Protein AF-0000000084581154 (afdb_homodimer)

Sequence (1264 aa):
MIHLTASAGLPFSWIENPVWLSFCDEFLPSAKVPSRTTLSRRLLRDEVKLFRAQAITRTAGANATLQADGWTGINNHHLVAFMLTGKREVHAVCVVDTSHERKTADNFVKHVEEVLQETGEKWKVKVIAFTSDASGESRAARIKLLFKYPYLIILDCYAHQTRWTSHYLAFKRLLKLQPAIAAILAEDELRGESTFMAGLTKADAKAKARQMIGLMKDGTFWHSLTRIKQHLEPLAIAANVAQTAHCRLDQVLLTFGFLYHRFSNLPPDVADAEVSSAVCNSIEERWSKADQAVFVAAAILNPVYMLKPFADLPELTVIKIDTLLSHLWTRFFSSPAPLELREDVKDYIHKTGRFEQLPRYVEAELQLPQSQCRSVDPLGLWEDTRVADRPLRPLATLACHLLSVCANSASCERLFSVFGQLLTKLRNRLGTDTLTGLTELKMHLRDEYARAQGMKERLKRHCGRPAEDNCPIPPPAEPAPTQSAAPPRGPESAPFGNNDLEWDALDRSTDRPARGELRAIHEALSGASDRDTDYLDTRPSVQYRQANGQSKPFVRKISELSDFSSPDWVRRVEGFASLGIDEELELYELLDFDAPGEETQTDGSEVLNMDADSGLALDVDLDDVAADIINLMIHLTASAGLPFSWIENPVWLSFCDEFLPSAKVPSRTTLSRRLLRDEVKLFRAQAITRTAGANATLQADGWTGINNHHLVAFMLTGKREVHAVCVVDTSHERKTADNFVKHVEEVLQETGEKWKVKVIAFTSDASGESRAARIKLLFKYPYLIILDCYAHQTRWTSHYLAFKRLLKLQPAIAAILAEDELRGESTFMAGLTKADAKAKARQMIGLMKDGTFWHSLTRIKQHLEPLAIAANVAQTAHCRLDQVLLTFGFLYHRFSNLPPDVADAEVSSAVCNSIEERWSKADQAVFVAAAILNPVYMLKPFADLPELTVIKIDTLLSHLWTRFFSSPAPLELREDVKDYIHKTGRFEQLPRYVEAELQLPQSQCRSVDPLGLWEDTRVADRPLRPLATLACHLLSVCANSASCERLFSVFGQLLTKLRNRLGTDTLTGLTELKMHLRDEYARAQGMKERLKRHCGRPAEDNCPIPPPAEPAPTQSAAPPRGPESAPFGNNDLEWDALDRSTDRPARGELRAIHEALSGASDRDTDYLDTRPSVQYRQANGQSKPFVRKISELSDFSSPDWVRRVEGFASLGIDEELELYELLDFDAPGEETQTDGSEVLNMDADSGLALDVDLDDVAADIINL

InterPro domains:
  IPR008906 HAT, C-terminal dimerisation domain [PF05699] (360-436)
  IPR012337 Ribonuclease H-like superfamily [SSF53098] (62-446)
  IPR052035 Zinc finger BED domain-containing [PTHR46481] (159-445)

pLDDT: mean 73.09, std 26.69, range [16.47, 97.56]

Solvent-accessible surface area (backbone atoms only — not comparable to full-atom values): 71601 Å² total; per-residue (Å²): 107,63,63,43,33,30,62,62,62,49,66,62,64,48,64,71,30,68,61,46,48,53,48,36,55,72,73,36,65,87,59,80,80,64,49,56,62,49,40,60,66,44,52,41,49,53,52,37,52,52,51,49,52,50,51,31,65,71,35,43,72,25,60,21,17,38,22,36,43,76,48,70,48,89,64,66,44,33,34,36,37,34,33,38,37,28,88,93,38,77,44,78,74,50,69,44,77,44,60,88,47,75,91,40,27,64,55,48,42,52,52,49,51,52,48,54,49,44,37,43,71,72,32,40,31,45,70,44,27,40,16,26,52,65,46,56,42,48,46,53,22,46,53,52,44,39,71,78,37,65,47,42,45,72,42,59,32,66,31,82,60,62,65,47,43,54,51,33,51,52,48,53,48,51,60,68,40,44,64,61,50,53,50,53,51,53,53,45,62,68,70,34,72,64,62,73,44,58,79,45,80,49,66,69,55,42,53,50,49,53,50,50,52,50,51,73,68,33,64,66,53,56,50,51,49,52,51,49,38,61,65,28,46,62,53,28,32,48,39,44,46,30,44,37,92,73,17,29,40,31,56,52,52,50,44,52,46,41,51,42,52,56,39,70,64,46,63,85,46,68,69,42,43,53,52,23,51,52,52,46,50,50,51,43,54,56,53,67,72,45,68,43,54,60,31,51,50,29,31,42,60,26,79,88,52,32,65,66,53,40,37,98,46,83,70,68,36,73,68,43,43,44,50,51,53,36,50,51,39,27,48,59,64,74,39,78,58,55,72,62,32,54,54,42,47,52,22,52,78,67,40,29,79,91,32,46,59,46,63,59,52,51,53,54,51,60,65,34,71,68,32,73,80,33,82,80,56,52,59,61,57,48,57,64,69,40,54,89,98,47,78,64,51,59,50,47,45,52,38,47,58,45,58,49,35,41,43,29,37,45,65,45,54,54,52,49,50,49,48,55,69,60,44,36,90,90,40,48,70,64,48,68,67,54,51,49,41,39,47,51,45,20,53,49,49,51,51,51,47,48,65,63,63,60,48,67,71,68,81,69,70,77,62,76,61,72,71,68,77,69,64,71,64,71,71,70,77,75,71,74,80,74,76,81,82,80,80,84,81,78,87,80,85,89,84,82,86,78,89,72,84,83,73,80,79,72,84,64,90,69,74,76,66,82,63,52,53,64,43,44,51,43,46,58,51,34,58,69,47,48,63,50,59,71,82,61,74,65,49,54,70,53,43,54,40,59,68,70,69,56,75,84,71,64,77,72,51,60,82,66,41,40,31,76,85,60,57,62,60,47,51,52,54,52,56,61,26,59,70,44,47,71,52,45,40,51,65,71,53,52,62,68,64,67,57,75,57,81,75,77,79,77,81,80,86,76,74,79,76,67,76,79,71,78,75,58,75,59,78,50,66,35,60,65,47,37,48,53,48,64,77,87,108,61,64,43,32,30,61,61,64,51,67,64,64,48,64,71,30,66,60,47,49,52,47,36,55,72,74,36,64,86,59,80,79,66,49,56,63,50,41,61,65,44,53,41,50,53,51,37,53,52,51,50,53,50,50,30,63,72,36,44,73,26,58,21,17,39,23,38,43,77,48,68,48,90,65,67,46,32,33,36,37,32,32,38,36,28,87,92,38,78,44,78,74,50,71,45,78,46,62,88,49,75,91,41,27,65,57,49,42,50,52,51,51,52,48,54,49,44,38,42,69,72,34,40,30,46,70,45,27,41,17,27,52,64,46,56,42,48,46,54,22,46,54,52,44,38,72,76,36,67,46,41,47,73,43,58,34,65,30,81,59,63,65,47,42,54,49,30,50,52,49,51,48,51,59,68,41,42,64,60,51,54,50,53,50,51,52,44,61,70,70,34,72,64,62,73,45,58,80,44,79,49,66,69,54,42,52,51,49,54,51,50,51,51,53,73,68,34,64,66,53,55,52,49,49,52,50,50,38,62,64,28,46,62,53,28,33,47,40,44,44,30,44,37,90,73,18,29,40,30,56,52,53,50,43,53,46,40,52,43,51,58,38,71,64,47,64,83,45,69,76,42,43,53,52,22,51,52,50,45,50,50,52,43,53,57,52,67,71,46,70,42,53,61,32,52,50,28,30,41,58,25,80,89,51,33,65,66,52,40,36,99,47,82,69,68,35,72,68,43,42,44,50,51,52,34,51,49,38,28,49,59,65,74,39,78,57,55,71,64,33,55,55,42,47,51,22,53,78,68,40,30,79,93,32,48,58,45,64,60,51,50,52,55,51,59,67,34,71,69,32,72,80,33,82,80,56,54,59,59,57,47,58,65,69,40,53,89,98,47,77,63,52,60,50,45,46,52,37,46,60,46,59,51,33,42,42,28,37,46,65,46,53,54,51,48,52,48,46,56,68,61,44,37,89,90,39,48,70,63,48,69,67,54,51,49,43,39,48,52,45,20,54,49,50,52,51,50,47,48,64,64,64,59,46,66,73,66,82,70,71,79,63,75,63,74,72,68,78,70,67,71,64,73,71,69,78,74,73,75,81,75,77,81,82,80,82,87,83,83,89,80,84,88,87,84,89,78,91,72,84,84,77,82,80,76,83,64,93,70,76,77,65,84,67,51,52,63,45,48,52,44,46,55,51,37,54,67,46,45,60,50,56,69,80,61,73,64,47,51,70,53,41,54,40,58,68,71,67,55,73,85,70,63,77,72,52,59,84,66,42,39,31,77,85,60,57,61,60,46,50,53,55,50,58,60,24,60,69,45,48,70,53,46,40,47,65,72,56,55,59,68,71,71,58,75,56,83,74,76,79,77,82,79,86,77,72,79,78,70,74,83,71,79,73,64,75,61,77,51,66,33,59,69,44,36,51,51,45,66,74,86

Secondary structure (DSSP, 8-state):
-HHHHHHTT--GGGGG-HHHHHHHHHH-TTPPPPPHHIIIIIIHHHHHHHHHHHHHHHHTT-EEEEEEEEEE-TT--EEEEEEEEETTEEEEEEEEE-TTS---HHHHHHHHHHHHHHIIIII--EEEEEEE---HHHHHHHHHHHHH-TTSEEEE-S---THHHHHHHHHHHHHHTHHHHHHHHHHHHHH-HHHHHHT--SHHHHHHHHHHHHHHH-HHHHHHHHHHHHHHHHHHHHHHHHTSTT--HHHHHHHHHHHHHHHHTS---HHHHHHHHHHHHHHHHHHHTS-HHHHHHHHHT-TTTTTTTB---GGGSHHHHHHHHHHHHHHHHSSPPPHHHHHHHHHHHHT-GGGTTHHHHHHHHHHSHHHHHS---HHHHHHTTSPTTSPPPHHHHHHHHHHT-----HHHHHHHHHHHHHS-STTTT--HHHHHHHHHHHHHHHHHHHHHTT-----------------------------------------------------------THHHHHHHHHHHHHHHTTSSS----HHHHHHHHHTT--------HHHHB--SSTHHHHHHHHHHHHSHHHHHHHTT---TTS--------S---------------S-HHHHHHHHHT-/-HHHHHHTT--GGGGG-HHHHHHHHHH-TTPPPPPHHHIIIIIHHHHHHHHHHHHHHHHTT-EEEEEEEEEE-TT--EEEEEEEEETTEEEEEEEEE-TTS---HHHHHHHHHHHHHHIIIII--EEEEEEE---HHHHHHHHHHHHH-TTSEEEE-S---THHHHHHHHHHHHHHTHHHHHHHHHHHHHH-HHHHHHT--SHHHHHHHHHHHHHHH-HHHHHHHHHHHHHHHHHHHHHHHHTSTT--HHHHHHHHHHHHHHHHTS---HHHHHHHHHHHHHHHHHHHHS-HHHHHHHHHT-TTTTTTTB---GGGSHHHHHHHHHHHHHHHHSSPPPHHHHHHHHHHHHT-GGGTTHHHHHHHHHHSHHHHHS---HHHHHHTTSPTTSPPPHHHHHHHHHHT-----HHHHHHHHHHHHH--STTTT--HHHHHHHHHHHHHHHHHHHHHTT-----------------------------------------------------------THHHHHHHHHHHHHHHTTTTS----HHHHHHHHHTT--------HHHHB--SSTHHHHHHHHHHHTTHHHHHHHTT---TTS--------S---------------S-HHHHHHHHHT-

Foldseek 3Di:
DLLVCLQVLNDLCVLVDPVNVVVCCVPPVPDDRDHSCCSLPPVLVVVLVVVVVVVLVVQAAWAKEWEWEWDAAPLRWIKIWIWIATPNDIATQDIDTCSPPDLALVVVLVVVVVSCVCCCPPSNYHYQEYEYALFPRPVVNLLVCCVVQVSYFYFHAPQVPVVLLVLLVVLVQVLVCLVVVVVVLVVVVVVPPCVVCVVVPDPVVSVVVVLVSVLSVDPVNSVVSVVVSVLSVLVLLLSLQSLDSFRALQLNLLSLLLNLLVLVPDPPDVLSVLSSVVSQVVSQVNCQLHLVLLSLLLNLLQLLPNQPFWDDDPCPDLVNNLVSLQVSCCRNVVDGDDPQSSVVSVCSNVCHDLRVCLNVVSVVQCPDPVCLQPPDQSLVSLVVSDDPPDDRTPSSVSNNNRRSYGNHNSVVVLLVLQLRVSCDPVNVPDDPVSSNSSSSSNVSVVVVVVVVVCPPPPPPPPPDPPPPCPPPPPPPDPPDPPPDDDDDDDDDDDDPDDPDPCPPDPPCPDPPDPNCPVVVVCCVVVVVVVSSPDPPPVCPVVVVCVVVVPPDRPRDGSVNTTDPPDCPSSVVSSSNSVSCSVVVCVSVVVPQLPPPDPPPPPDDDPDDPPPPRSPSPPVPVCVVVVVVVSVD/DLLVCLQVLNDLCVLVDPVNVVVCCVPPVPDDRDHSCCSLPPVLVVVLVVVVVVVLVVQAAWAKEWEWEWDAAPLRWIKIWIWIFTPNDIATQDIDTCSPPDLALVVVLVVVVVSCVCCCPPSNYHYQEYEYALFPRPVVNLLVCCVVAVSYFYFHAPQVPVVLLVLLVVLVQVLVCLVVVVVVLVVVVVVPPCVVCVVVPDPVVSVVVVLVSVLSVDPVNSVVSVVVSVLSVLVLLLSLQSLDSFRALQLNLLSLLLNLLVLVPDPPDVLSVLSSVVSQVVSQVNCQLHLVLLSLLLNLLQLLPNQPFWDDDPCPDLVNNLVSLQVSCCRNVVDGDDPQSSVVSVCSNVCHDLRVCVNVVSVVVCPDPVCLQPPDQSLVSLVVSDDPPDDRTPSSVSNNNRRSYGRHNSVVVLLVLQLRVSCDPVNVPDDPVSSNSSSSSNVSVVVVVVVVVCPPPPDPPPPDPPPPCPPPPPPPDPPDPPPDDDDDDDDDDDDPDDDDPCPDDPDCPDDDDPNVPVVVVCVVVVVVVVSSPDPPPVCPVVVVCVVVVHPDRPRDGSVNTTDPPDCPSSVVSSSNSVSCSVVVCVSVVVPQPPPPDPPPPDDDDPPDPPDPSSPPPPVPCCCVVVVVVSVD

Radius of gyration: 37.89 Å; Cα contacts (8 Å, |Δi|>4): 1365; chains: 2; bounding box: 123×115×85 Å

Nearest PDB structures (foldseek):
  2nrx-assembly2_B  TM=4.736E-01  e=1.103E-01  Thermotoga maritima
  2nrx-assembly1_A  TM=4.657E-01  e=1.627E-01  Thermotoga maritima
  3k9j-assembly3_B  TM=3.978E-01  e=5.456E-01  Homo sapiens
  6ey7-assembly4_D  TM=4.819E-01  e=9.567E-01  Human herpesvirus 5 strain AD169
  4bum-assembly1_X-2  TM=4.652E-01  e=8.664E+00  Danio rerio

Organism: Pycnoporus cinnabarinus (NCBI:txid5643)

Structure (mmCIF, N/CA/C/O backbone):
data_AF-0000000084581154-model_v1
#
loop_
_entity.id
_entity.type
_entity.pdbx_description
1 polymer 'HAT C-terminal dimerisation domain-containing protein'
#
loop_
_atom_site.group_PDB
_atom_site.id
_atom_site.type_symbol
_atom_site.label_atom_id
_atom_site.label_alt_id
_atom_site.label_comp_id
_atom_site.label_asym_id
_atom_site.label_entity_id
_atom_site.label_seq_id
_atom_site.pdbx_PDB_ins_code
_atom_site.Cartn_x
_atom_site.Cartn_y
_atom_site.Cartn_z
_atom_site.occupancy
_atom_site.B_iso_or_equiv
_atom_site.auth_seq_id
_atom_site.auth_comp_id
_atom_site.auth_asym_id
_atom_site.auth_atom_id
_atom_site.pdbx_PDB_model_num
ATOM 1 N N . MET A 1 1 ? 5.695 -15.703 20.109 1 92.12 1 MET A N 1
ATOM 2 C CA . MET A 1 1 ? 5.695 -14.336 19.594 1 92.12 1 MET A CA 1
ATOM 3 C C . MET A 1 1 ? 6.074 -14.312 18.125 1 92.12 1 MET A C 1
ATOM 5 O O . MET A 1 1 ? 5.461 -13.594 17.328 1 92.12 1 MET A O 1
ATOM 9 N N . ILE A 1 2 ? 7.062 -15.039 17.703 1 94.81 2 ILE A N 1
ATOM 10 C CA . ILE A 1 2 ? 7.445 -15.055 16.297 1 94.81 2 ILE A CA 1
ATOM 11 C C . ILE A 1 2 ? 6.352 -15.719 15.477 1 94.81 2 ILE A C 1
ATOM 13 O O . ILE A 1 2 ? 6.074 -15.305 14.344 1 94.81 2 ILE A O 1
ATOM 17 N N . HIS A 1 3 ? 5.711 -16.781 16 1 95 3 HIS A N 1
ATOM 18 C CA . HIS A 1 3 ? 4.598 -17.422 15.32 1 95 3 HIS A CA 1
ATOM 19 C C . HIS A 1 3 ? 3.449 -16.438 15.086 1 95 3 HIS A C 1
ATOM 21 O O . HIS A 1 3 ? 2.861 -16.406 14.008 1 95 3 HIS A O 1
ATOM 27 N N . LEU A 1 4 ? 3.182 -15.703 16.109 1 94.19 4 LEU A N 1
ATOM 28 C CA . LEU A 1 4 ? 2.104 -14.727 15.984 1 94.19 4 LEU A CA 1
ATOM 29 C C . LEU A 1 4 ? 2.461 -13.648 14.977 1 94.19 4 LEU A C 1
ATOM 31 O O . LEU A 1 4 ? 1.616 -13.234 14.172 1 94.19 4 LEU A O 1
ATOM 35 N N . THR A 1 5 ? 3.707 -13.102 15.023 1 95.06 5 THR A N 1
ATOM 36 C CA . THR A 1 5 ? 4.176 -12.086 14.094 1 95.06 5 THR A CA 1
ATOM 37 C C . THR A 1 5 ? 4.031 -12.555 12.648 1 95.06 5 THR A C 1
ATOM 39 O O . THR A 1 5 ? 3.547 -11.812 11.789 1 95.06 5 THR A O 1
ATOM 42 N N . ALA A 1 6 ? 4.383 -13.789 12.375 1 95.12 6 ALA A N 1
ATOM 43 C CA . ALA A 1 6 ? 4.336 -14.344 11.023 1 95.12 6 ALA A CA 1
ATOM 44 C C . ALA A 1 6 ? 2.904 -14.656 10.609 1 95.12 6 ALA A C 1
ATOM 46 O O . ALA A 1 6 ? 2.463 -14.25 9.531 1 95.12 6 ALA A O 1
ATOM 47 N N . SER A 1 7 ? 2.178 -15.367 11.414 1 94.12 7 SER A N 1
ATOM 48 C CA . SER A 1 7 ? 0.835 -15.828 11.086 1 94.12 7 SER A CA 1
ATOM 49 C C . SER A 1 7 ? -0.106 -14.664 10.812 1 94.12 7 SER A C 1
ATOM 51 O O . SER A 1 7 ? -0.911 -14.711 9.883 1 94.12 7 SER A O 1
ATOM 53 N N . ALA A 1 8 ? -0.018 -13.609 11.609 1 92.5 8 ALA A N 1
ATOM 54 C CA . ALA A 1 8 ? -0.913 -12.461 11.469 1 92.5 8 ALA A CA 1
ATOM 55 C C . ALA A 1 8 ? -0.289 -11.391 10.578 1 92.5 8 ALA A C 1
ATOM 57 O O . ALA A 1 8 ? -0.93 -10.383 10.266 1 92.5 8 ALA A O 1
ATOM 58 N N . GLY A 1 9 ? 0.898 -11.578 10.172 1 90.69 9 GLY A N 1
ATOM 59 C CA . GLY A 1 9 ? 1.567 -10.617 9.312 1 90.69 9 GLY A CA 1
ATOM 60 C C . GLY A 1 9 ? 1.86 -9.305 10.008 1 90.69 9 GLY A C 1
ATOM 61 O O . GLY A 1 9 ? 1.703 -8.227 9.422 1 90.69 9 GLY A O 1
ATOM 62 N N . LEU A 1 10 ? 2.262 -9.305 11.266 1 93.25 10 LEU A N 1
ATOM 63 C CA . LEU A 1 10 ? 2.488 -8.102 12.062 1 93.25 10 LEU A CA 1
ATOM 64 C C . LEU A 1 10 ? 3.898 -7.562 11.844 1 93.25 10 LEU A C 1
ATOM 66 O O . LEU A 1 10 ? 4.828 -8.328 11.578 1 93.25 10 LEU A O 1
ATOM 70 N N . PRO A 1 11 ? 4.043 -6.203 11.953 1 91 11 PRO A N 1
ATOM 71 C CA . PRO A 1 11 ? 5.402 -5.66 11.93 1 91 11 PRO A CA 1
ATOM 72 C C . PRO A 1 11 ? 6.227 -6.078 13.148 1 91 11 PRO A C 1
ATOM 74 O O . PRO A 1 11 ? 5.668 -6.309 14.227 1 91 11 PRO A O 1
ATOM 77 N N . PHE A 1 12 ? 7.543 -6.168 13.047 1 92.06 12 PHE A N 1
ATOM 78 C CA . PHE A 1 12 ? 8.406 -6.594 14.141 1 92.06 12 PHE A CA 1
ATOM 79 C C . PHE A 1 12 ? 8.383 -5.574 15.273 1 92.06 12 PHE A C 1
ATOM 81 O O . PHE A 1 12 ? 8.656 -5.914 16.438 1 92.06 12 PHE A O 1
ATOM 88 N N . SER A 1 13 ? 8.008 -4.359 14.984 1 89.56 13 SER A N 1
ATOM 89 C CA . SER A 1 13 ? 8.055 -3.283 15.969 1 89.56 13 SER A CA 1
ATOM 90 C C . SER A 1 13 ? 6.965 -3.449 17.031 1 89.56 13 SER A C 1
ATOM 92 O O . SER A 1 13 ? 7.027 -2.834 18.094 1 89.56 13 SER A O 1
ATOM 94 N N . TRP A 1 14 ? 5.945 -4.312 16.766 1 91.5 14 TRP A N 1
ATOM 95 C CA . TRP A 1 14 ? 4.84 -4.438 17.703 1 91.5 14 TRP A CA 1
ATOM 96 C C . TRP A 1 14 ? 5.32 -5.027 19.031 1 91.5 14 TRP A C 1
ATOM 98 O O . TRP A 1 14 ? 4.73 -4.777 20.078 1 91.5 14 TRP A O 1
ATOM 108 N N . ILE A 1 15 ? 6.426 -5.773 19.016 1 92.75 15 ILE A N 1
ATOM 109 C CA . ILE A 1 15 ? 6.926 -6.457 20.203 1 92.75 15 ILE A CA 1
ATOM 110 C C . ILE A 1 15 ? 7.5 -5.438 21.188 1 92.75 15 ILE A C 1
ATOM 112 O O . ILE A 1 15 ? 7.57 -5.695 22.391 1 92.75 15 ILE A O 1
ATOM 116 N N . GLU A 1 16 ? 7.945 -4.312 20.625 1 91.69 16 GLU A N 1
ATOM 117 C CA . GLU A 1 16 ? 8.508 -3.266 21.469 1 91.69 16 GLU A CA 1
ATOM 118 C C . GLU A 1 16 ? 7.492 -2.158 21.734 1 91.69 16 GLU A C 1
ATOM 120 O O . GLU A 1 16 ? 7.836 -1.113 22.297 1 91.69 16 GLU A O 1
ATOM 125 N N . ASN A 1 17 ? 6.297 -2.338 21.266 1 92.5 17 ASN A N 1
ATOM 126 C CA . ASN A 1 17 ? 5.23 -1.377 21.547 1 92.5 17 ASN A CA 1
ATOM 127 C C . ASN A 1 17 ? 4.973 -1.231 23.031 1 92.5 17 ASN A C 1
ATOM 129 O O . ASN A 1 17 ? 4.867 -2.229 23.75 1 92.5 17 ASN A O 1
ATOM 133 N N . PRO A 1 18 ? 4.91 -0.024 23.547 1 91.62 18 PRO A N 1
ATOM 134 C CA . PRO A 1 18 ? 4.742 0.195 24.984 1 91.62 18 PRO A CA 1
ATOM 135 C C . PRO A 1 18 ? 3.49 -0.477 25.547 1 91.62 18 PRO A C 1
ATOM 137 O O . PRO A 1 18 ? 3.492 -0.946 26.688 1 91.62 18 PRO A O 1
ATOM 140 N N . VAL A 1 19 ? 2.395 -0.532 24.844 1 93.56 19 VAL A N 1
ATOM 141 C CA . VAL A 1 19 ? 1.159 -1.155 25.297 1 93.56 19 VAL A CA 1
ATOM 142 C C . VAL A 1 19 ? 1.373 -2.656 25.484 1 93.56 19 VAL A C 1
ATOM 144 O O . VAL A 1 19 ? 0.899 -3.242 26.469 1 93.56 19 VAL A O 1
ATOM 147 N N . TRP A 1 20 ? 2.104 -3.275 24.516 1 93 20 TRP A N 1
ATOM 148 C CA . TRP A 1 20 ? 2.4 -4.699 24.625 1 93 20 TRP A CA 1
ATOM 149 C C . TRP A 1 20 ? 3.291 -4.977 25.844 1 93 20 TRP A C 1
ATOM 151 O O . TRP A 1 20 ? 3.061 -5.934 26.578 1 93 20 TRP A O 1
ATOM 161 N N . LEU A 1 21 ? 4.301 -4.152 26.016 1 92.06 21 LEU A N 1
ATOM 162 C CA . LEU A 1 21 ? 5.199 -4.32 27.156 1 92.06 21 LEU A CA 1
ATOM 163 C C . LEU A 1 21 ? 4.438 -4.199 28.469 1 92.06 21 LEU A C 1
ATOM 165 O O . LEU A 1 21 ? 4.676 -4.969 29.406 1 92.06 21 LEU A O 1
ATOM 169 N N . SER A 1 22 ? 3.512 -3.199 28.516 1 91.12 22 SER A N 1
ATOM 170 C CA . SER A 1 22 ? 2.676 -3.047 29.703 1 91.12 22 SER A CA 1
ATOM 171 C C . SER A 1 22 ? 1.786 -4.27 29.922 1 91.12 22 SER A C 1
ATOM 173 O O . SER A 1 22 ? 1.55 -4.684 31.062 1 91.12 22 SER A O 1
ATOM 175 N N . PHE A 1 23 ? 1.278 -4.84 28.859 1 91.56 23 PHE A N 1
ATOM 176 C CA . PHE A 1 23 ? 0.469 -6.051 28.906 1 91.56 23 PHE A CA 1
ATOM 177 C C . PHE A 1 23 ? 1.265 -7.211 29.5 1 91.56 23 PHE A C 1
ATOM 179 O O . PHE A 1 23 ? 0.769 -7.934 30.359 1 91.56 23 PHE A O 1
ATOM 186 N N . CYS A 1 24 ? 2.496 -7.418 29.016 1 91.88 24 CYS A N 1
ATOM 187 C CA . CYS A 1 24 ? 3.344 -8.508 29.5 1 91.88 24 CYS A CA 1
ATOM 188 C C . CYS A 1 24 ? 3.703 -8.312 30.969 1 91.88 24 CYS A C 1
ATOM 190 O O . CYS A 1 24 ? 3.742 -9.273 31.734 1 91.88 24 CYS A O 1
ATOM 192 N N . ASP A 1 25 ? 3.932 -7.066 31.344 1 90.75 25 ASP A N 1
ATOM 193 C CA . ASP A 1 25 ? 4.258 -6.777 32.75 1 90.75 25 ASP A CA 1
ATOM 194 C C . ASP A 1 25 ? 3.092 -7.121 33.656 1 90.75 25 ASP A C 1
ATOM 196 O O . ASP A 1 25 ? 3.297 -7.586 34.781 1 90.75 25 ASP A O 1
ATOM 200 N N . GLU A 1 26 ? 1.936 -6.93 33.188 1 89.94 26 GLU A N 1
ATOM 201 C CA . GLU A 1 26 ? 0.743 -7.129 34 1 89.94 26 GLU A CA 1
ATOM 202 C C . GLU A 1 26 ? 0.343 -8.602 34.031 1 89.94 26 GLU A C 1
ATOM 204 O O . GLU A 1 26 ? 0.025 -9.133 35.125 1 89.94 26 GLU A O 1
ATOM 209 N N . PHE A 1 27 ? 0.371 -9.305 32.938 1 89.06 27 PHE A N 1
ATOM 210 C CA . PHE A 1 27 ? -0.231 -10.625 32.844 1 89.06 27 PHE A CA 1
ATOM 211 C C . PHE A 1 27 ? 0.843 -11.711 32.812 1 89.06 27 PHE A C 1
ATOM 213 O O . PHE A 1 27 ? 0.581 -12.867 33.125 1 89.06 27 PHE A O 1
ATOM 220 N N . LEU A 1 28 ? 2.084 -11.289 32.281 1 89.75 28 LEU A N 1
ATOM 221 C CA . LEU A 1 28 ? 3.186 -12.242 32.188 1 89.75 28 LEU A CA 1
ATOM 222 C C . LEU A 1 28 ? 4.457 -11.664 32.781 1 89.75 28 LEU A C 1
ATOM 224 O O . LEU A 1 28 ? 5.488 -11.562 32.125 1 89.75 28 LEU A O 1
ATOM 228 N N . PRO A 1 29 ? 4.461 -11.414 34.031 1 86.75 29 PRO A N 1
ATOM 229 C CA . PRO A 1 29 ? 5.586 -10.711 34.656 1 86.75 29 PRO A CA 1
ATOM 230 C C . PRO A 1 29 ? 6.887 -11.508 34.562 1 86.75 29 PRO A C 1
ATOM 232 O O . PRO A 1 29 ? 7.973 -10.922 34.562 1 86.75 29 PRO A O 1
ATOM 235 N N . SER A 1 30 ? 6.809 -12.773 34.469 1 86.81 30 SER A N 1
ATOM 236 C CA . SER A 1 30 ? 8.008 -13.609 34.469 1 86.81 30 SER A CA 1
ATOM 237 C C . SER A 1 30 ? 8.562 -13.773 33.031 1 86.81 30 SER A C 1
ATOM 239 O O . SER A 1 30 ? 9.656 -14.312 32.875 1 86.81 30 SER A O 1
ATOM 241 N N . ALA A 1 31 ? 7.832 -13.312 32.156 1 85.56 31 ALA A N 1
ATOM 242 C CA . ALA A 1 31 ? 8.242 -13.523 30.766 1 85.56 31 ALA A CA 1
ATOM 243 C C . ALA A 1 31 ? 9.203 -12.438 30.297 1 85.56 31 ALA A C 1
ATOM 245 O O . ALA A 1 31 ? 9.031 -11.266 30.625 1 85.56 31 ALA A O 1
ATOM 246 N N . LYS A 1 32 ? 10.297 -12.859 29.781 1 87.25 32 LYS A N 1
ATOM 247 C CA . LYS A 1 32 ? 11.195 -11.914 29.141 1 87.25 32 LYS A CA 1
ATOM 248 C C . LYS A 1 32 ? 10.812 -11.688 27.672 1 87.25 32 LYS A C 1
ATOM 250 O O . LYS A 1 32 ? 10.781 -12.633 26.875 1 87.25 32 LYS A O 1
ATOM 255 N N . VAL A 1 33 ? 10.484 -10.477 27.391 1 90.19 33 VAL A N 1
ATOM 256 C CA . VAL A 1 33 ? 10.07 -10.148 26.031 1 90.19 33 VAL A CA 1
ATOM 257 C C . VAL A 1 33 ? 11.305 -9.969 25.156 1 90.19 33 VAL A C 1
ATOM 259 O O . VAL A 1 33 ? 12.227 -9.227 25.5 1 90.19 33 VAL A O 1
ATOM 262 N N . PRO A 1 34 ? 11.359 -10.695 24.062 1 91.62 34 PRO A N 1
ATOM 263 C CA . PRO A 1 34 ? 12.508 -10.547 23.156 1 91.62 34 PRO A CA 1
ATOM 264 C C . PRO A 1 34 ? 12.539 -9.188 22.453 1 91.62 34 PRO A C 1
ATOM 266 O O . PRO A 1 34 ? 11.516 -8.516 22.359 1 91.62 34 PRO A O 1
ATOM 269 N N . SER A 1 35 ? 13.695 -8.789 22.047 1 91.56 35 SER A N 1
ATOM 270 C CA . SER A 1 35 ? 13.836 -7.578 21.25 1 91.56 35 SER A CA 1
ATOM 271 C C . SER A 1 35 ? 13.469 -7.832 19.797 1 91.56 35 SER A C 1
ATOM 273 O O . SER A 1 35 ? 13.359 -8.984 19.375 1 91.56 35 SER A O 1
ATOM 275 N N . ARG A 1 36 ? 13.258 -6.77 19.156 1 89.88 36 ARG A N 1
ATOM 276 C CA . ARG A 1 36 ? 12.953 -6.855 17.719 1 89.88 36 ARG A CA 1
ATOM 277 C C . ARG A 1 36 ? 14.062 -7.578 16.969 1 89.88 36 ARG A C 1
ATOM 279 O O . ARG A 1 36 ? 13.789 -8.391 16.078 1 89.88 36 ARG A O 1
ATOM 286 N N . THR A 1 37 ? 15.25 -7.355 17.312 1 89.75 37 THR A N 1
ATOM 287 C CA . THR A 1 37 ? 16.406 -7.953 16.656 1 89.75 37 THR A CA 1
ATOM 288 C C . THR A 1 37 ? 16.484 -9.445 16.953 1 89.75 37 THR A C 1
ATOM 290 O O . THR A 1 37 ? 16.766 -10.25 16.062 1 89.75 37 THR A O 1
ATOM 293 N N . THR A 1 38 ? 16.266 -9.766 18.203 1 92.88 38 THR A N 1
ATOM 294 C CA . THR A 1 38 ? 16.281 -11.18 18.594 1 92.88 38 THR A CA 1
ATOM 295 C C . THR A 1 38 ? 15.172 -11.938 17.875 1 92.88 38 THR A C 1
ATOM 297 O O . THR A 1 38 ? 15.375 -13.078 17.438 1 92.88 38 THR A O 1
ATOM 300 N N . LEU A 1 39 ? 14.062 -11.32 17.797 1 93.5 39 LEU A N 1
ATOM 301 C CA . LEU A 1 39 ? 12.922 -11.953 17.156 1 93.5 39 LEU A CA 1
ATOM 302 C C . LEU A 1 39 ? 13.203 -12.211 15.68 1 93.5 39 LEU A C 1
ATOM 304 O O . LEU A 1 39 ? 12.938 -13.305 15.18 1 93.5 39 LEU A O 1
ATOM 308 N N . SER A 1 40 ? 13.711 -11.25 14.914 1 90.81 40 SER A N 1
ATOM 309 C CA . SER A 1 40 ? 13.898 -11.328 13.469 1 90.81 40 SER A CA 1
ATOM 310 C C . SER A 1 40 ? 15.156 -12.125 13.117 1 90.81 40 SER A C 1
ATOM 312 O O . SER A 1 40 ? 15.156 -12.891 12.156 1 90.81 40 SER A O 1
ATOM 314 N N . ARG A 1 41 ? 16.203 -12.039 13.891 1 89.31 41 ARG A N 1
ATOM 315 C CA . ARG A 1 41 ? 17.484 -12.594 13.484 1 89.31 41 ARG A CA 1
ATOM 316 C C . ARG A 1 41 ? 17.688 -13.984 14.062 1 89.31 41 ARG A C 1
ATOM 318 O O . ARG A 1 41 ? 18.359 -14.828 13.453 1 89.31 41 ARG A O 1
ATOM 325 N N . ARG A 1 42 ? 17.172 -14.227 15.148 1 93 42 ARG A N 1
ATOM 326 C CA . ARG A 1 42 ? 17.453 -15.516 15.781 1 93 42 ARG A CA 1
ATOM 327 C C . ARG A 1 42 ? 16.219 -16.406 15.797 1 93 42 ARG A C 1
ATOM 329 O O . ARG A 1 42 ? 16.203 -17.469 15.18 1 93 42 ARG A O 1
ATOM 336 N N . LEU A 1 43 ? 15.156 -15.961 16.422 1 95.38 43 LEU A N 1
ATOM 337 C CA . LEU A 1 43 ? 13.984 -16.812 16.625 1 95.38 43 LEU A CA 1
ATOM 338 C C . LEU A 1 43 ? 13.344 -17.172 15.297 1 95.38 43 LEU A C 1
ATOM 340 O O . LEU A 1 43 ? 12.906 -18.312 15.109 1 95.38 43 LEU A O 1
ATOM 344 N N . LEU A 1 44 ? 13.234 -16.203 14.383 1 95.56 44 LEU A N 1
ATOM 345 C CA . LEU A 1 44 ? 12.672 -16.5 13.07 1 95.56 44 LEU A CA 1
ATOM 346 C C . LEU A 1 44 ? 13.508 -17.547 12.336 1 95.56 44 LEU A C 1
ATOM 348 O O . LEU A 1 44 ? 12.961 -18.5 11.797 1 95.56 44 LEU A O 1
ATOM 352 N N . ARG A 1 45 ? 14.805 -17.391 12.352 1 93.56 45 ARG A N 1
ATOM 353 C CA . ARG A 1 45 ? 15.703 -18.312 11.656 1 93.56 45 ARG A CA 1
ATOM 354 C C . ARG A 1 45 ? 15.609 -19.703 12.25 1 93.56 45 ARG A C 1
ATOM 356 O O . ARG A 1 45 ? 15.617 -20.703 11.516 1 93.56 45 ARG A O 1
ATOM 363 N N . ASP A 1 46 ? 15.523 -19.734 13.539 1 95.44 46 ASP A N 1
ATOM 364 C CA . ASP A 1 46 ? 15.438 -21.031 14.211 1 95.44 46 ASP A CA 1
ATOM 365 C C . ASP A 1 46 ? 14.141 -21.75 13.844 1 95.44 46 ASP A C 1
ATOM 367 O O . ASP A 1 46 ? 14.148 -22.953 13.578 1 95.44 46 ASP A O 1
ATOM 371 N N . GLU A 1 47 ? 13.055 -21.047 13.844 1 95.44 47 GLU A N 1
ATOM 372 C CA . GLU A 1 47 ? 11.766 -21.641 13.523 1 95.44 47 GLU A CA 1
ATOM 373 C C . GLU A 1 47 ? 11.711 -22.078 12.062 1 95.44 47 GLU A C 1
ATOM 375 O O . GLU A 1 47 ? 11.141 -23.125 11.742 1 95.44 47 GLU A O 1
ATOM 380 N N . VAL A 1 48 ? 12.258 -21.281 11.18 1 94.38 48 VAL A N 1
ATOM 381 C CA . VAL A 1 48 ? 12.258 -21.609 9.758 1 94.38 48 VAL A CA 1
ATOM 382 C C . VAL A 1 48 ? 13.086 -22.875 9.516 1 94.38 48 VAL A C 1
ATOM 384 O O . VAL A 1 48 ? 12.695 -23.734 8.719 1 94.38 48 VAL A O 1
ATOM 387 N N . LYS A 1 49 ? 14.25 -22.969 10.211 1 93.94 49 LYS A N 1
ATOM 388 C CA . LYS A 1 49 ? 15.086 -24.156 10.094 1 93.94 49 LYS A CA 1
ATOM 389 C C . LYS A 1 49 ? 14.32 -25.406 10.523 1 93.94 49 LYS A C 1
ATOM 391 O O . LYS A 1 49 ? 14.414 -26.453 9.875 1 93.94 49 LYS A O 1
ATOM 396 N N . LEU A 1 50 ? 13.602 -25.266 11.57 1 93.88 50 LEU A N 1
ATOM 397 C CA . LEU A 1 50 ? 12.812 -26.375 12.078 1 93.88 50 LEU A CA 1
ATOM 398 C C . LEU A 1 50 ? 11.734 -26.781 11.078 1 93.88 50 LEU A C 1
ATOM 400 O O . LEU A 1 50 ? 11.547 -27.969 10.789 1 93.88 50 LEU A O 1
ATOM 404 N N . PHE A 1 51 ? 11.047 -25.859 10.586 1 90.56 51 PHE A N 1
ATOM 405 C CA . PHE A 1 51 ? 9.953 -26.125 9.664 1 90.56 51 PHE A CA 1
ATOM 406 C C . PHE A 1 51 ? 10.477 -26.672 8.336 1 90.56 51 PHE A C 1
ATOM 408 O O . PHE A 1 51 ? 9.844 -27.516 7.715 1 90.56 51 PHE A O 1
ATOM 415 N N . ARG A 1 52 ? 11.586 -26.156 7.867 1 91.31 52 ARG A N 1
ATOM 416 C CA . ARG A 1 52 ? 12.195 -26.656 6.637 1 91.31 52 ARG A CA 1
ATOM 417 C C . ARG A 1 52 ? 12.617 -28.109 6.797 1 91.31 52 ARG A C 1
ATOM 419 O O . ARG A 1 52 ? 12.453 -28.922 5.875 1 91.31 52 ARG A O 1
ATOM 426 N N . ALA A 1 53 ? 13.133 -28.438 7.969 1 93.25 53 ALA A N 1
ATOM 427 C CA . ALA A 1 53 ? 13.523 -29.812 8.242 1 93.25 53 ALA A CA 1
ATOM 428 C C . ALA A 1 53 ? 12.312 -30.75 8.195 1 93.25 53 ALA A C 1
ATOM 430 O O . ALA A 1 53 ? 12.398 -31.859 7.676 1 93.25 53 ALA A O 1
ATOM 431 N N . GLN A 1 54 ? 11.227 -30.25 8.703 1 91.06 54 GLN A N 1
ATOM 432 C CA . GLN A 1 54 ? 9.992 -31.031 8.664 1 91.06 54 GLN A CA 1
ATOM 433 C C . GLN A 1 54 ? 9.484 -31.188 7.23 1 91.06 54 GLN A C 1
ATOM 435 O O . GLN A 1 54 ? 9.016 -32.25 6.844 1 91.06 54 GLN A O 1
ATOM 440 N N . ALA A 1 55 ? 9.539 -30.141 6.496 1 89.38 55 ALA A N 1
ATOM 441 C CA . ALA A 1 55 ? 9.102 -30.188 5.105 1 89.38 55 ALA A CA 1
ATOM 442 C C . ALA A 1 55 ? 9.945 -31.156 4.289 1 89.38 55 ALA A C 1
ATOM 444 O O . ALA A 1 55 ? 9.414 -31.906 3.469 1 89.38 55 ALA A O 1
ATOM 445 N N . ILE A 1 56 ? 11.266 -31.172 4.566 1 92.5 56 ILE A N 1
ATOM 446 C CA . ILE A 1 56 ? 12.188 -32.062 3.865 1 92.5 56 ILE A CA 1
ATOM 447 C C . ILE A 1 56 ? 11.852 -33.5 4.188 1 92.5 56 ILE A C 1
ATOM 449 O O . ILE A 1 56 ? 11.805 -34.344 3.289 1 92.5 56 ILE A O 1
ATOM 453 N N . THR A 1 57 ? 11.539 -33.75 5.398 1 91.88 57 THR A N 1
ATOM 454 C CA . THR A 1 57 ? 11.211 -35.125 5.816 1 91.88 57 THR A CA 1
ATOM 455 C C . THR A 1 57 ? 9.898 -35.562 5.191 1 91.88 57 THR A C 1
ATOM 457 O O . THR A 1 57 ? 9.773 -36.719 4.77 1 91.88 57 THR A O 1
ATOM 460 N N . ARG A 1 58 ? 8.992 -34.719 5.078 1 87.94 58 ARG A N 1
ATOM 461 C CA . ARG A 1 58 ? 7.676 -35.062 4.555 1 87.94 58 ARG A CA 1
ATOM 462 C C . ARG A 1 58 ? 7.723 -35.25 3.041 1 87.94 58 ARG A C 1
ATOM 464 O O . ARG A 1 58 ? 6.941 -36.031 2.486 1 87.94 58 ARG A O 1
ATOM 471 N N . THR A 1 59 ? 8.578 -34.594 2.391 1 91.06 59 THR A N 1
ATOM 472 C CA . THR A 1 59 ? 8.594 -34.625 0.933 1 91.06 59 THR A CA 1
ATOM 473 C C . THR A 1 59 ? 9.648 -35.594 0.414 1 91.06 59 THR A C 1
ATOM 475 O O . THR A 1 59 ? 9.672 -35.906 -0.776 1 91.06 59 THR A O 1
ATOM 478 N N . ALA A 1 60 ? 10.391 -36.156 1.29 1 92.69 60 ALA A N 1
ATOM 479 C CA . ALA A 1 60 ? 11.492 -37.031 0.882 1 92.69 60 ALA A CA 1
ATOM 480 C C . ALA A 1 60 ? 10.969 -38.25 0.095 1 92.69 60 ALA A C 1
ATOM 482 O O . ALA A 1 60 ? 9.945 -38.844 0.454 1 92.69 60 ALA A O 1
ATOM 483 N N . GLY A 1 61 ? 11.57 -38.562 -1.061 1 90.12 61 GLY A N 1
ATOM 484 C CA . GLY A 1 61 ? 11.242 -39.719 -1.881 1 90.12 61 GLY A CA 1
ATOM 485 C C . GLY A 1 61 ? 10.133 -39.438 -2.885 1 90.12 61 GLY A C 1
ATOM 486 O O . GLY A 1 61 ? 9.797 -40.281 -3.691 1 90.12 61 GLY A O 1
ATOM 487 N N . ALA A 1 62 ? 9.578 -38.312 -2.879 1 90.81 62 ALA A N 1
ATOM 488 C CA . ALA A 1 62 ? 8.453 -38 -3.75 1 90.81 62 ALA A CA 1
ATOM 489 C C . ALA A 1 62 ? 8.938 -37.531 -5.125 1 90.81 62 ALA A C 1
ATOM 491 O O . ALA A 1 62 ? 10.062 -37.062 -5.273 1 90.81 62 ALA A O 1
ATOM 492 N N . ASN A 1 63 ? 8.094 -37.875 -6.168 1 93.56 63 ASN A N 1
ATOM 493 C CA . ASN A 1 63 ? 8.227 -37.188 -7.441 1 93.56 63 ASN A CA 1
ATOM 494 C C . ASN A 1 63 ? 7.785 -35.719 -7.328 1 93.56 63 ASN A C 1
ATOM 496 O O . ASN A 1 63 ? 6.676 -35.438 -6.875 1 93.56 63 ASN A O 1
ATOM 500 N N . ALA A 1 64 ? 8.711 -34.844 -7.645 1 94.75 64 ALA A N 1
ATOM 501 C CA . ALA A 1 64 ? 8.406 -33.438 -7.387 1 94.75 64 ALA A CA 1
ATOM 502 C C . ALA A 1 64 ? 8.531 -32.625 -8.664 1 94.75 64 ALA A C 1
ATOM 504 O O . ALA A 1 64 ? 9.227 -33 -9.602 1 94.75 64 ALA A O 1
ATOM 505 N N . THR A 1 65 ? 7.773 -31.594 -8.727 1 96.12 65 THR A N 1
ATOM 506 C CA . THR A 1 65 ? 7.875 -30.578 -9.773 1 96.12 65 THR A CA 1
ATOM 507 C C . THR A 1 65 ? 8.5 -29.297 -9.234 1 96.12 65 THR A C 1
ATOM 509 O O . THR A 1 65 ? 8.07 -28.781 -8.195 1 96.12 65 THR A O 1
ATOM 512 N N . LEU A 1 66 ? 9.539 -28.875 -9.875 1 96.38 66 LEU A N 1
ATOM 513 C CA . LEU A 1 66 ? 10.172 -27.594 -9.531 1 96.38 66 LEU A CA 1
ATOM 514 C C . LEU A 1 66 ? 9.555 -26.453 -10.312 1 96.38 66 LEU A C 1
ATOM 516 O O . LEU A 1 66 ? 9.328 -26.562 -11.523 1 96.38 66 LEU A O 1
ATOM 520 N N . GLN A 1 67 ? 9.219 -25.453 -9.625 1 94.88 67 GLN A N 1
ATOM 521 C CA . GLN A 1 67 ? 8.602 -24.281 -10.242 1 94.88 67 GLN A CA 1
ATOM 522 C C . GLN A 1 67 ? 9.445 -23.031 -9.992 1 94.88 67 GLN A C 1
ATOM 524 O O . GLN A 1 67 ? 10.062 -22.891 -8.938 1 94.88 67 GLN A O 1
ATOM 529 N N . ALA A 1 68 ? 9.453 -22.141 -10.922 1 94.88 68 ALA A N 1
ATOM 530 C CA . ALA A 1 68 ? 10.188 -20.891 -10.766 1 94.88 68 ALA A CA 1
ATOM 531 C C . ALA A 1 68 ? 9.422 -19.719 -11.375 1 94.88 68 ALA A C 1
ATOM 533 O O . ALA A 1 68 ? 8.742 -19.875 -12.391 1 94.88 68 ALA A O 1
ATOM 534 N N . ASP A 1 69 ? 9.406 -18.641 -10.75 1 91.69 69 ASP A N 1
ATOM 535 C CA . ASP A 1 69 ? 8.82 -17.391 -11.234 1 91.69 69 ASP A CA 1
ATOM 536 C C . ASP A 1 69 ? 9.516 -16.188 -10.625 1 91.69 69 ASP A C 1
ATOM 538 O O . ASP A 1 69 ? 10.195 -16.297 -9.602 1 91.69 69 ASP A O 1
ATOM 542 N N . GLY A 1 70 ? 9.398 -15.055 -11.344 1 91.06 70 GLY A N 1
ATOM 543 C CA . GLY A 1 70 ? 10.031 -13.828 -10.875 1 91.06 70 GLY A CA 1
ATOM 544 C C . GLY A 1 70 ? 9.039 -12.82 -10.328 1 91.06 70 GLY A C 1
ATOM 545 O O . GLY A 1 70 ? 7.871 -12.805 -10.734 1 91.06 70 GLY A O 1
ATOM 546 N N . TRP A 1 71 ? 9.523 -11.992 -9.398 1 91.38 71 TRP A N 1
ATOM 547 C CA . TRP A 1 71 ? 8.703 -10.961 -8.766 1 91.38 71 TRP A CA 1
ATOM 548 C C . TRP A 1 71 ? 9.547 -9.742 -8.414 1 91.38 71 TRP A C 1
ATOM 550 O O . TRP A 1 71 ? 10.68 -9.875 -7.945 1 91.38 71 TRP A O 1
ATOM 560 N N . THR A 1 72 ? 9.031 -8.586 -8.664 1 90.56 72 THR A N 1
ATOM 561 C CA . THR A 1 72 ? 9.68 -7.344 -8.258 1 90.56 72 THR A CA 1
ATOM 562 C C . THR A 1 72 ? 8.875 -6.645 -7.168 1 90.56 72 THR A C 1
ATOM 564 O O . THR A 1 72 ? 7.699 -6.324 -7.367 1 90.56 72 THR A O 1
ATOM 567 N N . GLY A 1 73 ? 9.492 -6.434 -6.082 1 88 73 GLY A N 1
ATOM 568 C CA . GLY A 1 73 ? 8.836 -5.801 -4.953 1 88 73 GLY A CA 1
ATOM 569 C C . GLY A 1 73 ? 8.82 -4.285 -5.035 1 88 73 GLY A C 1
ATOM 570 O O . GLY A 1 73 ? 9.453 -3.703 -5.922 1 88 73 GLY A O 1
ATOM 571 N N . ILE A 1 74 ? 8.031 -3.67 -4.078 1 86.5 74 ILE A N 1
ATOM 572 C CA . ILE A 1 74 ? 7.922 -2.217 -4.004 1 86.5 74 ILE A CA 1
ATOM 573 C C . ILE A 1 74 ? 9.297 -1.604 -3.74 1 86.5 74 ILE A C 1
ATOM 575 O O . ILE A 1 74 ? 9.523 -0.428 -4.031 1 86.5 74 ILE A O 1
ATOM 579 N N . ASN A 1 75 ? 10.172 -2.365 -3.184 1 82.5 75 ASN A N 1
ATOM 580 C CA . ASN A 1 75 ? 11.531 -1.913 -2.922 1 82.5 75 ASN A CA 1
ATOM 581 C C . ASN A 1 75 ? 12.422 -2.078 -4.148 1 82.5 75 ASN A C 1
ATOM 583 O O . ASN A 1 75 ? 13.641 -1.916 -4.062 1 82.5 75 ASN A O 1
ATOM 587 N N . ASN A 1 76 ? 11.914 -2.604 -5.277 1 83.5 76 ASN A N 1
ATOM 588 C CA . ASN A 1 76 ? 12.57 -2.719 -6.574 1 83.5 76 ASN A CA 1
ATOM 589 C C . ASN A 1 76 ? 13.562 -3.875 -6.598 1 83.5 76 ASN A C 1
ATOM 591 O O . ASN A 1 76 ? 14.445 -3.922 -7.457 1 83.5 76 ASN A O 1
ATOM 595 N N . HIS A 1 77 ? 13.492 -4.703 -5.621 1 89.25 77 HIS A N 1
ATOM 596 C CA . HIS A 1 77 ? 14.266 -5.941 -5.688 1 89.25 77 HIS A CA 1
ATOM 597 C C . HIS A 1 77 ? 13.57 -6.973 -6.578 1 89.25 77 HIS A C 1
ATOM 599 O O . HIS A 1 77 ? 12.352 -7.133 -6.52 1 89.25 77 HIS A O 1
ATOM 605 N N . HIS A 1 78 ? 14.398 -7.496 -7.441 1 91.5 78 HIS A N 1
ATOM 606 C CA . HIS A 1 78 ? 13.891 -8.57 -8.289 1 91.5 78 HIS A CA 1
ATOM 607 C C . HIS A 1 78 ? 14.227 -9.938 -7.715 1 91.5 78 HIS A C 1
ATOM 609 O O . HIS A 1 78 ? 15.398 -10.328 -7.672 1 91.5 78 HIS A O 1
ATOM 615 N N . LEU A 1 79 ? 13.211 -10.609 -7.375 1 94.19 79 LEU A N 1
ATOM 616 C CA . LEU A 1 79 ? 13.391 -11.898 -6.715 1 94.19 79 LEU A CA 1
ATOM 617 C C . LEU A 1 79 ? 12.867 -13.039 -7.586 1 94.19 79 LEU A C 1
ATOM 619 O O . LEU A 1 79 ? 11.844 -12.891 -8.258 1 94.19 79 LEU A O 1
ATOM 623 N N . VAL A 1 80 ? 13.586 -14.109 -7.645 1 94.75 80 VAL A N 1
ATOM 624 C CA . VAL A 1 80 ? 13.148 -15.336 -8.297 1 94.75 80 VAL A CA 1
ATOM 625 C C . VAL A 1 80 ? 12.898 -16.422 -7.254 1 94.75 80 VAL A C 1
ATOM 627 O O . VAL A 1 80 ? 13.805 -16.781 -6.5 1 94.75 80 VAL A O 1
ATOM 630 N N . ALA A 1 81 ? 11.68 -16.891 -7.234 1 95.62 81 ALA A N 1
ATOM 631 C CA . ALA A 1 81 ? 11.32 -17.922 -6.266 1 95.62 81 ALA A CA 1
ATOM 632 C C . ALA A 1 81 ? 11.336 -19.312 -6.898 1 95.62 81 ALA A C 1
ATOM 634 O O . ALA A 1 81 ? 10.922 -19.484 -8.047 1 95.62 81 ALA A O 1
ATOM 635 N N . PHE A 1 82 ? 11.914 -20.219 -6.242 1 96.25 82 PHE A N 1
ATOM 636 C CA . PHE A 1 82 ? 11.883 -21.625 -6.605 1 96.25 82 PHE A CA 1
ATOM 637 C C . PHE A 1 82 ? 11.023 -22.422 -5.625 1 96.25 82 PHE A C 1
ATOM 639 O O . PHE A 1 82 ? 11.336 -22.484 -4.434 1 96.25 82 PHE A O 1
ATOM 646 N N . MET A 1 83 ? 9.977 -22.938 -6.156 1 95.06 83 MET A N 1
ATOM 647 C CA . MET A 1 83 ? 9.039 -23.719 -5.344 1 95.06 83 MET A CA 1
ATOM 648 C C . MET A 1 83 ? 9.047 -25.188 -5.742 1 95.06 83 MET A C 1
ATOM 650 O O . MET A 1 83 ? 9.344 -25.516 -6.895 1 95.06 83 MET A O 1
ATOM 654 N N . LEU A 1 84 ? 8.75 -25.984 -4.789 1 93.88 84 LEU A N 1
ATOM 655 C CA . LEU A 1 84 ? 8.711 -27.422 -5.008 1 93.88 84 LEU A CA 1
ATOM 656 C C . LEU A 1 84 ? 7.336 -28 -4.648 1 93.88 84 LEU A C 1
ATOM 658 O O . LEU A 1 84 ? 6.797 -27.703 -3.58 1 93.88 84 LEU A O 1
ATOM 662 N N . THR A 1 85 ? 6.734 -28.672 -5.574 1 92.12 85 THR A N 1
ATOM 663 C CA . THR A 1 85 ? 5.48 -29.359 -5.324 1 92.12 85 THR A CA 1
ATOM 664 C C . THR A 1 85 ? 5.688 -30.875 -5.316 1 92.12 85 THR A C 1
ATOM 666 O O . THR A 1 85 ? 6.184 -31.438 -6.293 1 92.12 85 THR A O 1
ATOM 669 N N . GLY A 1 86 ? 5.422 -31.531 -4.223 1 89.19 86 GLY A N 1
ATOM 670 C CA . GLY A 1 86 ? 5.531 -32.969 -4.051 1 89.19 86 GLY A CA 1
ATOM 671 C C . GLY A 1 86 ? 4.539 -33.531 -3.051 1 89.19 86 GLY A C 1
ATOM 672 O O . GLY A 1 86 ? 4.246 -32.906 -2.037 1 89.19 86 GLY A O 1
ATOM 673 N N . LYS A 1 87 ? 4.016 -34.75 -3.307 1 85.62 87 LYS A N 1
ATOM 674 C CA . LYS A 1 87 ? 3.057 -35.406 -2.43 1 85.62 87 LYS A CA 1
ATOM 675 C C . LYS A 1 87 ? 1.916 -34.469 -2.051 1 85.62 87 LYS A C 1
ATOM 677 O O . LYS A 1 87 ? 1.55 -34.375 -0.878 1 85.62 87 LYS A O 1
ATOM 682 N N . ARG A 1 88 ? 1.508 -33.594 -2.963 1 78.5 88 ARG A N 1
ATOM 683 C CA . ARG A 1 88 ? 0.384 -32.656 -2.812 1 78.5 88 ARG A CA 1
ATOM 684 C C . ARG A 1 88 ? 0.726 -31.531 -1.849 1 78.5 88 ARG A C 1
ATOM 686 O O . ARG A 1 88 ? -0.169 -30.891 -1.291 1 78.5 88 ARG A O 1
ATOM 693 N N . GLU A 1 89 ? 1.938 -31.375 -1.548 1 85.94 89 GLU A N 1
ATOM 694 C CA . GLU A 1 89 ? 2.379 -30.25 -0.715 1 85.94 89 GLU A CA 1
ATOM 695 C C . GLU A 1 89 ? 3.285 -29.312 -1.496 1 85.94 89 GLU A C 1
ATOM 697 O O . GLU A 1 89 ? 3.998 -29.734 -2.408 1 85.94 89 GLU A O 1
ATOM 702 N N . VAL A 1 90 ? 3.137 -28.094 -1.104 1 89.31 90 VAL A N 1
ATOM 703 C CA . VAL A 1 90 ? 3.934 -27.062 -1.763 1 89.31 90 VAL A CA 1
ATOM 704 C C . VAL A 1 90 ? 4.902 -26.438 -0.759 1 89.31 90 VAL A C 1
ATOM 706 O O . VAL A 1 90 ? 4.512 -26.109 0.362 1 89.31 90 VAL A O 1
ATOM 709 N N . HIS A 1 91 ? 6.141 -26.328 -1.15 1 90.44 91 HIS A N 1
ATOM 710 C CA . HIS A 1 91 ? 7.148 -25.734 -0.272 1 90.44 91 HIS A CA 1
ATOM 711 C C . HIS A 1 91 ? 8.07 -24.797 -1.042 1 90.44 91 HIS A C 1
ATOM 713 O O . HIS A 1 91 ? 8.32 -25 -2.232 1 90.44 91 HIS A O 1
ATOM 719 N N . ALA A 1 92 ? 8.539 -23.859 -0.352 1 91.25 92 ALA A N 1
ATOM 720 C CA . ALA A 1 92 ? 9.555 -22.984 -0.932 1 91.25 92 ALA A CA 1
ATOM 721 C C . ALA A 1 92 ? 10.953 -23.578 -0.749 1 91.25 92 ALA A C 1
ATOM 723 O O . ALA A 1 92 ? 11.328 -23.969 0.36 1 91.25 92 ALA A O 1
ATOM 724 N N . VAL A 1 93 ? 11.672 -23.719 -1.809 1 92.25 93 VAL A N 1
ATOM 725 C CA . VAL A 1 93 ? 13.047 -24.219 -1.734 1 92.25 93 VAL A CA 1
ATOM 726 C C . VAL A 1 93 ? 14 -23.062 -1.463 1 92.25 93 VAL A C 1
ATOM 728 O O . VAL A 1 93 ? 14.781 -23.094 -0.509 1 92.25 93 VAL A O 1
ATOM 731 N N . CYS A 1 94 ? 13.922 -22.062 -2.311 1 91.94 94 CYS A N 1
ATOM 732 C CA . CYS A 1 94 ? 14.758 -20.891 -2.098 1 91.94 94 CYS A CA 1
ATOM 733 C C . CYS A 1 94 ? 14.242 -19.703 -2.908 1 91.94 94 CYS A C 1
ATOM 735 O O . CYS A 1 94 ? 13.469 -19.875 -3.852 1 91.94 94 CYS A O 1
ATOM 737 N N . VAL A 1 95 ? 14.57 -18.594 -2.494 1 94.5 95 VAL A N 1
ATOM 738 C CA . VAL A 1 95 ? 14.328 -17.344 -3.195 1 94.5 95 VAL A CA 1
ATOM 739 C C . VAL A 1 95 ? 15.656 -16.641 -3.475 1 94.5 95 VAL A C 1
ATOM 741 O O . VAL A 1 95 ? 16.422 -16.359 -2.553 1 94.5 95 VAL A O 1
ATOM 744 N N . VAL A 1 96 ? 15.914 -16.359 -4.715 1 94.12 96 VAL A N 1
ATOM 745 C CA . VAL A 1 96 ? 17.188 -15.781 -5.113 1 94.12 96 VAL A CA 1
ATOM 746 C C . VAL A 1 96 ? 16.984 -14.32 -5.508 1 94.12 96 VAL A C 1
ATOM 748 O O . VAL A 1 96 ? 16.062 -14 -6.262 1 94.12 96 VAL A O 1
ATOM 751 N N . ASP A 1 97 ? 17.797 -13.508 -4.949 1 92.19 97 ASP A N 1
ATOM 752 C CA . ASP A 1 97 ? 17.797 -12.102 -5.328 1 92.19 97 ASP A CA 1
ATOM 753 C C . ASP A 1 97 ? 18.625 -11.875 -6.594 1 92.19 97 ASP A C 1
ATOM 755 O O . ASP A 1 97 ? 19.859 -11.953 -6.559 1 92.19 97 ASP A O 1
ATOM 759 N N . THR A 1 98 ? 17.953 -11.641 -7.629 1 91 98 THR A N 1
ATOM 760 C CA . THR A 1 98 ? 18.625 -11.453 -8.914 1 91 98 THR A CA 1
ATOM 761 C C . THR A 1 98 ? 18.656 -9.977 -9.297 1 91 98 THR A C 1
ATOM 763 O O . THR A 1 98 ? 18.703 -9.641 -10.484 1 91 98 THR A O 1
ATOM 766 N N . SER A 1 99 ? 18.547 -9.117 -8.344 1 85 99 SER A N 1
ATOM 767 C CA . SER A 1 99 ? 18.484 -7.684 -8.602 1 85 99 SER A CA 1
ATOM 768 C C . SER A 1 99 ? 19.734 -7.203 -9.336 1 85 99 SER A C 1
ATOM 770 O O . SER A 1 99 ? 19.672 -6.293 -10.164 1 85 99 SER A O 1
ATOM 772 N N . HIS A 1 100 ? 20.859 -7.875 -9.078 1 79.62 100 HIS A N 1
ATOM 773 C CA . HIS A 1 100 ? 22.125 -7.398 -9.617 1 79.62 100 HIS A CA 1
ATOM 774 C C . HIS A 1 100 ? 22.594 -8.258 -10.789 1 79.62 100 HIS A C 1
ATOM 776 O O . HIS A 1 100 ? 23.719 -8.102 -11.281 1 79.62 100 HIS A O 1
ATOM 782 N N . GLU A 1 101 ? 21.734 -9.133 -11.188 1 82.06 101 GLU A N 1
ATOM 783 C CA . GLU A 1 101 ? 22.094 -10.023 -12.289 1 82.06 101 GLU A CA 1
ATOM 784 C C . GLU A 1 101 ? 21.281 -9.703 -13.547 1 82.06 101 GLU A C 1
ATOM 786 O O . GLU A 1 101 ? 20.141 -9.266 -13.461 1 82.06 101 GLU A O 1
ATOM 791 N N . ARG A 1 102 ? 21.969 -9.836 -14.664 1 77.12 102 ARG A N 1
ATOM 792 C CA . ARG A 1 102 ? 21.25 -9.688 -15.914 1 77.12 102 ARG A CA 1
ATOM 793 C C . ARG A 1 102 ? 20.25 -10.828 -16.109 1 77.12 102 ARG A C 1
ATOM 795 O O . ARG A 1 102 ? 20.547 -11.984 -15.789 1 77.12 102 ARG A O 1
ATOM 802 N N . LYS A 1 103 ? 19.156 -10.453 -16.641 1 80.69 103 LYS A N 1
ATOM 803 C CA . LYS A 1 103 ? 18.109 -11.445 -16.859 1 80.69 103 LYS A CA 1
ATOM 804 C C . LYS A 1 103 ? 18.359 -12.219 -18.156 1 80.69 103 LYS A C 1
ATOM 806 O O . LYS A 1 103 ? 17.719 -11.945 -19.188 1 80.69 103 LYS A O 1
ATOM 811 N N . THR A 1 104 ? 19.234 -13.195 -18.094 1 83.44 104 THR A N 1
ATOM 812 C CA . THR A 1 104 ? 19.547 -14.023 -19.25 1 83.44 104 THR A CA 1
ATOM 813 C C . THR A 1 104 ? 19.141 -15.477 -19 1 83.44 104 THR A C 1
ATOM 815 O O . THR A 1 104 ? 18.984 -15.898 -17.859 1 83.44 104 THR A O 1
ATOM 818 N N . ALA A 1 105 ? 18.984 -16.156 -20.109 1 90.19 105 ALA A N 1
ATOM 819 C CA . ALA A 1 105 ? 18.625 -17.562 -20.031 1 90.19 105 ALA A CA 1
ATOM 820 C C . ALA A 1 105 ? 19.719 -18.375 -19.344 1 90.19 105 ALA A C 1
ATOM 822 O O . ALA A 1 105 ? 19.438 -19.281 -18.562 1 90.19 105 ALA A O 1
ATOM 823 N N . ASP A 1 106 ? 20.938 -18 -19.562 1 90.94 106 ASP A N 1
ATOM 824 C CA . ASP A 1 106 ? 22.062 -18.734 -18.984 1 90.94 106 ASP A CA 1
ATOM 825 C C . ASP A 1 106 ? 22.109 -18.594 -17.469 1 90.94 106 ASP A C 1
ATOM 827 O O . ASP A 1 106 ? 22.344 -19.578 -16.766 1 90.94 106 ASP A O 1
ATOM 831 N N . ASN A 1 107 ? 21.922 -17.359 -17.078 1 92 107 ASN A N 1
ATOM 832 C CA . ASN A 1 107 ? 21.906 -17.156 -15.625 1 92 107 ASN A CA 1
ATOM 833 C C . ASN A 1 107 ? 20.75 -17.906 -14.969 1 92 107 ASN A C 1
ATOM 835 O O . ASN A 1 107 ? 20.906 -18.453 -13.875 1 92 107 ASN A O 1
ATOM 839 N N . PHE A 1 108 ? 19.688 -17.906 -15.648 1 93.81 108 PHE A N 1
ATOM 840 C CA . PHE A 1 108 ? 18.531 -18.594 -15.125 1 93.81 108 PHE A CA 1
ATOM 841 C C . PHE A 1 108 ? 18.781 -20.094 -15.047 1 93.81 108 PHE A C 1
ATOM 843 O O . PHE A 1 108 ? 18.438 -20.734 -14.047 1 93.81 108 PHE A O 1
ATOM 850 N N . VAL A 1 109 ? 19.375 -20.688 -16.094 1 95.75 109 VAL A N 1
ATOM 851 C CA . VAL A 1 109 ? 19.688 -22.109 -16.125 1 95.75 109 VAL A CA 1
ATOM 852 C C . VAL A 1 109 ? 20.641 -22.453 -14.984 1 95.75 109 VAL A C 1
ATOM 854 O O . VAL A 1 109 ? 20.516 -23.5 -14.344 1 95.75 109 VAL A O 1
ATOM 857 N N . LYS A 1 110 ? 21.547 -21.531 -14.742 1 95.19 110 LYS A N 1
ATOM 858 C CA . LYS A 1 110 ? 22.484 -21.75 -13.648 1 95.19 110 LYS A CA 1
ATOM 859 C C . LYS A 1 110 ? 21.766 -21.859 -12.305 1 95.19 110 LYS A C 1
ATOM 861 O O . LYS A 1 110 ? 22.062 -22.734 -11.5 1 95.19 110 LYS A O 1
ATOM 866 N N . HIS A 1 111 ? 20.844 -20.953 -12.125 1 95.25 111 HIS A N 1
ATOM 867 C CA . HIS A 1 111 ? 20.094 -20.984 -10.883 1 95.25 111 HIS A CA 1
ATOM 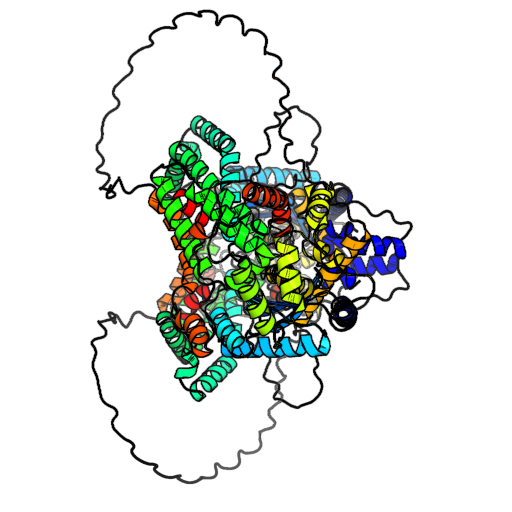868 C C . HIS A 1 111 ? 19.266 -22.266 -10.773 1 95.25 111 HIS A C 1
ATOM 870 O O . HIS A 1 111 ? 19.188 -22.859 -9.703 1 95.25 111 HIS A O 1
ATOM 876 N N . VAL A 1 112 ? 18.656 -22.703 -11.867 1 96.19 112 VAL A N 1
ATOM 877 C CA . VAL A 1 112 ? 17.828 -23.906 -11.867 1 96.19 112 VAL A CA 1
ATOM 878 C C . VAL A 1 112 ? 18.703 -25.125 -11.539 1 96.19 112 VAL A C 1
ATOM 880 O O . VAL A 1 112 ? 18.297 -25.984 -10.758 1 96.19 112 VAL A O 1
ATOM 883 N N . GLU A 1 113 ? 19.859 -25.156 -12.094 1 96.5 113 GLU A N 1
ATOM 884 C CA . GLU A 1 113 ? 20.75 -26.281 -11.859 1 96.5 113 GLU A CA 1
ATOM 885 C C . GLU A 1 113 ? 21.203 -26.344 -10.406 1 96.5 113 GLU A C 1
ATOM 887 O O . GLU A 1 113 ? 21.297 -27.438 -9.82 1 96.5 113 GLU A O 1
ATOM 892 N N . GLU A 1 114 ? 21.469 -25.188 -9.891 1 95.88 114 GLU A N 1
ATOM 893 C CA . GLU A 1 114 ? 21.828 -25.125 -8.477 1 95.88 114 GLU A CA 1
ATOM 894 C C . GLU A 1 114 ? 20.703 -25.656 -7.594 1 95.88 114 GLU A C 1
ATOM 896 O O . GLU A 1 114 ? 20.938 -26.375 -6.629 1 95.88 114 GLU A O 1
ATOM 901 N N . VAL A 1 115 ? 19.516 -25.297 -7.969 1 96.25 115 VAL A N 1
ATOM 902 C CA . VAL A 1 115 ? 18.359 -25.703 -7.168 1 96.25 115 VAL A CA 1
ATOM 903 C C . VAL A 1 115 ? 18.094 -27.188 -7.375 1 96.25 115 VAL A C 1
ATOM 905 O O . VAL A 1 115 ? 17.703 -27.891 -6.438 1 96.25 115 VAL A O 1
ATOM 908 N N . LEU A 1 116 ? 18.281 -27.703 -8.617 1 96.12 116 LEU A N 1
ATOM 909 C CA . LEU A 1 116 ? 18.141 -29.141 -8.891 1 96.12 116 LEU A CA 1
ATOM 910 C C . LEU A 1 116 ? 19.109 -29.953 -8.031 1 96.12 116 LEU A C 1
ATOM 912 O O . LEU A 1 116 ? 18.734 -30.984 -7.477 1 96.12 116 LEU A O 1
ATOM 916 N N . GLN A 1 117 ? 20.281 -29.406 -7.895 1 95.06 117 GLN A N 1
ATOM 917 C CA . GLN A 1 117 ? 21.266 -30.062 -7.062 1 95.06 117 GLN A CA 1
ATOM 918 C C . GLN A 1 117 ? 20.875 -30.031 -5.59 1 95.06 117 GLN A C 1
ATOM 920 O O . GLN A 1 117 ? 20.969 -31.047 -4.891 1 95.06 117 GLN A O 1
ATOM 925 N N . GLU A 1 118 ? 20.438 -28.906 -5.184 1 94.38 118 GLU A N 1
ATOM 926 C CA . GLU A 1 118 ? 20.031 -28.75 -3.793 1 94.38 118 GLU A CA 1
ATOM 927 C C . GLU A 1 118 ? 18.844 -29.641 -3.449 1 94.38 118 GLU A C 1
ATOM 929 O O . GLU A 1 118 ? 18.797 -30.234 -2.371 1 94.38 118 GLU A O 1
ATOM 934 N N . THR A 1 119 ? 17.859 -29.703 -4.27 1 95.06 119 THR A N 1
ATOM 935 C CA . THR A 1 119 ? 16.672 -30.516 -4.016 1 95.06 119 THR A CA 1
ATOM 936 C C . THR A 1 119 ? 17.031 -32 -4.008 1 95.06 119 THR A C 1
ATOM 938 O O . THR A 1 119 ? 16.469 -32.781 -3.232 1 95.06 119 THR A O 1
ATOM 941 N N . GLY A 1 120 ? 17.953 -32.438 -4.855 1 93.12 120 GLY A N 1
ATOM 942 C CA . GLY A 1 120 ? 18.391 -33.844 -4.875 1 93.12 120 GLY A CA 1
ATOM 943 C C . GLY A 1 120 ? 19.188 -34.219 -3.643 1 93.12 120 GLY A C 1
ATOM 944 O O . GLY A 1 120 ? 18.953 -35.281 -3.059 1 93.12 120 GLY A O 1
ATOM 945 N N . GLU A 1 121 ? 20.016 -33.344 -3.172 1 93.06 121 GLU A N 1
ATOM 946 C CA . GLU A 1 121 ? 20.938 -33.656 -2.078 1 93.06 121 GLU A CA 1
ATOM 947 C C . GLU A 1 121 ? 20.281 -33.406 -0.723 1 93.06 121 GLU A C 1
ATOM 949 O O . GLU A 1 121 ? 20.344 -34.25 0.171 1 93.06 121 GLU A O 1
ATOM 954 N N . LYS A 1 122 ? 19.703 -32.312 -0.639 1 91.56 122 LYS A N 1
ATOM 955 C CA . LYS A 1 122 ? 19.188 -31.906 0.666 1 91.56 122 LYS A CA 1
ATOM 956 C C . LYS A 1 122 ? 17.75 -32.375 0.855 1 91.56 122 LYS A C 1
ATOM 958 O O . LYS A 1 122 ? 17.391 -32.906 1.903 1 91.56 122 LYS A O 1
ATOM 963 N N . TRP A 1 123 ? 16.938 -32.156 -0.117 1 92.56 123 TRP A N 1
ATOM 964 C CA . TRP A 1 123 ? 15.531 -32.5 0.002 1 92.56 123 TRP A CA 1
ATOM 965 C C . TRP A 1 123 ? 15.289 -33.969 -0.311 1 92.56 123 TRP A C 1
ATOM 967 O O . TRP A 1 123 ? 14.258 -34.531 0.06 1 92.56 123 TRP A O 1
ATOM 977 N N . LYS A 1 124 ? 16.188 -34.594 -1.037 1 92.88 124 LYS A N 1
ATOM 978 C CA . LYS A 1 124 ? 16.109 -36 -1.405 1 92.88 124 LYS A CA 1
ATOM 979 C C . LYS A 1 124 ? 14.844 -36.312 -2.201 1 92.88 124 LYS A C 1
ATOM 981 O O . LYS A 1 124 ? 14.133 -37.281 -1.913 1 92.88 124 LYS A O 1
ATOM 986 N N . VAL A 1 125 ? 14.508 -35.406 -3.049 1 94.19 125 VAL A N 1
ATOM 987 C CA . VAL A 1 125 ? 13.367 -35.594 -3.939 1 94.19 125 VAL A CA 1
ATOM 988 C C . VAL A 1 125 ? 13.859 -35.812 -5.371 1 94.19 125 VAL A C 1
ATOM 990 O O . VAL A 1 125 ? 14.984 -35.438 -5.707 1 94.19 125 VAL A O 1
ATOM 993 N N . LYS A 1 126 ? 13.055 -36.469 -6.109 1 93.94 126 LYS A N 1
ATOM 994 C CA . LYS A 1 126 ? 13.32 -36.594 -7.535 1 93.94 126 LYS A CA 1
ATOM 995 C C . LYS A 1 126 ? 12.539 -35.594 -8.352 1 93.94 126 LYS A C 1
ATOM 997 O O . LYS A 1 126 ? 11.32 -35.719 -8.5 1 93.94 126 LYS A O 1
ATOM 1002 N N . VAL A 1 127 ? 13.266 -34.656 -8.867 1 96.44 127 VAL A N 1
ATOM 1003 C CA . VAL A 1 127 ? 12.602 -33.656 -9.688 1 96.44 127 VAL A CA 1
ATOM 1004 C C . VAL A 1 127 ? 12.32 -34.219 -11.078 1 96.44 127 VAL A C 1
ATOM 1006 O O . VAL A 1 127 ? 13.25 -34.594 -11.805 1 96.44 127 VAL A O 1
ATOM 1009 N N . ILE A 1 128 ? 11.086 -34.281 -11.406 1 97.06 128 ILE A N 1
ATOM 1010 C CA . ILE A 1 128 ? 10.719 -34.938 -12.664 1 97.06 128 ILE A CA 1
ATOM 1011 C C . ILE A 1 128 ? 10.242 -33.906 -13.672 1 97.06 128 ILE A C 1
ATOM 1013 O O . ILE A 1 128 ? 10.148 -34.188 -14.867 1 97.06 128 ILE A O 1
ATOM 1017 N N . ALA A 1 129 ? 9.914 -32.75 -13.148 1 96.94 129 ALA A N 1
ATOM 1018 C CA . ALA A 1 129 ? 9.391 -31.719 -14.047 1 96.94 129 ALA A CA 1
ATOM 1019 C C . ALA A 1 129 ? 9.812 -30.328 -13.586 1 96.94 129 ALA A C 1
ATOM 1021 O O . ALA A 1 129 ? 10.133 -30.125 -12.414 1 96.94 129 ALA A O 1
ATOM 1022 N N . PHE A 1 130 ? 9.875 -29.391 -14.516 1 96 130 PHE A N 1
ATOM 1023 C CA . PHE A 1 130 ? 10.188 -28 -14.258 1 96 130 PHE A CA 1
ATOM 1024 C C . PHE A 1 130 ? 9.203 -27.078 -14.977 1 96 130 PHE A C 1
ATOM 1026 O O . PHE A 1 130 ? 8.961 -27.234 -16.172 1 96 130 PHE A O 1
ATOM 1033 N N . THR A 1 131 ? 8.617 -26.172 -14.219 1 94 131 THR A N 1
ATOM 1034 C CA . THR A 1 131 ? 7.625 -25.266 -14.781 1 94 131 THR A CA 1
ATOM 1035 C C . THR A 1 131 ? 8.023 -23.812 -14.523 1 94 131 THR A C 1
ATOM 1037 O O . THR A 1 131 ? 8.453 -23.469 -13.422 1 94 131 THR A O 1
ATOM 1040 N N . SER A 1 132 ? 7.973 -22.953 -15.492 1 91.44 132 SER A N 1
ATOM 1041 C CA . SER A 1 132 ? 8.227 -21.516 -15.375 1 91.44 132 SER A CA 1
ATOM 1042 C C . SER A 1 132 ? 7.309 -20.719 -16.281 1 91.44 132 SER A C 1
ATOM 1044 O O . SER A 1 132 ? 6.535 -21.281 -17.062 1 91.44 132 SER A O 1
ATOM 1046 N N . ASP A 1 133 ? 7.324 -19.469 -16.141 1 83.81 133 ASP A N 1
ATOM 1047 C CA . ASP A 1 133 ? 6.48 -18.625 -16.984 1 83.81 133 ASP A CA 1
ATOM 1048 C C . ASP A 1 133 ? 6.984 -18.609 -18.422 1 83.81 133 ASP A C 1
ATOM 1050 O O . ASP A 1 133 ? 8.008 -19.219 -18.734 1 83.81 133 ASP A O 1
ATOM 1054 N N . ALA A 1 134 ? 6.285 -17.984 -19.297 1 76.25 134 ALA A N 1
ATOM 1055 C CA . ALA A 1 134 ? 6.551 -18.062 -20.734 1 76.25 134 ALA A CA 1
ATOM 1056 C C . ALA A 1 134 ? 7.363 -16.859 -21.203 1 76.25 134 ALA A C 1
ATOM 1058 O O . ALA A 1 134 ? 7.359 -16.531 -22.391 1 76.25 134 ALA A O 1
ATOM 1059 N N . SER A 1 135 ? 8.047 -16.234 -20.281 1 77.5 135 SER A N 1
ATOM 1060 C CA . SER A 1 135 ? 8.867 -15.109 -20.703 1 77.5 135 SER A CA 1
ATOM 1061 C C . SER A 1 135 ? 9.961 -15.555 -21.672 1 77.5 135 SER A C 1
ATOM 1063 O O . SER A 1 135 ? 10.281 -16.75 -21.75 1 77.5 135 SER A O 1
ATOM 1065 N N . GLY A 1 136 ? 10.492 -14.68 -22.484 1 75.56 136 GLY A N 1
ATOM 1066 C CA . GLY A 1 136 ? 11.508 -15.016 -23.469 1 75.56 136 GLY A CA 1
ATOM 1067 C C . GLY A 1 136 ? 12.727 -15.688 -22.859 1 75.56 136 GLY A C 1
ATOM 1068 O O . GLY A 1 136 ? 13.18 -16.719 -23.359 1 75.56 136 GLY A O 1
ATOM 1069 N N . GLU A 1 137 ? 13.18 -15.141 -21.859 1 82 137 GLU A N 1
ATOM 1070 C CA . GLU A 1 137 ? 14.344 -15.711 -21.172 1 82 137 GLU A CA 1
ATOM 1071 C C . GLU A 1 137 ? 14.016 -17.062 -20.562 1 82 137 GLU A C 1
ATOM 1073 O O . GLU A 1 137 ? 14.836 -17.984 -20.594 1 82 137 GLU A O 1
ATOM 1078 N N . SER A 1 138 ? 12.82 -17.203 -20.047 1 86.81 138 SER A N 1
ATOM 1079 C CA . SER A 1 138 ? 12.414 -18.469 -19.438 1 86.81 138 SER A CA 1
ATOM 1080 C C . SER A 1 138 ? 12.234 -19.562 -20.484 1 86.81 138 SER A C 1
ATOM 1082 O O . SER A 1 138 ? 12.562 -20.719 -20.234 1 86.81 138 SER A O 1
ATOM 1084 N N . ARG A 1 139 ? 11.758 -19.172 -21.625 1 85.88 139 ARG A N 1
ATOM 1085 C CA . ARG A 1 139 ? 11.594 -20.141 -22.719 1 85.88 139 ARG A CA 1
ATOM 1086 C C . ARG A 1 139 ? 12.945 -20.672 -23.188 1 85.88 139 ARG A C 1
ATOM 1088 O O . ARG A 1 139 ? 13.109 -21.875 -23.375 1 85.88 139 ARG A O 1
ATOM 1095 N N . ALA A 1 140 ? 13.867 -19.719 -23.406 1 89.06 140 ALA A N 1
ATOM 1096 C CA . ALA A 1 140 ? 15.211 -20.125 -23.812 1 89.06 140 ALA A CA 1
ATOM 1097 C C . ALA A 1 140 ? 15.859 -21.016 -22.766 1 89.06 140 ALA A C 1
ATOM 1099 O O . ALA A 1 140 ? 16.562 -21.969 -23.094 1 89.06 140 ALA A O 1
ATOM 1100 N N . ALA A 1 141 ? 15.633 -20.719 -21.594 1 92.31 141 ALA A N 1
ATOM 1101 C CA . ALA A 1 141 ? 16.188 -21.516 -20.5 1 92.31 141 ALA A CA 1
ATOM 1102 C C . ALA A 1 141 ? 15.578 -22.906 -20.469 1 92.31 141 ALA A C 1
ATOM 1104 O O . ALA A 1 141 ? 16.281 -23.891 -20.219 1 92.31 141 ALA A O 1
ATOM 1105 N N . ARG A 1 142 ? 14.336 -23.031 -20.734 1 91.31 142 ARG A N 1
ATOM 1106 C CA . ARG A 1 142 ? 13.664 -24.328 -20.75 1 91.31 142 ARG A CA 1
ATOM 1107 C C . ARG A 1 142 ? 14.219 -25.219 -21.859 1 91.31 142 ARG A C 1
ATOM 1109 O O . ARG A 1 142 ? 14.422 -26.422 -21.656 1 91.31 142 ARG A O 1
ATOM 1116 N N . ILE A 1 143 ? 14.477 -24.594 -22.906 1 88.5 143 ILE A N 1
ATOM 1117 C CA . ILE A 1 143 ? 15.031 -25.359 -24.031 1 88.5 143 ILE A CA 1
ATOM 1118 C C . ILE A 1 143 ? 16.422 -25.875 -23.656 1 88.5 143 ILE A C 1
ATOM 1120 O O . ILE A 1 143 ? 16.734 -27.031 -23.906 1 88.5 143 ILE A O 1
ATOM 1124 N N . LYS A 1 144 ? 17.188 -25.047 -23.094 1 92.75 144 LYS A N 1
ATOM 1125 C CA . LYS A 1 144 ? 18.516 -25.438 -22.656 1 92.75 144 LYS A CA 1
ATOM 1126 C C . LYS A 1 144 ? 18.453 -26.547 -21.609 1 92.75 144 LYS A C 1
ATOM 1128 O O . LYS A 1 144 ? 19.25 -27.484 -21.641 1 92.75 144 LYS A O 1
ATOM 1133 N N . LEU A 1 145 ? 17.531 -26.453 -20.766 1 93.69 145 LEU A N 1
ATOM 1134 C CA . LEU A 1 145 ? 17.359 -27.453 -19.719 1 93.69 145 LEU A CA 1
ATOM 1135 C C . LEU A 1 145 ? 16.953 -28.797 -20.297 1 93.69 145 LEU A C 1
ATOM 1137 O O . LEU A 1 145 ? 17.406 -29.844 -19.828 1 93.69 145 LEU A O 1
ATOM 1141 N N . LEU A 1 146 ? 16.062 -28.75 -21.281 1 90.62 146 LEU A N 1
ATOM 1142 C CA . LEU A 1 146 ? 15.617 -29.969 -21.922 1 90.62 146 LEU A CA 1
ATOM 1143 C C . LEU A 1 146 ? 16.781 -30.703 -22.578 1 90.62 146 LEU A C 1
ATOM 1145 O O . LEU A 1 146 ? 16.844 -31.922 -22.578 1 90.62 146 LEU A O 1
ATOM 1149 N N . PHE A 1 147 ? 17.734 -30 -23.141 1 90 147 PHE A N 1
ATOM 1150 C CA . PHE A 1 147 ? 18.906 -30.578 -23.781 1 90 147 PHE A CA 1
ATOM 1151 C C . PHE A 1 147 ? 19.859 -31.188 -22.75 1 90 147 PHE A C 1
ATOM 1153 O O . PHE A 1 147 ? 20.406 -32.25 -22.969 1 90 147 PHE A O 1
ATOM 1160 N N . LYS A 1 148 ? 19.984 -30.5 -21.75 1 91.88 148 LYS A N 1
ATOM 1161 C CA . LYS A 1 148 ? 20.938 -30.938 -20.719 1 91.88 148 LYS A CA 1
ATOM 1162 C C . LYS A 1 148 ? 20.359 -32.094 -19.891 1 91.88 148 LYS A C 1
ATOM 1164 O O . LYS A 1 148 ? 21.078 -33 -19.5 1 91.88 148 LYS A O 1
ATOM 1169 N N . TYR A 1 149 ? 19.047 -31.984 -19.672 1 93.31 149 TYR A N 1
ATOM 1170 C CA . TYR A 1 149 ? 18.359 -32.969 -18.859 1 93.31 149 TYR A CA 1
ATOM 1171 C C . TYR A 1 149 ? 17.125 -33.531 -19.594 1 93.31 149 TYR A C 1
ATOM 1173 O O . TYR A 1 149 ? 15.992 -33.188 -19.25 1 93.31 149 TYR A O 1
ATOM 1181 N N . PRO A 1 150 ? 17.234 -34.438 -20.422 1 89.38 150 PRO A N 1
ATOM 1182 C CA . PRO A 1 150 ? 16.141 -34.906 -21.266 1 89.38 150 PRO A CA 1
ATOM 1183 C C . PRO A 1 150 ? 15.047 -35.656 -20.484 1 89.38 150 PRO A C 1
ATOM 1185 O O . PRO A 1 150 ? 13.906 -35.75 -20.953 1 89.38 150 PRO A O 1
ATOM 1188 N N . TYR A 1 151 ? 15.352 -36.125 -19.344 1 92.06 151 TYR A N 1
ATOM 1189 C CA . TYR A 1 151 ? 14.367 -36.875 -18.547 1 92.06 151 TYR A CA 1
ATOM 1190 C C . TYR A 1 151 ? 13.383 -35.906 -17.891 1 92.06 151 TYR A C 1
ATOM 1192 O O . TYR A 1 151 ? 12.312 -36.312 -17.438 1 92.06 151 TYR A O 1
ATOM 1200 N N . LEU A 1 152 ? 13.711 -34.625 -17.875 1 94.44 152 LEU A N 1
ATOM 1201 C CA . LEU A 1 152 ? 12.875 -33.625 -17.234 1 94.44 152 LEU A CA 1
ATOM 1202 C C . LEU A 1 152 ? 11.719 -33.219 -18.141 1 94.44 152 LEU A C 1
ATOM 1204 O O . LEU A 1 152 ? 11.922 -32.969 -19.328 1 94.44 152 LEU A O 1
ATOM 1208 N N . ILE A 1 153 ? 10.547 -33.25 -17.578 1 95.44 153 ILE A N 1
ATOM 1209 C CA . ILE A 1 153 ? 9.398 -32.688 -18.297 1 95.44 153 ILE A CA 1
ATOM 1210 C C . ILE A 1 153 ? 9.367 -31.188 -18.141 1 95.44 153 ILE A C 1
ATOM 1212 O O . ILE A 1 153 ? 9.195 -30.656 -17.031 1 95.44 153 ILE A O 1
ATOM 1216 N N . ILE A 1 154 ? 9.594 -30.469 -19.156 1 93.69 154 ILE A N 1
ATOM 1217 C CA . ILE A 1 154 ? 9.68 -29.016 -19.109 1 93.69 154 ILE A CA 1
ATOM 1218 C C . ILE A 1 154 ? 8.359 -28.406 -19.594 1 93.69 154 ILE A C 1
ATOM 1220 O O . ILE A 1 154 ? 7.875 -28.734 -20.672 1 93.69 154 ILE A O 1
ATOM 1224 N N . LEU A 1 155 ? 7.816 -27.516 -18.766 1 91.94 155 LEU A N 1
ATOM 1225 C CA . LEU A 1 155 ? 6.477 -27.016 -19.062 1 91.94 155 LEU A CA 1
ATOM 1226 C C . LEU A 1 155 ? 6.441 -25.5 -18.984 1 91.94 155 LEU A C 1
ATOM 1228 O O . LEU A 1 155 ? 7.164 -24.891 -18.188 1 91.94 155 LEU A O 1
ATOM 1232 N N . ASP A 1 156 ? 5.586 -24.953 -19.797 1 88.56 156 ASP A N 1
ATOM 1233 C CA . ASP A 1 156 ? 5.141 -23.578 -19.625 1 88.56 156 ASP A CA 1
ATOM 1234 C C . ASP A 1 156 ? 4.035 -23.484 -18.578 1 88.56 156 ASP A C 1
ATOM 1236 O O . ASP A 1 156 ? 3.299 -24.453 -18.359 1 88.56 156 ASP A O 1
ATOM 1240 N N . CYS A 1 157 ? 3.992 -22.359 -17.906 1 85.62 157 CYS A N 1
ATOM 1241 C CA . CYS A 1 157 ? 2.924 -22.219 -16.922 1 85.62 157 CYS A CA 1
ATOM 1242 C C . CYS A 1 157 ? 1.583 -21.984 -17.609 1 85.62 157 CYS A C 1
ATOM 1244 O O . CYS A 1 157 ? 1.418 -21 -18.344 1 85.62 157 CYS A O 1
ATOM 1246 N N . TYR A 1 158 ? 0.665 -22.797 -17.375 1 82.88 158 TYR A N 1
ATOM 1247 C CA . TYR A 1 158 ? -0.633 -22.703 -18.031 1 82.88 158 TYR A CA 1
ATOM 1248 C C . TYR A 1 158 ? -1.603 -21.859 -17.219 1 82.88 158 TYR A C 1
ATOM 1250 O O . TYR A 1 158 ? -2.748 -21.656 -17.625 1 82.88 158 TYR A O 1
ATOM 1258 N N . ALA A 1 159 ? -1.146 -21.328 -16.047 1 70.69 159 ALA A N 1
ATOM 1259 C CA . ALA A 1 159 ? -2 -20.531 -15.18 1 70.69 159 ALA A CA 1
ATOM 1260 C C . ALA A 1 159 ? -1.825 -19.031 -15.461 1 70.69 159 ALA A C 1
ATOM 1262 O O . ALA A 1 159 ? -2.605 -18.219 -14.984 1 70.69 159 ALA A O 1
ATOM 1263 N N . HIS A 1 160 ? -0.847 -18.516 -16.094 1 60.81 160 HIS A N 1
ATOM 1264 C CA . HIS A 1 160 ? -0.498 -17.094 -16.172 1 60.81 160 HIS A CA 1
ATOM 1265 C C . HIS A 1 160 ? -1.54 -16.312 -16.969 1 60.81 160 HIS A C 1
ATOM 1267 O O . HIS A 1 160 ? -1.351 -15.125 -17.25 1 60.81 160 HIS A O 1
ATOM 1273 N N . GLN A 1 161 ? -2.746 -16.875 -17.156 1 58.5 161 GLN A N 1
ATOM 1274 C CA . GLN A 1 161 ? -3.77 -16.141 -17.875 1 58.5 161 GLN A CA 1
ATOM 1275 C C . GLN A 1 161 ? -4.738 -15.445 -16.922 1 58.5 161 GLN A C 1
ATOM 1277 O O . GLN A 1 161 ? -5.957 -15.539 -17.094 1 58.5 161 GLN A O 1
ATOM 1282 N N . THR A 1 162 ? -4.191 -14.773 -15.789 1 52.88 162 THR A N 1
ATOM 1283 C CA . THR A 1 162 ? -4.953 -14.312 -14.641 1 52.88 162 THR A CA 1
ATOM 1284 C C . THR A 1 162 ? -5.797 -13.094 -15 1 52.88 162 THR A C 1
ATOM 1286 O O . THR A 1 162 ? -6.844 -12.852 -14.391 1 52.88 162 THR A O 1
ATOM 1289 N N . ARG A 1 163 ? -5.668 -12.516 -16.094 1 63.44 163 ARG A N 1
ATOM 1290 C CA . ARG A 1 163 ? -6.344 -11.258 -16.406 1 63.44 163 ARG A CA 1
ATOM 1291 C C . ARG A 1 163 ? -7.766 -11.508 -16.906 1 63.44 163 ARG A C 1
ATOM 1293 O O . ARG A 1 163 ? -8.648 -10.664 -16.719 1 63.44 163 ARG A O 1
ATOM 1300 N N . TRP A 1 164 ? -8.094 -12.781 -17.375 1 73.88 164 TRP A N 1
ATOM 1301 C CA . TRP A 1 164 ? -9.422 -13.086 -17.906 1 73.88 164 TRP A CA 1
ATOM 1302 C C . TRP A 1 164 ? -10.445 -13.172 -16.781 1 73.88 164 TRP A C 1
ATOM 1304 O O . TRP A 1 164 ? -11.578 -12.711 -16.922 1 73.88 164 TRP A O 1
ATOM 1314 N N . THR A 1 165 ? -10.008 -13.711 -15.719 1 75.25 165 THR A N 1
ATOM 1315 C CA . THR A 1 165 ? -10.922 -13.852 -14.586 1 75.25 165 THR A CA 1
ATOM 1316 C C . THR A 1 165 ? -11.297 -12.484 -14.023 1 75.25 165 THR A C 1
ATOM 1318 O O . THR A 1 165 ? -12.461 -12.242 -13.703 1 75.25 165 THR A O 1
ATOM 1321 N N . SER A 1 166 ? -10.297 -11.641 -14 1 74.38 166 SER A N 1
ATOM 1322 C CA . SER A 1 166 ? -10.562 -10.305 -13.477 1 74.38 166 SER A CA 1
ATOM 1323 C C . SER A 1 166 ? -11.539 -9.547 -14.367 1 74.38 166 SER A C 1
ATOM 1325 O O . SER A 1 166 ? -12.445 -8.875 -13.867 1 74.38 166 SER A O 1
ATOM 1327 N N . HIS A 1 167 ? -11.43 -9.68 -15.602 1 76.62 167 HIS A N 1
ATOM 1328 C CA . HIS A 1 167 ? -12.344 -9.031 -16.531 1 76.62 167 HIS A CA 1
ATOM 1329 C C . HIS A 1 167 ? -13.75 -9.625 -16.438 1 76.62 167 HIS A C 1
ATOM 1331 O O . HIS A 1 167 ? -14.734 -8.891 -16.469 1 76.62 167 HIS A O 1
ATOM 1337 N N . TYR A 1 168 ? -13.758 -10.906 -16.375 1 82.75 168 TYR A N 1
ATOM 1338 C CA . TYR A 1 168 ? -15.047 -11.57 -16.234 1 82.75 168 TYR A CA 1
ATOM 1339 C C . TYR A 1 168 ? -15.789 -11.07 -15 1 82.75 168 TYR A C 1
ATOM 1341 O O . TYR A 1 168 ? -16.969 -10.727 -15.078 1 82.75 168 TYR A O 1
ATOM 1349 N N . LEU A 1 169 ? -15.055 -10.883 -13.938 1 77.94 169 LEU A N 1
ATOM 1350 C CA . LEU A 1 169 ? -15.672 -10.461 -12.68 1 77.94 169 LEU A CA 1
ATOM 1351 C C . LEU A 1 169 ? -16.094 -9 -12.742 1 77.94 169 LEU A C 1
ATOM 1353 O O . LEU A 1 169 ? -17.156 -8.633 -12.227 1 77.94 169 LEU A O 1
ATOM 1357 N N . ALA A 1 170 ? -15.312 -8.242 -13.352 1 81.19 170 ALA A N 1
ATOM 1358 C CA . ALA A 1 170 ? -15.633 -6.82 -13.492 1 81.19 170 ALA A CA 1
ATOM 1359 C C . ALA A 1 170 ? -16.906 -6.629 -14.312 1 81.19 170 ALA A C 1
ATOM 1361 O O . ALA A 1 170 ? -17.781 -5.855 -13.938 1 81.19 170 ALA A O 1
ATOM 1362 N N . PHE A 1 171 ? -17.047 -7.371 -15.367 1 83.5 171 PHE A N 1
ATOM 1363 C CA . PHE A 1 171 ? -18.203 -7.242 -16.234 1 83.5 171 PHE A CA 1
ATOM 1364 C C . PHE A 1 171 ? -19.453 -7.816 -15.578 1 83.5 171 PHE A C 1
ATOM 1366 O O . PHE A 1 171 ? -20.547 -7.258 -15.695 1 83.5 171 PHE A O 1
ATOM 1373 N N . LYS A 1 172 ? -19.219 -8.906 -14.938 1 84.75 172 LYS A N 1
ATOM 1374 C CA . LYS A 1 172 ? -20.328 -9.492 -14.195 1 84.75 172 LYS A CA 1
ATOM 1375 C C . LYS A 1 172 ? -20.875 -8.516 -13.156 1 84.75 172 LYS A C 1
ATOM 1377 O O . LYS A 1 172 ? -22.078 -8.352 -13.016 1 84.75 172 LYS A O 1
ATOM 1382 N N . ARG A 1 173 ? -20 -7.801 -12.539 1 84.38 173 ARG A N 1
ATOM 1383 C CA . ARG A 1 173 ? -20.391 -6.836 -11.523 1 84.38 173 ARG A CA 1
ATOM 1384 C C . ARG A 1 173 ? -21.062 -5.621 -12.156 1 84.38 173 ARG A C 1
ATOM 1386 O O . ARG A 1 173 ? -22.047 -5.102 -11.625 1 84.38 173 ARG A O 1
ATOM 1393 N N . LEU A 1 174 ? -20.562 -5.195 -13.188 1 85.19 174 LEU A N 1
ATOM 1394 C CA . LEU A 1 174 ? -21.141 -4.047 -13.875 1 85.19 174 LEU A CA 1
ATOM 1395 C C . LEU A 1 174 ? -22.562 -4.348 -14.336 1 85.19 174 LEU A C 1
ATOM 1397 O O . LEU A 1 174 ? -23.438 -3.488 -14.242 1 85.19 174 LEU A O 1
ATOM 1401 N N . LEU A 1 175 ? -22.781 -5.523 -14.805 1 88.5 175 LEU A N 1
ATOM 1402 C CA . LEU A 1 175 ? -24.109 -5.934 -15.258 1 88.5 175 LEU A CA 1
ATOM 1403 C C . LEU A 1 175 ? -25.062 -6.02 -14.078 1 88.5 175 LEU A C 1
ATOM 1405 O O . LEU A 1 175 ? -26.234 -5.652 -14.203 1 88.5 175 LEU A O 1
ATOM 1409 N N . LYS A 1 176 ? -24.531 -6.438 -13.008 1 86.62 176 LYS A N 1
ATOM 1410 C CA . LYS A 1 176 ? -25.344 -6.492 -11.797 1 86.62 176 LYS A CA 1
ATOM 1411 C C . LYS A 1 176 ? -25.734 -5.09 -11.328 1 86.62 176 LYS A C 1
ATOM 1413 O O . LYS A 1 176 ? -26.812 -4.887 -10.781 1 86.62 176 LYS A O 1
ATOM 1418 N N . LEU A 1 177 ? -24.906 -4.137 -11.609 1 87.31 177 LEU A N 1
ATOM 1419 C CA . LEU A 1 177 ? -25.109 -2.77 -11.148 1 87.31 177 LEU A CA 1
ATOM 1420 C C . LEU A 1 177 ? -25.938 -1.976 -12.156 1 87.31 177 LEU A C 1
ATOM 1422 O O . LEU A 1 177 ? -26.266 -0.812 -11.922 1 87.31 177 LEU A O 1
ATOM 1426 N N . GLN A 1 178 ? -26.312 -2.576 -13.25 1 88.25 178 GLN A N 1
ATOM 1427 C CA . GLN A 1 178 ? -27.016 -1.879 -14.328 1 88.25 178 GLN A CA 1
ATOM 1428 C C . GLN A 1 178 ? -28.297 -1.235 -13.828 1 88.25 178 GLN A C 1
ATOM 1430 O O . GLN A 1 178 ? -28.562 -0.061 -14.102 1 88.25 178 GLN A O 1
ATOM 1435 N N . PRO A 1 179 ? -29.062 -1.948 -13.016 1 87.94 179 PRO A N 1
ATOM 1436 C CA . PRO A 1 179 ? -30.297 -1.313 -12.539 1 87.94 179 PRO A CA 1
ATOM 1437 C C . PRO A 1 179 ? -30.031 -0.129 -11.617 1 87.94 179 PRO A C 1
ATOM 1439 O O . PRO A 1 179 ? -30.75 0.875 -11.664 1 87.94 179 PRO A O 1
ATOM 1442 N N . ALA A 1 180 ? -29.062 -0.275 -10.766 1 87.81 180 ALA A N 1
ATOM 1443 C CA . ALA A 1 180 ? -28.703 0.822 -9.867 1 87.81 180 ALA A CA 1
ATOM 1444 C C . ALA A 1 180 ? -28.234 2.043 -10.656 1 87.81 180 ALA A C 1
ATOM 1446 O O . ALA A 1 180 ? -28.594 3.176 -10.32 1 87.81 180 ALA A O 1
ATOM 1447 N N . ILE A 1 181 ? -27.469 1.839 -11.695 1 87.31 181 ILE A N 1
ATOM 1448 C CA . ILE A 1 181 ? -26.969 2.916 -12.547 1 87.31 181 ILE A CA 1
ATOM 1449 C C . ILE A 1 181 ? -28.125 3.588 -13.266 1 87.31 181 ILE A C 1
ATOM 1451 O O . ILE A 1 181 ? -28.203 4.816 -13.336 1 87.31 181 ILE A O 1
ATOM 1455 N N . ALA A 1 182 ? -29.016 2.783 -13.758 1 86 182 ALA A N 1
ATOM 1456 C CA . ALA A 1 182 ? -30.203 3.309 -14.445 1 86 182 ALA A CA 1
ATOM 1457 C C . ALA A 1 182 ? -31.031 4.168 -13.508 1 86 182 ALA A C 1
ATOM 1459 O O . ALA A 1 182 ? -31.562 5.207 -13.914 1 86 182 ALA A O 1
ATOM 1460 N N . ALA A 1 183 ? -31.078 3.801 -12.266 1 87.44 183 ALA A N 1
ATOM 1461 C CA . ALA A 1 183 ? -31.844 4.547 -11.266 1 87.44 183 ALA A CA 1
ATOM 1462 C C . ALA A 1 183 ? -31.188 5.895 -10.977 1 87.44 183 ALA A C 1
ATOM 1464 O O . ALA A 1 183 ? -31.875 6.91 -10.836 1 87.44 183 ALA A O 1
ATOM 1465 N N . ILE A 1 184 ? -29.922 5.879 -10.875 1 82.62 184 ILE A N 1
ATOM 1466 C CA . ILE A 1 184 ? -29.188 7.109 -10.594 1 82.62 184 ILE A CA 1
ATOM 1467 C C . ILE A 1 184 ? -29.359 8.086 -11.758 1 82.62 184 ILE A C 1
ATOM 1469 O O . ILE A 1 184 ? -29.562 9.281 -11.547 1 82.62 184 ILE A O 1
ATOM 1473 N N . LEU A 1 185 ? -29.312 7.578 -12.961 1 82.06 185 LEU A N 1
ATOM 1474 C CA . LEU A 1 185 ? -29.469 8.406 -14.148 1 82.06 185 LEU A CA 1
ATOM 1475 C C . LEU A 1 185 ? -30.875 8.984 -14.227 1 82.06 185 LEU A C 1
ATOM 1477 O O . LEU A 1 185 ? -31.062 10.141 -14.609 1 82.06 185 LEU A O 1
ATOM 1481 N N . ALA A 1 186 ? -31.797 8.195 -13.875 1 82.75 186 ALA A N 1
ATOM 1482 C CA . ALA A 1 186 ? -33.188 8.656 -13.891 1 82.75 186 ALA A CA 1
ATOM 1483 C C . ALA A 1 186 ? -33.406 9.766 -12.867 1 82.75 186 ALA A C 1
ATOM 1485 O O . ALA A 1 186 ? -34.094 10.75 -13.148 1 82.75 186 ALA A O 1
ATOM 1486 N N . GLU A 1 187 ? -32.812 9.656 -11.734 1 78.69 187 GLU A N 1
ATOM 1487 C CA . GLU A 1 187 ? -32.906 10.672 -10.695 1 78.69 187 GLU A CA 1
ATOM 1488 C C . GLU A 1 187 ? -32.25 11.977 -11.125 1 78.69 187 GLU A C 1
ATOM 1490 O O . GLU A 1 187 ? -32.75 13.062 -10.844 1 78.69 187 GLU A O 1
ATOM 1495 N N . ASP A 1 188 ? -31.141 11.797 -11.742 1 75.06 188 ASP A N 1
ATOM 1496 C CA . ASP A 1 188 ? -30.406 12.969 -12.203 1 75.06 188 ASP A CA 1
ATOM 1497 C C . ASP A 1 188 ? -31.172 13.703 -13.297 1 75.06 188 ASP A C 1
ATOM 1499 O O . ASP A 1 188 ? -31.141 14.938 -13.367 1 75.06 188 ASP A O 1
ATOM 1503 N N . GLU A 1 189 ? -31.766 12.961 -14.164 1 75.06 189 GLU A N 1
ATOM 1504 C CA . GLU A 1 189 ? -32.562 13.555 -15.219 1 75.06 189 GLU A CA 1
ATOM 1505 C C . GLU A 1 189 ? -33.75 14.312 -14.648 1 75.06 189 GLU A C 1
ATOM 1507 O O . GLU A 1 189 ? -34.156 15.359 -15.172 1 75.06 189 GLU A O 1
ATOM 1512 N N . LEU A 1 190 ? -34.188 13.836 -13.531 1 72.75 190 LEU A N 1
ATOM 1513 C CA . LEU A 1 190 ? -35.312 14.5 -12.883 1 72.75 190 LEU A CA 1
ATOM 1514 C C . LEU A 1 190 ? -34.875 15.812 -12.242 1 72.75 190 LEU A C 1
ATOM 1516 O O . LEU A 1 190 ? -35.625 16.781 -12.227 1 72.75 190 LEU A O 1
ATOM 1520 N N . ARG A 1 191 ? -33.656 15.836 -11.695 1 68.69 191 ARG A N 1
ATOM 1521 C CA . ARG A 1 191 ? -33.156 17.031 -11.023 1 68.69 191 ARG A CA 1
ATOM 1522 C C . ARG A 1 191 ? -32.75 18.094 -12.031 1 68.69 191 ARG A C 1
ATOM 1524 O O . ARG A 1 191 ? -32.625 19.266 -11.688 1 68.69 191 ARG A O 1
ATOM 1531 N N . GLY A 1 192 ? -32.688 17.859 -13.281 1 61.81 192 GLY A N 1
ATOM 1532 C CA . GLY A 1 192 ? -32.344 18.797 -14.336 1 61.81 192 GLY A CA 1
ATOM 1533 C C . GLY A 1 192 ? -30.859 18.766 -14.711 1 61.81 192 GLY A C 1
ATOM 1534 O O . GLY A 1 192 ? -30.016 18.438 -13.883 1 61.81 192 GLY A O 1
ATOM 1535 N N . GLU A 1 193 ? -30.438 18.859 -15.953 1 57.25 193 GLU A N 1
ATOM 1536 C CA . GLU A 1 193 ? -29.094 18.781 -16.531 1 57.25 193 GLU A CA 1
ATOM 1537 C C . GLU A 1 193 ? -28.125 19.719 -15.82 1 57.25 193 GLU A C 1
ATOM 1539 O O . GLU A 1 193 ? -26.938 19.422 -15.695 1 57.25 193 GLU A O 1
ATOM 1544 N N . SER A 1 194 ? -28.609 20.828 -15.422 1 54.25 194 SER A N 1
ATOM 1545 C CA . SER A 1 194 ? -27.797 21.891 -14.852 1 54.25 194 SER A CA 1
ATOM 1546 C C . SER A 1 194 ? -27.156 21.453 -13.539 1 54.25 194 SER A C 1
ATOM 1548 O O . SER A 1 194 ? -26.031 21.859 -13.219 1 54.25 194 SER A O 1
ATOM 1550 N N . THR A 1 195 ? -27.844 20.75 -12.898 1 53.5 195 THR A N 1
ATOM 1551 C CA . THR A 1 195 ? -27.391 20.422 -11.555 1 53.5 195 THR A CA 1
ATOM 1552 C C . THR A 1 195 ? -26.25 19.406 -11.594 1 53.5 195 THR A C 1
ATOM 1554 O O . THR A 1 195 ? -25.312 19.484 -10.797 1 53.5 195 THR A O 1
ATOM 1557 N N . PHE A 1 196 ? -26.422 18.5 -12.523 1 54.84 196 PHE A N 1
ATOM 1558 C CA . PHE A 1 196 ? -25.453 17.422 -12.578 1 54.84 196 PHE A CA 1
ATOM 1559 C C . PHE A 1 196 ? -24.094 17.953 -13.055 1 54.84 196 PHE A C 1
ATOM 1561 O O . PHE A 1 196 ? -23.047 17.547 -12.547 1 54.84 196 PHE A O 1
ATOM 1568 N N . MET A 1 197 ? -24.156 18.875 -13.992 1 56.75 197 MET A N 1
ATOM 1569 C CA . MET A 1 197 ? -22.953 19.391 -14.625 1 56.75 197 MET A CA 1
ATOM 1570 C C . MET A 1 197 ? -22.391 20.578 -13.844 1 56.75 197 MET A C 1
ATOM 1572 O O . MET A 1 197 ? -21.297 21.078 -14.156 1 56.75 197 MET A O 1
ATOM 1576 N N . ALA A 1 198 ? -23.156 20.984 -12.953 1 53.88 198 ALA A N 1
ATOM 1577 C CA . ALA A 1 198 ? -22.781 22.219 -12.25 1 53.88 198 ALA A CA 1
ATOM 1578 C C . ALA A 1 198 ? -21.469 22.031 -11.5 1 53.88 198 ALA A C 1
ATOM 1580 O O . ALA A 1 198 ? -20.672 22.969 -11.391 1 53.88 198 ALA A O 1
ATOM 1581 N N . GLY A 1 199 ? -21.234 20.828 -11.039 1 53.78 199 GLY A N 1
ATOM 1582 C CA . GLY A 1 199 ? -20.016 20.672 -10.289 1 53.78 199 GLY A CA 1
ATOM 1583 C C . GLY A 1 199 ? -18.781 20.516 -11.172 1 53.78 199 GLY A C 1
ATOM 1584 O O . GLY A 1 199 ? -17.656 20.625 -10.695 1 53.78 199 GLY A O 1
ATOM 1585 N N . LEU A 1 200 ? -19.062 20.219 -12.5 1 59.38 200 LEU A N 1
ATOM 1586 C CA . LEU A 1 200 ? -17.953 20.047 -13.43 1 59.38 200 LEU A CA 1
ATOM 1587 C C . LEU A 1 200 ? -17.672 21.344 -14.18 1 59.38 200 LEU A C 1
ATOM 1589 O O . LEU A 1 200 ? -18.531 21.844 -14.914 1 59.38 200 LEU A O 1
ATOM 1593 N N . THR A 1 201 ? -16.734 22.094 -13.602 1 56.47 201 THR A N 1
ATOM 1594 C CA . THR A 1 201 ? -16.438 23.391 -14.18 1 56.47 201 THR A CA 1
ATOM 1595 C C . THR A 1 201 ? -15.711 23.25 -15.516 1 56.47 201 THR A C 1
ATOM 1597 O O . THR A 1 201 ? -15.875 24.078 -16.422 1 56.47 201 THR A O 1
ATOM 1600 N N . LYS A 1 202 ? -14.914 22.156 -15.672 1 63.88 202 LYS A N 1
ATOM 1601 C CA . LYS A 1 202 ? -14.094 22.031 -16.875 1 63.88 202 LYS A CA 1
ATOM 1602 C C . LYS A 1 202 ? -14.906 21.453 -18.031 1 63.88 202 LYS A C 1
ATOM 1604 O O . LYS A 1 202 ? -15.695 20.516 -17.844 1 63.88 202 LYS A O 1
ATOM 1609 N N . ALA A 1 203 ? -14.906 22.094 -19.141 1 68.56 203 ALA A N 1
ATOM 1610 C CA . ALA A 1 203 ? -15.617 21.703 -20.359 1 68.56 203 ALA A CA 1
ATOM 1611 C C . ALA A 1 203 ? -15.32 20.266 -20.734 1 68.56 203 ALA A C 1
ATOM 1613 O O . ALA A 1 203 ? -16.219 19.516 -21.141 1 68.56 203 ALA A O 1
ATOM 1614 N N . ASP A 1 204 ? -14.078 19.906 -20.609 1 72.5 204 ASP A N 1
ATOM 1615 C CA . ASP A 1 204 ? -13.68 18.547 -20.953 1 72.5 204 ASP A CA 1
ATOM 1616 C C . ASP A 1 204 ? -14.359 17.516 -20.047 1 72.5 204 ASP A C 1
ATOM 1618 O O . ASP A 1 204 ? -14.789 16.469 -20.5 1 72.5 204 ASP A O 1
ATOM 1622 N N . ALA A 1 205 ? -14.516 17.891 -18.797 1 73.88 205 ALA A N 1
ATOM 1623 C CA . ALA A 1 205 ? -15.172 16.984 -17.844 1 73.88 205 ALA A CA 1
ATOM 1624 C C . ALA A 1 205 ? -16.656 16.844 -18.156 1 73.88 205 ALA A C 1
ATOM 1626 O O . ALA A 1 205 ? -17.219 15.75 -18.031 1 73.88 205 ALA A O 1
ATOM 1627 N N . LYS A 1 206 ? -17.219 17.922 -18.625 1 75.38 206 LYS A N 1
ATOM 1628 C CA . LYS A 1 206 ? -18.641 17.891 -18.984 1 75.38 206 LYS A CA 1
ATOM 1629 C C . LYS A 1 206 ? -18.875 17.031 -20.219 1 75.38 206 LYS A C 1
ATOM 1631 O O . LYS A 1 206 ? -19.828 16.266 -20.281 1 75.38 206 LYS A O 1
ATOM 1636 N N . ALA A 1 207 ? -17.969 17.219 -21.125 1 77.81 207 ALA A N 1
ATOM 1637 C CA . ALA A 1 207 ? -18.062 16.422 -22.344 1 77.81 207 ALA A CA 1
ATOM 1638 C C . ALA A 1 207 ? -17.922 14.93 -22.031 1 77.81 207 ALA A C 1
ATOM 1640 O O . ALA A 1 207 ? -18.656 14.102 -22.578 1 77.81 207 ALA A O 1
ATOM 1641 N N . LYS A 1 208 ? -17 14.633 -21.203 1 81.19 208 LYS A N 1
ATOM 1642 C CA . LYS A 1 208 ? -16.781 13.242 -20.828 1 81.19 208 LYS A CA 1
ATOM 1643 C C . LYS A 1 208 ? -18 12.688 -20.078 1 81.19 208 LYS A C 1
ATOM 1645 O O . LYS A 1 208 ? -18.391 11.539 -20.297 1 81.19 208 LYS A O 1
ATOM 1650 N N . ALA A 1 209 ? -18.578 13.461 -19.266 1 77.69 209 ALA A N 1
ATOM 1651 C CA . ALA A 1 209 ? -19.766 13.031 -18.516 1 77.69 209 ALA A CA 1
ATOM 1652 C C . ALA A 1 209 ? -20.938 12.75 -19.453 1 77.69 209 ALA A C 1
ATOM 1654 O O . ALA A 1 209 ? -21.656 11.766 -19.266 1 77.69 209 ALA A O 1
ATOM 1655 N N . ARG A 1 210 ? -21.125 13.586 -20.406 1 80.06 210 ARG A N 1
ATOM 1656 C CA . ARG A 1 210 ? -22.203 13.391 -21.375 1 80.06 210 ARG A CA 1
ATOM 1657 C C . ARG A 1 210 ? -22 12.109 -22.172 1 80.06 210 ARG A C 1
ATOM 1659 O O . ARG A 1 210 ? -22.953 11.383 -22.469 1 80.06 210 ARG A O 1
ATOM 1666 N N . GLN A 1 211 ? -20.703 11.93 -22.484 1 83.75 211 GLN A N 1
ATOM 1667 C CA . GLN A 1 211 ? -20.375 10.711 -23.219 1 83.75 211 GLN A CA 1
ATOM 1668 C C . GLN A 1 211 ? -20.688 9.477 -22.375 1 83.75 211 GLN A C 1
ATOM 1670 O O . GLN A 1 211 ? -21.234 8.492 -22.875 1 83.75 211 GLN A O 1
ATOM 1675 N N . MET A 1 212 ? -20.344 9.57 -21.141 1 85.19 212 MET A N 1
ATOM 1676 C CA . MET A 1 212 ? -20.547 8.43 -20.25 1 85.19 212 MET A CA 1
ATOM 1677 C C . MET A 1 212 ? -22.031 8.18 -20.016 1 85.19 212 MET A C 1
ATOM 1679 O O . MET A 1 212 ? -22.469 7.027 -19.969 1 85.19 212 MET A O 1
ATOM 1683 N N . ILE A 1 213 ? -22.75 9.203 -19.938 1 82.75 213 ILE A N 1
ATOM 1684 C CA . ILE A 1 213 ? -24.188 9.062 -19.766 1 82.75 213 ILE A CA 1
ATOM 1685 C C . ILE A 1 213 ? -24.812 8.445 -21.016 1 82.75 213 ILE A C 1
ATOM 1687 O O . ILE A 1 213 ? -25.703 7.594 -20.922 1 82.75 213 ILE A O 1
ATOM 1691 N N . GLY A 1 214 ? -24.297 8.82 -22.094 1 84.81 214 GLY A N 1
ATOM 1692 C CA . GLY A 1 214 ? -24.75 8.234 -23.344 1 84.81 214 GLY A CA 1
ATOM 1693 C C . GLY A 1 214 ? -24.5 6.742 -23.438 1 84.81 214 GLY A C 1
ATOM 1694 O O . GLY A 1 214 ? -25.375 5.984 -23.875 1 84.81 214 GLY A O 1
ATOM 1695 N N . LEU A 1 215 ? -23.391 6.355 -22.953 1 88 215 LEU A N 1
ATOM 1696 C CA . LEU A 1 215 ? -23.016 4.941 -22.969 1 88 215 LEU A CA 1
ATOM 1697 C C . LEU A 1 215 ? -23.891 4.148 -22 1 88 215 LEU A C 1
ATOM 1699 O O . LEU A 1 215 ? -24.297 3.025 -22.297 1 88 215 LEU A O 1
ATOM 1703 N N . MET A 1 216 ? -24.188 4.738 -20.891 1 87.56 216 MET A N 1
ATOM 1704 C CA . MET A 1 216 ? -24.953 4.055 -19.859 1 87.56 216 MET A CA 1
ATOM 1705 C C . MET A 1 216 ? -26.406 3.895 -20.266 1 87.56 216 MET A C 1
ATOM 1707 O O . MET A 1 216 ? -27.078 2.957 -19.844 1 87.56 216 MET A O 1
ATOM 1711 N N . LYS A 1 217 ? -26.812 4.785 -21.109 1 87.56 217 LYS A N 1
ATOM 1712 C CA . LYS A 1 217 ? -28.203 4.727 -21.562 1 87.56 217 LYS A CA 1
ATOM 1713 C C . LYS A 1 217 ? -28.344 3.883 -22.828 1 87.56 217 LYS A C 1
ATOM 1715 O O . LYS A 1 217 ? -29.453 3.506 -23.203 1 87.56 217 LYS A O 1
ATOM 1720 N N . ASP A 1 218 ? -27.234 3.5 -23.406 1 88.44 218 ASP A N 1
ATOM 1721 C CA . ASP A 1 218 ? -27.219 2.752 -24.656 1 88.44 218 ASP A CA 1
ATOM 1722 C C . ASP A 1 218 ? -27.516 1.272 -24.422 1 88.44 218 ASP A C 1
ATOM 1724 O O . ASP A 1 218 ? -26.719 0.567 -23.797 1 88.44 218 ASP A O 1
ATOM 1728 N N . GLY A 1 219 ? -28.609 0.714 -24.859 1 86.5 219 GLY A N 1
ATOM 1729 C CA . GLY A 1 219 ? -29 -0.683 -24.719 1 86.5 219 GLY A CA 1
ATOM 1730 C C . GLY A 1 219 ? -28.031 -1.632 -25.406 1 86.5 219 GLY A C 1
ATOM 1731 O O . GLY A 1 219 ? -27.812 -2.748 -24.938 1 86.5 219 GLY A O 1
ATOM 1732 N N . THR A 1 220 ? -27.516 -1.178 -26.516 1 86.75 220 THR A N 1
ATOM 1733 C CA . THR A 1 220 ? -26.562 -2.004 -27.266 1 86.75 220 THR A CA 1
ATOM 1734 C C . THR A 1 220 ? -25.312 -2.256 -26.438 1 86.75 220 THR A C 1
ATOM 1736 O O . THR A 1 220 ? -24.688 -3.311 -26.562 1 86.75 220 THR A O 1
ATOM 1739 N N . PHE A 1 221 ? -24.953 -1.224 -25.688 1 87.94 221 PHE A N 1
ATOM 1740 C CA . PHE A 1 221 ? -23.797 -1.375 -24.812 1 87.94 221 PHE A CA 1
ATOM 1741 C C . PHE A 1 221 ? -24 -2.525 -23.844 1 87.94 221 PHE A C 1
ATOM 1743 O O . PHE A 1 221 ? -23.125 -3.381 -23.688 1 87.94 221 PHE A O 1
ATOM 1750 N N . TRP A 1 222 ? -25.109 -2.586 -23.266 1 88.56 222 TRP A N 1
ATOM 1751 C CA . TRP A 1 222 ? -25.375 -3.596 -22.25 1 88.56 222 TRP A CA 1
ATOM 1752 C C . TRP A 1 222 ? -25.531 -4.977 -22.875 1 88.56 222 TRP A C 1
ATOM 1754 O O . TRP A 1 222 ? -25.109 -5.98 -22.297 1 88.56 222 TRP A O 1
ATOM 1764 N N . HIS A 1 223 ? -26.047 -5.016 -24 1 86.56 223 HIS A N 1
ATOM 1765 C CA . HIS A 1 223 ? -26.172 -6.281 -24.719 1 86.56 223 HIS A CA 1
ATOM 1766 C C . HIS A 1 223 ? -24.812 -6.824 -25.109 1 86.56 223 HIS A C 1
ATOM 1768 O O . HIS A 1 223 ? -24.547 -8.023 -24.984 1 86.56 223 HIS A O 1
ATOM 1774 N N . SER A 1 224 ? -24.031 -5.883 -25.578 1 84.75 224 SER A N 1
ATOM 1775 C CA . SER A 1 224 ? -22.672 -6.285 -25.938 1 84.75 224 SER A CA 1
ATOM 1776 C C . SER A 1 224 ? -21.906 -6.766 -24.719 1 84.75 224 SER A C 1
ATOM 1778 O O . SER A 1 224 ? -21.109 -7.707 -24.797 1 84.75 224 SER A O 1
ATOM 1780 N N . LEU A 1 225 ? -22.141 -6.121 -23.609 1 88.25 225 LEU A N 1
ATOM 1781 C CA . LEU A 1 225 ? -21.469 -6.5 -22.375 1 88.25 225 LEU A CA 1
ATOM 1782 C C . LEU A 1 225 ? -21.891 -7.898 -21.938 1 88.25 225 LEU A C 1
ATOM 1784 O O . LEU A 1 225 ? -21.062 -8.672 -21.438 1 88.25 225 LEU A O 1
ATOM 1788 N N . THR A 1 226 ? -23.078 -8.188 -22.094 1 87.31 226 THR A N 1
ATOM 1789 C CA . THR A 1 226 ? -23.578 -9.516 -21.75 1 87.31 226 THR A CA 1
ATOM 1790 C C . THR A 1 226 ? -22.938 -10.578 -22.656 1 87.31 226 THR A C 1
ATOM 1792 O O . THR A 1 226 ? -22.594 -11.664 -22.188 1 87.31 226 THR A O 1
ATOM 1795 N N . ARG A 1 227 ? -22.812 -10.242 -23.844 1 85.19 227 ARG A N 1
ATOM 1796 C CA . ARG A 1 227 ? -22.188 -11.156 -24.797 1 85.19 227 ARG A CA 1
ATOM 1797 C C . ARG A 1 227 ? -20.734 -11.422 -24.422 1 85.19 227 ARG A C 1
ATOM 1799 O O . ARG A 1 227 ? -20.297 -12.57 -24.422 1 85.19 227 ARG A O 1
ATOM 1806 N N . ILE A 1 228 ? -20.062 -10.398 -24.062 1 85.19 228 ILE A N 1
ATOM 1807 C CA . ILE A 1 228 ? -18.656 -10.531 -23.703 1 85.19 228 ILE A CA 1
ATOM 1808 C C . ILE A 1 228 ? -18.531 -11.359 -22.422 1 85.19 228 ILE A C 1
ATOM 1810 O O . ILE A 1 228 ? -17.609 -12.164 -22.281 1 85.19 228 ILE A O 1
ATOM 1814 N N . LYS A 1 229 ? -19.375 -11.102 -21.547 1 86.12 229 LYS A N 1
ATOM 1815 C CA . LYS A 1 229 ? -19.391 -11.883 -20.312 1 86.12 229 LYS A CA 1
ATOM 1816 C C . LYS A 1 229 ? -19.531 -13.375 -20.609 1 86.12 229 LYS A C 1
ATOM 1818 O O . LYS A 1 229 ? -18.859 -14.203 -20 1 86.12 229 LYS A O 1
ATOM 1823 N N . GLN A 1 230 ? -20.312 -13.672 -21.516 1 84.94 230 GLN A N 1
ATOM 1824 C CA . GLN A 1 230 ? -20.547 -15.062 -21.875 1 84.94 230 GLN A CA 1
ATOM 1825 C C . GLN A 1 230 ? -19.312 -15.672 -22.547 1 84.94 230 GLN A C 1
ATOM 1827 O O . GLN A 1 230 ? -19.031 -16.859 -22.359 1 84.94 230 GLN A O 1
ATOM 1832 N N . HIS A 1 231 ? -18.625 -14.852 -23.281 1 85.38 231 HIS A N 1
ATOM 1833 C CA . HIS A 1 231 ? -17.391 -15.305 -23.906 1 85.38 231 HIS A CA 1
ATOM 1834 C C . HIS A 1 231 ? -16.297 -15.516 -22.875 1 85.38 231 HIS A C 1
ATOM 1836 O O . HIS A 1 231 ? -15.461 -16.406 -23.016 1 85.38 231 HIS A O 1
ATOM 1842 N N . LEU A 1 232 ? -16.328 -14.742 -21.812 1 86 232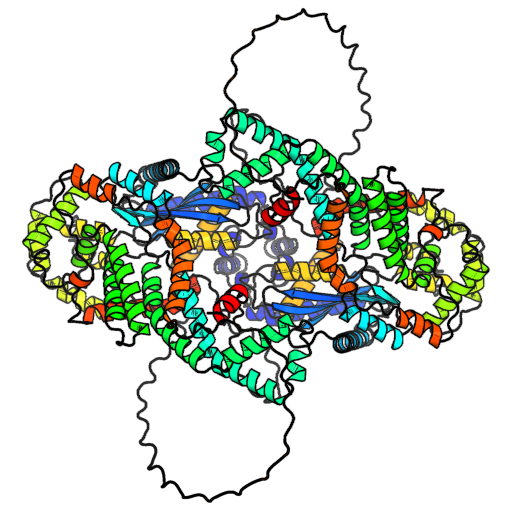 LEU A N 1
ATOM 1843 C CA . LEU A 1 232 ? -15.258 -14.766 -20.812 1 86 232 LEU A CA 1
ATOM 1844 C C . LEU A 1 232 ? -15.492 -15.867 -19.797 1 86 232 LEU A C 1
ATOM 1846 O O . LEU A 1 232 ? -14.547 -16.328 -19.141 1 86 232 LEU A O 1
ATOM 1850 N N . GLU A 1 233 ? -16.656 -16.312 -19.656 1 84.75 233 GLU A N 1
ATOM 1851 C CA . GLU A 1 233 ? -17 -17.266 -18.609 1 84.75 233 GLU A CA 1
ATOM 1852 C C . GLU A 1 233 ? -16.219 -18.562 -18.75 1 84.75 233 GLU A C 1
ATOM 1854 O O . GLU A 1 233 ? -15.594 -19.016 -17.797 1 84.75 233 GLU A O 1
ATOM 1859 N N . PRO A 1 234 ? -16.219 -19.156 -19.969 1 86 234 PRO A N 1
ATOM 1860 C CA . PRO A 1 234 ? -15.43 -20.391 -20.094 1 86 234 PRO A CA 1
ATOM 1861 C C . PRO A 1 234 ? -13.945 -20.172 -19.812 1 86 234 PRO A C 1
ATOM 1863 O O . PRO A 1 234 ? -13.273 -21.062 -19.297 1 86 234 PRO A O 1
ATOM 1866 N N . LEU A 1 235 ? -13.461 -19.047 -20.203 1 85.19 235 LEU A N 1
ATOM 1867 C CA . LEU A 1 235 ? -12.062 -18.734 -19.953 1 85.19 235 LEU A CA 1
ATOM 1868 C C . LEU A 1 235 ? -11.797 -18.594 -18.453 1 85.19 235 LEU A C 1
ATOM 1870 O O . LEU A 1 235 ? -10.742 -19.016 -17.953 1 85.19 235 LEU A O 1
ATOM 1874 N N . ALA A 1 236 ? -12.727 -18.016 -17.766 1 82.62 236 ALA A N 1
ATOM 1875 C CA . ALA A 1 236 ? -12.609 -17.891 -16.312 1 82.62 236 ALA A CA 1
ATOM 1876 C C . ALA A 1 236 ? -12.625 -19.25 -15.641 1 82.62 236 ALA A C 1
ATOM 1878 O O . ALA A 1 236 ? -11.875 -19.484 -14.695 1 82.62 236 ALA A O 1
ATOM 1879 N N . ILE A 1 237 ? -13.414 -20.109 -16.125 1 82.12 237 ILE A N 1
ATOM 1880 C CA . ILE A 1 237 ? -13.5 -21.469 -15.594 1 82.12 237 ILE A CA 1
ATOM 1881 C C . ILE A 1 237 ? -12.172 -22.188 -15.82 1 82.12 237 ILE A C 1
ATOM 1883 O O . ILE A 1 237 ? -11.641 -22.828 -14.914 1 82.12 237 ILE A O 1
ATOM 1887 N N . ALA A 1 238 ? -11.703 -22.062 -17.031 1 84.94 238 ALA A N 1
ATOM 1888 C CA . ALA A 1 238 ? -10.43 -22.688 -17.375 1 84.94 238 ALA A CA 1
ATOM 1889 C C . ALA A 1 238 ? -9.297 -22.156 -16.5 1 84.94 238 ALA A C 1
ATOM 1891 O O . ALA A 1 238 ? -8.43 -22.922 -16.062 1 84.94 238 ALA A O 1
ATOM 1892 N N . ALA A 1 239 ? -9.281 -20.875 -16.312 1 82.31 239 ALA A N 1
ATOM 1893 C CA . ALA A 1 239 ? -8.242 -20.266 -15.469 1 82.31 239 ALA A CA 1
ATOM 1894 C C . ALA A 1 239 ? -8.32 -20.781 -14.039 1 82.31 239 ALA A C 1
ATOM 1896 O O . ALA A 1 239 ? -7.289 -20.984 -13.391 1 82.31 239 ALA A O 1
ATOM 1897 N N . ASN A 1 240 ? -9.445 -21.031 -13.555 1 78.94 240 ASN A N 1
ATOM 1898 C CA . ASN A 1 240 ? -9.633 -21.562 -12.211 1 78.94 240 ASN A CA 1
ATOM 1899 C C . ASN A 1 240 ? -9.055 -22.969 -12.07 1 78.94 240 ASN A C 1
ATOM 1901 O O . ASN A 1 240 ? -8.469 -23.297 -11.039 1 78.94 240 ASN A O 1
ATOM 1905 N N . VAL A 1 241 ? -9.195 -23.734 -13.094 1 80.56 241 VAL A N 1
ATOM 1906 C CA . VAL A 1 241 ? -8.648 -25.078 -13.094 1 80.56 241 VAL A CA 1
ATOM 1907 C C . VAL A 1 241 ? -7.121 -25.016 -13.148 1 80.56 241 VAL A C 1
ATOM 1909 O O . VAL A 1 241 ? -6.441 -25.719 -12.398 1 80.56 241 VAL A O 1
ATOM 1912 N N . ALA A 1 242 ? -6.656 -24.188 -13.984 1 82.5 242 ALA A N 1
ATOM 1913 C CA . ALA A 1 242 ? -5.219 -24.125 -14.234 1 82.5 242 ALA A CA 1
ATOM 1914 C C . ALA A 1 242 ? -4.484 -23.516 -13.039 1 82.5 242 ALA A C 1
ATOM 1916 O O . ALA A 1 242 ? -3.293 -23.781 -12.844 1 82.5 242 ALA A O 1
ATOM 1917 N N . GLN A 1 243 ? -5.164 -22.812 -12.219 1 79.56 243 GLN A N 1
ATOM 1918 C CA . GLN A 1 243 ? -4.496 -22.109 -11.125 1 79.56 243 GLN A CA 1
ATOM 1919 C C . GLN A 1 243 ? -4.566 -22.906 -9.828 1 79.56 243 GLN A C 1
ATOM 1921 O O . GLN A 1 243 ? -4.039 -22.484 -8.805 1 79.56 243 GLN A O 1
ATOM 1926 N N . THR A 1 244 ? -5.164 -24 -9.875 1 77.12 244 THR A N 1
ATOM 1927 C CA . THR A 1 244 ? -5.195 -24.844 -8.68 1 77.12 244 THR A CA 1
ATOM 1928 C C . THR A 1 244 ? -3.783 -25.203 -8.234 1 77.12 244 THR A C 1
ATOM 1930 O O . THR A 1 244 ? -2.85 -25.203 -9.039 1 77.12 244 THR A O 1
ATOM 1933 N N . ALA A 1 245 ? -3.584 -25.5 -6.973 1 73.81 245 ALA A N 1
ATOM 1934 C CA . ALA A 1 245 ? -2.27 -25.781 -6.406 1 73.81 245 ALA A CA 1
ATOM 1935 C C . ALA A 1 245 ? -1.62 -26.969 -7.109 1 73.81 245 ALA A C 1
ATOM 1937 O O . ALA A 1 245 ? -0.4 -27 -7.289 1 73.81 245 ALA A O 1
ATOM 1938 N N . HIS A 1 246 ? -2.533 -27.906 -7.465 1 81.12 246 HIS A N 1
ATOM 1939 C CA . HIS A 1 246 ? -1.99 -29.062 -8.148 1 81.12 246 HIS A CA 1
ATOM 1940 C C . HIS A 1 246 ? -2.691 -29.297 -9.484 1 81.12 246 HIS A C 1
ATOM 1942 O O . HIS A 1 246 ? -3.475 -30.234 -9.625 1 81.12 246 HIS A O 1
ATOM 1948 N N . CYS A 1 247 ? -2.336 -28.484 -10.398 1 88.12 247 CYS A N 1
ATOM 1949 C CA . CYS A 1 247 ? -2.857 -28.656 -11.75 1 88.12 247 CYS A CA 1
ATOM 1950 C C . CYS A 1 247 ? -2.082 -29.734 -12.5 1 88.12 247 CYS A C 1
ATOM 1952 O O . CYS A 1 247 ? -0.901 -29.562 -12.812 1 88.12 247 CYS A O 1
ATOM 1954 N N . ARG A 1 248 ? -2.744 -30.766 -12.859 1 92.38 248 ARG A N 1
ATOM 1955 C CA . ARG A 1 248 ? -2.098 -31.906 -13.5 1 92.38 248 ARG A CA 1
ATOM 1956 C C . ARG A 1 248 ? -2.061 -31.719 -15.016 1 92.38 248 ARG A C 1
ATOM 1958 O O . ARG A 1 248 ? -2.764 -30.875 -15.562 1 92.38 248 ARG A O 1
ATOM 1965 N N . LEU A 1 249 ? -1.284 -32.562 -15.641 1 94.75 249 LEU A N 1
ATOM 1966 C CA . LEU A 1 249 ? -1.132 -32.531 -17.094 1 94.75 249 LEU A CA 1
ATOM 1967 C C . LEU A 1 249 ? -2.438 -32.906 -17.781 1 94.75 249 LEU A C 1
ATOM 1969 O O . LEU A 1 249 ? -2.805 -32.281 -18.781 1 94.75 249 LEU A O 1
ATOM 1973 N N . ASP A 1 250 ? -3.15 -33.875 -17.281 1 94.44 250 ASP A N 1
ATOM 1974 C CA . ASP A 1 250 ? -4.395 -34.344 -17.891 1 94.44 250 ASP A CA 1
ATOM 1975 C C . ASP A 1 250 ? -5.457 -33.219 -17.844 1 94.44 250 ASP A C 1
ATOM 1977 O O . ASP A 1 250 ? -6.203 -33.031 -18.797 1 94.44 250 ASP A O 1
ATOM 1981 N N . GLN A 1 251 ? -5.465 -32.562 -16.719 1 91.25 251 GLN A N 1
ATOM 1982 C CA . GLN A 1 251 ? -6.445 -31.5 -16.562 1 91.25 251 GLN A CA 1
ATOM 1983 C C . GLN A 1 251 ? -6.23 -30.391 -17.578 1 91.25 251 GLN A C 1
ATOM 1985 O O . GLN A 1 251 ? -7.195 -29.797 -18.078 1 91.25 251 GLN A O 1
ATOM 1990 N N . VAL A 1 252 ? -4.969 -30.109 -17.844 1 92.06 252 VAL A N 1
ATOM 1991 C CA . VAL A 1 252 ? -4.656 -29.062 -18.812 1 92.06 252 VAL A CA 1
ATOM 1992 C C . VAL A 1 252 ? -5.18 -29.469 -20.188 1 92.06 252 VAL A C 1
ATOM 1994 O O . VAL A 1 252 ? -5.848 -28.688 -20.859 1 92.06 252 VAL A O 1
ATOM 1997 N N . LEU A 1 253 ? -4.914 -30.672 -20.594 1 93.81 253 LEU A N 1
ATOM 1998 C CA . LEU A 1 253 ? -5.355 -31.156 -21.891 1 93.81 253 LEU A CA 1
ATOM 1999 C C . LEU A 1 253 ? -6.879 -31.156 -21.984 1 93.81 253 LEU A C 1
ATOM 2001 O O . LEU A 1 253 ? -7.445 -30.703 -22.984 1 93.81 253 LEU A O 1
ATOM 2005 N N . LEU A 1 254 ? -7.52 -31.625 -20.984 1 92.44 254 LEU A N 1
ATOM 2006 C CA . LEU A 1 254 ? -8.977 -31.672 -20.969 1 92.44 254 LEU A CA 1
ATOM 2007 C C . LEU A 1 254 ? -9.578 -30.281 -20.984 1 92.44 254 LEU A C 1
ATOM 2009 O O . LEU A 1 254 ? -10.625 -30.047 -21.594 1 92.44 254 LEU A O 1
ATOM 2013 N N . THR A 1 255 ? -8.891 -29.422 -20.312 1 90.81 255 THR A N 1
ATOM 2014 C CA . THR A 1 255 ? -9.352 -28.031 -20.312 1 90.81 255 THR A CA 1
ATOM 2015 C C . THR A 1 255 ? -9.242 -27.422 -21.703 1 90.81 255 THR A C 1
ATOM 2017 O O . THR A 1 255 ? -10.117 -26.672 -22.125 1 90.81 255 THR A O 1
ATOM 2020 N N . PHE A 1 256 ? -8.156 -27.734 -22.453 1 92.06 256 PHE A N 1
ATOM 2021 C CA . PHE A 1 256 ? -8.047 -27.297 -23.828 1 92.06 256 PHE A CA 1
ATOM 2022 C C . PHE A 1 256 ? -9.203 -27.844 -24.672 1 92.06 256 PHE A C 1
ATOM 2024 O O . PHE A 1 256 ? -9.797 -27.109 -25.469 1 92.06 256 PHE A O 1
ATOM 2031 N N . GLY A 1 257 ? -9.484 -29.094 -24.422 1 91.81 257 GLY A N 1
ATOM 2032 C CA . GLY A 1 257 ? -10.609 -29.703 -25.125 1 91.81 257 GLY A CA 1
ATOM 2033 C C . GLY A 1 257 ? -11.938 -29.031 -24.797 1 91.81 257 GLY A C 1
ATOM 2034 O O . GLY A 1 257 ? -12.742 -28.781 -25.703 1 91.81 257 GLY A O 1
ATOM 2035 N N . PHE A 1 258 ? -12.141 -28.734 -23.578 1 90.5 258 PHE A N 1
ATOM 2036 C CA . PHE A 1 258 ? -13.344 -28.047 -23.125 1 90.5 258 PHE A CA 1
ATOM 2037 C C . PHE A 1 258 ? -13.477 -26.672 -23.781 1 90.5 258 PHE A C 1
ATOM 2039 O O . PHE A 1 258 ? -14.539 -26.328 -24.297 1 90.5 258 PHE A O 1
ATOM 2046 N N . LEU A 1 259 ? -12.367 -25.938 -23.75 1 90.25 259 LEU A N 1
ATOM 2047 C CA . LEU A 1 259 ? -12.391 -24.609 -24.328 1 90.25 259 LEU A CA 1
ATOM 2048 C C . LEU A 1 259 ? -12.664 -24.656 -25.828 1 90.25 259 LEU A C 1
ATOM 2050 O O . LEU A 1 259 ? -13.453 -23.875 -26.344 1 90.25 259 LEU A O 1
ATOM 2054 N N . TYR A 1 260 ? -12.023 -25.578 -26.438 1 91.62 260 TYR A N 1
ATOM 2055 C CA . TYR A 1 260 ? -12.234 -25.719 -27.875 1 91.62 260 TYR A CA 1
ATOM 2056 C C . TYR A 1 260 ? -13.68 -26.062 -28.188 1 91.62 260 TYR A C 1
ATOM 2058 O O . TYR A 1 260 ? -14.273 -25.5 -29.109 1 91.62 260 TYR A O 1
ATOM 2066 N N . HIS A 1 261 ? -14.258 -26.922 -27.438 1 90.81 261 HIS A N 1
ATOM 2067 C CA . HIS A 1 261 ? -15.648 -27.328 -27.625 1 90.81 261 HIS A CA 1
ATOM 2068 C C . HIS A 1 261 ? -16.594 -26.156 -27.422 1 90.81 261 HIS A C 1
ATOM 2070 O O . HIS A 1 261 ? -17.516 -25.953 -28.219 1 90.81 261 HIS A O 1
ATOM 2076 N N . ARG A 1 262 ? -16.375 -25.484 -26.422 1 88.56 262 ARG A N 1
ATOM 2077 C CA . ARG A 1 262 ? -17.266 -24.375 -26.078 1 88.56 262 ARG A CA 1
ATOM 2078 C C . ARG A 1 262 ? -17.203 -23.266 -27.125 1 88.56 262 ARG A C 1
ATOM 2080 O O . ARG A 1 262 ? -18.234 -22.719 -27.516 1 88.56 262 ARG A O 1
ATOM 2087 N N . PHE A 1 263 ? -16.078 -22.953 -27.609 1 89.75 263 PHE A N 1
ATOM 2088 C CA . PHE A 1 263 ? -15.922 -21.828 -28.531 1 89.75 263 PHE A CA 1
ATOM 2089 C C . PHE A 1 263 ? -16.188 -22.25 -29.969 1 89.75 263 PHE A C 1
ATOM 2091 O O . PHE A 1 263 ? -16.594 -21.438 -30.797 1 89.75 263 PHE A O 1
ATOM 2098 N N . SER A 1 264 ? -15.977 -23.5 -30.25 1 88.5 264 SER A N 1
ATOM 2099 C CA . SER A 1 264 ? -16.297 -23.984 -31.594 1 88.5 264 SER A CA 1
ATOM 2100 C C . SER A 1 264 ? -17.797 -24.094 -31.781 1 88.5 264 SER A C 1
ATOM 2102 O O . SER A 1 264 ? -18.281 -24.078 -32.906 1 88.5 264 SER A O 1
ATOM 2104 N N . ASN A 1 265 ? -18.562 -24.156 -30.719 1 85.44 265 ASN A N 1
ATOM 2105 C CA . ASN A 1 265 ? -20.016 -24.328 -30.797 1 85.44 265 ASN A CA 1
ATOM 2106 C C . ASN A 1 265 ? -20.766 -23.031 -30.5 1 85.44 265 ASN A C 1
ATOM 2108 O O . ASN A 1 265 ? -21.953 -23.062 -30.172 1 85.44 265 ASN A O 1
ATOM 2112 N N . LEU A 1 266 ? -20.078 -21.984 -30.594 1 84.62 266 LEU A N 1
ATOM 2113 C CA . LEU A 1 266 ? -20.766 -20.703 -30.406 1 84.62 266 LEU A CA 1
ATOM 2114 C C . LEU A 1 266 ? -21.719 -20.438 -31.562 1 84.62 266 LEU A C 1
ATOM 2116 O O . LEU A 1 266 ? -21.469 -20.844 -32.688 1 84.62 266 LEU A O 1
ATOM 2120 N N . PRO A 1 267 ? -22.812 -19.781 -31.141 1 76.25 267 PRO A N 1
ATOM 2121 C CA . PRO A 1 267 ? -23.766 -19.484 -32.219 1 76.25 267 PRO A CA 1
ATOM 2122 C C . PRO A 1 267 ? -23.156 -18.656 -33.344 1 76.25 267 PRO A C 1
ATOM 2124 O O . PRO A 1 267 ? -22.219 -17.891 -33.125 1 76.25 267 PRO A O 1
ATOM 2127 N N . PRO A 1 268 ? -23.625 -18.953 -34.562 1 71.12 268 PRO A N 1
ATOM 2128 C CA . PRO A 1 268 ? -23 -18.422 -35.781 1 71.12 268 PRO A CA 1
ATOM 2129 C C . PRO A 1 268 ? -23.25 -16.922 -35.969 1 71.12 268 PRO A C 1
ATOM 2131 O O . PRO A 1 268 ? -23.062 -16.406 -37.062 1 71.12 268 PRO A O 1
ATOM 2134 N N . ASP A 1 269 ? -23.375 -16.281 -34.875 1 70.25 269 ASP A N 1
ATOM 2135 C CA . ASP A 1 269 ? -23.391 -14.844 -35.125 1 70.25 269 ASP A CA 1
ATOM 2136 C C . ASP A 1 269 ? -22 -14.328 -35.469 1 70.25 269 ASP A C 1
ATOM 2138 O O . ASP A 1 269 ? -21 -14.906 -35.062 1 70.25 269 ASP A O 1
ATOM 2142 N N . VAL A 1 270 ? -21.953 -13.414 -36.438 1 63 270 VAL A N 1
ATOM 2143 C CA . VAL A 1 270 ? -20.703 -12.906 -37 1 63 270 VAL A CA 1
ATOM 2144 C C . VAL A 1 270 ? -19.734 -12.555 -35.906 1 63 270 VAL A C 1
ATOM 2146 O O . VAL A 1 270 ? -18.562 -12.938 -35.938 1 63 270 VAL A O 1
ATOM 2149 N N . ALA A 1 271 ? -20.266 -11.781 -34.906 1 67.25 271 ALA A N 1
ATOM 2150 C CA . ALA A 1 271 ? -19.375 -11.359 -33.844 1 67.25 271 ALA A CA 1
ATOM 2151 C C . ALA A 1 271 ? -18.859 -12.555 -33.031 1 67.25 271 ALA A C 1
ATOM 2153 O O . ALA A 1 271 ? -17.703 -12.602 -32.656 1 67.25 271 ALA A O 1
ATOM 2154 N N . ASP A 1 272 ? -19.578 -13.5 -33.062 1 79.19 272 ASP A N 1
ATOM 2155 C CA . ASP A 1 272 ? -19.219 -14.695 -32.312 1 79.19 272 ASP A CA 1
ATOM 2156 C C . ASP A 1 272 ? -18.281 -15.594 -33.094 1 79.19 272 ASP A C 1
ATOM 2158 O O . ASP A 1 272 ? -17.453 -16.297 -32.531 1 79.19 272 ASP A O 1
ATOM 2162 N N . ALA A 1 273 ? -18.375 -15.406 -34.406 1 82.19 273 ALA A N 1
ATOM 2163 C CA . ALA A 1 273 ? -17.531 -16.234 -35.281 1 82.19 273 ALA A CA 1
ATOM 2164 C C . ALA A 1 273 ? -16.078 -15.797 -35.188 1 82.19 273 ALA A C 1
ATOM 2166 O O . ALA A 1 273 ? -15.164 -16.625 -35.188 1 82.19 273 ALA A O 1
ATOM 2167 N N . GLU A 1 274 ? -15.914 -14.594 -35.094 1 81.38 274 GLU A N 1
ATOM 2168 C CA . GLU A 1 274 ? -14.555 -14.078 -34.969 1 81.38 274 GLU A CA 1
ATOM 2169 C C . GLU A 1 274 ? -13.906 -14.484 -33.656 1 81.38 274 GLU A C 1
ATOM 2171 O O . GLU A 1 274 ? -12.734 -14.852 -33.625 1 81.38 274 GLU A O 1
ATOM 2176 N N . VAL A 1 275 ? -14.695 -14.391 -32.688 1 84 275 VAL A N 1
ATOM 2177 C CA . VAL A 1 275 ? -14.195 -14.773 -31.359 1 84 275 VAL A CA 1
ATOM 2178 C C . VAL A 1 275 ? -13.883 -16.266 -31.344 1 84 275 VAL A C 1
ATOM 2180 O O . VAL A 1 275 ? -12.852 -16.688 -30.812 1 84 275 VAL A O 1
ATOM 2183 N N . SER A 1 276 ? -14.75 -16.938 -31.953 1 88.06 276 SER A N 1
ATOM 2184 C CA . SER A 1 276 ? -14.57 -18.391 -32.031 1 88.06 276 SER A CA 1
ATOM 2185 C C . SER A 1 276 ? -13.281 -18.75 -32.75 1 88.06 276 SER A C 1
ATOM 2187 O O . SER A 1 276 ? -12.469 -19.531 -32.25 1 88.06 276 SER A O 1
ATOM 2189 N N . SER A 1 277 ? -13.031 -18.125 -33.844 1 88.19 277 SER A N 1
ATOM 2190 C CA . SER A 1 277 ? -11.852 -18.438 -34.656 1 88.19 277 SER A CA 1
ATOM 2191 C C . SER A 1 277 ? -10.57 -17.984 -33.938 1 88.19 277 SER A C 1
ATOM 2193 O O . SER A 1 277 ? -9.57 -18.703 -33.938 1 88.19 277 SER A O 1
ATOM 2195 N N . ALA A 1 278 ? -10.672 -16.891 -33.375 1 85.56 278 ALA A N 1
ATOM 2196 C CA . ALA A 1 278 ? -9.492 -16.344 -32.719 1 85.56 278 ALA A CA 1
ATOM 2197 C C . ALA A 1 278 ? -9.102 -17.203 -31.516 1 85.56 278 ALA A C 1
ATOM 2199 O O . ALA A 1 278 ? -7.922 -17.531 -31.328 1 85.56 278 ALA A O 1
ATOM 2200 N N . VAL A 1 279 ? -10.008 -17.578 -30.734 1 87.38 279 VAL A N 1
ATOM 2201 C CA . VAL A 1 279 ? -9.734 -18.359 -29.531 1 87.38 279 VAL A CA 1
ATOM 2202 C C . VAL A 1 279 ? -9.289 -19.766 -29.906 1 87.38 279 VAL A C 1
ATOM 2204 O O . VAL A 1 279 ? -8.32 -20.297 -29.359 1 87.38 279 VAL A O 1
ATOM 2207 N N . CYS A 1 280 ? -9.961 -20.359 -30.828 1 90.62 280 CYS A N 1
ATOM 2208 C CA . CYS A 1 280 ? -9.609 -21.703 -31.266 1 90.62 280 CYS A CA 1
ATOM 2209 C C . CYS A 1 280 ? -8.203 -21.734 -31.859 1 90.62 280 CYS A C 1
ATOM 2211 O O . CYS A 1 280 ? -7.438 -22.656 -31.594 1 90.62 280 CYS A O 1
ATOM 2213 N N . ASN A 1 281 ? -7.918 -20.703 -32.594 1 89.31 281 ASN A N 1
ATOM 2214 C CA . ASN A 1 281 ? -6.574 -20.625 -33.156 1 89.31 281 ASN A CA 1
ATOM 2215 C C . ASN A 1 281 ? -5.52 -20.469 -32.062 1 89.31 281 ASN A C 1
ATOM 2217 O O . ASN A 1 281 ? -4.43 -21.031 -32.156 1 89.31 281 ASN A O 1
ATOM 2221 N N . SER A 1 282 ? -5.844 -19.688 -31.141 1 87.69 282 SER A N 1
ATOM 2222 C CA . SER A 1 282 ? -4.922 -19.484 -30.031 1 87.69 282 SER A CA 1
ATOM 2223 C C . SER A 1 282 ? -4.703 -20.766 -29.25 1 87.69 282 SER A C 1
ATOM 2225 O O . SER A 1 282 ? -3.582 -21.078 -28.828 1 87.69 282 SER A O 1
ATOM 2227 N N . ILE A 1 283 ? -5.727 -21.516 -29.047 1 89.75 283 ILE A N 1
ATOM 2228 C CA . ILE A 1 283 ? -5.641 -22.781 -28.328 1 89.75 283 ILE A CA 1
ATOM 2229 C C . ILE A 1 283 ? -4.746 -23.75 -29.109 1 89.75 283 ILE A C 1
ATOM 2231 O O . ILE A 1 283 ? -3.859 -24.391 -28.531 1 89.75 283 ILE A O 1
ATOM 2235 N N . GLU A 1 284 ? -5.012 -23.781 -30.359 1 91.81 284 GLU A N 1
ATOM 2236 C CA . GLU A 1 284 ? -4.23 -24.688 -31.203 1 91.81 284 GLU A CA 1
ATOM 2237 C C . GLU A 1 284 ? -2.762 -24.281 -31.234 1 91.81 284 GLU A C 1
ATOM 2239 O O . GLU A 1 284 ? -1.875 -25.141 -31.25 1 91.81 284 GLU A O 1
ATOM 2244 N N . GLU A 1 285 ? -2.559 -23.047 -31.234 1 86.06 285 GLU A N 1
ATOM 2245 C CA . GLU A 1 285 ? -1.185 -22.562 -31.234 1 86.06 285 GLU A CA 1
ATOM 2246 C C . GLU A 1 285 ? -0.463 -22.922 -29.953 1 86.06 285 GLU A C 1
ATOM 2248 O O . GLU A 1 285 ? 0.683 -23.375 -29.969 1 86.06 285 GLU A O 1
ATOM 2253 N N . ARG A 1 286 ? -1.038 -22.797 -28.844 1 85.25 286 ARG A N 1
ATOM 2254 C CA . ARG A 1 286 ? -0.441 -23.141 -27.562 1 85.25 286 ARG A CA 1
ATOM 2255 C C . ARG A 1 286 ? -0.228 -24.641 -27.438 1 85.25 286 ARG A C 1
ATOM 2257 O O . ARG A 1 286 ? 0.799 -25.094 -26.922 1 85.25 286 ARG A O 1
ATOM 2264 N N . TRP A 1 287 ? -1.207 -25.328 -27.891 1 89.44 287 TRP A N 1
ATOM 2265 C CA . TRP A 1 287 ? -1.132 -26.781 -27.844 1 89.44 287 TRP A CA 1
ATOM 2266 C C . TRP A 1 287 ? -0.015 -27.297 -28.75 1 89.44 287 TRP A C 1
ATOM 2268 O O . TRP A 1 287 ? 0.656 -28.281 -28.422 1 89.44 287 TRP A O 1
ATOM 2278 N N . SER A 1 288 ? 0.126 -26.609 -29.797 1 87.69 288 SER A N 1
ATOM 2279 C CA . SER A 1 288 ? 1.137 -27.047 -30.75 1 87.69 288 SER A CA 1
ATOM 2280 C C . SER A 1 288 ? 2.537 -26.969 -30.156 1 87.69 288 SER A C 1
ATOM 2282 O O . SER A 1 288 ? 3.43 -27.719 -30.547 1 87.69 288 SER A O 1
ATOM 2284 N N . LYS A 1 289 ? 2.736 -26.141 -29.156 1 81.5 289 LYS A N 1
ATOM 2285 C CA . LYS A 1 289 ? 4.043 -25.953 -28.531 1 81.5 289 LYS A CA 1
ATOM 2286 C C . LYS A 1 289 ? 4.25 -26.906 -27.375 1 81.5 289 LYS A C 1
ATOM 2288 O O . LYS A 1 289 ? 5.363 -27.047 -26.859 1 81.5 289 LYS A O 1
ATOM 2293 N N . ALA A 1 290 ? 3.254 -27.641 -27 1 87.62 290 ALA A N 1
ATOM 2294 C CA . ALA A 1 290 ? 3.303 -28.484 -25.812 1 87.62 290 ALA A CA 1
ATOM 2295 C C . ALA A 1 290 ? 3.922 -29.844 -26.141 1 87.62 290 ALA A C 1
ATOM 2297 O O . ALA A 1 290 ? 3.932 -30.266 -27.312 1 87.62 290 ALA A O 1
ATOM 2298 N N . ASP A 1 291 ? 4.527 -30.422 -25.156 1 89.44 291 ASP A N 1
ATOM 2299 C CA . ASP A 1 291 ? 4.926 -31.828 -25.234 1 89.44 291 ASP A CA 1
ATOM 2300 C C . ASP A 1 291 ? 3.705 -32.75 -25.219 1 89.44 291 ASP A C 1
ATOM 2302 O O . ASP A 1 291 ? 3.383 -33.344 -24.188 1 89.44 291 ASP A O 1
ATOM 2306 N N . GLN A 1 292 ? 3.086 -32.938 -26.375 1 92.75 292 GLN A N 1
ATOM 2307 C CA . GLN A 1 292 ? 1.771 -33.562 -26.5 1 92.75 292 GLN A CA 1
ATOM 2308 C C . GLN A 1 292 ? 1.799 -35 -26 1 92.75 292 GLN A C 1
ATOM 2310 O O . GLN A 1 292 ? 0.823 -35.5 -25.422 1 92.75 292 GLN A O 1
ATOM 2315 N N . ALA A 1 293 ? 2.918 -35.719 -26.219 1 93.44 293 ALA A N 1
ATOM 2316 C CA . ALA A 1 293 ? 3.033 -37.125 -25.812 1 93.44 293 ALA A CA 1
ATOM 2317 C C . ALA A 1 293 ? 2.801 -37.281 -24.328 1 93.44 293 ALA A C 1
ATOM 2319 O O . ALA A 1 293 ? 2.066 -38.156 -23.891 1 93.44 293 ALA A O 1
ATOM 2320 N N . VAL A 1 294 ? 3.381 -36.406 -23.594 1 95.25 294 VAL A N 1
ATOM 2321 C CA . VAL A 1 294 ? 3.291 -36.469 -22.125 1 95.25 294 VAL A CA 1
ATOM 2322 C C . VAL A 1 294 ? 1.864 -36.156 -21.688 1 95.25 294 VAL A C 1
ATOM 2324 O O . VAL A 1 294 ? 1.33 -36.844 -20.781 1 95.25 294 VAL A O 1
ATOM 2327 N N . PHE A 1 295 ? 1.227 -35.156 -22.297 1 95.81 295 PHE A N 1
ATOM 2328 C CA . PHE A 1 295 ? -0.13 -34.781 -21.938 1 95.81 295 PHE A CA 1
ATOM 2329 C C . PHE A 1 295 ? -1.126 -35.875 -22.281 1 95.81 295 PHE A C 1
ATOM 2331 O O . PHE A 1 295 ? -1.995 -36.188 -21.469 1 95.81 295 PHE A O 1
ATOM 2338 N N . VAL A 1 296 ? -1.023 -36.438 -23.406 1 95.81 296 VAL A N 1
ATOM 2339 C CA . VAL A 1 296 ? -1.936 -37.469 -23.859 1 95.81 296 VAL A CA 1
ATOM 2340 C C . VAL A 1 296 ? -1.772 -38.719 -23 1 95.81 296 VAL A C 1
ATOM 2342 O O . VAL A 1 296 ? -2.762 -39.344 -22.578 1 95.81 296 VAL A O 1
ATOM 2345 N N . ALA A 1 297 ? -0.515 -39.062 -22.766 1 96.88 297 ALA A N 1
ATOM 2346 C CA . ALA A 1 297 ? -0.253 -40.219 -21.906 1 96.88 297 ALA A CA 1
ATOM 2347 C C . ALA A 1 297 ? -0.876 -40.031 -20.531 1 96.88 297 ALA A C 1
ATOM 2349 O O . ALA A 1 297 ? -1.476 -40.938 -19.969 1 96.88 297 ALA A O 1
ATOM 2350 N N . ALA A 1 298 ? -0.729 -38.844 -19.969 1 97.19 298 ALA A N 1
ATOM 2351 C CA . ALA A 1 298 ? -1.298 -38.562 -18.656 1 97.19 298 ALA A CA 1
ATOM 2352 C C . ALA A 1 298 ? -2.818 -38.688 -18.688 1 97.19 298 ALA A C 1
ATOM 2354 O O . ALA A 1 298 ? -3.416 -39.188 -17.734 1 97.19 298 ALA A O 1
ATOM 2355 N N . ALA A 1 299 ? -3.449 -38.219 -19.719 1 96.06 299 ALA A N 1
ATOM 2356 C CA . ALA A 1 299 ? -4.902 -38.281 -19.844 1 96.06 299 ALA A CA 1
ATOM 2357 C C . ALA A 1 299 ? -5.355 -39.75 -19.953 1 96.06 299 ALA A C 1
ATOM 2359 O O . ALA A 1 299 ? -6.336 -40.156 -19.328 1 96.06 299 ALA A O 1
ATOM 2360 N N . ILE A 1 300 ? -4.613 -40.531 -20.734 1 96.62 300 ILE A N 1
ATOM 2361 C CA . ILE A 1 300 ? -4.934 -41.938 -20.922 1 96.62 300 ILE A CA 1
ATOM 2362 C C . ILE A 1 300 ? -4.789 -42.688 -19.594 1 96.62 300 ILE A C 1
ATOM 2364 O O . ILE A 1 300 ? -5.586 -43.562 -19.281 1 96.62 300 ILE A O 1
ATOM 2368 N N . LEU A 1 301 ? -3.832 -42.312 -18.859 1 97.38 301 LEU A N 1
ATOM 2369 C CA . LEU A 1 301 ? -3.506 -43.031 -17.641 1 97.38 301 LEU A CA 1
ATOM 2370 C C . LEU A 1 301 ? -4.371 -42.562 -16.484 1 97.38 301 LEU A C 1
ATOM 2372 O O . LEU A 1 301 ? -4.215 -43.031 -15.344 1 97.38 301 LEU A O 1
ATOM 2376 N N . ASN A 1 302 ? -5.176 -41.562 -16.703 1 96 302 ASN A N 1
ATOM 2377 C CA . ASN A 1 302 ? -6.227 -41.25 -15.742 1 96 302 ASN A CA 1
ATOM 2378 C C . ASN A 1 302 ? -7.402 -42.219 -15.859 1 96 302 ASN A C 1
ATOM 2380 O O . ASN A 1 302 ? -8.156 -42.156 -16.828 1 96 302 ASN A O 1
ATOM 2384 N N . PRO A 1 303 ? -7.562 -43.031 -14.836 1 94.88 303 PRO A N 1
ATOM 2385 C CA . PRO A 1 303 ? -8.57 -44.062 -14.938 1 94.88 303 PRO A CA 1
ATOM 2386 C C . PRO A 1 303 ? -9.992 -43.531 -15.062 1 94.88 303 PRO A C 1
ATOM 2388 O O . PRO A 1 303 ? -10.906 -44.25 -15.469 1 94.88 303 PRO A O 1
ATOM 2391 N N . VAL A 1 304 ? -10.25 -42.312 -14.766 1 90.75 304 VAL A N 1
ATOM 2392 C CA . VAL A 1 304 ? -11.578 -41.719 -14.852 1 90.75 304 VAL A CA 1
ATOM 2393 C C . VAL A 1 304 ? -11.945 -41.469 -16.312 1 90.75 304 VAL A C 1
ATOM 2395 O O . VAL A 1 304 ? -13.094 -41.656 -16.703 1 90.75 304 VAL A O 1
ATOM 2398 N N . TYR A 1 305 ? -10.938 -41.125 -17.109 1 92 305 TYR A N 1
ATOM 2399 C CA . TYR A 1 305 ? -11.211 -40.719 -18.484 1 92 305 TYR A CA 1
ATOM 2400 C C . TYR A 1 305 ? -10.734 -41.781 -19.469 1 92 305 TYR A C 1
ATOM 2402 O O . TYR A 1 305 ? -11.508 -42.25 -20.312 1 92 305 TYR A O 1
ATOM 2410 N N . MET A 1 306 ? -9.406 -42.219 -19.297 1 93.31 306 MET A N 1
ATOM 2411 C CA . MET A 1 306 ? -8.805 -43.188 -20.188 1 93.31 306 MET A CA 1
ATOM 2412 C C . MET A 1 306 ? -8.844 -42.719 -21.641 1 93.31 306 MET A C 1
ATOM 2414 O O . MET A 1 306 ? -8.297 -41.656 -21.953 1 93.31 306 MET A O 1
ATOM 2418 N N . LEU A 1 307 ? -9.703 -43.375 -22.484 1 93.12 307 LEU A N 1
ATOM 2419 C CA . LEU A 1 307 ? -9.727 -43 -23.906 1 93.12 307 LEU A CA 1
ATOM 2420 C C . LEU A 1 307 ? -11.023 -42.281 -24.266 1 93.12 307 LEU A C 1
ATOM 2422 O O . LEU A 1 307 ? -11.203 -41.875 -25.406 1 93.12 307 LEU A O 1
ATOM 2426 N N . LYS A 1 308 ? -11.891 -41.969 -23.312 1 90.44 308 LYS A N 1
ATOM 2427 C CA . LYS A 1 308 ? -13.227 -41.438 -23.547 1 90.44 308 LYS A CA 1
ATOM 2428 C C . LYS A 1 308 ? -13.148 -40.031 -24.188 1 90.44 308 LYS A C 1
ATOM 2430 O O . LYS A 1 308 ? -13.938 -39.719 -25.078 1 90.44 308 LYS A O 1
ATOM 2435 N N . PRO A 1 309 ? -12.188 -39.25 -23.797 1 93.19 309 PRO A N 1
ATOM 2436 C CA . PRO A 1 309 ? -12.156 -37.875 -24.359 1 93.19 309 PRO A CA 1
ATOM 2437 C C . PRO A 1 309 ? -11.594 -37.844 -25.766 1 93.19 309 PRO A C 1
ATOM 2439 O O . PRO A 1 309 ? -11.703 -36.812 -26.453 1 93.19 309 PRO A O 1
ATOM 2442 N N . PHE A 1 310 ? -11.047 -38.938 -26.234 1 94.06 310 PHE A N 1
ATOM 2443 C CA . PHE A 1 310 ? -10.289 -38.875 -27.484 1 94.06 310 PHE A CA 1
ATOM 2444 C C . PHE A 1 310 ? -11.133 -39.438 -28.641 1 94.06 310 PHE A C 1
ATOM 2446 O O . PHE A 1 310 ? -11.969 -40.312 -28.438 1 94.06 310 PHE A O 1
ATOM 2453 N N . ALA A 1 311 ? -10.844 -38.875 -29.75 1 92.31 311 ALA A N 1
ATOM 2454 C CA . ALA A 1 311 ? -11.461 -39.375 -30.984 1 92.31 311 ALA A CA 1
ATOM 2455 C C . ALA A 1 311 ? -10.844 -40.688 -31.422 1 92.31 311 ALA A C 1
ATOM 2457 O O . ALA A 1 311 ? -9.867 -41.156 -30.828 1 92.31 311 ALA A O 1
ATOM 2458 N N . ASP A 1 312 ? -11.586 -41.312 -32.312 1 90.12 312 ASP A N 1
ATOM 2459 C CA . ASP A 1 312 ? -11.07 -42.562 -32.875 1 90.12 312 ASP A CA 1
ATOM 2460 C C . ASP A 1 312 ? -9.906 -42.281 -33.812 1 90.12 312 ASP A C 1
ATOM 2462 O O . ASP A 1 312 ? -10.117 -42 -35 1 90.12 312 ASP A O 1
ATOM 2466 N N . LEU A 1 313 ? -8.742 -42.406 -33.281 1 90.94 313 LEU A N 1
ATOM 2467 C CA . LEU A 1 313 ? -7.535 -42.094 -34.031 1 90.94 313 LEU A CA 1
ATOM 2468 C C . LEU A 1 313 ? -6.645 -43.344 -34.188 1 90.94 313 LEU A C 1
ATOM 2470 O O . LEU A 1 313 ? -6.555 -44.156 -33.25 1 90.94 313 LEU A O 1
ATOM 2474 N N . PRO A 1 314 ? -5.996 -43.406 -35.25 1 89.62 314 PRO A N 1
ATOM 2475 C CA . PRO A 1 314 ? -5.09 -44.531 -35.438 1 89.62 314 PRO A CA 1
ATOM 2476 C C . PRO A 1 314 ? -3.91 -44.531 -34.469 1 89.62 314 PRO A C 1
ATOM 2478 O O . PRO A 1 314 ? -3.32 -45.562 -34.188 1 89.62 314 PRO A O 1
ATOM 2481 N N . GLU A 1 315 ? -3.605 -43.406 -34 1 88.81 315 GLU A N 1
ATOM 2482 C CA . GLU A 1 315 ? -2.479 -43.25 -33.094 1 88.81 315 GLU A CA 1
ATOM 2483 C C . GLU A 1 315 ? -2.836 -43.75 -31.688 1 88.81 315 GLU A C 1
ATOM 2485 O O . GLU A 1 315 ? -1.953 -43.938 -30.844 1 88.81 315 GLU A O 1
ATOM 2490 N N . LEU A 1 316 ? -4.086 -44.094 -31.469 1 92.38 316 LEU A N 1
ATOM 2491 C CA . LEU A 1 316 ? -4.516 -44.469 -30.125 1 92.38 316 LEU A CA 1
ATOM 2492 C C . LEU A 1 316 ? -4.945 -45.938 -30.078 1 92.38 316 LEU A C 1
ATOM 2494 O O . LEU A 1 316 ? -5.809 -46.281 -29.266 1 92.38 316 LEU A O 1
ATOM 2498 N N . THR A 1 317 ? -4.371 -46.688 -30.984 1 92.38 317 THR A N 1
ATOM 2499 C CA . THR A 1 317 ? -4.527 -48.125 -30.875 1 92.38 317 THR A CA 1
ATOM 2500 C C . THR A 1 317 ? -3.697 -48.688 -29.703 1 92.38 317 THR A C 1
ATOM 2502 O O . THR A 1 317 ? -2.787 -48 -29.219 1 92.38 317 THR A O 1
ATOM 2505 N N . VAL A 1 318 ? -4.004 -49.844 -29.297 1 93.31 318 VAL A N 1
ATOM 2506 C CA . VAL A 1 318 ? -3.299 -50.438 -28.156 1 93.31 318 VAL A CA 1
ATOM 2507 C C . VAL A 1 318 ? -1.806 -50.531 -28.469 1 93.31 318 VAL A C 1
ATOM 2509 O O . VAL A 1 318 ? -0.97 -50.281 -27.594 1 93.31 318 VAL A O 1
ATOM 2512 N N . ILE A 1 319 ? -1.464 -50.844 -29.688 1 91.75 319 ILE A N 1
ATOM 2513 C CA . ILE A 1 319 ? -0.075 -50.969 -30.125 1 91.75 319 ILE A CA 1
ATOM 2514 C C . ILE A 1 319 ? 0.632 -49.625 -30.031 1 91.75 319 ILE A C 1
ATOM 2516 O O . ILE A 1 319 ? 1.751 -49.531 -29.516 1 91.75 319 ILE A O 1
ATOM 2520 N N . LYS A 1 320 ? -0.032 -48.656 -30.531 1 93.19 320 LYS A N 1
ATOM 2521 C CA . LYS A 1 320 ? 0.579 -47.312 -30.547 1 93.19 320 LYS A CA 1
ATOM 2522 C C . LYS A 1 320 ? 0.663 -46.719 -29.141 1 93.19 320 LYS A C 1
ATOM 2524 O O . LYS A 1 320 ? 1.605 -46 -28.828 1 93.19 320 LYS A O 1
ATOM 2529 N N . ILE A 1 321 ? -0.344 -47 -28.344 1 95.25 321 ILE A N 1
ATOM 2530 C CA . ILE A 1 321 ? -0.305 -46.531 -26.953 1 95.25 321 ILE A CA 1
ATOM 2531 C C . ILE A 1 321 ? 0.856 -47.219 -26.219 1 95.25 321 ILE A C 1
ATOM 2533 O O . ILE A 1 321 ? 1.58 -46.562 -25.469 1 95.25 321 ILE A O 1
ATOM 2537 N N . ASP A 1 322 ? 0.978 -48.5 -26.453 1 94.81 322 ASP A N 1
ATOM 2538 C CA . ASP A 1 322 ? 2.09 -49.25 -25.859 1 94.81 322 ASP A CA 1
ATOM 2539 C C . ASP A 1 322 ? 3.432 -48.656 -26.297 1 94.81 322 ASP A C 1
ATOM 2541 O O . ASP A 1 322 ? 4.352 -48.531 -25.484 1 94.81 322 ASP A O 1
ATOM 2545 N N . THR A 1 323 ? 3.562 -48.344 -27.562 1 93.38 323 THR A N 1
ATOM 2546 C CA . THR A 1 323 ? 4.785 -47.719 -28.078 1 93.38 323 THR A CA 1
ATOM 2547 C C . THR A 1 323 ? 5.035 -46.375 -27.422 1 93.38 323 THR A C 1
ATOM 2549 O O . THR A 1 323 ? 6.168 -46.062 -27.047 1 93.38 323 THR A O 1
ATOM 2552 N N . LEU A 1 324 ? 3.982 -45.594 -27.344 1 94.31 324 LEU A N 1
ATOM 2553 C CA . LEU A 1 324 ? 4.07 -44.281 -26.719 1 94.31 324 LEU A CA 1
ATOM 2554 C C . LEU A 1 324 ? 4.543 -44.406 -25.281 1 94.31 324 LEU A C 1
ATOM 2556 O O . LEU A 1 324 ? 5.48 -43.688 -24.875 1 94.31 324 LEU A O 1
ATOM 2560 N N . LEU A 1 325 ? 3.938 -45.25 -24.469 1 96.69 325 LEU A N 1
ATOM 2561 C CA . LEU A 1 325 ? 4.254 -45.375 -23.047 1 96.69 325 LEU A CA 1
ATOM 2562 C C . LEU A 1 325 ? 5.641 -46 -22.859 1 96.69 325 LEU A C 1
ATOM 2564 O O . LEU A 1 325 ? 6.344 -45.656 -21.906 1 96.69 325 LEU A O 1
ATOM 2568 N N . SER A 1 326 ? 6.016 -46.906 -23.75 1 95.31 326 SER A N 1
ATOM 2569 C CA . SER A 1 326 ? 7.352 -47.5 -23.703 1 95.31 326 SER A CA 1
ATOM 2570 C C . SER A 1 326 ? 8.422 -46.438 -23.969 1 95.31 326 SER A C 1
ATOM 2572 O O . SER A 1 326 ? 9.469 -46.406 -23.328 1 95.31 326 SER A O 1
ATOM 2574 N N . HIS A 1 327 ? 8.133 -45.625 -24.938 1 93.56 327 HIS A N 1
ATOM 2575 C CA . HIS A 1 327 ? 9.047 -44.531 -25.25 1 93.56 327 HIS A CA 1
ATOM 2576 C C . HIS A 1 327 ? 9.195 -43.594 -24.062 1 93.56 327 HIS A C 1
ATOM 2578 O O . HIS A 1 327 ? 10.312 -43.156 -23.734 1 93.56 327 HIS A O 1
ATOM 2584 N N . LEU A 1 328 ? 8.133 -43.25 -23.469 1 95.38 328 LEU A N 1
ATOM 2585 C CA . LEU A 1 328 ? 8.164 -42.344 -22.328 1 95.38 328 LEU A CA 1
ATOM 2586 C C . LEU A 1 328 ? 8.891 -42.969 -21.141 1 95.38 328 LEU A C 1
ATOM 2588 O O . LEU A 1 328 ? 9.617 -42.312 -20.406 1 95.38 328 LEU A O 1
ATOM 2592 N N . TRP A 1 329 ? 8.68 -44.281 -20.938 1 96.25 329 TRP A N 1
ATOM 2593 C CA . TRP A 1 329 ? 9.406 -45 -19.891 1 96.25 329 TRP A CA 1
ATOM 2594 C C . TRP A 1 329 ? 10.914 -44.875 -20.109 1 96.25 329 TRP A C 1
ATOM 2596 O O . TRP A 1 329 ? 11.656 -44.594 -19.172 1 96.25 329 TRP A O 1
ATOM 2606 N N . THR A 1 330 ? 11.328 -45.094 -21.328 1 94.38 330 THR A N 1
ATOM 2607 C CA . THR A 1 330 ? 12.75 -45.031 -21.641 1 94.38 330 THR A CA 1
ATOM 2608 C C . THR A 1 330 ? 13.289 -43.625 -21.406 1 94.38 330 THR A C 1
ATOM 2610 O O . THR A 1 330 ? 14.406 -43.469 -20.891 1 94.38 330 THR A O 1
ATOM 2613 N N . ARG A 1 331 ? 12.547 -42.688 -21.719 1 92.25 331 ARG A N 1
ATOM 2614 C CA . ARG A 1 331 ? 12.945 -41.312 -21.547 1 92.25 331 ARG A CA 1
ATOM 2615 C C . ARG A 1 331 ? 13.102 -40.938 -20.078 1 92.25 331 ARG A C 1
ATOM 2617 O O . ARG A 1 331 ? 14.117 -40.375 -19.672 1 92.25 331 ARG A O 1
ATOM 2624 N N . PHE A 1 332 ? 12.188 -41.344 -19.25 1 95.31 332 PHE A N 1
ATOM 2625 C CA . PHE A 1 332 ? 12.117 -40.875 -17.875 1 95.31 332 PHE A CA 1
ATOM 2626 C C . PHE A 1 332 ? 12.984 -41.719 -16.953 1 95.31 332 PHE A C 1
ATOM 2628 O O . PHE A 1 332 ? 13.523 -41.25 -15.961 1 95.31 332 PHE A O 1
ATOM 2635 N N . PHE A 1 333 ? 13.062 -42.969 -17.266 1 94.56 333 PHE A N 1
ATOM 2636 C CA . PHE A 1 333 ? 13.75 -43.875 -16.375 1 94.56 333 PHE A CA 1
ATOM 2637 C C . PHE A 1 333 ? 15.078 -44.344 -16.953 1 94.56 333 PHE A C 1
ATOM 2639 O O . PHE A 1 333 ? 15.812 -45.094 -16.344 1 94.56 333 PHE A O 1
ATOM 2646 N N . SER A 1 334 ? 15.469 -43.906 -18.109 1 90.94 334 SER A N 1
ATOM 2647 C CA . SER A 1 334 ? 16.734 -44.219 -18.781 1 90.94 334 SER A CA 1
ATOM 2648 C C . SER A 1 334 ? 16.984 -45.719 -18.828 1 90.94 334 SER A C 1
ATOM 2650 O O . SER A 1 334 ? 18.109 -46.156 -18.625 1 90.94 334 SER A O 1
ATOM 2652 N N . SER A 1 335 ? 15.977 -46.469 -18.875 1 93 335 SER A N 1
ATOM 2653 C CA . SER A 1 335 ? 16.016 -47.938 -19.031 1 93 335 SER A CA 1
ATOM 2654 C C . SER A 1 335 ? 14.953 -48.406 -20.016 1 93 335 SER A C 1
ATOM 2656 O O . SER A 1 335 ? 13.93 -47.75 -20.203 1 93 335 SER A O 1
ATOM 2658 N N . PRO A 1 336 ? 15.305 -49.438 -20.641 1 93.06 336 PRO A N 1
ATOM 2659 C CA . PRO A 1 336 ? 14.289 -49.938 -21.562 1 93.06 336 PRO A CA 1
ATOM 2660 C C . PRO A 1 336 ? 13.008 -50.375 -20.859 1 93.06 336 PRO A C 1
ATOM 2662 O O . PRO A 1 336 ? 13.055 -50.812 -19.703 1 93.06 336 PRO A O 1
ATOM 2665 N N . ALA A 1 337 ? 11.922 -50.25 -21.562 1 94.88 337 ALA A N 1
ATOM 2666 C CA . ALA A 1 337 ? 10.625 -50.594 -20.984 1 94.88 337 ALA A CA 1
ATOM 2667 C C . ALA A 1 337 ? 10.57 -52.062 -20.641 1 94.88 337 ALA A C 1
ATOM 2669 O O . ALA A 1 337 ? 10.898 -52.938 -21.469 1 94.88 337 ALA A O 1
ATOM 2670 N N . PRO A 1 338 ? 10.203 -52.406 -19.484 1 95.88 338 PRO A N 1
ATOM 2671 C CA . PRO A 1 338 ? 10.07 -53.812 -19.094 1 95.88 338 PRO A CA 1
ATOM 2672 C C . PRO A 1 338 ? 8.922 -54.5 -19.828 1 95.88 338 PRO A C 1
ATOM 2674 O O . PRO A 1 338 ? 7.953 -53.844 -20.219 1 95.88 338 PRO A O 1
ATOM 2677 N N . LEU A 1 339 ? 9.023 -55.781 -19.922 1 94.19 339 LEU A N 1
ATOM 2678 C CA . LEU A 1 339 ? 8 -56.594 -20.578 1 94.19 339 LEU A CA 1
ATOM 2679 C C . LEU A 1 339 ? 6.676 -56.5 -19.828 1 94.19 339 LEU A C 1
ATOM 2681 O O . LEU A 1 339 ? 5.605 -56.562 -20.438 1 94.19 339 LEU A O 1
ATOM 2685 N N . GLU A 1 340 ? 6.773 -56.344 -18.609 1 94.94 340 GLU A N 1
ATOM 2686 C CA . GLU A 1 340 ? 5.59 -56.25 -17.766 1 94.94 340 GLU A CA 1
ATOM 2687 C C . GLU A 1 340 ? 4.754 -55.031 -18.109 1 94.94 340 GLU A C 1
ATOM 2689 O O . GLU A 1 340 ? 3.539 -55 -17.922 1 94.94 340 GLU A O 1
ATOM 2694 N N . LEU A 1 341 ? 5.441 -53.969 -18.594 1 97.06 341 LEU A N 1
ATOM 2695 C CA . LEU A 1 341 ? 4.727 -52.75 -18.984 1 97.06 341 LEU A CA 1
ATOM 2696 C C . LEU A 1 341 ? 3.74 -53.062 -20.109 1 97.06 341 LEU A C 1
ATOM 2698 O O . LEU A 1 341 ? 2.605 -52.562 -20.078 1 97.06 341 LEU A O 1
ATOM 2702 N N . ARG A 1 342 ? 4.117 -53.844 -21.062 1 94.81 342 ARG A N 1
ATOM 2703 C CA . ARG A 1 342 ? 3.273 -54.188 -22.203 1 94.81 342 ARG A CA 1
ATOM 2704 C C . ARG A 1 342 ? 2.039 -54.969 -21.75 1 94.81 342 ARG A C 1
ATOM 2706 O O . ARG A 1 342 ? 0.933 -54.719 -22.234 1 94.81 342 ARG A O 1
ATOM 2713 N N . GLU A 1 343 ? 2.293 -55.906 -20.875 1 95.12 343 GLU A N 1
ATOM 2714 C CA . GLU A 1 343 ? 1.187 -56.688 -20.328 1 95.12 343 GLU A CA 1
ATOM 2715 C C . GLU A 1 343 ? 0.202 -55.812 -19.562 1 95.12 343 GLU A C 1
ATOM 2717 O O . GLU A 1 343 ? -1.014 -55.938 -19.719 1 95.12 343 GLU A O 1
ATOM 2722 N N . ASP A 1 344 ? 0.776 -54.938 -18.812 1 96.31 344 ASP A N 1
ATOM 2723 C CA . ASP A 1 344 ? -0.05 -54.062 -18.016 1 96.31 344 ASP A CA 1
ATOM 2724 C C . ASP A 1 344 ? -0.883 -53.125 -18.906 1 96.31 344 ASP A C 1
ATOM 2726 O O . ASP A 1 344 ? -2.045 -52.844 -18.609 1 96.31 344 ASP A O 1
ATOM 2730 N N . VAL A 1 345 ? -0.234 -52.562 -19.969 1 96.75 345 VAL A N 1
ATOM 2731 C CA . VAL A 1 345 ? -0.92 -51.656 -20.875 1 96.75 345 VAL A CA 1
ATOM 2732 C C . VAL A 1 345 ? -2.109 -52.375 -21.516 1 96.75 345 VAL A C 1
ATOM 2734 O O . VAL A 1 345 ? -3.209 -51.812 -21.594 1 96.75 345 VAL A O 1
ATOM 2737 N N . LYS A 1 346 ? -1.896 -53.594 -21.938 1 95.12 346 LYS A N 1
ATOM 2738 C CA . LYS A 1 346 ? -2.961 -54.375 -22.547 1 95.12 346 LYS A CA 1
ATOM 2739 C C . LYS A 1 346 ? -4.102 -54.625 -21.562 1 95.12 346 LYS A C 1
ATOM 2741 O O . LYS A 1 346 ? -5.273 -54.438 -21.906 1 95.12 346 LYS A O 1
ATOM 2746 N N . ASP A 1 347 ? -3.756 -55.031 -20.406 1 95.5 347 ASP A N 1
ATOM 2747 C CA . ASP A 1 347 ? -4.758 -55.312 -19.375 1 95.5 347 ASP A CA 1
ATOM 2748 C C . ASP A 1 347 ? -5.531 -54.062 -19.016 1 95.5 347 ASP A C 1
ATOM 2750 O O . ASP A 1 347 ? -6.738 -54.094 -18.781 1 95.5 347 ASP A O 1
ATOM 2754 N N . TYR A 1 348 ? -4.789 -52.938 -18.938 1 96.38 348 TYR A N 1
ATOM 2755 C CA . TYR A 1 348 ? -5.387 -51.656 -18.547 1 96.38 348 TYR A CA 1
ATOM 2756 C C . TYR A 1 348 ? -6.387 -51.188 -19.594 1 96.38 348 TYR A C 1
ATOM 2758 O O . TYR A 1 348 ? -7.508 -50.781 -19.266 1 96.38 348 TYR A O 1
ATOM 2766 N N . ILE A 1 349 ? -5.988 -51.188 -20.859 1 95 349 ILE A N 1
ATOM 2767 C CA . ILE A 1 349 ? -6.824 -50.656 -21.938 1 95 349 ILE A CA 1
ATOM 2768 C C . ILE A 1 349 ? -8.031 -51.562 -22.141 1 95 349 ILE A C 1
ATOM 2770 O O . ILE A 1 349 ? -9.148 -51.094 -22.359 1 95 349 ILE A O 1
ATOM 2774 N N . HIS A 1 350 ? -7.848 -52.938 -21.938 1 94.12 350 HIS A N 1
ATOM 2775 C CA . HIS A 1 350 ? -8.922 -53.875 -22.156 1 94.12 350 HIS A CA 1
ATOM 2776 C C . HIS A 1 350 ? -9.719 -54.125 -20.875 1 94.12 350 HIS A C 1
ATOM 2778 O O . HIS A 1 350 ? -10.734 -54.812 -20.891 1 94.12 350 HIS A O 1
ATOM 2784 N N . LYS A 1 351 ? -9.258 -53.562 -19.891 1 94 351 LYS A N 1
ATOM 2785 C CA . LYS A 1 351 ? -9.914 -53.719 -18.594 1 94 351 LYS A CA 1
ATOM 2786 C C . LYS A 1 351 ? -9.977 -55.188 -18.188 1 94 351 LYS A C 1
ATOM 2788 O O . LYS A 1 351 ? -11.031 -55.719 -17.812 1 94 351 LYS A O 1
ATOM 2793 N N . THR A 1 352 ? -8.812 -55.844 -18.344 1 94.19 352 THR A N 1
ATOM 2794 C CA . THR A 1 352 ? -8.703 -57.25 -18 1 94.19 352 THR A CA 1
ATOM 2795 C C . THR A 1 352 ? -7.559 -57.5 -17.016 1 94.19 352 THR A C 1
ATOM 2797 O O . THR A 1 352 ? -6.816 -56.562 -16.688 1 94.19 352 THR A O 1
ATOM 2800 N N . GLY A 1 353 ? -7.543 -58.688 -16.531 1 91.81 353 GLY A N 1
ATOM 2801 C CA . GLY A 1 353 ? -6.449 -59.031 -15.648 1 91.81 353 GLY A CA 1
ATOM 2802 C C . GLY A 1 353 ? -6.465 -58.281 -14.336 1 91.81 353 GLY A C 1
ATOM 2803 O O . GLY A 1 353 ? -7.484 -58.25 -13.641 1 91.81 353 GLY A O 1
ATOM 2804 N N . ARG A 1 354 ? -5.457 -57.562 -14.141 1 89.12 354 ARG A N 1
ATOM 2805 C CA . ARG A 1 354 ? -5.281 -56.844 -12.875 1 89.12 354 ARG A CA 1
ATOM 2806 C C . ARG A 1 354 ? -6.199 -55.656 -12.805 1 89.12 354 ARG A C 1
ATOM 2808 O O . ARG A 1 354 ? -6.504 -55.156 -11.711 1 89.12 354 ARG A O 1
ATOM 2815 N N . PHE A 1 355 ? -6.664 -55.188 -13.938 1 94.31 355 PHE A N 1
ATOM 2816 C CA . PHE A 1 355 ? -7.434 -53.969 -13.992 1 94.31 355 PHE A CA 1
ATOM 2817 C C . PHE A 1 355 ? -8.898 -54.25 -14.289 1 94.31 355 PHE A C 1
ATOM 2819 O O . PHE A 1 355 ? -9.656 -53.344 -14.656 1 94.31 355 PHE A O 1
ATOM 2826 N N . GLU A 1 356 ? -9.344 -55.406 -14.156 1 93.75 356 GLU A N 1
ATOM 2827 C CA . GLU A 1 356 ? -10.719 -55.812 -14.453 1 93.75 356 GLU A CA 1
ATOM 2828 C C . GLU A 1 356 ? -11.719 -55.094 -13.562 1 93.75 356 GLU A C 1
ATOM 2830 O O . GLU A 1 356 ? -12.797 -54.688 -14.023 1 93.75 356 GLU A O 1
ATOM 2835 N N . GLN A 1 357 ? -11.328 -54.844 -12.336 1 93.69 357 GLN A N 1
ATOM 2836 C CA . GLN A 1 357 ? -12.25 -54.25 -11.367 1 93.69 357 GLN A CA 1
ATOM 2837 C C . GLN A 1 357 ? -12.062 -52.719 -11.289 1 93.69 357 GLN A C 1
ATOM 2839 O O . GLN A 1 357 ? -12.805 -52.031 -10.578 1 93.69 357 GLN A O 1
ATOM 2844 N N . LEU A 1 358 ? -11.18 -52.219 -12.039 1 93 358 LEU A N 1
ATOM 2845 C CA . LEU A 1 358 ? -10.82 -50.812 -11.945 1 93 358 LEU A CA 1
ATOM 2846 C C . LEU A 1 358 ? -12 -49.938 -12.336 1 93 358 LEU A C 1
ATOM 2848 O O . LEU A 1 358 ? -12.297 -48.938 -11.656 1 93 358 LEU A O 1
ATOM 2852 N N . PRO A 1 359 ? -12.734 -50.281 -13.383 1 92.12 359 PRO A N 1
ATOM 2853 C CA . PRO A 1 359 ? -13.859 -49.406 -13.75 1 92.12 359 PRO A CA 1
ATOM 2854 C C . PRO A 1 359 ? -14.93 -49.344 -12.664 1 92.12 359 PRO A C 1
ATOM 2856 O O . PRO A 1 359 ? -15.477 -48.25 -12.406 1 92.12 359 PRO A O 1
ATOM 2859 N N . ARG A 1 360 ? -15.18 -50.406 -12.078 1 92.56 360 ARG A N 1
ATOM 2860 C CA . ARG A 1 360 ? -16.156 -50.406 -10.992 1 92.56 360 ARG A CA 1
ATOM 2861 C C . ARG A 1 360 ? -15.656 -49.625 -9.789 1 92.56 360 ARG A C 1
ATOM 2863 O O . ARG A 1 360 ? -16.438 -48.969 -9.109 1 92.56 360 ARG A O 1
ATOM 2870 N N . TYR A 1 361 ? -14.453 -49.812 -9.555 1 92.44 361 TYR A N 1
ATOM 2871 C CA . TYR A 1 361 ? -13.844 -49.094 -8.445 1 92.44 361 TYR A CA 1
ATOM 2872 C C . TYR A 1 361 ? -13.898 -47.594 -8.68 1 92.44 361 TYR A C 1
ATOM 2874 O O . TYR A 1 361 ? -14.195 -46.844 -7.758 1 92.44 361 TYR A O 1
ATOM 2882 N N . VAL A 1 362 ? -13.602 -47.156 -9.891 1 91.62 362 VAL A N 1
ATOM 2883 C CA . VAL A 1 362 ? -13.625 -45.75 -10.258 1 91.62 362 VAL A CA 1
ATOM 2884 C C . VAL A 1 362 ? -15.055 -45.188 -10.125 1 91.62 362 VAL A C 1
ATOM 2886 O O . VAL A 1 362 ? -15.258 -44.094 -9.625 1 91.62 362 VAL A O 1
ATOM 2889 N N . GLU A 1 363 ? -16.016 -45.906 -10.555 1 88.88 363 GLU A N 1
ATOM 2890 C CA . GLU A 1 363 ? -17.422 -45.5 -10.453 1 88.88 363 GLU A CA 1
ATOM 2891 C C . GLU A 1 363 ? -17.844 -45.344 -9 1 88.88 363 GLU A C 1
ATOM 2893 O O . GLU A 1 363 ? -18.609 -44.438 -8.672 1 88.88 363 GLU A O 1
ATOM 2898 N N . ALA A 1 364 ? -17.391 -46.25 -8.188 1 88.94 364 ALA A N 1
ATOM 2899 C CA . ALA A 1 364 ? -17.703 -46.156 -6.762 1 88.94 364 ALA A CA 1
ATOM 2900 C C . ALA A 1 364 ? -17.094 -44.906 -6.145 1 88.94 364 ALA A C 1
ATOM 2902 O O . ALA A 1 364 ? -17.719 -44.25 -5.293 1 88.94 364 ALA A O 1
ATOM 2903 N N . GLU A 1 365 ? -15.906 -44.625 -6.594 1 87.25 365 GLU A N 1
ATOM 2904 C CA . GLU A 1 365 ? -15.227 -43.438 -6.086 1 87.25 365 GLU A CA 1
ATOM 2905 C C . GLU A 1 365 ? -15.93 -42.156 -6.547 1 87.25 365 GLU A C 1
ATOM 2907 O O . GLU A 1 365 ? -15.969 -41.188 -5.812 1 87.25 365 GLU A O 1
ATOM 2912 N N . LEU A 1 366 ? -16.375 -42.156 -7.723 1 83.62 366 LEU A N 1
ATOM 2913 C CA . LEU A 1 366 ? -17.062 -41 -8.289 1 83.62 366 LEU A CA 1
ATOM 2914 C C . LEU A 1 366 ? -18.391 -40.75 -7.578 1 83.62 366 LEU A C 1
ATOM 2916 O O . LEU A 1 366 ? -18.891 -39.625 -7.551 1 83.62 366 LEU A O 1
ATOM 2920 N N . GLN A 1 367 ? -18.953 -41.719 -7.012 1 81.25 367 GLN A N 1
ATOM 2921 C CA . GLN A 1 367 ? -20.25 -41.625 -6.352 1 81.25 367 GLN A CA 1
ATOM 2922 C C . GLN A 1 367 ? -20.094 -41.188 -4.898 1 81.25 367 GLN A C 1
ATOM 2924 O O . GLN A 1 367 ? -21.062 -40.781 -4.254 1 81.25 367 GLN A O 1
ATOM 2929 N N . LEU A 1 368 ? -18.906 -41.188 -4.453 1 79.44 368 LEU A N 1
ATOM 2930 C CA . LEU A 1 368 ? -18.688 -40.719 -3.084 1 79.44 368 LEU A CA 1
ATOM 2931 C C . LEU A 1 368 ? -18.984 -39.25 -2.947 1 79.44 368 LEU A C 1
ATOM 2933 O O . LEU A 1 368 ? -18.703 -38.469 -3.857 1 79.44 368 LEU A O 1
ATOM 2937 N N . PRO A 1 369 ? -19.641 -38.812 -1.905 1 61 369 PRO A N 1
ATOM 2938 C CA . PRO A 1 369 ? -20.047 -37.438 -1.687 1 61 369 PRO A CA 1
ATOM 2939 C C . PRO A 1 369 ? -18.859 -36.438 -1.752 1 61 369 PRO A C 1
ATOM 2941 O O . PRO A 1 369 ? -19.016 -35.312 -2.215 1 61 369 PRO A O 1
ATOM 2944 N N . GLN A 1 370 ? -17.797 -36.969 -1.253 1 58.53 370 GLN A N 1
ATOM 2945 C CA . GLN A 1 370 ? -16.656 -36.062 -1.22 1 58.53 370 GLN A CA 1
ATOM 2946 C C . GLN A 1 370 ? -16.219 -35.688 -2.629 1 58.53 370 GLN A C 1
ATOM 2948 O O . GLN A 1 370 ? -15.695 -34.594 -2.844 1 58.53 370 GLN A O 1
ATOM 2953 N N . SER A 1 371 ? -16.516 -36.625 -3.453 1 55.41 371 SER A N 1
ATOM 2954 C CA . SER A 1 371 ? -16.094 -36.438 -4.84 1 55.41 371 SER A CA 1
ATOM 2955 C C . SER A 1 371 ? -17.031 -35.5 -5.582 1 55.41 371 SER A C 1
ATOM 2957 O O . SER A 1 371 ? -16.688 -35 -6.656 1 55.41 371 SER A O 1
ATOM 2959 N N . GLN A 1 372 ? -18.094 -35.281 -4.941 1 52.28 372 GLN A N 1
ATOM 2960 C CA . GLN A 1 372 ? -19.016 -34.344 -5.551 1 52.28 372 GLN A CA 1
ATOM 2961 C C . GLN A 1 372 ? -18.453 -32.938 -5.516 1 52.28 372 GLN A C 1
ATOM 2963 O O . GLN A 1 372 ? -18.766 -32.094 -6.379 1 52.28 372 GLN A O 1
ATOM 2968 N N . CYS A 1 373 ? -17.594 -32.812 -4.488 1 53.47 373 CYS A N 1
ATOM 2969 C CA . CYS A 1 373 ? -17.094 -31.469 -4.352 1 53.47 373 CYS A CA 1
ATOM 2970 C C . CYS A 1 373 ? -15.648 -31.375 -4.836 1 53.47 373 CYS A C 1
ATOM 2972 O O . CYS A 1 373 ? -15.133 -30.266 -5.059 1 53.47 373 CYS A O 1
ATOM 2974 N N . ARG A 1 374 ? -15.086 -32.688 -4.906 1 61.09 374 ARG A N 1
ATOM 2975 C CA . ARG A 1 374 ? -13.688 -32.688 -5.324 1 61.09 374 ARG A CA 1
ATOM 2976 C C . ARG A 1 374 ? -13.445 -33.688 -6.441 1 61.09 374 ARG A C 1
ATOM 2978 O O . ARG A 1 374 ? -14.203 -34.656 -6.59 1 61.09 374 ARG A O 1
ATOM 2985 N N . SER A 1 375 ? -12.562 -33.281 -7.391 1 68.12 375 SER A N 1
ATOM 2986 C CA . SER A 1 375 ? -12.188 -34.188 -8.445 1 68.12 375 SER A CA 1
ATOM 2987 C C . SER A 1 375 ? -11.461 -35.406 -7.883 1 68.12 375 SER A C 1
ATOM 2989 O O . SER A 1 375 ? -10.727 -35.312 -6.898 1 68.12 375 SER A O 1
ATOM 2991 N N . VAL A 1 376 ? -11.93 -36.625 -8.266 1 80.31 376 VAL A N 1
ATOM 2992 C CA . VAL A 1 376 ? -11.273 -37.875 -7.887 1 80.31 376 VAL A CA 1
ATOM 2993 C C . VAL A 1 376 ? -9.781 -37.781 -8.203 1 80.31 376 VAL A C 1
ATOM 2995 O O . VAL A 1 376 ? -9.398 -37.344 -9.289 1 80.31 376 VAL A O 1
ATOM 2998 N N . ASP A 1 377 ? -8.953 -38.219 -7.301 1 85.56 377 ASP A N 1
ATOM 2999 C CA . ASP A 1 377 ? -7.508 -38.156 -7.469 1 85.56 377 ASP A CA 1
ATOM 3000 C C . ASP A 1 377 ? -6.988 -39.406 -8.164 1 85.56 377 ASP A C 1
ATOM 3002 O O . ASP A 1 377 ? -7.004 -40.5 -7.59 1 85.56 377 ASP A O 1
ATOM 3006 N N . PRO A 1 378 ? -6.57 -39.25 -9.367 1 92.19 378 PRO A N 1
ATOM 3007 C CA . PRO A 1 378 ? -6.074 -40.406 -10.094 1 92.19 378 PRO A CA 1
ATOM 3008 C C . PRO A 1 378 ? -4.84 -41.031 -9.438 1 92.19 378 PRO A C 1
ATOM 3010 O O . PRO A 1 378 ? -4.605 -42.219 -9.57 1 92.19 378 PRO A O 1
ATOM 3013 N N . LEU A 1 379 ? -4.039 -40.281 -8.742 1 91 379 LEU A N 1
ATOM 3014 C CA . LEU A 1 379 ? -2.867 -40.812 -8.055 1 91 379 LEU A CA 1
ATOM 3015 C C . LEU A 1 379 ? -3.273 -41.812 -6.965 1 91 379 LEU A C 1
ATOM 3017 O O . LEU A 1 379 ? -2.629 -42.844 -6.781 1 91 379 LEU A O 1
ATOM 3021 N N . GLY A 1 380 ? -4.285 -41.406 -6.273 1 89.19 380 GLY A N 1
ATOM 3022 C CA . GLY A 1 380 ? -4.809 -42.281 -5.262 1 89.19 380 GLY A CA 1
ATOM 3023 C C . GLY A 1 380 ? -5.297 -43.625 -5.832 1 89.19 380 GLY A C 1
ATOM 3024 O O . GLY A 1 380 ? -5.082 -44.656 -5.242 1 89.19 380 GLY A O 1
ATOM 3025 N N . LEU A 1 381 ? -5.934 -43.562 -7.004 1 92.62 381 LEU A N 1
ATOM 3026 C CA . LEU A 1 381 ? -6.438 -44.75 -7.672 1 92.62 381 LEU A CA 1
ATOM 3027 C C . LEU A 1 381 ? -5.297 -45.688 -8.047 1 92.62 381 LEU A C 1
ATOM 3029 O O . LEU A 1 381 ? -5.402 -46.906 -7.883 1 92.62 381 LEU A O 1
ATOM 3033 N N . TRP A 1 382 ? -4.242 -45.156 -8.578 1 94.31 382 TRP A N 1
ATOM 3034 C CA . TRP A 1 382 ? -3.102 -45.969 -8.984 1 94.31 382 TRP A CA 1
ATOM 3035 C C . TRP A 1 382 ? -2.379 -46.531 -7.77 1 94.31 382 TRP A C 1
ATOM 3037 O O . TRP A 1 382 ? -1.899 -47.656 -7.801 1 94.31 382 TRP A O 1
ATOM 3047 N N . GLU A 1 383 ? -2.322 -45.781 -6.719 1 89.56 383 GLU A N 1
ATOM 3048 C CA . GLU A 1 383 ? -1.716 -46.281 -5.484 1 89.56 383 GLU A CA 1
ATOM 3049 C C . GLU A 1 383 ? -2.492 -47.469 -4.926 1 89.56 383 GLU A C 1
ATOM 3051 O O . GLU A 1 383 ? -1.906 -48.375 -4.34 1 89.56 383 GLU A O 1
ATOM 3056 N N . ASP A 1 384 ? -3.738 -47.406 -5.16 1 89.94 384 ASP A N 1
ATOM 3057 C CA . ASP A 1 384 ? -4.609 -48.469 -4.656 1 89.94 384 ASP A CA 1
ATOM 3058 C C . ASP A 1 384 ? -4.43 -49.75 -5.457 1 89.94 384 ASP A C 1
ATOM 3060 O O . ASP A 1 384 ? -4.84 -50.844 -5.016 1 89.94 384 ASP A O 1
ATOM 3064 N N . THR A 1 385 ? -3.812 -49.688 -6.621 1 90.06 385 THR A N 1
ATOM 3065 C CA . THR A 1 385 ? -3.553 -50.875 -7.414 1 90.06 385 THR A CA 1
ATOM 3066 C C . THR A 1 385 ? -2.316 -51.594 -6.902 1 90.06 385 THR A C 1
ATOM 3068 O O . THR A 1 385 ? -2.025 -52.719 -7.336 1 90.06 385 THR A O 1
ATOM 3071 N N . ARG A 1 386 ? -1.716 -50.969 -5.988 1 89.06 386 ARG A N 1
ATOM 3072 C CA . ARG A 1 386 ? -0.506 -51.562 -5.418 1 89.06 386 ARG A CA 1
ATOM 3073 C C . ARG A 1 386 ? -0.844 -52.719 -4.488 1 89.06 386 ARG A C 1
ATOM 3075 O O . ARG A 1 386 ? -1.811 -52.656 -3.725 1 89.06 386 ARG A O 1
ATOM 3082 N N . VAL A 1 387 ? -0.068 -53.844 -4.641 1 86.56 387 VAL A N 1
ATOM 3083 C CA . VAL A 1 387 ? -0.136 -54.938 -3.66 1 86.56 387 VAL A CA 1
ATOM 3084 C C . VAL A 1 387 ? 0.674 -54.562 -2.422 1 86.56 387 VAL A C 1
ATOM 3086 O O . VAL A 1 387 ? 1.765 -53.969 -2.531 1 86.56 387 VAL A O 1
ATOM 3089 N N . ALA A 1 388 ? 0.079 -54.812 -1.265 1 84.81 388 ALA A N 1
ATOM 3090 C CA . ALA A 1 388 ? 0.682 -54.406 0.005 1 84.81 388 ALA A CA 1
ATOM 3091 C C . ALA A 1 388 ? 2.143 -54.844 0.079 1 84.81 388 ALA A C 1
ATOM 3093 O O . ALA A 1 388 ? 2.471 -55.969 -0.233 1 84.81 388 ALA A O 1
ATOM 3094 N N . ASP A 1 389 ? 3.043 -53.906 0.342 1 84.56 389 ASP A N 1
ATOM 3095 C CA . ASP A 1 389 ? 4.461 -54.094 0.628 1 84.56 389 ASP A CA 1
ATOM 3096 C C . ASP A 1 389 ? 5.234 -54.438 -0.642 1 84.56 389 ASP A C 1
ATOM 3098 O O . ASP A 1 389 ? 6.332 -55 -0.575 1 84.56 389 ASP A O 1
ATOM 3102 N N . ARG A 1 390 ? 4.617 -54.281 -1.82 1 87.94 390 ARG A N 1
ATOM 3103 C CA . ARG A 1 390 ? 5.316 -54.469 -3.086 1 87.94 390 ARG A CA 1
ATOM 3104 C C . ARG A 1 390 ? 5.449 -53.156 -3.85 1 87.94 390 ARG A C 1
ATOM 3106 O O . ARG A 1 390 ? 4.668 -52.25 -3.635 1 87.94 390 ARG A O 1
ATOM 3113 N N . PRO A 1 391 ? 6.445 -53.156 -4.609 1 89.62 391 PRO A N 1
ATOM 3114 C CA . PRO A 1 391 ? 6.578 -51.969 -5.426 1 89.62 391 PRO A CA 1
ATOM 3115 C C . PRO A 1 391 ? 5.488 -51.844 -6.488 1 89.62 391 PRO A C 1
ATOM 3117 O O . PRO A 1 391 ? 4.859 -52.844 -6.848 1 89.62 391 PRO A O 1
ATOM 3120 N N . LEU A 1 392 ? 5.25 -50.688 -6.957 1 92.38 392 LEU A N 1
ATOM 3121 C CA . LEU A 1 392 ? 4.293 -50.438 -8.031 1 92.38 392 LEU A CA 1
ATOM 3122 C C . LEU A 1 392 ? 4.73 -51.125 -9.312 1 92.38 392 LEU A C 1
ATOM 3124 O O . LEU A 1 392 ? 5.922 -51.156 -9.625 1 92.38 392 LEU A O 1
ATOM 3128 N N . ARG A 1 393 ? 3.805 -51.594 -10 1 94.38 393 ARG A N 1
ATOM 3129 C CA . ARG A 1 393 ? 4.082 -52.156 -11.312 1 94.38 393 ARG A CA 1
ATOM 3130 C C . ARG A 1 393 ? 4.496 -51.094 -12.305 1 94.38 393 ARG A C 1
ATOM 3132 O O . ARG A 1 393 ? 4.262 -49.906 -12.062 1 94.38 393 ARG A O 1
ATOM 3139 N N . PRO A 1 394 ? 5.043 -51.469 -13.375 1 95.69 394 PRO A N 1
ATOM 3140 C CA . PRO A 1 394 ? 5.621 -50.5 -14.305 1 95.69 394 PRO A CA 1
ATOM 3141 C C . PRO A 1 394 ? 4.594 -49.469 -14.805 1 95.69 394 PRO A C 1
ATOM 3143 O O . PRO A 1 394 ? 4.883 -48.281 -14.852 1 95.69 394 PRO A O 1
ATOM 3146 N N . LEU A 1 395 ? 3.43 -50 -15.148 1 97.06 395 LEU A N 1
ATOM 3147 C CA . LEU A 1 395 ? 2.43 -49.062 -15.656 1 97.06 395 LEU A CA 1
ATOM 3148 C C . LEU A 1 395 ? 2.023 -48.062 -14.57 1 97.06 395 LEU A C 1
ATOM 3150 O O . LEU A 1 395 ? 1.882 -46.875 -14.844 1 97.06 395 LEU A O 1
ATOM 3154 N N . ALA A 1 396 ? 1.813 -48.562 -13.367 1 96.38 396 ALA A N 1
ATOM 3155 C CA . ALA A 1 396 ? 1.454 -47.688 -12.242 1 96.38 396 ALA A CA 1
ATOM 3156 C C . ALA A 1 396 ? 2.576 -46.719 -11.93 1 96.38 396 ALA A C 1
ATOM 3158 O O . ALA A 1 396 ? 2.318 -45.562 -11.57 1 96.38 396 ALA A O 1
ATOM 3159 N N . THR A 1 397 ? 3.777 -47.188 -12.031 1 96 397 THR A N 1
ATOM 3160 C CA . THR A 1 397 ? 4.938 -46.344 -11.789 1 96 397 THR A CA 1
ATOM 3161 C C . THR A 1 397 ? 4.965 -45.156 -12.781 1 96 397 THR A C 1
ATOM 3163 O O . THR A 1 397 ? 5.176 -44.031 -12.391 1 96 397 THR A O 1
ATOM 3166 N N . LEU A 1 398 ? 4.777 -45.469 -14.023 1 97.25 398 LEU A N 1
ATOM 3167 C CA . LEU A 1 398 ? 4.758 -44.469 -15.062 1 97.25 398 LEU A CA 1
ATOM 3168 C C . LEU A 1 398 ? 3.582 -43.5 -14.867 1 97.25 398 LEU A C 1
ATOM 3170 O O . LEU A 1 398 ? 3.725 -42.281 -15.031 1 97.25 398 LEU A O 1
ATOM 3174 N N . ALA A 1 399 ? 2.4 -44.062 -14.516 1 97.5 399 ALA A N 1
ATOM 3175 C CA . ALA A 1 399 ? 1.209 -43.25 -14.281 1 97.5 399 ALA A CA 1
ATOM 3176 C C . ALA A 1 399 ? 1.437 -42.281 -13.141 1 97.5 399 ALA A C 1
ATOM 3178 O O . ALA A 1 399 ? 1.114 -41.094 -13.266 1 97.5 399 ALA A O 1
ATOM 3179 N N . CYS A 1 400 ? 2.004 -42.75 -12.07 1 95.38 400 CYS A N 1
ATOM 3180 C CA . CYS A 1 400 ? 2.275 -41.875 -10.914 1 95.38 400 CYS A CA 1
ATOM 3181 C C . CYS A 1 400 ? 3.299 -40.812 -11.266 1 95.38 400 CYS A C 1
ATOM 3183 O O . CYS A 1 400 ? 3.201 -39.688 -10.789 1 95.38 400 CYS A O 1
ATOM 3185 N N . HIS A 1 401 ? 4.258 -41.188 -12.102 1 96.44 401 HIS A N 1
ATOM 3186 C CA . HIS A 1 401 ? 5.266 -40.25 -12.562 1 96.44 401 HIS A CA 1
ATOM 3187 C C . HIS A 1 401 ? 4.625 -39.094 -13.32 1 96.44 401 HIS A C 1
ATOM 3189 O O . HIS A 1 401 ? 4.91 -37.906 -13.039 1 96.44 401 HIS A O 1
ATOM 3195 N N . LEU A 1 402 ? 3.73 -39.344 -14.18 1 96.81 402 LEU A N 1
ATOM 3196 C CA . LEU A 1 402 ? 3.129 -38.344 -15.055 1 96.81 402 LEU A CA 1
ATOM 3197 C C . LEU A 1 402 ? 2.055 -37.562 -14.312 1 96.81 402 LEU A C 1
ATOM 3199 O O . LEU A 1 402 ? 1.945 -36.344 -14.484 1 96.81 402 LEU A O 1
ATOM 3203 N N . LEU A 1 403 ? 1.287 -38.219 -13.492 1 95.56 403 LEU A N 1
ATOM 3204 C CA . LEU A 1 403 ? 0.14 -37.594 -12.844 1 95.56 403 LEU A CA 1
ATOM 3205 C C . LEU A 1 403 ? 0.579 -36.781 -11.625 1 95.56 403 LEU A C 1
ATOM 3207 O O . LEU A 1 403 ? -0.193 -35.969 -11.102 1 95.56 403 LEU A O 1
ATOM 3211 N N . SER A 1 404 ? 1.812 -36.938 -11.188 1 94.19 404 SER A N 1
ATOM 3212 C CA . SER A 1 404 ? 2.344 -36.156 -10.07 1 94.19 404 SER A CA 1
ATOM 3213 C C . SER A 1 404 ? 2.857 -34.781 -10.539 1 94.19 404 SER A C 1
ATOM 3215 O O . SER A 1 404 ? 3.141 -33.906 -9.727 1 94.19 404 SER A O 1
ATOM 3217 N N . VAL A 1 405 ? 2.926 -34.562 -11.828 1 95.38 405 VAL A N 1
ATOM 3218 C CA . VAL A 1 405 ? 3.479 -33.344 -12.398 1 95.38 405 VAL A CA 1
ATOM 3219 C C . VAL A 1 405 ? 2.482 -32.188 -12.227 1 95.38 405 VAL A C 1
ATOM 3221 O O . VAL A 1 405 ? 1.28 -32.375 -12.43 1 95.38 405 VAL A O 1
ATOM 3224 N N . CYS A 1 406 ? 2.988 -31.094 -11.781 1 93.19 406 CYS A N 1
ATOM 3225 C CA . CYS A 1 406 ? 2.186 -29.875 -11.68 1 93.19 406 CYS A CA 1
ATOM 3226 C C . CYS A 1 406 ? 2.459 -28.938 -12.852 1 93.19 406 CYS A C 1
ATOM 3228 O O . CYS A 1 406 ? 3.592 -28.5 -13.039 1 93.19 406 CYS A O 1
ATOM 3230 N N . ALA A 1 407 ? 1.434 -28.531 -13.547 1 91.94 407 ALA A N 1
ATOM 3231 C CA . ALA A 1 407 ? 1.613 -27.844 -14.82 1 91.94 407 ALA A CA 1
ATOM 3232 C C . ALA A 1 407 ? 1.47 -26.328 -14.648 1 91.94 407 ALA A C 1
ATOM 3234 O O . ALA A 1 407 ? 1.098 -25.625 -15.586 1 91.94 407 ALA A O 1
ATOM 3235 N N . ASN A 1 408 ? 1.617 -25.844 -13.461 1 88.25 408 ASN A N 1
ATOM 3236 C CA . ASN A 1 408 ? 1.565 -24.406 -13.266 1 88.25 408 ASN A C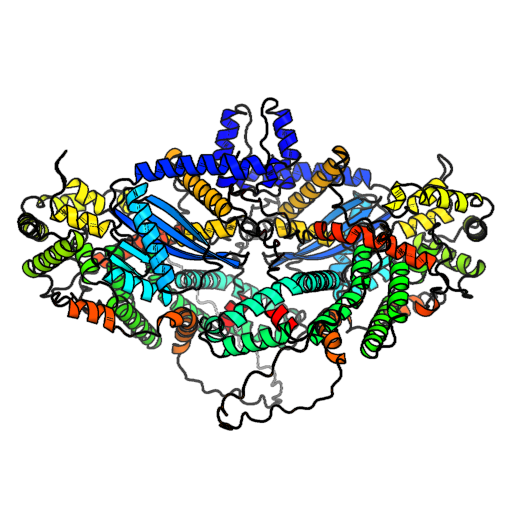A 1
ATOM 3237 C C . ASN A 1 408 ? 2.566 -23.938 -12.211 1 88.25 408 ASN A C 1
ATOM 3239 O O . ASN A 1 408 ? 3.184 -24.766 -11.531 1 88.25 408 ASN A O 1
ATOM 3243 N N . SER A 1 409 ? 2.828 -22.641 -12.203 1 87.69 409 SER A N 1
ATOM 3244 C CA . SER A 1 409 ? 3.684 -22.031 -11.195 1 87.69 409 SER A CA 1
ATOM 3245 C C . SER A 1 409 ? 2.871 -21.172 -10.234 1 87.69 409 SER A C 1
ATOM 3247 O O . SER A 1 409 ? 3.326 -20.109 -9.812 1 87.69 409 SER A O 1
ATOM 3249 N N . ALA A 1 410 ? 1.632 -21.5 -9.93 1 83.62 410 ALA A N 1
ATOM 3250 C CA . ALA A 1 410 ? 0.714 -20.734 -9.086 1 83.62 410 ALA A CA 1
ATOM 3251 C C . ALA A 1 410 ? 1.255 -20.609 -7.668 1 83.62 410 ALA A C 1
ATOM 3253 O O . ALA A 1 410 ? 0.958 -19.641 -6.969 1 83.62 410 ALA A O 1
ATOM 3254 N N . SER A 1 411 ? 2.072 -21.594 -7.246 1 87.62 411 SER A N 1
ATOM 3255 C CA . SER A 1 411 ? 2.645 -21.547 -5.902 1 87.62 411 SER A CA 1
ATOM 3256 C C . SER A 1 411 ? 3.549 -20.344 -5.734 1 87.62 411 SER A C 1
ATOM 3258 O O . SER A 1 411 ? 3.605 -19.75 -4.652 1 87.62 411 SER A O 1
ATOM 3260 N N . CYS A 1 412 ? 4.246 -19.984 -6.785 1 90.5 412 CYS A N 1
ATOM 3261 C CA . CYS A 1 412 ? 5.074 -18.781 -6.73 1 90.5 412 CYS A CA 1
ATOM 3262 C C . CYS A 1 412 ? 4.219 -17.531 -6.543 1 90.5 412 CYS A C 1
ATOM 3264 O O . CYS A 1 412 ? 4.574 -16.641 -5.77 1 90.5 412 CYS A O 1
ATOM 3266 N N . GLU A 1 413 ? 3.139 -17.469 -7.219 1 83.38 413 GLU A N 1
ATOM 3267 C CA . GLU A 1 413 ? 2.238 -16.312 -7.109 1 83.38 413 GLU A CA 1
ATOM 3268 C C . GLU A 1 413 ? 1.683 -16.188 -5.695 1 83.38 413 GLU A C 1
ATOM 3270 O O . GLU A 1 413 ? 1.501 -15.07 -5.199 1 83.38 413 GLU A O 1
ATOM 3275 N N . ARG A 1 414 ? 1.386 -17.328 -5.148 1 83.75 414 ARG A N 1
ATOM 3276 C CA . ARG A 1 414 ? 0.896 -17.297 -3.773 1 83.75 414 ARG A CA 1
ATOM 3277 C C . ARG A 1 414 ? 1.962 -16.766 -2.822 1 83.75 414 ARG A C 1
ATOM 3279 O O . ARG A 1 414 ? 1.656 -16 -1.911 1 83.75 414 ARG A O 1
ATOM 3286 N N . LEU A 1 415 ? 3.143 -17.234 -3.039 1 90.75 415 LEU A N 1
ATOM 3287 C CA . LEU A 1 415 ? 4.262 -16.734 -2.248 1 90.75 415 LEU A CA 1
ATOM 3288 C C . LEU A 1 415 ? 4.418 -15.234 -2.418 1 90.75 415 LEU A C 1
ATOM 3290 O O . LEU A 1 415 ? 4.574 -14.508 -1.436 1 90.75 415 LEU A O 1
ATOM 3294 N N . PHE A 1 416 ? 4.352 -14.789 -3.67 1 90.88 416 PHE A N 1
ATOM 3295 C CA . PHE A 1 416 ? 4.559 -13.375 -3.969 1 90.88 416 PHE A CA 1
ATOM 3296 C C . PHE A 1 416 ? 3.408 -12.531 -3.428 1 90.88 416 PHE A C 1
ATOM 3298 O O . PHE A 1 416 ? 3.605 -11.375 -3.041 1 90.88 416 PHE A O 1
ATOM 3305 N N . SER A 1 417 ? 2.256 -13.133 -3.43 1 86.44 417 SER A N 1
ATOM 3306 C CA . SER A 1 417 ? 1.132 -12.438 -2.809 1 86.44 417 SER A CA 1
ATOM 3307 C C . SER A 1 417 ? 1.416 -12.125 -1.344 1 86.44 417 SER A C 1
ATOM 3309 O O . SER A 1 417 ? 1.139 -11.016 -0.875 1 86.44 417 SER A O 1
ATOM 3311 N N . VAL A 1 418 ? 1.946 -13.023 -0.641 1 90.75 418 VAL A N 1
ATOM 3312 C CA . VAL A 1 418 ? 2.299 -12.812 0.76 1 90.75 418 VAL A CA 1
ATOM 3313 C C . VAL A 1 418 ? 3.439 -11.805 0.864 1 90.75 418 VAL A C 1
ATOM 3315 O O . VAL A 1 418 ? 3.443 -10.953 1.754 1 90.75 418 VAL A O 1
ATOM 3318 N N . PHE A 1 419 ? 4.41 -11.922 -0.081 1 93.19 419 PHE A N 1
ATOM 3319 C CA . PHE A 1 419 ? 5.477 -10.93 -0.137 1 93.19 419 PHE A CA 1
ATOM 3320 C C . PHE A 1 419 ? 4.902 -9.516 -0.214 1 93.19 419 PHE A C 1
ATOM 3322 O O . PHE A 1 419 ? 5.32 -8.633 0.533 1 93.19 419 PHE A O 1
ATOM 3329 N N . GLY A 1 420 ? 3.984 -9.422 -1.084 1 89.88 420 GLY A N 1
ATOM 3330 C CA . GLY A 1 420 ? 3.377 -8.117 -1.312 1 89.88 420 GLY A CA 1
ATOM 3331 C C . GLY A 1 420 ? 2.643 -7.586 -0.096 1 89.88 420 GLY A C 1
ATOM 3332 O O . GLY A 1 420 ? 2.586 -6.371 0.115 1 89.88 420 GLY A O 1
ATOM 3333 N N . GLN A 1 421 ? 2.096 -8.398 0.683 1 87.31 421 GLN A N 1
ATOM 3334 C CA . GLN A 1 421 ? 1.369 -7.992 1.883 1 87.31 421 GLN A CA 1
ATOM 3335 C C . GLN A 1 421 ? 2.33 -7.578 2.994 1 87.31 421 GLN A C 1
ATOM 3337 O O . GLN A 1 421 ? 2.014 -6.703 3.803 1 87.31 421 GLN A O 1
ATOM 3342 N N . LEU A 1 422 ? 3.389 -8.25 3.043 1 90.38 422 LEU A N 1
ATOM 3343 C CA . LEU A 1 422 ? 4.352 -7.992 4.105 1 90.38 422 LEU A CA 1
ATOM 3344 C C . LEU A 1 422 ? 5.215 -6.777 3.775 1 90.38 422 LEU A C 1
ATOM 3346 O O . LEU A 1 422 ? 5.555 -5.992 4.664 1 90.38 422 LEU A O 1
ATOM 3350 N N . LEU A 1 423 ? 5.574 -6.742 2.494 1 89.38 423 LEU A N 1
ATOM 3351 C CA . LEU A 1 423 ? 6.41 -5.633 2.045 1 89.38 423 LEU A CA 1
ATOM 3352 C C . LEU A 1 423 ? 5.562 -4.395 1.772 1 89.38 423 LEU A C 1
ATOM 3354 O O . LEU A 1 423 ? 5.055 -4.215 0.664 1 89.38 423 LEU A O 1
ATOM 3358 N N . THR A 1 424 ? 5.406 -3.57 2.73 1 84.06 424 THR A N 1
ATOM 3359 C CA . THR A 1 424 ? 4.641 -2.334 2.604 1 84.06 424 THR A CA 1
ATOM 3360 C C . THR A 1 424 ? 5.574 -1.136 2.443 1 84.06 424 THR A C 1
ATOM 3362 O O . THR A 1 424 ? 6.797 -1.284 2.482 1 84.06 424 THR A O 1
ATOM 3365 N N . LYS A 1 425 ? 4.988 0.036 2.348 1 78.69 425 LYS A N 1
ATOM 3366 C CA . LYS A 1 425 ? 5.785 1.253 2.229 1 78.69 425 LYS A CA 1
ATOM 3367 C C . LYS A 1 425 ? 6.621 1.489 3.484 1 78.69 425 LYS A C 1
ATOM 3369 O O . LYS A 1 425 ? 7.742 1.988 3.406 1 78.69 425 LYS A O 1
ATOM 3374 N N . LEU A 1 426 ? 6.047 1.049 4.598 1 80 426 LEU A N 1
ATOM 3375 C CA . LEU A 1 426 ? 6.727 1.268 5.871 1 80 426 LEU A CA 1
ATOM 3376 C C . LEU A 1 426 ? 7.75 0.167 6.137 1 80 426 LEU A C 1
ATOM 3378 O O . LEU A 1 426 ? 8.656 0.34 6.957 1 80 426 LEU A O 1
ATOM 3382 N N . ARG A 1 427 ? 7.57 -0.956 5.434 1 85.12 427 ARG A N 1
ATOM 3383 C CA . ARG A 1 427 ? 8.445 -2.105 5.645 1 85.12 427 ARG A CA 1
ATOM 3384 C C . ARG A 1 427 ? 9.219 -2.445 4.375 1 85.12 427 ARG A C 1
ATOM 3386 O O . ARG A 1 427 ? 9.406 -3.621 4.055 1 85.12 427 ARG A O 1
ATOM 3393 N N . ASN A 1 428 ? 9.57 -1.504 3.635 1 81.56 428 ASN A N 1
ATOM 3394 C CA . ASN A 1 428 ? 10.18 -1.73 2.332 1 81.56 428 ASN A CA 1
ATOM 3395 C C . ASN A 1 428 ? 11.68 -1.985 2.453 1 81.56 428 ASN A C 1
ATOM 3397 O O . ASN A 1 428 ? 12.367 -2.174 1.448 1 81.56 428 ASN A O 1
ATOM 3401 N N . ARG A 1 429 ? 12.18 -2.07 3.744 1 81.12 429 ARG A N 1
ATOM 3402 C CA . ARG A 1 429 ? 13.602 -2.312 3.955 1 81.12 429 ARG A CA 1
ATOM 3403 C C . ARG A 1 429 ? 13.844 -3.719 4.492 1 81.12 429 ARG A C 1
ATOM 3405 O O . ARG A 1 429 ? 14.977 -4.066 4.848 1 81.12 429 ARG A O 1
ATOM 3412 N N . LEU A 1 430 ? 12.844 -4.465 4.555 1 86.94 430 LEU A N 1
ATOM 3413 C CA . LEU A 1 430 ? 12.969 -5.848 4.992 1 86.94 430 LEU A CA 1
ATOM 3414 C C . LEU A 1 430 ? 13.93 -6.617 4.09 1 86.94 430 LEU A C 1
ATOM 3416 O O . LEU A 1 430 ? 13.805 -6.574 2.863 1 86.94 430 LEU A O 1
ATOM 3420 N N . GLY A 1 431 ? 14.906 -7.266 4.742 1 88.81 431 GLY A N 1
ATOM 3421 C CA . GLY A 1 431 ? 15.82 -8.094 3.969 1 88.81 431 GLY A CA 1
ATOM 3422 C C . GLY A 1 431 ? 15.141 -9.273 3.307 1 88.81 431 GLY A C 1
ATOM 3423 O O . GLY A 1 431 ? 14.125 -9.766 3.797 1 88.81 431 GLY A O 1
ATOM 3424 N N . THR A 1 432 ? 15.711 -9.719 2.238 1 89.25 432 THR A N 1
ATOM 3425 C CA . THR A 1 432 ? 15.133 -10.805 1.459 1 89.25 432 THR A CA 1
ATOM 3426 C C . THR A 1 432 ? 15.016 -12.07 2.303 1 89.25 432 THR A C 1
ATOM 3428 O O . THR A 1 432 ? 14 -12.766 2.258 1 89.25 432 THR A O 1
ATOM 3431 N N . ASP A 1 433 ? 16.016 -12.375 3.086 1 90.38 433 ASP A N 1
ATOM 3432 C CA . ASP A 1 433 ? 16 -13.578 3.91 1 90.38 433 ASP A CA 1
ATOM 3433 C C . ASP A 1 433 ? 14.898 -13.508 4.969 1 90.38 433 ASP A C 1
ATOM 3435 O O . ASP A 1 433 ? 14.211 -14.5 5.227 1 90.38 433 ASP A O 1
ATOM 3439 N N . THR A 1 434 ? 14.82 -12.344 5.555 1 93.06 434 THR A N 1
ATOM 3440 C CA . THR A 1 434 ? 13.789 -12.148 6.566 1 93.06 434 THR A CA 1
ATOM 3441 C C . THR A 1 434 ? 12.398 -12.227 5.945 1 93.06 434 THR A C 1
ATOM 3443 O O . THR A 1 434 ? 11.5 -12.844 6.512 1 93.06 434 THR A O 1
ATOM 3446 N N . LEU A 1 435 ? 12.281 -11.562 4.828 1 93.5 435 LEU A N 1
ATOM 3447 C CA . LEU A 1 435 ? 11.008 -11.594 4.109 1 93.5 435 LEU A CA 1
ATOM 3448 C C . LEU A 1 435 ? 10.617 -13.023 3.75 1 93.5 435 LEU A C 1
ATOM 3450 O O . LEU A 1 435 ? 9.477 -13.43 3.961 1 93.5 435 LEU A O 1
ATOM 3454 N N . THR A 1 436 ? 11.555 -13.781 3.221 1 92.81 436 THR A N 1
ATOM 3455 C CA . THR A 1 436 ? 11.312 -15.164 2.826 1 92.81 436 THR A CA 1
ATOM 3456 C C . THR A 1 436 ? 10.992 -16.031 4.043 1 92.81 436 THR A C 1
ATOM 3458 O O . THR A 1 436 ? 10.039 -16.812 4.02 1 92.81 436 THR A O 1
ATOM 3461 N N . GLY A 1 437 ? 11.797 -15.852 5.066 1 93.75 437 GLY A N 1
ATOM 3462 C CA . GLY A 1 437 ? 11.562 -16.609 6.281 1 93.75 437 GLY A CA 1
ATOM 3463 C C . GLY A 1 437 ? 10.195 -16.375 6.887 1 93.75 437 GLY A C 1
ATOM 3464 O O . GLY A 1 437 ? 9.508 -17.312 7.293 1 93.75 437 GLY A O 1
ATOM 3465 N N . LEU A 1 438 ? 9.82 -15.133 6.945 1 94.56 438 LEU A N 1
ATOM 3466 C CA . LEU A 1 438 ? 8.516 -14.766 7.484 1 94.56 438 LEU A CA 1
ATOM 3467 C C . LEU A 1 438 ? 7.391 -15.375 6.656 1 94.56 438 LEU A C 1
ATOM 3469 O O . LEU A 1 438 ? 6.402 -15.859 7.207 1 94.56 438 LEU A O 1
ATOM 3473 N N . THR A 1 439 ? 7.523 -15.297 5.406 1 93.5 439 THR A N 1
ATOM 3474 C CA . THR A 1 439 ? 6.5 -15.805 4.5 1 93.5 439 THR A CA 1
ATOM 3475 C C . THR A 1 439 ? 6.379 -17.328 4.613 1 93.5 439 THR A C 1
ATOM 3477 O O . THR A 1 439 ? 5.27 -17.859 4.68 1 93.5 439 THR A O 1
ATOM 3480 N N . GLU A 1 440 ? 7.535 -18.016 4.582 1 92.62 440 GLU A N 1
ATOM 3481 C CA . GLU A 1 440 ? 7.527 -19.453 4.734 1 92.62 440 GLU A CA 1
ATOM 3482 C C . GLU A 1 440 ? 6.859 -19.875 6.039 1 92.62 440 GLU A C 1
ATOM 3484 O O . GLU A 1 440 ? 6.043 -20.797 6.055 1 92.62 440 GLU A O 1
ATOM 3489 N N . LEU A 1 441 ? 7.285 -19.188 7.062 1 93.94 441 LEU A N 1
ATOM 3490 C CA . LEU A 1 441 ? 6.703 -19.5 8.367 1 93.94 441 LEU A CA 1
ATOM 3491 C C . LEU A 1 441 ? 5.195 -19.266 8.359 1 93.94 441 LEU A C 1
ATOM 3493 O O . LEU A 1 441 ? 4.438 -20.078 8.898 1 93.94 441 LEU A O 1
ATOM 3497 N N . LYS A 1 442 ? 4.73 -18.188 7.781 1 93.19 442 LYS A N 1
ATOM 3498 C CA . LYS A 1 442 ? 3.305 -17.891 7.684 1 93.19 442 LYS A CA 1
ATOM 3499 C C . LYS A 1 442 ? 2.555 -18.984 6.941 1 93.19 442 LYS A C 1
ATOM 3501 O O . LYS A 1 442 ? 1.501 -19.438 7.391 1 93.19 442 LYS A O 1
ATOM 3506 N N . MET A 1 443 ? 3.082 -19.359 5.859 1 88.19 443 MET A N 1
ATOM 3507 C CA . MET A 1 443 ? 2.441 -20.391 5.047 1 88.19 443 MET A CA 1
ATOM 3508 C C . MET A 1 443 ? 2.383 -21.719 5.793 1 88.19 443 MET A C 1
ATOM 3510 O O . MET A 1 443 ? 1.37 -22.422 5.746 1 88.19 443 MET A O 1
ATOM 3514 N N . HIS A 1 444 ? 3.449 -22.078 6.52 1 88.62 444 HIS A N 1
ATOM 3515 C CA . HIS A 1 444 ? 3.486 -23.312 7.293 1 88.62 444 HIS A CA 1
ATOM 3516 C C . HIS A 1 444 ? 2.445 -23.297 8.406 1 88.62 444 HIS A C 1
ATOM 3518 O O . HIS A 1 444 ? 1.758 -24.297 8.633 1 88.62 444 HIS A O 1
ATOM 3524 N N . LEU A 1 445 ? 2.438 -22.234 9.094 1 90.19 445 LEU A N 1
ATOM 3525 C CA . LEU A 1 445 ? 1.482 -22.125 10.188 1 90.19 445 LEU A CA 1
ATOM 3526 C C . LEU A 1 445 ? 0.05 -22.203 9.672 1 90.19 445 LEU A C 1
ATOM 3528 O O . LEU A 1 445 ? -0.805 -22.828 10.312 1 90.19 445 LEU A O 1
ATOM 3532 N N . ARG A 1 446 ? -0.223 -21.578 8.586 1 85.75 446 ARG A N 1
ATOM 3533 C CA . ARG A 1 446 ? -1.544 -21.641 7.969 1 85.75 446 ARG A CA 1
ATOM 3534 C C . ARG A 1 446 ? -1.921 -23.078 7.645 1 85.75 446 ARG A C 1
ATOM 3536 O O . ARG A 1 446 ? -3.033 -23.516 7.945 1 85.75 446 ARG A O 1
ATOM 3543 N N . ASP A 1 447 ? -0.996 -23.797 7.09 1 82.25 447 ASP A N 1
ATOM 3544 C CA . ASP A 1 447 ? -1.252 -25.188 6.715 1 82.25 447 ASP A CA 1
ATOM 3545 C C . ASP A 1 447 ? -1.437 -26.062 7.949 1 82.25 447 ASP A C 1
ATOM 3547 O O . ASP A 1 447 ? -2.285 -26.953 7.965 1 82.25 447 ASP A O 1
ATOM 3551 N N . GLU A 1 448 ? -0.619 -25.859 8.922 1 82.75 448 GLU A N 1
ATOM 3552 C CA . GLU A 1 448 ? -0.706 -26.641 10.156 1 82.75 448 GLU A CA 1
ATOM 3553 C C . GLU A 1 448 ? -2.055 -26.438 10.836 1 82.75 448 GLU A C 1
ATOM 3555 O O . GLU A 1 448 ? -2.68 -27.391 11.281 1 82.75 448 GLU A O 1
ATOM 3560 N N . TYR A 1 449 ? -2.451 -25.266 10.938 1 83.38 449 TYR A N 1
ATOM 3561 C CA . TYR A 1 449 ? -3.715 -24.984 11.617 1 83.38 449 TYR A CA 1
ATOM 3562 C C . TYR A 1 449 ? -4.898 -25.406 10.758 1 83.38 449 TYR A C 1
ATOM 3564 O O . TYR A 1 449 ? -5.949 -25.781 11.281 1 83.38 449 TYR A O 1
ATOM 3572 N N . ALA A 1 450 ? -4.746 -25.297 9.453 1 76.62 450 ALA A N 1
ATOM 3573 C CA . ALA A 1 450 ? -5.785 -25.812 8.562 1 76.62 450 ALA A CA 1
ATOM 3574 C C . ALA A 1 450 ? -5.945 -27.328 8.734 1 76.62 450 ALA A C 1
ATOM 3576 O O . ALA A 1 450 ? -7.066 -27.844 8.695 1 76.62 450 ALA A O 1
ATOM 3577 N N . ARG A 1 451 ? -4.859 -28.031 8.961 1 71.81 451 ARG A N 1
ATOM 3578 C CA . ARG A 1 451 ? -4.879 -29.484 9.172 1 71.81 451 ARG A CA 1
ATOM 3579 C C . ARG A 1 451 ? -5.457 -29.828 10.539 1 71.81 451 ARG A C 1
ATOM 3581 O O . ARG A 1 451 ? -6.211 -30.797 10.664 1 71.81 451 ARG A O 1
ATOM 3588 N N . ALA A 1 452 ? -4.992 -29.047 11.547 1 68.62 452 ALA A N 1
ATOM 3589 C CA . ALA A 1 452 ? -5.426 -29.344 12.906 1 68.62 452 ALA A CA 1
ATOM 3590 C C . ALA A 1 452 ? -6.91 -29.031 13.094 1 68.62 452 ALA A C 1
ATOM 3592 O O . ALA A 1 452 ? -7.625 -29.781 13.773 1 68.62 452 ALA A O 1
ATOM 3593 N N . GLN A 1 453 ? -7.328 -27.719 13.117 1 57.22 453 GLN A N 1
ATOM 3594 C CA . GLN A 1 453 ? -8.711 -27.344 13.391 1 57.22 453 GLN A CA 1
ATOM 3595 C C . GLN A 1 453 ? -9.672 -28.016 12.422 1 57.22 453 GLN A C 1
ATOM 3597 O O . GLN A 1 453 ? -10.883 -28 12.633 1 57.22 453 GLN A O 1
ATOM 3602 N N . GLY A 1 454 ? -9.375 -29.25 11.734 1 47.56 454 GLY A N 1
ATOM 3603 C CA . GLY A 1 454 ? -10.445 -29.562 10.805 1 47.56 454 GLY A CA 1
ATOM 3604 C C . GLY A 1 454 ? -11.023 -28.344 10.133 1 47.56 454 GLY A C 1
ATOM 3605 O O . GLY A 1 454 ? -12.242 -28.156 10.086 1 47.56 454 GLY A O 1
ATOM 3606 N N . MET A 1 455 ? -10.469 -27.391 10.391 1 42.09 455 MET A N 1
ATOM 3607 C CA . MET A 1 455 ? -10.906 -26.031 10.133 1 42.09 455 MET A CA 1
ATOM 3608 C C . MET A 1 455 ? -11.984 -26 9.055 1 42.09 455 MET A C 1
ATOM 3610 O O . MET A 1 455 ? -11.797 -26.547 7.969 1 42.09 455 MET A O 1
ATOM 3614 N N . LYS A 1 456 ? -13.258 -26.031 9.531 1 36.44 456 LYS A N 1
ATOM 3615 C CA . LYS A 1 456 ? -14.492 -25.844 8.781 1 36.44 456 LYS A CA 1
ATOM 3616 C C . LYS A 1 456 ? -14.234 -25.047 7.496 1 36.44 456 LYS A C 1
ATOM 3618 O O . LYS A 1 456 ? -13.531 -24.047 7.516 1 36.44 456 LYS A O 1
ATOM 3623 N N . GLU A 1 457 ? -14.188 -25.766 6.492 1 33.97 457 GLU A N 1
ATOM 3624 C CA . GLU A 1 457 ? -14.344 -25.094 5.211 1 33.97 457 GLU A CA 1
ATOM 3625 C C . GLU A 1 457 ? -15.125 -23.781 5.363 1 33.97 457 GLU A C 1
ATOM 3627 O O . GLU A 1 457 ? -16.219 -23.781 5.941 1 33.97 457 GLU A O 1
ATOM 3632 N N . ARG A 1 458 ? -14.602 -22.828 5.777 1 32.53 458 ARG A N 1
ATOM 3633 C CA . ARG A 1 458 ? -15.367 -21.578 5.773 1 32.53 458 ARG A CA 1
ATOM 3634 C C . ARG A 1 458 ? -16.641 -21.734 4.941 1 32.53 458 ARG A C 1
ATOM 3636 O O . ARG A 1 458 ? -16.641 -22.438 3.928 1 32.53 458 ARG A O 1
ATOM 3643 N N . LEU A 1 459 ? -17.891 -21.469 5.629 1 29.08 459 LEU A N 1
ATOM 3644 C CA . LEU A 1 459 ? -19.234 -21.422 5.039 1 29.08 459 LEU A CA 1
ATOM 3645 C C . LEU A 1 459 ? -19.156 -21.078 3.557 1 29.08 459 LEU A C 1
ATOM 3647 O O . LEU A 1 459 ? -18.547 -20.062 3.18 1 29.08 459 LEU A O 1
ATOM 3651 N N . LYS A 1 460 ? -19.219 -22.047 2.727 1 29.92 460 LYS A N 1
ATOM 3652 C CA . LYS A 1 460 ? -19.672 -22 1.34 1 29.92 460 LYS A CA 1
ATOM 3653 C C . LYS A 1 460 ? -20.75 -20.922 1.149 1 29.92 460 LYS A C 1
ATOM 3655 O O . LYS A 1 460 ? -21.797 -20.969 1.8 1 29.92 460 LYS A O 1
ATOM 3660 N N . ARG A 1 461 ? -20.422 -19.734 1.24 1 28.47 461 ARG A N 1
ATOM 3661 C CA . ARG A 1 461 ? -21.547 -18.875 0.918 1 28.47 461 ARG A CA 1
ATOM 3662 C C . ARG A 1 461 ? -22.469 -19.531 -0.116 1 28.47 461 ARG A C 1
ATOM 3664 O O . ARG A 1 461 ? -21.984 -20.203 -1.028 1 28.47 461 ARG A O 1
ATOM 3671 N N . HIS A 1 462 ? -23.75 -19.938 0.251 1 25.59 462 HIS A N 1
ATOM 3672 C CA . HIS A 1 462 ? -24.891 -20.453 -0.503 1 25.59 462 HIS A CA 1
ATOM 3673 C C . HIS A 1 462 ? -24.922 -19.875 -1.913 1 25.59 462 HIS A C 1
ATOM 3675 O O . HIS A 1 462 ? -25.219 -18.688 -2.094 1 25.59 462 HIS A O 1
ATOM 3681 N N . CYS A 1 463 ? -23.953 -20.219 -2.707 1 25.31 463 CYS A N 1
ATOM 3682 C CA . CYS A 1 463 ? -24.484 -19.969 -4.039 1 25.31 463 CYS A CA 1
ATOM 3683 C C . CYS A 1 463 ? -25.922 -20.484 -4.164 1 25.31 463 CYS A C 1
ATOM 3685 O O . CYS A 1 463 ? -26.281 -21.469 -3.525 1 25.31 463 CYS A O 1
ATOM 3687 N N . GLY A 1 464 ? -26.781 -19.781 -4.703 1 24.31 464 GLY A N 1
ATOM 3688 C CA . GLY A 1 464 ? -28.172 -20.109 -4.949 1 24.31 464 GLY A CA 1
ATOM 3689 C C . GLY A 1 464 ? -28.375 -21.562 -5.371 1 24.31 464 GLY A C 1
ATOM 3690 O O . GLY A 1 464 ? -27.578 -22.109 -6.141 1 24.31 464 GLY A O 1
ATOM 3691 N N . ARG A 1 465 ? -28.516 -22.531 -4.504 1 25.52 465 ARG A N 1
ATOM 3692 C CA . ARG A 1 465 ? -29.266 -23.641 -5.082 1 25.52 465 ARG A CA 1
ATOM 3693 C C . ARG A 1 465 ? -30.156 -23.156 -6.227 1 25.52 465 ARG A C 1
ATOM 3695 O O . ARG A 1 465 ? -30.703 -22.062 -6.176 1 25.52 465 ARG A O 1
ATOM 3702 N N . PRO A 1 466 ? -30.016 -23.656 -7.406 1 22.69 466 PRO A N 1
ATOM 3703 C CA . PRO A 1 466 ? -31.234 -23.344 -8.148 1 22.69 466 PRO A CA 1
ATOM 3704 C C . PRO A 1 466 ? -32.5 -23.422 -7.285 1 22.69 466 PRO A C 1
ATOM 3706 O O . PRO A 1 466 ? -32.594 -24.281 -6.402 1 22.69 466 PRO A O 1
ATOM 3709 N N . ALA A 1 467 ? -33.062 -22.406 -6.867 1 25.38 467 ALA A N 1
ATOM 3710 C CA . ALA A 1 467 ? -34.406 -22.562 -6.383 1 25.38 467 ALA A CA 1
ATOM 3711 C C . ALA A 1 467 ? -35.062 -23.828 -6.949 1 25.38 467 ALA A C 1
ATOM 3713 O O . ALA A 1 467 ? -35 -24.078 -8.156 1 25.38 467 ALA A O 1
ATOM 3714 N N . GLU A 1 468 ? -34.875 -25 -6.387 1 22.36 468 GLU A N 1
ATOM 3715 C CA . GLU A 1 468 ? -35.875 -25.938 -6.832 1 22.36 468 GLU A CA 1
ATOM 3716 C C . GLU A 1 468 ? -37.094 -25.203 -7.426 1 22.36 468 GLU A C 1
ATOM 3718 O O . GLU A 1 468 ? -37.375 -24.062 -7.059 1 22.36 468 GLU A O 1
ATOM 3723 N N . ASP A 1 469 ? -37.594 -25.703 -8.539 1 23 469 ASP A N 1
ATOM 3724 C CA . ASP A 1 469 ? -38.875 -25.375 -9.18 1 23 469 ASP A CA 1
ATOM 3725 C C . ASP A 1 469 ? -39.969 -25.125 -8.141 1 23 469 ASP A C 1
ATOM 3727 O O . ASP A 1 469 ? -40.438 -26.062 -7.512 1 23 469 ASP A O 1
ATOM 3731 N N . ASN A 1 470 ? -39.781 -24.484 -7.004 1 21.94 470 ASN A N 1
ATOM 3732 C CA . ASN A 1 470 ? -41.156 -24.234 -6.566 1 21.94 470 ASN A CA 1
ATOM 3733 C C . ASN A 1 470 ? -42.094 -23.984 -7.746 1 21.94 470 ASN A C 1
ATOM 3735 O O . ASN A 1 470 ? -41.844 -23.078 -8.547 1 21.94 470 ASN A O 1
ATOM 3739 N N . CYS A 1 471 ? -42.656 -25.031 -8.227 1 19.66 471 CYS A N 1
ATOM 3740 C CA . CYS A 1 471 ? -43.812 -24.953 -9.094 1 19.66 471 CYS A CA 1
ATOM 3741 C C . CYS A 1 471 ? -44.625 -23.703 -8.82 1 19.66 471 CYS A C 1
ATOM 3743 O O . CYS A 1 471 ? -45 -23.438 -7.676 1 19.66 471 CYS A O 1
ATOM 3745 N N . PRO A 1 472 ? -44.25 -22.547 -9.469 1 23.11 472 PRO A N 1
ATOM 3746 C CA . PRO A 1 472 ? -45.375 -21.578 -9.336 1 23.11 472 PRO A CA 1
ATOM 3747 C C . PRO A 1 472 ? -46.719 -22.266 -9.18 1 23.11 472 PRO A C 1
ATOM 3749 O O . PRO A 1 472 ? -47 -23.281 -9.828 1 23.11 472 PRO A O 1
ATOM 3752 N N . ILE A 1 473 ? -47.156 -22.578 -7.914 1 23.62 473 ILE A N 1
ATOM 3753 C CA . ILE A 1 473 ? -48.594 -22.781 -7.941 1 23.62 473 ILE A CA 1
ATOM 3754 C C . ILE A 1 473 ? -49.219 -21.906 -9.031 1 23.62 473 ILE A C 1
ATOM 3756 O O . ILE A 1 473 ? -48.781 -20.766 -9.242 1 23.62 473 ILE A O 1
ATOM 3760 N N . PRO A 1 474 ? -49.906 -22.531 -9.922 1 21.97 474 PRO A N 1
ATOM 3761 C CA . PRO A 1 474 ? -50.531 -21.828 -11.039 1 21.97 474 PRO A CA 1
ATOM 3762 C C . PRO A 1 474 ? -51.062 -20.469 -10.625 1 21.97 474 PRO A C 1
ATOM 3764 O O . PRO A 1 474 ? -51.781 -20.359 -9.617 1 21.97 474 PRO A O 1
ATOM 3767 N N . PRO A 1 475 ? -50.094 -19.375 -10.5 1 22.94 475 PRO A N 1
ATOM 3768 C CA . PRO A 1 475 ? -50.906 -18.234 -10.062 1 22.94 475 PRO A CA 1
ATOM 3769 C C . PRO A 1 475 ? -52.344 -18.297 -10.57 1 22.94 475 PRO A C 1
ATOM 3771 O O . PRO A 1 475 ? -52.625 -18.906 -11.609 1 22.94 475 PRO A O 1
ATOM 3774 N N . PRO A 1 476 ? -53.25 -18.391 -9.617 1 21.28 476 PRO A N 1
ATOM 3775 C CA . PRO A 1 476 ? -54.625 -18.469 -10.148 1 21.28 476 PRO A CA 1
ATOM 3776 C C . PRO A 1 476 ? -54.812 -17.656 -11.422 1 21.28 476 PRO A C 1
ATOM 3778 O O . PRO A 1 476 ? -54 -16.766 -11.711 1 21.28 476 PRO A O 1
ATOM 3781 N N . ALA A 1 477 ? -55.656 -18.062 -12.18 1 20.16 477 ALA A N 1
ATOM 3782 C CA . ALA A 1 477 ? -56.156 -17.562 -13.453 1 20.16 477 ALA A CA 1
ATOM 3783 C C . ALA A 1 477 ? -56.312 -16.031 -13.414 1 20.16 477 ALA A C 1
ATOM 3785 O O . ALA A 1 477 ? -56.938 -15.492 -12.5 1 20.16 477 ALA A O 1
ATOM 3786 N N . GLU A 1 478 ? -55.031 -15.328 -13.648 1 20.36 478 GLU A N 1
ATOM 3787 C CA . GLU A 1 478 ? -55.219 -13.891 -13.766 1 20.36 478 GLU A CA 1
ATOM 3788 C C . GLU A 1 478 ? -56.562 -13.562 -14.422 1 20.36 478 GLU A C 1
ATOM 3790 O O . GLU A 1 478 ? -56.906 -14.102 -15.477 1 20.36 478 GLU A O 1
ATOM 3795 N N . PRO A 1 479 ? -57.5 -13.164 -13.508 1 19.62 479 PRO A N 1
ATOM 3796 C CA . PRO A 1 479 ? -58.75 -12.781 -14.148 1 19.62 479 PRO A CA 1
ATOM 3797 C C . PRO A 1 479 ? -58.562 -11.906 -15.383 1 19.62 479 PRO A C 1
ATOM 3799 O O . PRO A 1 479 ? -57.5 -11.297 -15.547 1 19.62 479 PRO A O 1
ATOM 3802 N N . ALA A 1 480 ? -59.375 -12.031 -16.297 1 19.16 480 ALA A N 1
ATOM 3803 C CA . ALA A 1 480 ? -59.562 -11.453 -17.625 1 19.16 480 ALA A CA 1
ATOM 3804 C C . ALA A 1 480 ? -59.344 -9.945 -17.609 1 19.16 480 ALA A C 1
ATOM 3806 O O . ALA A 1 480 ? -59.719 -9.266 -16.656 1 19.16 480 ALA A O 1
ATOM 3807 N N . PRO A 1 481 ? -58.094 -9.531 -18.203 1 18.36 481 PRO A N 1
ATOM 3808 C CA . PRO A 1 481 ? -57.75 -8.117 -18.359 1 18.36 481 PRO A CA 1
ATOM 3809 C C . PRO A 1 481 ? -58.969 -7.246 -18.672 1 18.36 481 PRO A C 1
ATOM 3811 O O . PRO A 1 481 ? -59.719 -7.535 -19.609 1 18.36 481 PRO A O 1
ATOM 3814 N N . THR A 1 482 ? -59.562 -6.781 -17.547 1 18.22 482 THR A N 1
ATOM 3815 C CA . THR A 1 482 ? -60.656 -5.898 -17.906 1 18.22 482 THR A CA 1
ATOM 3816 C C . THR A 1 482 ? -60.188 -4.812 -18.859 1 18.22 482 THR A C 1
ATOM 3818 O O . THR A 1 482 ? -59.062 -4.363 -18.797 1 18.22 482 THR A O 1
ATOM 3821 N N . GLN A 1 483 ? -60.906 -4.422 -19.891 1 16.86 483 GLN A N 1
ATOM 3822 C CA . GLN A 1 483 ? -61 -3.646 -21.125 1 16.86 483 GLN A CA 1
ATOM 3823 C C . GLN A 1 483 ? -60.719 -2.168 -20.859 1 16.86 483 GLN A C 1
ATOM 3825 O O . GLN A 1 483 ? -60.844 -1.342 -21.766 1 16.86 483 GLN A O 1
ATOM 3830 N N . SER A 1 484 ? -59.906 -1.802 -19.766 1 17.03 484 SER A N 1
ATOM 3831 C CA . SER A 1 484 ? -60.312 -0.414 -19.562 1 17.03 484 SER A CA 1
ATOM 3832 C C . SER A 1 484 ? -59.969 0.443 -20.781 1 17.03 484 SER A C 1
ATOM 3834 O O . SER A 1 484 ? -59.062 0.118 -21.547 1 17.03 484 SER A O 1
ATOM 3836 N N . ALA A 1 485 ? -60.625 1.623 -20.891 1 17.72 485 ALA A N 1
ATOM 3837 C CA . ALA A 1 485 ? -61.094 2.619 -21.859 1 17.72 485 ALA A CA 1
ATOM 3838 C C . ALA A 1 485 ? -59.938 3.525 -22.281 1 17.72 485 ALA A C 1
ATOM 3840 O O . ALA A 1 485 ? -58.938 3.648 -21.578 1 17.72 485 ALA A O 1
ATOM 3841 N N . ALA A 1 486 ? -59.969 4.266 -23.469 1 17.12 486 ALA A N 1
ATOM 3842 C CA . ALA A 1 486 ? -59.375 4.949 -24.609 1 17.12 486 ALA A CA 1
ATOM 3843 C C . ALA A 1 486 ? -58.781 6.301 -24.203 1 17.12 486 ALA A C 1
ATOM 3845 O O . ALA A 1 486 ? -58.188 6.992 -25.016 1 17.12 486 ALA A O 1
ATOM 3846 N N . PRO A 1 487 ? -57.844 6.449 -23.094 1 17.23 487 PRO A N 1
ATOM 3847 C CA . PRO A 1 487 ? -57.875 7.883 -22.797 1 17.23 487 PRO A CA 1
ATOM 3848 C C . PRO A 1 487 ? -57.406 8.734 -23.953 1 17.23 487 PRO A C 1
ATOM 3850 O O . PRO A 1 487 ? -56.656 8.258 -24.812 1 17.23 487 PRO A O 1
ATOM 3853 N N . PRO A 1 488 ? -57.75 10.062 -24.031 1 16.88 488 PRO A N 1
ATOM 3854 C CA . PRO A 1 488 ? -57.875 11.07 -25.094 1 16.88 488 PRO A CA 1
ATOM 3855 C C . PRO A 1 488 ? -56.531 11.633 -25.531 1 16.88 488 PRO A C 1
ATOM 3857 O O . PRO A 1 488 ? -55.531 11.523 -24.812 1 16.88 488 PRO A O 1
ATOM 3860 N N . ARG A 1 489 ? -56.406 12.344 -26.703 1 16.91 489 ARG A N 1
ATOM 3861 C CA . ARG A 1 489 ? -55.688 12.844 -27.859 1 16.91 489 ARG A CA 1
ATOM 3862 C C . ARG A 1 489 ? -54.844 14.07 -27.5 1 16.91 489 ARG A C 1
ATOM 3864 O O . ARG A 1 489 ? -54.219 14.68 -28.359 1 16.91 489 ARG A O 1
ATOM 3871 N N . GLY A 1 490 ? -54.219 14.258 -26.266 1 16.91 490 GLY A N 1
ATOM 3872 C CA . GLY A 1 490 ? -54 15.688 -26.094 1 16.91 490 GLY A CA 1
ATOM 3873 C C . GLY A 1 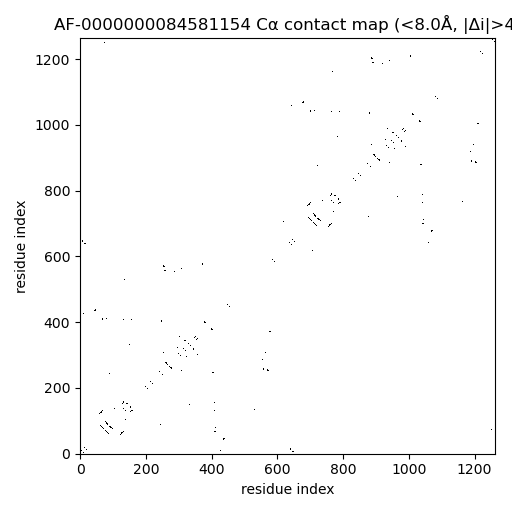490 ? -53 16.266 -27.078 1 16.91 490 GLY A C 1
ATOM 3874 O O . GLY A 1 490 ? -52.25 15.531 -27.703 1 16.91 490 GLY A O 1
ATOM 3875 N N . PRO A 1 491 ? -52.875 17.688 -27.297 1 16.8 491 PRO A N 1
ATOM 3876 C CA . PRO A 1 491 ? -52.594 18.625 -28.391 1 16.8 491 PRO A CA 1
ATOM 3877 C C . PRO A 1 491 ? -51.094 18.781 -28.656 1 16.8 491 PRO A C 1
ATOM 3879 O O . PRO A 1 491 ? -50.281 18.391 -27.828 1 16.8 491 PRO A O 1
ATOM 3882 N N . GLU A 1 492 ? -50.594 19.594 -29.719 1 16.56 492 GLU A N 1
ATOM 3883 C CA . GLU A 1 492 ? -49.75 19.844 -30.875 1 16.56 492 GLU A CA 1
ATOM 3884 C C . GLU A 1 492 ? -48.531 20.703 -30.484 1 16.56 492 GLU A C 1
ATOM 3886 O O . GLU A 1 492 ? -47.656 20.953 -31.297 1 16.56 492 GLU A O 1
ATOM 3891 N N . SER A 1 493 ? -48.062 20.969 -29.25 1 16.92 493 SER A N 1
ATOM 3892 C CA . SER A 1 493 ? -47.469 22.297 -29.188 1 16.92 493 SER A CA 1
ATOM 3893 C C . SER A 1 493 ? -46.25 22.406 -30.078 1 16.92 493 SER A C 1
ATOM 3895 O O . SER A 1 493 ? -45.625 21.375 -30.438 1 16.92 493 SER A O 1
ATOM 3897 N N . ALA A 1 494 ? -45.469 23.734 -30.125 1 17.62 494 ALA A N 1
ATOM 3898 C CA . ALA A 1 494 ? -44.875 24.688 -31.062 1 17.62 494 ALA A CA 1
ATOM 3899 C C . ALA A 1 494 ? -43.406 24.344 -31.328 1 17.62 494 ALA A C 1
ATOM 3901 O O . ALA A 1 494 ? -42.75 23.688 -30.516 1 17.62 494 ALA A O 1
ATOM 3902 N N . PRO A 1 495 ? -42.75 24.781 -32.562 1 17.34 495 PRO A N 1
ATOM 3903 C CA . PRO A 1 495 ? -41.688 24.5 -33.531 1 17.34 495 PRO A CA 1
ATOM 3904 C C . PRO A 1 495 ? -40.344 25 -33.094 1 17.34 495 PRO A C 1
ATOM 3906 O O . PRO A 1 495 ? -40.062 26.203 -33.094 1 17.34 495 PRO A O 1
ATOM 3909 N N . PHE A 1 496 ? -39.812 24.875 -31.844 1 17.38 496 PHE A N 1
ATOM 3910 C CA . PHE A 1 496 ? -38.625 25.672 -31.531 1 17.38 496 PHE A CA 1
ATOM 3911 C C . PHE A 1 496 ? -37.5 25.422 -32.531 1 17.38 496 PHE A C 1
ATOM 3913 O O . PHE A 1 496 ? -37.344 24.297 -33 1 17.38 496 PHE A O 1
ATOM 3920 N N . GLY A 1 497 ? -36.812 26.5 -33.125 1 17.34 497 GLY A N 1
ATOM 3921 C CA . GLY A 1 497 ? -35.938 26.891 -34.219 1 17.34 497 GLY A CA 1
ATOM 3922 C C . GLY A 1 497 ? -34.562 26.234 -34.156 1 17.34 497 GLY A C 1
ATOM 3923 O O . GLY A 1 497 ? -34.156 25.734 -33.125 1 17.34 497 GLY A O 1
ATOM 3924 N N . ASN A 1 498 ? -33.781 25.984 -35.406 1 16.92 498 ASN A N 1
ATOM 3925 C CA . ASN A 1 498 ? -32.875 25.141 -36.188 1 16.92 498 ASN A CA 1
ATOM 3926 C C . ASN A 1 498 ? -31.406 25.5 -35.969 1 16.92 498 ASN A C 1
ATOM 3928 O O . ASN A 1 498 ? -30.516 24.953 -36.594 1 16.92 498 ASN A O 1
ATOM 3932 N N . ASN A 1 499 ? -30.953 26.5 -35.125 1 18.47 499 ASN A N 1
ATOM 3933 C CA . ASN A 1 499 ? -29.703 27.062 -35.656 1 18.47 499 ASN A CA 1
ATOM 3934 C C . ASN A 1 499 ? -28.609 26.016 -35.75 1 18.47 499 ASN A C 1
ATOM 3936 O O . ASN A 1 499 ? -28.484 25.156 -34.875 1 18.47 499 ASN A O 1
ATOM 3940 N N . ASP A 1 500 ? -27.797 25.859 -36.938 1 17.59 500 ASP A N 1
ATOM 3941 C CA . ASP A 1 500 ? -26.969 25.016 -37.781 1 17.59 500 ASP A CA 1
ATOM 3942 C C . ASP A 1 500 ? -25.547 24.906 -37.25 1 17.59 500 ASP A C 1
ATOM 3944 O O . ASP A 1 500 ? -24.641 24.484 -37.938 1 17.59 500 ASP A O 1
ATOM 3948 N N . LEU A 1 501 ? -25.172 25.188 -36 1 17.89 501 LEU A N 1
ATOM 3949 C CA . LEU A 1 501 ? -23.734 25.328 -35.75 1 17.89 501 LEU A CA 1
ATOM 3950 C C . LEU A 1 501 ? -22.984 24.109 -36.281 1 17.89 501 LEU A C 1
ATOM 3952 O O . LEU A 1 501 ? -23.391 22.969 -36.062 1 17.89 501 LEU A O 1
ATOM 3956 N N . GLU A 1 502 ? -22.062 24.203 -37.344 1 17.75 502 GLU A N 1
ATOM 3957 C CA . GLU A 1 502 ? -21.203 23.391 -38.219 1 17.75 502 GLU A CA 1
ATOM 3958 C C . GLU A 1 502 ? -20.203 22.562 -37.406 1 17.75 502 GLU A C 1
ATOM 3960 O O . GLU A 1 502 ? -19.266 23.109 -36.844 1 17.75 502 GLU A O 1
ATOM 3965 N N . TRP A 1 503 ? -20.594 21.531 -36.594 1 17.59 503 TRP A N 1
ATOM 3966 C CA . TRP A 1 503 ? -19.812 20.547 -35.844 1 17.59 503 TRP A CA 1
ATOM 3967 C C . TRP A 1 503 ? -18.922 19.734 -36.781 1 17.59 503 TRP A C 1
ATOM 3969 O O . TRP A 1 503 ? -19.406 19.078 -37.719 1 17.59 503 TRP A O 1
ATOM 3979 N N . ASP A 1 504 ? -17.734 20.234 -37.188 1 19.52 504 ASP A N 1
ATOM 3980 C CA . ASP A 1 504 ? -16.812 19.562 -38.094 1 19.52 504 ASP A CA 1
ATOM 3981 C C . ASP A 1 504 ? -16.734 18.062 -37.812 1 19.52 504 ASP A C 1
ATOM 3983 O O . ASP A 1 504 ? -16.875 17.641 -36.656 1 19.52 504 ASP A O 1
ATOM 3987 N N . ALA A 1 505 ? -16.641 17.156 -38.938 1 19.16 505 ALA A N 1
ATOM 3988 C CA . ALA A 1 505 ? -16.875 15.773 -39.344 1 19.16 505 ALA A CA 1
ATOM 3989 C C . ALA A 1 505 ? -15.969 14.805 -38.594 1 19.16 505 ALA A C 1
ATOM 3991 O O . ALA A 1 505 ? -14.742 14.883 -38.719 1 19.16 505 ALA A O 1
ATOM 3992 N N . LEU A 1 506 ? -16.094 14.555 -37.344 1 19.78 506 LEU A N 1
ATOM 3993 C CA . LEU A 1 506 ? -15.602 13.297 -36.812 1 19.78 506 LEU A CA 1
ATOM 3994 C C . LEU A 1 506 ? -15.781 12.164 -37.812 1 19.78 506 LEU A C 1
ATOM 3996 O O . LEU A 1 506 ? -16.891 11.93 -38.312 1 19.78 506 LEU A O 1
ATOM 4000 N N . ASP A 1 507 ? -14.773 11.914 -38.719 1 20.19 507 ASP A N 1
ATOM 4001 C CA . ASP A 1 507 ? -14.797 10.914 -39.781 1 20.19 507 ASP A CA 1
ATOM 4002 C C . ASP A 1 507 ? -15.5 9.641 -39.312 1 20.19 507 ASP A C 1
ATOM 4004 O O . ASP A 1 507 ? -15.125 9.062 -38.281 1 20.19 507 ASP A O 1
ATOM 4008 N N . ARG A 1 508 ? -16.75 9.328 -39.656 1 23.05 508 ARG A N 1
ATOM 4009 C CA . ARG A 1 508 ? -17.859 8.383 -39.656 1 23.05 508 ARG A CA 1
ATOM 4010 C C . ARG A 1 508 ? -17.438 7.031 -40.219 1 23.05 508 ARG A C 1
ATOM 4012 O O . ARG A 1 508 ? -18.266 6.273 -40.719 1 23.05 508 ARG A O 1
ATOM 4019 N N . SER A 1 509 ? -16.172 6.832 -40.688 1 22.75 509 SER A N 1
ATOM 4020 C CA . SER A 1 509 ? -16.172 5.469 -41.188 1 22.75 509 SER A CA 1
ATOM 4021 C C . SER A 1 509 ? -16.734 4.488 -40.188 1 22.75 509 SER A C 1
ATOM 4023 O O . SER A 1 509 ? -16.219 4.367 -39.062 1 22.75 509 SER A O 1
ATOM 4025 N N . THR A 1 510 ? -18.062 4.254 -40.094 1 24.02 510 THR A N 1
ATOM 4026 C CA . THR A 1 510 ? -19.25 3.686 -39.469 1 24.02 510 THR A CA 1
ATOM 4027 C C . THR A 1 510 ? -19.047 2.203 -39.156 1 24.02 510 THR A C 1
ATOM 4029 O O . THR A 1 510 ? -19.469 1.712 -38.125 1 24.02 510 THR A O 1
ATOM 4032 N N . ASP A 1 511 ? -18.953 1.399 -40.25 1 22.19 511 ASP A N 1
ATOM 4033 C CA . ASP A 1 511 ? -19.375 0.003 -40.281 1 22.19 511 ASP A CA 1
ATOM 4034 C C . ASP A 1 511 ? -18.375 -0.88 -39.531 1 22.19 511 ASP A C 1
ATOM 4036 O O . ASP A 1 511 ? -18.344 -2.096 -39.75 1 22.19 511 ASP A O 1
ATOM 4040 N N . ARG A 1 512 ? -17.234 -0.371 -39.156 1 26.39 512 ARG A N 1
ATOM 4041 C CA . ARG A 1 512 ? -16.344 -1.479 -38.844 1 26.39 512 ARG A CA 1
ATOM 4042 C C . ARG A 1 512 ? -16.875 -2.281 -37.656 1 26.39 512 ARG A C 1
ATOM 4044 O O . ARG A 1 512 ? -17.188 -1.717 -36.594 1 26.39 512 ARG A O 1
ATOM 4051 N N . PRO A 1 513 ? -17.422 -3.533 -37.906 1 25.22 513 PRO A N 1
ATOM 4052 C CA . PRO A 1 513 ? -18.047 -4.441 -36.969 1 25.22 513 PRO A CA 1
ATOM 4053 C C . PRO A 1 513 ? -17.312 -4.508 -35.625 1 25.22 513 PRO A C 1
ATOM 4055 O O . PRO A 1 513 ? -16.125 -4.152 -35.562 1 25.22 513 PRO A O 1
ATOM 4058 N N . ALA A 1 514 ? -18.062 -4.863 -34.531 1 29.89 514 ALA A N 1
ATOM 4059 C CA . ALA A 1 514 ? -17.859 -5.203 -33.125 1 29.89 514 ALA A CA 1
ATOM 4060 C C . ALA A 1 514 ? -16.578 -6.02 -32.938 1 29.89 514 ALA A C 1
ATOM 4062 O O . ALA A 1 514 ? -16.297 -6.516 -31.828 1 29.89 514 ALA A O 1
ATOM 4063 N N . ARG A 1 515 ? -15.906 -6.312 -34.062 1 34.28 515 ARG A N 1
ATOM 4064 C CA . ARG A 1 515 ? -14.789 -7.254 -34.031 1 34.28 515 ARG A CA 1
ATOM 4065 C C . ARG A 1 515 ? -13.672 -6.738 -33.125 1 34.28 515 ARG A C 1
ATOM 4067 O O . ARG A 1 515 ? -12.734 -7.477 -32.812 1 34.28 515 ARG A O 1
ATOM 4074 N N . GLY A 1 516 ? -13.695 -5.465 -32.969 1 33.53 516 GLY A N 1
ATOM 4075 C CA . GLY A 1 516 ? -12.477 -4.797 -32.531 1 33.53 516 GLY A CA 1
ATOM 4076 C C . GLY A 1 516 ? -12.234 -4.855 -31.047 1 33.53 516 GLY A C 1
ATOM 4077 O O . GLY A 1 516 ? -11.148 -4.535 -30.578 1 33.53 516 GLY A O 1
ATOM 4078 N N . GLU A 1 517 ? -13.391 -5.09 -30.406 1 37.38 517 GLU A N 1
ATOM 4079 C CA . GLU A 1 517 ? -13.227 -4.848 -28.984 1 37.38 517 GLU A CA 1
ATOM 4080 C C . GLU A 1 517 ? -12.375 -5.941 -28.328 1 37.38 517 GLU A C 1
ATOM 4082 O O . GLU A 1 517 ? -11.461 -5.645 -27.562 1 37.38 517 GLU A O 1
ATOM 4087 N N . LEU A 1 518 ? -12.883 -7.133 -28.625 1 39.03 518 LEU A N 1
ATOM 4088 C CA . LEU A 1 518 ? -12.094 -8.227 -28.062 1 39.03 518 LEU A CA 1
ATOM 4089 C C . LEU A 1 518 ? -10.656 -8.164 -28.578 1 39.03 518 LEU A C 1
ATOM 4091 O O . LEU A 1 518 ? -9.719 -8.508 -27.859 1 39.03 518 LEU A O 1
ATOM 4095 N N . ARG A 1 519 ? -10.617 -7.66 -29.797 1 41.41 519 ARG A N 1
ATOM 4096 C CA . ARG A 1 519 ? -9.289 -7.543 -30.375 1 41.41 519 ARG A CA 1
ATOM 4097 C C . ARG A 1 519 ? -8.438 -6.531 -29.609 1 41.41 519 ARG A C 1
ATOM 4099 O O . ARG A 1 519 ? -7.25 -6.754 -29.375 1 41.41 519 ARG A O 1
ATOM 4106 N N . ALA A 1 520 ? -9.141 -5.535 -29.188 1 42.47 520 ALA A N 1
ATOM 4107 C CA . ALA A 1 520 ? -8.391 -4.504 -28.484 1 42.47 520 ALA A CA 1
ATOM 4108 C C . ALA A 1 520 ? -7.945 -5 -27.109 1 42.47 520 ALA A C 1
ATOM 4110 O O . ALA A 1 520 ? -6.82 -4.742 -26.672 1 42.47 520 ALA A O 1
ATOM 4111 N N . ILE A 1 521 ? -8.805 -5.699 -26.5 1 44.44 521 ILE A N 1
ATOM 4112 C CA . ILE A 1 521 ? -8.406 -6.344 -25.25 1 44.44 521 ILE A CA 1
ATOM 4113 C C . ILE A 1 521 ? -7.277 -7.336 -25.516 1 44.44 521 ILE A C 1
ATOM 4115 O O . ILE A 1 521 ? -6.293 -7.379 -24.781 1 44.44 521 ILE A O 1
ATOM 4119 N N . HIS A 1 522 ? -7.547 -8.078 -26.625 1 43 522 HIS A N 1
ATOM 4120 C CA . HIS A 1 522 ? -6.527 -9.031 -27.031 1 43 522 HIS A CA 1
ATOM 4121 C C . HIS A 1 522 ? -5.211 -8.328 -27.359 1 43 522 HIS A C 1
ATOM 4123 O O . HIS A 1 522 ? -4.141 -8.789 -26.969 1 43 522 HIS A O 1
ATOM 4129 N N . GLU A 1 523 ? -5.348 -7.27 -28.016 1 45 523 GLU A N 1
ATOM 4130 C CA . GLU A 1 523 ? -4.145 -6.535 -28.406 1 45 523 GLU A CA 1
ATOM 4131 C C . GLU A 1 523 ? -3.465 -5.922 -27.188 1 45 523 GLU A C 1
ATOM 4133 O O . GLU A 1 523 ? -2.238 -5.953 -27.062 1 45 523 GLU A O 1
ATOM 4138 N N . ALA A 1 524 ? -4.27 -5.41 -26.391 1 43.06 524 ALA A N 1
ATOM 4139 C CA . ALA A 1 524 ? -3.709 -4.852 -25.172 1 43.06 524 ALA A CA 1
ATOM 4140 C C . ALA A 1 524 ? -3.098 -5.945 -24.297 1 43.06 524 ALA A C 1
ATOM 4142 O O . ALA A 1 524 ? -2.02 -5.762 -23.719 1 43.06 524 ALA A O 1
ATOM 4143 N N . LEU A 1 525 ? -3.873 -6.977 -24.219 1 41.44 525 LEU A N 1
ATOM 4144 C CA . LEU A 1 525 ? -3.363 -8.117 -23.469 1 41.44 525 LEU A CA 1
ATOM 4145 C C . LEU A 1 525 ? -2.26 -8.828 -24.234 1 41.44 525 LEU A C 1
ATOM 4147 O O . LEU A 1 525 ? -1.336 -9.383 -23.641 1 41.44 525 LEU A O 1
ATOM 4151 N N . SER A 1 526 ? -2.494 -8.906 -25.531 1 40.97 526 SER A N 1
ATOM 4152 C CA . SER A 1 526 ? -1.46 -9.492 -26.375 1 40.97 526 SER A CA 1
ATOM 4153 C C . SER A 1 526 ? -0.177 -8.672 -26.328 1 40.97 526 SER A C 1
ATOM 4155 O O . SER A 1 526 ? 0.916 -9.203 -26.531 1 40.97 526 SER A O 1
ATOM 4157 N N . GLY A 1 527 ? -0.325 -7.328 -26.328 1 36.97 527 GLY A N 1
ATOM 4158 C CA . GLY A 1 527 ? 0.904 -6.57 -26.156 1 36.97 527 GLY A CA 1
ATOM 4159 C C . GLY A 1 527 ? 1.683 -6.973 -24.922 1 36.97 527 GLY A C 1
ATOM 4160 O O . GLY A 1 527 ? 2.908 -6.844 -24.875 1 36.97 527 GLY A O 1
ATOM 4161 N N . ALA A 1 528 ? 0.99 -7.207 -23.844 1 36.78 528 ALA A N 1
ATOM 4162 C CA . ALA A 1 528 ? 1.682 -7.746 -22.672 1 36.78 528 ALA A CA 1
ATOM 4163 C C . ALA A 1 528 ? 2.234 -9.141 -22.953 1 36.78 528 ALA A C 1
ATOM 4165 O O . ALA A 1 528 ? 3.299 -9.508 -22.453 1 36.78 528 ALA A O 1
ATOM 4166 N N . SER A 1 529 ? 1.467 -9.984 -23.703 1 35.44 529 SER A N 1
ATOM 4167 C CA . SER A 1 529 ? 1.905 -11.312 -24.125 1 35.44 529 SER A CA 1
ATOM 4168 C C . SER A 1 529 ? 2.883 -11.227 -25.281 1 35.44 529 SER A C 1
ATOM 4170 O O . SER A 1 529 ? 3.543 -12.211 -25.625 1 35.44 529 SER A O 1
ATOM 4172 N N . ASP A 1 530 ? 2.756 -10.297 -26.156 1 34.72 530 ASP A N 1
ATOM 4173 C CA . ASP A 1 530 ? 3.607 -10.25 -27.344 1 34.72 530 ASP A CA 1
ATOM 4174 C C . ASP A 1 530 ? 5.082 -10.305 -26.969 1 34.72 530 ASP A C 1
ATOM 4176 O O . ASP A 1 530 ? 5.957 -10.336 -27.828 1 34.72 530 ASP A O 1
ATOM 4180 N N . ARG A 1 531 ? 5.344 -10.055 -25.766 1 34.41 531 ARG A N 1
ATOM 4181 C CA . ARG A 1 531 ? 6.746 -10.352 -25.5 1 34.41 531 ARG A CA 1
ATOM 4182 C C . ARG A 1 531 ? 7.055 -11.82 -25.781 1 34.41 531 ARG A C 1
ATOM 4184 O O . ARG A 1 531 ? 8.211 -12.234 -25.734 1 34.41 531 ARG A O 1
ATOM 4191 N N . ASP A 1 532 ? 5.965 -12.508 -25.844 1 31.38 532 ASP A N 1
ATOM 4192 C CA . ASP A 1 532 ? 6.145 -13.945 -26.016 1 31.38 532 ASP A CA 1
ATOM 4193 C C . ASP A 1 532 ? 6.422 -14.289 -27.484 1 31.38 532 ASP A C 1
ATOM 4195 O O . ASP A 1 532 ? 6.914 -15.375 -27.781 1 31.38 532 ASP A O 1
ATOM 4199 N N . THR A 1 533 ? 5.922 -13.539 -28.5 1 31.72 533 THR A N 1
ATOM 4200 C CA . THR A 1 533 ? 5.844 -14.047 -29.859 1 31.72 533 THR A CA 1
ATOM 4201 C C . THR A 1 533 ? 7.211 -13.992 -30.531 1 31.72 533 THR A C 1
ATOM 4203 O O . THR A 1 533 ? 7.363 -14.422 -31.688 1 31.72 533 THR A O 1
ATOM 4206 N N . ASP A 1 534 ? 8.086 -13.172 -30.188 1 31.84 534 ASP A N 1
ATOM 4207 C CA . ASP A 1 534 ? 9.086 -12.984 -31.234 1 31.84 534 ASP A CA 1
ATOM 4208 C C . ASP A 1 534 ? 9.711 -14.312 -31.641 1 31.84 534 ASP A C 1
ATOM 4210 O O . ASP A 1 534 ? 10.047 -14.516 -32.812 1 31.84 534 ASP A O 1
ATOM 4214 N N . TYR A 1 535 ? 10.562 -14.992 -30.672 1 31.28 535 TYR A N 1
ATOM 4215 C CA . TYR A 1 535 ? 11.516 -15.938 -31.25 1 31.28 535 TYR A CA 1
ATOM 4216 C C . TYR A 1 535 ? 10.836 -17.25 -31.609 1 31.28 535 TYR A C 1
ATOM 4218 O O . TYR A 1 535 ? 10.633 -18.109 -30.734 1 31.28 535 TYR A O 1
ATOM 4226 N N . LEU A 1 536 ? 9.867 -17.25 -32.375 1 31.45 536 LEU A N 1
ATOM 4227 C CA . LEU A 1 536 ? 9.273 -18.438 -32.969 1 31.45 536 LEU A CA 1
ATOM 4228 C C . LEU A 1 536 ? 10.352 -19.375 -33.531 1 31.45 536 LEU A C 1
ATOM 4230 O O . LEU A 1 536 ? 10.07 -20.188 -34.406 1 31.45 536 LEU A O 1
ATOM 4234 N N . ASP A 1 537 ? 11.555 -19.203 -33.438 1 31.06 537 ASP A N 1
ATOM 4235 C CA . ASP A 1 537 ? 12.258 -20.312 -34.094 1 31.06 537 ASP A CA 1
ATOM 4236 C C . ASP A 1 537 ? 11.891 -21.641 -33.438 1 31.06 537 ASP A C 1
ATOM 4238 O O . ASP A 1 537 ? 12.234 -21.906 -32.281 1 31.06 537 ASP A O 1
ATOM 4242 N N . THR A 1 538 ? 10.711 -22.219 -33.656 1 34.12 538 THR A N 1
ATOM 4243 C CA . THR A 1 538 ? 10.148 -23.531 -33.406 1 34.12 538 THR A CA 1
ATOM 4244 C C . THR A 1 538 ? 11.227 -24.609 -33.531 1 34.12 538 THR A C 1
ATOM 4246 O O . THR A 1 538 ? 10.93 -25.812 -33.438 1 34.12 538 THR A O 1
ATOM 4249 N N . ARG A 1 539 ? 12.352 -24.312 -34.062 1 36 539 ARG A N 1
ATOM 4250 C CA . ARG A 1 539 ? 13.336 -25.25 -34.594 1 36 539 ARG A CA 1
ATOM 4251 C C . ARG A 1 539 ? 13.93 -26.109 -33.5 1 36 539 ARG A C 1
ATOM 4253 O O . ARG A 1 539 ? 14.469 -27.188 -33.75 1 36 539 ARG A O 1
ATOM 4260 N N . PRO A 1 540 ? 13.984 -25.422 -32.438 1 36.34 540 PRO A N 1
ATOM 4261 C CA . PRO A 1 540 ? 14.875 -26.297 -31.656 1 36.34 540 PRO A CA 1
ATOM 4262 C C . PRO A 1 540 ? 14.148 -27.484 -31.031 1 36.34 540 PRO A C 1
ATOM 4264 O O . PRO A 1 540 ? 14.75 -28.531 -30.812 1 36.34 540 PRO A O 1
ATOM 4267 N N . SER A 1 541 ? 12.914 -27.312 -30.562 1 39.19 541 SER A N 1
ATOM 4268 C CA . SER A 1 541 ? 12.297 -28.547 -30.062 1 39.19 541 SER A CA 1
ATOM 4269 C C . SER A 1 541 ? 12.125 -29.562 -31.188 1 39.19 541 SER A C 1
ATOM 4271 O O . SER A 1 541 ? 12.312 -30.75 -30.984 1 39.19 541 SER A O 1
ATOM 4273 N N . VAL A 1 542 ? 11.766 -29.016 -32.344 1 41.31 542 VAL A N 1
ATOM 4274 C CA . VAL A 1 542 ? 11.734 -29.875 -33.531 1 41.31 542 VAL A CA 1
ATOM 4275 C C . VAL A 1 542 ? 13.148 -30.344 -33.844 1 41.31 542 VAL A C 1
ATOM 4277 O O . VAL A 1 542 ? 13.359 -31.5 -34.188 1 41.31 542 VAL A O 1
ATOM 4280 N N . GLN A 1 543 ? 14.086 -29.453 -33.812 1 40.72 543 GLN A N 1
ATOM 4281 C CA . GLN A 1 543 ? 15.461 -29.828 -34.125 1 40.72 543 GLN A CA 1
ATOM 4282 C C . GLN A 1 543 ? 16.031 -30.797 -33.125 1 40.72 543 GLN A C 1
ATOM 4284 O O . GLN A 1 543 ? 16.781 -31.719 -33.469 1 40.72 543 GLN A O 1
ATOM 4289 N N . TYR A 1 544 ? 15.859 -30.547 -31.891 1 39.84 544 TYR A N 1
ATOM 4290 C CA . TYR A 1 544 ? 16.328 -31.516 -30.891 1 39.84 544 TYR A CA 1
ATOM 4291 C C . TYR A 1 544 ? 15.656 -32.875 -31.078 1 39.84 544 TYR A C 1
ATOM 4293 O O . TYR A 1 544 ? 16.297 -33.906 -30.953 1 39.84 544 TYR A O 1
ATOM 4301 N N . ARG A 1 545 ? 14.359 -32.875 -31.391 1 44.5 545 ARG A N 1
ATOM 4302 C CA . ARG A 1 545 ? 13.672 -34.125 -31.688 1 44.5 545 ARG A CA 1
ATOM 4303 C C . ARG A 1 545 ? 14.258 -34.781 -32.938 1 44.5 545 ARG A C 1
ATOM 4305 O O . ARG A 1 545 ? 14.398 -36.031 -32.969 1 44.5 545 ARG A O 1
ATOM 4312 N N . GLN A 1 546 ? 14.492 -34.062 -33.875 1 43.88 546 GLN A N 1
ATOM 4313 C CA . GLN A 1 546 ? 15.102 -34.594 -35.094 1 43.88 546 GLN A CA 1
ATOM 4314 C C . GLN A 1 546 ? 16.516 -35.062 -34.844 1 43.88 546 GLN A C 1
ATOM 4316 O O . GLN A 1 546 ? 16.953 -36.062 -35.406 1 43.88 546 GLN A O 1
ATOM 4321 N N . ALA A 1 547 ? 17.25 -34.406 -34.125 1 39.88 547 ALA A N 1
ATOM 4322 C CA . ALA A 1 547 ? 18.641 -34.812 -33.969 1 39.88 547 ALA A CA 1
ATOM 4323 C C . ALA A 1 547 ? 18.75 -36.125 -33.219 1 39.88 547 ALA A C 1
ATOM 4325 O O . ALA A 1 547 ? 19.688 -36.906 -33.469 1 39.88 547 ALA A O 1
ATOM 4326 N N . ASN A 1 548 ? 18.031 -36.344 -32.125 1 40.78 548 ASN A N 1
ATOM 4327 C CA . ASN A 1 548 ? 18.297 -37.594 -31.422 1 40.78 548 ASN A CA 1
ATOM 4328 C C . ASN A 1 548 ? 17.422 -38.719 -31.969 1 40.78 548 ASN A C 1
ATOM 4330 O O . ASN A 1 548 ? 17.172 -39.719 -31.281 1 40.78 548 ASN A O 1
ATOM 4334 N N . GLY A 1 549 ? 17.031 -38.719 -33.25 1 41.69 549 GLY A N 1
ATOM 4335 C CA . GLY A 1 549 ? 16.406 -39.844 -33.938 1 41.69 549 GLY A CA 1
ATOM 4336 C C . GLY A 1 549 ? 15.016 -40.156 -33.406 1 41.69 549 GLY A C 1
ATOM 4337 O O . GLY A 1 549 ? 14.523 -41.281 -33.562 1 41.69 549 GLY A O 1
ATOM 4338 N N . GLN A 1 550 ? 14.57 -39.562 -32.375 1 44.19 550 GLN A N 1
ATOM 4339 C CA . GLN A 1 550 ? 13.352 -40 -31.703 1 44.19 550 GLN A CA 1
ATOM 4340 C C . GLN A 1 550 ? 12.141 -39.875 -32.625 1 44.19 550 GLN A C 1
ATOM 4342 O O . GLN A 1 550 ? 12.078 -38.969 -33.469 1 44.19 550 GLN A O 1
ATOM 4347 N N . SER A 1 551 ? 11.352 -41.062 -32.844 1 45.06 551 SER A N 1
ATOM 4348 C CA . SER A 1 551 ? 10.102 -41.312 -33.562 1 45.06 551 SER A CA 1
ATOM 4349 C C . SER A 1 551 ? 9.195 -40.062 -33.5 1 45.06 551 SER A C 1
ATOM 4351 O O . SER A 1 551 ? 9.344 -39.219 -32.625 1 45.06 551 SER A O 1
ATOM 4353 N N . LYS A 1 552 ? 8.367 -39.938 -34.562 1 52.47 552 LYS A N 1
ATOM 4354 C CA . LYS A 1 552 ? 7.438 -38.844 -34.906 1 52.47 552 LYS A CA 1
ATOM 4355 C C . LYS A 1 552 ? 6.574 -38.469 -33.688 1 52.47 552 LYS A C 1
ATOM 4357 O O . LYS A 1 552 ? 5.891 -39.312 -33.125 1 52.47 552 LYS A O 1
ATOM 4362 N N . PRO A 1 553 ? 6.84 -37.375 -33.031 1 59.56 553 PRO A N 1
ATOM 4363 C CA . PRO A 1 553 ? 6.09 -36.812 -31.906 1 59.56 553 PRO A CA 1
ATOM 4364 C C . PRO A 1 553 ? 4.582 -36.812 -32.156 1 59.56 553 PRO A C 1
ATOM 4366 O O . PRO A 1 553 ? 4.145 -36.75 -33.312 1 59.56 553 PRO A O 1
ATOM 4369 N N . PHE A 1 554 ? 3.869 -37.562 -31.25 1 72.44 554 PHE A N 1
ATOM 4370 C CA . PHE A 1 554 ? 2.422 -37.406 -31.234 1 72.44 554 PHE A CA 1
ATOM 4371 C C . PHE A 1 554 ? 2.047 -35.938 -31.406 1 72.44 554 PHE A C 1
ATOM 4373 O O . PHE A 1 554 ? 2.354 -35.094 -30.547 1 72.44 554 PHE A O 1
ATOM 4380 N N . VAL A 1 555 ? 1.809 -35.531 -32.719 1 82.19 555 VAL A N 1
ATOM 4381 C CA . VAL A 1 555 ? 1.387 -34.156 -32.969 1 82.19 555 VAL A CA 1
ATOM 4382 C C . VAL A 1 555 ? 0 -34.156 -33.594 1 82.19 555 VAL A C 1
ATOM 4384 O O . VAL A 1 555 ? -0.183 -34.688 -34.688 1 82.19 555 VAL A O 1
ATOM 4387 N N . ARG A 1 556 ? -0.956 -33.781 -32.844 1 90.81 556 ARG A N 1
ATOM 4388 C CA . ARG A 1 556 ? -2.328 -33.625 -33.312 1 90.81 556 ARG A CA 1
ATOM 4389 C C . ARG A 1 556 ? -2.961 -32.344 -32.781 1 90.81 556 ARG A C 1
ATOM 4391 O O . ARG A 1 556 ? -2.643 -31.906 -31.688 1 90.81 556 ARG A O 1
ATOM 4398 N N . LYS A 1 557 ? -3.768 -31.812 -33.625 1 93.25 557 LYS A N 1
ATOM 4399 C CA . LYS A 1 557 ? -4.555 -30.656 -33.188 1 93.25 557 LYS A CA 1
ATOM 4400 C C . LYS A 1 557 ? -5.605 -31.094 -32.156 1 93.25 557 LYS A C 1
ATOM 4402 O O . LYS A 1 557 ? -6.012 -32.25 -32.125 1 93.25 557 LYS A O 1
ATOM 4407 N N . ILE A 1 558 ? -5.945 -30.188 -31.344 1 93.94 558 ILE A N 1
ATOM 4408 C CA . ILE A 1 558 ? -6.961 -30.469 -30.344 1 93.94 558 ILE A CA 1
ATOM 4409 C C . ILE A 1 558 ? -8.273 -30.844 -31.016 1 93.94 558 ILE A C 1
ATOM 4411 O O . ILE A 1 558 ? -9 -31.719 -30.547 1 93.94 558 ILE A O 1
ATOM 4415 N N . SER A 1 559 ? -8.617 -30.188 -32.094 1 92.31 559 SER A N 1
ATOM 4416 C CA . SER A 1 559 ? -9.844 -30.422 -32.844 1 92.31 559 SER A CA 1
ATOM 4417 C C . SER A 1 559 ? -9.906 -31.859 -33.375 1 92.31 559 SER A C 1
ATOM 4419 O O . SER A 1 559 ? -10.992 -32.406 -33.531 1 92.31 559 SER A O 1
ATOM 4421 N N . GLU A 1 560 ? -8.734 -32.406 -33.562 1 92.25 560 GLU A N 1
ATOM 4422 C CA . GLU A 1 560 ? -8.656 -33.75 -34.094 1 92.25 560 GLU A CA 1
ATOM 4423 C C . GLU A 1 560 ? -8.539 -34.781 -32.969 1 92.25 560 GLU A C 1
ATOM 4425 O O . GLU A 1 560 ? -8.93 -35.938 -33.125 1 92.25 560 GLU A O 1
ATOM 4430 N N . LEU A 1 561 ? -7.992 -34.344 -31.938 1 93.5 561 LEU A N 1
ATOM 4431 C CA . LEU A 1 561 ? -7.668 -35.25 -30.828 1 93.5 561 LEU A CA 1
ATOM 4432 C C . LEU A 1 561 ? -8.898 -35.531 -29.984 1 93.5 561 LEU A C 1
ATOM 4434 O O . LEU A 1 561 ? -9.086 -36.656 -29.516 1 93.5 561 LEU A O 1
ATOM 4438 N N . SER A 1 562 ? -9.734 -34.625 -29.812 1 91.56 562 SER A N 1
ATOM 4439 C CA . SER A 1 562 ? -10.836 -34.75 -28.875 1 91.56 562 SER A CA 1
ATOM 4440 C C . SER A 1 562 ? -12.117 -35.219 -29.562 1 91.56 562 SER A C 1
ATOM 4442 O O . SER A 1 562 ? -12.383 -34.844 -30.703 1 91.56 562 SER A O 1
ATOM 4444 N N . ASP A 1 563 ? -12.797 -36 -28.797 1 90.06 563 ASP A N 1
ATOM 4445 C CA . ASP A 1 563 ? -14.117 -36.406 -29.25 1 90.06 563 ASP A CA 1
ATOM 4446 C C . ASP A 1 563 ? -15.219 -35.531 -28.656 1 90.06 563 ASP A C 1
ATOM 4448 O O . ASP A 1 563 ? -15.531 -35.656 -27.469 1 90.06 563 ASP A O 1
ATOM 4452 N N . PHE A 1 564 ? -15.844 -34.812 -29.5 1 86.88 564 PHE A N 1
ATOM 4453 C CA . PHE A 1 564 ? -16.859 -33.875 -29.016 1 86.88 564 PHE A CA 1
ATOM 4454 C C . PHE A 1 564 ? -18.25 -34.438 -29.203 1 86.88 564 PHE A C 1
ATOM 4456 O O . PHE A 1 564 ? -19.25 -33.781 -28.906 1 86.88 564 PHE A O 1
ATOM 4463 N N . SER A 1 565 ? -18.375 -35.625 -29.656 1 83.12 565 SER A N 1
ATOM 4464 C CA . SER A 1 565 ? -19.672 -36.25 -29.906 1 83.12 565 SER A CA 1
ATOM 4465 C C . SER A 1 565 ? -20.359 -36.656 -28.609 1 83.12 565 SER A C 1
ATOM 4467 O O . SER A 1 565 ? -21.594 -36.656 -28.531 1 83.12 565 SER A O 1
ATOM 4469 N N . SER A 1 566 ? -19.641 -37.125 -27.625 1 76.44 566 SER A N 1
ATOM 4470 C CA . SER A 1 566 ? -20.188 -37.406 -26.297 1 76.44 566 SER A CA 1
ATOM 4471 C C . SER A 1 566 ? -19.734 -36.344 -25.281 1 76.44 566 SER A C 1
ATOM 4473 O O . SER A 1 566 ? -18.625 -36.438 -24.75 1 76.44 566 SER A O 1
ATOM 4475 N N . PRO A 1 567 ? -20.578 -35.5 -24.969 1 76.56 567 PRO A N 1
ATOM 4476 C CA . PRO A 1 567 ? -20.141 -34.375 -24.172 1 76.56 567 PRO A CA 1
ATOM 4477 C C . PRO A 1 567 ? -20.031 -34.688 -22.688 1 76.56 567 PRO A C 1
ATOM 4479 O O . PRO A 1 567 ? -19.938 -33.781 -21.844 1 76.56 567 PRO A O 1
ATOM 4482 N N . ASP A 1 568 ? -19.953 -35.969 -22.391 1 82.19 568 ASP A N 1
ATOM 4483 C CA . ASP A 1 568 ? -19.953 -36.312 -20.969 1 82.19 568 ASP A CA 1
ATOM 4484 C C . ASP A 1 568 ? -18.672 -35.875 -20.281 1 82.19 568 ASP A C 1
ATOM 4486 O O . ASP A 1 568 ? -18.719 -35.312 -19.188 1 82.19 568 ASP A O 1
ATOM 4490 N N . TRP A 1 569 ? -17.578 -36.094 -20.969 1 85.31 569 TRP A N 1
ATOM 4491 C CA . TRP A 1 569 ? -16.328 -35.719 -20.344 1 85.31 569 TRP A CA 1
ATOM 4492 C C . TRP A 1 569 ? -16.203 -34.188 -20.234 1 85.31 569 TRP A C 1
ATOM 4494 O O . TRP A 1 569 ? -15.641 -33.688 -19.266 1 85.31 569 TRP A O 1
ATOM 4504 N N . VAL A 1 570 ? -16.781 -33.531 -21.125 1 84.19 570 VAL A N 1
ATOM 4505 C CA . VAL A 1 570 ? -16.75 -32.094 -21.125 1 84.19 570 VAL A CA 1
ATOM 4506 C C . VAL A 1 570 ? -17.562 -31.547 -19.953 1 84.19 570 VAL A C 1
ATOM 4508 O O . VAL A 1 570 ? -17.141 -30.609 -19.266 1 84.19 570 VAL A O 1
ATOM 4511 N N . ARG A 1 571 ? -18.625 -32.156 -19.75 1 81.5 571 ARG A N 1
ATOM 4512 C CA . ARG A 1 571 ? -19.5 -31.75 -18.641 1 81.5 571 ARG A CA 1
ATOM 4513 C C . ARG A 1 571 ? -18.812 -32 -17.297 1 81.5 571 ARG A C 1
ATOM 4515 O O . ARG A 1 571 ? -18.984 -31.219 -16.359 1 81.5 571 ARG A O 1
ATOM 4522 N N . ARG A 1 572 ? -18.125 -33 -17.281 1 80.5 572 ARG A N 1
ATOM 4523 C CA . ARG A 1 572 ? -17.406 -33.312 -16.047 1 80.5 572 ARG A CA 1
ATOM 4524 C C . ARG A 1 572 ? -16.312 -32.281 -15.75 1 80.5 572 ARG A C 1
ATOM 4526 O O . ARG A 1 572 ? -16.125 -31.891 -14.602 1 80.5 572 ARG A O 1
ATOM 4533 N N . VAL A 1 573 ? -15.648 -31.953 -16.766 1 80.5 573 VAL A N 1
ATOM 4534 C CA . VAL A 1 573 ? -14.586 -30.969 -16.609 1 80.5 573 VAL A CA 1
ATOM 4535 C C . VAL A 1 573 ? -15.18 -29.641 -16.172 1 80.5 573 VAL A C 1
ATOM 4537 O O . VAL A 1 573 ? -14.648 -28.969 -15.281 1 80.5 573 VAL A O 1
ATOM 4540 N N . GLU A 1 574 ? -16.219 -29.25 -16.766 1 77.31 574 GLU A N 1
ATOM 4541 C CA . GLU A 1 574 ? -16.891 -28 -16.438 1 77.31 574 GLU A CA 1
ATOM 4542 C C . GLU A 1 574 ? -17.453 -28.016 -15.023 1 77.31 574 GLU A C 1
ATOM 4544 O O . GLU A 1 574 ? -17.391 -27.016 -14.305 1 77.31 574 GLU A O 1
ATOM 4549 N N . GLY A 1 575 ? -18.031 -29.031 -14.633 1 72.56 575 GLY A N 1
ATOM 4550 C CA . GLY A 1 575 ? -18.625 -29.156 -13.32 1 72.56 575 GLY A CA 1
ATOM 4551 C C . GLY A 1 575 ? -17.625 -28.984 -12.188 1 72.56 575 GLY A C 1
ATOM 4552 O O . GLY A 1 575 ? -17.906 -28.297 -11.203 1 72.56 575 GLY A O 1
ATOM 4553 N N . PHE A 1 576 ? -16.531 -29.516 -12.414 1 70.12 576 PHE A N 1
ATOM 4554 C CA . PHE A 1 576 ? -15.516 -29.438 -11.375 1 70.12 576 PHE A CA 1
ATOM 4555 C C . PHE A 1 576 ? -14.938 -28.031 -11.281 1 70.12 576 PHE A C 1
ATOM 4557 O O . PHE A 1 576 ? -14.641 -27.547 -10.188 1 70.12 576 PHE A O 1
ATOM 4564 N N . ALA A 1 577 ? -14.781 -27.406 -12.359 1 66.38 577 ALA A N 1
ATOM 4565 C CA . ALA A 1 577 ? -14.125 -26.094 -12.414 1 66.38 577 ALA A CA 1
ATOM 4566 C C . ALA A 1 577 ? -15.031 -25 -11.836 1 66.38 577 ALA A C 1
ATOM 4568 O O . ALA A 1 577 ? -14.539 -24 -11.32 1 66.38 577 ALA A O 1
ATOM 4569 N N . SER A 1 578 ? -16.297 -25.125 -11.977 1 62.28 578 SER A N 1
ATOM 4570 C CA . SER A 1 578 ? -17.25 -24.109 -11.531 1 62.28 578 SER A CA 1
ATOM 4571 C C . SER A 1 578 ? -17.344 -24.062 -10.016 1 62.28 578 SER A C 1
ATOM 4573 O O . SER A 1 578 ? -17.688 -23.031 -9.438 1 62.28 578 SER A O 1
ATOM 4575 N N . LEU A 1 579 ? -17.078 -25.047 -9.32 1 54.97 579 LEU A N 1
ATOM 4576 C CA . LEU A 1 579 ? -17.203 -25.094 -7.871 1 54.97 579 LEU A CA 1
ATOM 4577 C C . LEU A 1 579 ? -16.172 -24.188 -7.207 1 54.97 579 LEU A C 1
ATOM 4579 O O . LEU A 1 579 ? -16.438 -23.609 -6.148 1 54.97 579 LEU A O 1
ATOM 4583 N N . GLY A 1 580 ? -15.008 -23.938 -7.777 1 52 580 GLY A N 1
ATOM 4584 C CA . GLY A 1 580 ? -13.914 -23.281 -7.078 1 52 580 GLY A CA 1
ATOM 4585 C C . GLY A 1 580 ? -13.773 -21.812 -7.434 1 52 580 GLY A C 1
ATOM 4586 O O . GLY A 1 580 ? -12.938 -21.094 -6.867 1 52 580 GLY A O 1
ATOM 4587 N N . ILE A 1 581 ? -14.492 -21.406 -8.383 1 51.53 581 ILE A N 1
ATOM 4588 C CA . ILE A 1 581 ? -14.234 -20.047 -8.852 1 51.53 581 ILE A CA 1
ATOM 4589 C C . ILE A 1 581 ? -14.547 -19.047 -7.738 1 51.53 581 ILE A C 1
ATOM 4591 O O . ILE A 1 581 ? -13.82 -18.078 -7.547 1 51.53 581 ILE A O 1
ATOM 4595 N N . ASP A 1 582 ? -15.508 -19.281 -7.004 1 46.88 582 ASP A N 1
ATOM 4596 C CA . ASP A 1 582 ? -15.891 -18.344 -5.953 1 46.88 582 ASP A CA 1
ATOM 4597 C C . ASP A 1 582 ? -14.859 -18.344 -4.824 1 46.88 582 ASP A C 1
ATOM 4599 O O . ASP A 1 582 ? -14.539 -17.281 -4.277 1 46.88 582 ASP A O 1
ATOM 4603 N N . GLU A 1 583 ? -14.352 -19.547 -4.594 1 45.19 583 GLU A N 1
ATOM 4604 C CA . GLU A 1 583 ? -13.352 -19.688 -3.541 1 45.19 583 GLU A CA 1
ATOM 4605 C C . GLU A 1 583 ? -12.047 -19 -3.928 1 45.19 583 GLU A C 1
ATOM 4607 O O . GLU A 1 583 ? -11.398 -18.359 -3.088 1 45.19 583 GLU A O 1
ATOM 4612 N N . GLU A 1 584 ? -11.633 -19.391 -5.062 1 47.25 584 GLU A N 1
ATOM 4613 C CA . GLU A 1 584 ? -10.344 -18.875 -5.516 1 47.25 584 GLU A CA 1
ATOM 4614 C C . GLU A 1 584 ? -10.344 -17.344 -5.539 1 47.25 584 GLU A C 1
ATOM 4616 O O . GLU A 1 584 ? -9.312 -16.719 -5.277 1 47.25 584 GLU A O 1
ATOM 4621 N N . LEU A 1 585 ? -11.5 -16.875 -5.797 1 46.16 585 LEU A N 1
ATOM 4622 C CA . LEU A 1 585 ? -11.547 -15.422 -5.746 1 46.16 585 LEU A CA 1
ATOM 4623 C C . LEU A 1 585 ? -11.188 -14.914 -4.352 1 46.16 585 LEU A C 1
ATOM 4625 O O . LEU A 1 585 ? -10.602 -13.836 -4.211 1 46.16 585 LEU A O 1
ATOM 4629 N N . GLU A 1 586 ? -11.508 -15.82 -3.424 1 42.12 586 GLU A N 1
ATOM 4630 C CA . GLU A 1 586 ? -11.094 -15.484 -2.062 1 42.12 586 GLU A CA 1
ATOM 4631 C C . GLU A 1 586 ? -9.578 -15.5 -1.929 1 42.12 586 GLU A C 1
ATOM 4633 O O . GLU A 1 586 ? -9 -14.68 -1.207 1 42.12 586 GLU A O 1
ATOM 4638 N N . LEU A 1 587 ? -9.086 -16.625 -2.48 1 38.78 587 LEU A N 1
ATOM 4639 C CA . LEU A 1 587 ? -7.641 -16.812 -2.352 1 38.78 587 LEU A CA 1
ATOM 4640 C C . LEU A 1 587 ? -6.883 -15.641 -2.969 1 38.78 587 LEU A C 1
ATOM 4642 O O . LEU A 1 587 ? -5.875 -15.188 -2.422 1 38.78 587 LEU A O 1
ATOM 4646 N N . TYR A 1 588 ? -7.184 -15.594 -4.363 1 40.16 588 TYR A N 1
ATOM 4647 C CA . TYR A 1 588 ? -6.43 -14.477 -4.918 1 40.16 588 TYR A CA 1
ATOM 4648 C C . TYR A 1 588 ? -6.688 -13.195 -4.129 1 40.16 588 TYR A C 1
ATOM 4650 O O . TYR A 1 588 ? -6.176 -12.133 -4.477 1 40.16 588 TYR A O 1
ATOM 4658 N N . GLU A 1 589 ? -7.051 -13.406 -2.771 1 38.56 589 GLU A N 1
ATOM 4659 C CA . GLU A 1 589 ? -7.242 -12.25 -1.894 1 38.56 589 GLU A CA 1
ATOM 4660 C C . GLU A 1 589 ? -7.836 -11.07 -2.654 1 38.56 589 GLU A C 1
ATOM 4662 O O . GLU A 1 589 ? -7.496 -9.914 -2.381 1 38.56 589 GLU A O 1
ATOM 4667 N N . LEU A 1 590 ? -8.227 -11.258 -3.895 1 35.56 590 LEU A N 1
ATOM 4668 C CA . LEU A 1 590 ? -9.109 -10.242 -4.457 1 35.56 590 LEU A CA 1
ATOM 4669 C C . LEU A 1 590 ? -10.281 -9.961 -3.521 1 35.56 590 LEU A C 1
ATOM 4671 O O . LEU A 1 590 ? -11.062 -10.859 -3.209 1 35.56 590 LEU A O 1
ATOM 4675 N N . LEU A 1 591 ? -9.922 -9.422 -2.387 1 32.66 591 LEU A N 1
ATOM 4676 C CA . LEU A 1 591 ? -10.734 -9.07 -1.225 1 32.66 591 LEU A CA 1
ATOM 4677 C C . LEU A 1 591 ? -12.172 -8.781 -1.632 1 32.66 591 LEU A C 1
ATOM 4679 O O . LEU A 1 591 ? -12.414 -8.117 -2.641 1 32.66 591 LEU A O 1
ATOM 4683 N N . ASP A 1 592 ? -13.031 -9.75 -1.449 1 31.73 592 ASP A N 1
ATOM 4684 C CA . ASP A 1 592 ? -14.477 -9.508 -1.404 1 31.73 592 ASP A CA 1
ATOM 4685 C C . ASP A 1 592 ? -14.773 -8.094 -0.913 1 31.73 592 ASP A C 1
ATOM 4687 O O . ASP A 1 592 ? -14.477 -7.754 0.236 1 31.73 592 ASP A O 1
ATOM 4691 N N . PHE A 1 593 ? -14.656 -7.203 -1.594 1 29.44 593 PHE A N 1
ATOM 4692 C CA . PHE A 1 593 ? -15.227 -5.891 -1.309 1 29.44 593 PHE A CA 1
ATOM 4693 C C . PHE A 1 593 ? -16.609 -6.023 -0.688 1 29.44 593 PHE A C 1
ATOM 4695 O O . PHE A 1 593 ? -17.188 -5.039 -0.226 1 29.44 593 PHE A O 1
ATOM 4702 N N . ASP A 1 594 ? -17.266 -7.141 -0.931 1 28.12 594 ASP A N 1
ATOM 4703 C CA . ASP A 1 594 ? -18.656 -7.289 -0.501 1 28.12 594 ASP A CA 1
ATOM 4704 C C . ASP A 1 594 ? -18.719 -7.77 0.947 1 28.12 594 ASP A C 1
ATOM 4706 O O . ASP A 1 594 ? -19.734 -8.328 1.368 1 28.12 594 ASP A O 1
ATOM 4710 N N . ALA A 1 595 ? -17.609 -7.902 1.664 1 29.77 595 ALA A N 1
ATOM 4711 C CA . ALA A 1 595 ? -17.984 -8.266 3.029 1 29.77 595 ALA A CA 1
ATOM 4712 C C . ALA A 1 595 ? -18.906 -7.223 3.648 1 29.77 595 ALA A C 1
ATOM 4714 O O . ALA A 1 595 ? -18.75 -6.023 3.416 1 29.77 595 ALA A O 1
ATOM 4715 N N . PRO A 1 596 ? -20.062 -7.656 4.105 1 27.98 596 PRO A N 1
ATOM 4716 C CA . PRO A 1 596 ? -21.016 -6.711 4.699 1 27.98 596 PRO A CA 1
ATOM 4717 C C . PRO A 1 596 ? -20.344 -5.699 5.621 1 27.98 596 PRO A C 1
ATOM 4719 O O . PRO A 1 596 ? -19.406 -6.051 6.355 1 27.98 596 PRO A O 1
ATOM 4722 N N . GLY A 1 597 ? -20.078 -4.594 5.102 1 28.88 597 GLY A N 1
ATOM 4723 C CA . GLY A 1 597 ? -19.703 -3.525 6.02 1 28.88 597 GLY A CA 1
ATOM 4724 C C . GLY A 1 597 ? -20.328 -3.686 7.395 1 28.88 597 GLY A C 1
ATOM 4725 O O . GLY A 1 597 ? -21.328 -4.387 7.555 1 28.88 597 GLY A O 1
ATOM 4726 N N . GLU A 1 598 ? -19.562 -3.812 8.336 1 29.02 598 GLU A N 1
ATOM 4727 C CA . GLU A 1 598 ? -20.125 -3.83 9.68 1 29.02 598 GLU A CA 1
ATOM 4728 C C . GLU A 1 598 ? -21.359 -2.93 9.766 1 29.02 598 GLU A C 1
ATOM 4730 O O . GLU A 1 598 ? -21.281 -1.731 9.484 1 29.02 598 GLU A O 1
ATOM 4735 N N . GLU A 1 599 ? -22.594 -3.441 9.555 1 28.55 599 GLU A N 1
ATOM 4736 C CA . GLU A 1 599 ? -23.891 -2.795 9.719 1 28.55 599 GLU A CA 1
ATOM 4737 C C . GLU A 1 599 ? -23.953 -2.012 11.031 1 28.55 599 GLU A C 1
ATOM 4739 O O . GLU A 1 599 ? -23.75 -2.576 12.109 1 28.55 599 GLU A O 1
ATOM 4744 N N . THR A 1 600 ? -23.547 -0.73 11.062 1 28.12 600 THR A N 1
ATOM 4745 C CA . THR A 1 600 ? -24.016 0.074 12.188 1 28.12 600 THR A CA 1
ATOM 4746 C C . THR A 1 600 ? -25.531 0.005 12.32 1 28.12 600 THR A C 1
ATOM 4748 O O . THR A 1 600 ? -26.25 0.344 11.375 1 28.12 600 THR A O 1
ATOM 4751 N N . GLN A 1 601 ? -26.141 -0.883 13.055 1 25 601 GLN A N 1
ATOM 4752 C CA . GLN A 1 601 ? -27.547 -0.951 13.43 1 25 601 GLN A CA 1
ATOM 4753 C C . GLN A 1 601 ? -28.031 0.373 14.023 1 25 601 GLN A C 1
ATOM 4755 O O . GLN A 1 601 ? -27.75 0.679 15.18 1 25 601 GLN A O 1
ATOM 4760 N N . THR A 1 602 ? -28.156 1.551 13.367 1 25.89 602 THR A N 1
ATOM 4761 C CA . THR A 1 602 ? -29.031 2.547 13.977 1 25.89 602 THR A CA 1
ATOM 4762 C C . THR A 1 602 ? -30.453 2.006 14.117 1 25.89 602 THR A C 1
ATOM 4764 O O . THR A 1 602 ? -30.922 1.259 13.258 1 25.89 602 THR A O 1
ATOM 4767 N N . ASP A 1 603 ? -31.172 2.01 15.25 1 24.25 603 ASP A N 1
ATOM 4768 C CA . ASP A 1 603 ? -32.5 1.62 15.656 1 24.25 603 ASP A CA 1
ATOM 4769 C C . ASP A 1 603 ? -33.562 2.08 14.633 1 24.25 603 ASP A C 1
ATOM 4771 O O . ASP A 1 603 ? -34.438 1.305 14.234 1 24.25 603 ASP A O 1
ATOM 4775 N N . GLY A 1 604 ? -34.281 3.256 14.867 1 23.89 604 GLY A N 1
ATOM 4776 C CA . GLY A 1 604 ? -35.688 3.451 14.602 1 23.89 604 GLY A CA 1
ATOM 4777 C C . GLY A 1 604 ? -36.062 3.248 13.148 1 23.89 604 GLY A C 1
ATOM 4778 O O . GLY A 1 604 ? -36.938 2.459 12.828 1 23.89 604 GLY A O 1
ATOM 4779 N N . SER A 1 605 ? -36.562 4.441 12.391 1 22.92 605 SER A N 1
ATOM 4780 C CA . SER A 1 605 ? -37.562 4.492 11.328 1 22.92 605 SER A CA 1
ATOM 4781 C C . SER A 1 605 ? -37.156 3.631 10.141 1 22.92 605 SER A C 1
ATOM 4783 O O . SER A 1 605 ? -35.969 3.365 9.938 1 22.92 605 SER A O 1
ATOM 4785 N N . GLU A 1 606 ? -38.25 2.98 9.414 1 23.62 606 GLU A N 1
ATOM 4786 C CA . GLU A 1 606 ? -38.531 2.104 8.273 1 23.62 606 GLU A CA 1
ATOM 4787 C C . GLU A 1 606 ? -37.75 2.549 7.039 1 23.62 606 GLU A C 1
ATOM 4789 O O . GLU A 1 606 ? -38.062 2.133 5.922 1 23.62 606 GLU A O 1
ATOM 4794 N N . VAL A 1 607 ? -37 3.566 7.031 1 21.16 607 VAL A N 1
ATOM 4795 C CA . VAL A 1 607 ? -36.75 3.939 5.645 1 21.16 607 VAL A CA 1
ATOM 4796 C C . VAL A 1 607 ? -36.281 2.713 4.852 1 21.16 607 VAL A C 1
ATOM 4798 O O . VAL A 1 607 ? -35.719 1.776 5.418 1 21.16 607 VAL A O 1
ATOM 4801 N N . LEU A 1 608 ? -36.812 2.605 3.555 1 19.41 608 LEU A N 1
ATOM 4802 C CA . LEU A 1 608 ? -36.688 1.645 2.465 1 19.41 608 LEU A CA 1
ATOM 4803 C C . LEU A 1 608 ? -35.25 1.161 2.334 1 19.41 608 LEU A C 1
ATOM 4805 O O . LEU A 1 608 ? -34.312 1.951 2.459 1 19.41 608 LEU A O 1
ATOM 4809 N N . ASN A 1 609 ? -35.062 -0.095 2.689 1 21.86 609 ASN A N 1
ATOM 4810 C CA . ASN A 1 609 ? -33.969 -1.07 2.588 1 21.86 609 ASN A CA 1
ATOM 4811 C C . ASN A 1 609 ? -33.25 -0.963 1.251 1 21.86 609 ASN A C 1
ATOM 4813 O O . ASN A 1 609 ? -33.594 -1.64 0.287 1 21.86 609 ASN A O 1
ATOM 4817 N N . MET A 1 610 ? -33.219 0.389 0.738 1 20.11 610 MET A N 1
ATOM 4818 C CA . MET A 1 610 ? -32.594 0.259 -0.563 1 20.11 610 MET A CA 1
ATOM 4819 C C . MET A 1 610 ? -31.328 -0.594 -0.461 1 20.11 610 MET A C 1
ATOM 4821 O O . MET A 1 610 ? -30.594 -0.51 0.526 1 20.11 610 MET A O 1
ATOM 4825 N N . ASP A 1 611 ? -31.391 -1.72 -1.107 1 21.16 611 ASP A N 1
ATOM 4826 C CA . ASP A 1 611 ? -30.406 -2.736 -1.479 1 21.16 611 ASP A CA 1
ATOM 4827 C C . ASP A 1 611 ? -29.047 -2.105 -1.771 1 21.16 611 ASP A C 1
ATOM 4829 O O . ASP A 1 611 ? -28.922 -1.267 -2.666 1 21.16 611 ASP A O 1
ATOM 4833 N N . ALA A 1 612 ? -28.391 -1.712 -0.681 1 21.59 612 ALA A N 1
ATOM 4834 C CA . ALA A 1 612 ? -27.016 -1.231 -0.609 1 21.59 612 ALA A CA 1
ATOM 4835 C C . ALA A 1 612 ? -26.125 -1.97 -1.604 1 21.59 612 ALA A C 1
ATOM 4837 O O . ALA A 1 612 ? -25.938 -3.184 -1.5 1 21.59 612 ALA A O 1
ATOM 4838 N N . ASP A 1 613 ? -26.203 -1.451 -2.873 1 20.41 613 ASP A N 1
ATOM 4839 C CA . ASP A 1 613 ? -25.469 -1.748 -4.105 1 20.41 613 ASP A CA 1
ATOM 4840 C C . ASP A 1 613 ? -23.984 -1.943 -3.836 1 20.41 613 ASP A C 1
ATOM 4842 O O . ASP A 1 613 ? -23.406 -1.285 -2.965 1 20.41 613 ASP A O 1
ATOM 4846 N N . SER A 1 614 ? -23.5 -3.084 -4.137 1 22.41 614 SER A N 1
ATOM 4847 C CA . SER A 1 614 ? -22.234 -3.822 -4.172 1 22.41 614 SER A CA 1
ATOM 4848 C C . SER A 1 614 ? -21.109 -2.975 -4.762 1 22.41 614 SER A C 1
ATOM 4850 O O . SER A 1 614 ? -20.766 -3.127 -5.934 1 22.41 614 SER A O 1
ATOM 4852 N N . GLY A 1 615 ? -21.078 -1.606 -4.449 1 20.5 615 GLY A N 1
ATOM 4853 C CA . GLY A 1 615 ? -20.125 -0.838 -5.227 1 20.5 615 GLY A CA 1
ATOM 4854 C C . GLY A 1 615 ? -18.688 -1.252 -4.969 1 20.5 615 GLY A C 1
ATOM 4855 O O . GLY A 1 615 ? -18.141 -1.012 -3.889 1 20.5 615 GLY A O 1
ATOM 4856 N N . LEU A 1 616 ? -18.312 -2.385 -5.305 1 21.95 616 LEU A N 1
ATOM 4857 C CA . LEU A 1 616 ? -16.969 -2.959 -5.355 1 21.95 616 LEU A CA 1
ATOM 4858 C C . LEU A 1 616 ? -15.984 -1.997 -6.023 1 21.95 616 LEU A C 1
ATOM 4860 O O . LEU A 1 616 ? -16.047 -1.792 -7.238 1 21.95 616 LEU A O 1
ATOM 4864 N N . ALA A 1 617 ? -15.742 -0.837 -5.457 1 22.25 617 ALA A N 1
ATOM 4865 C CA . ALA A 1 617 ? -14.758 0.026 -6.105 1 22.25 617 ALA A CA 1
ATOM 4866 C C . ALA A 1 617 ? -13.398 -0.662 -6.199 1 22.25 617 ALA A C 1
ATOM 4868 O O . ALA A 1 617 ? -12.773 -0.954 -5.176 1 22.25 617 ALA A O 1
ATOM 4869 N N . LEU A 1 618 ? -13.258 -1.693 -6.844 1 22.92 618 LEU A N 1
ATOM 4870 C CA . LEU A 1 618 ? -11.984 -2.184 -7.355 1 22.92 618 LEU A CA 1
ATOM 4871 C C . LEU A 1 618 ? -11.078 -1.023 -7.762 1 22.92 618 LEU A C 1
ATOM 4873 O O . LEU A 1 618 ? -11.484 -0.154 -8.539 1 22.92 618 LEU A O 1
ATOM 4877 N N . ASP A 1 619 ? -10.367 -0.549 -6.863 1 24.48 619 ASP A N 1
ATOM 4878 C CA . ASP A 1 619 ? -9.406 0.482 -7.238 1 24.48 619 ASP A CA 1
ATOM 4879 C C . ASP A 1 619 ? -8.594 0.059 -8.461 1 24.48 619 ASP A C 1
ATOM 4881 O O . ASP A 1 619 ? -7.465 -0.411 -8.328 1 24.48 619 ASP A O 1
ATOM 4885 N N . VAL A 1 620 ? -9.047 -0.877 -9.227 1 25.33 620 VAL A N 1
ATOM 4886 C CA . VAL A 1 620 ? -8.641 -0.815 -10.625 1 25.33 620 VAL A CA 1
ATOM 4887 C C . VAL A 1 620 ? -8.789 0.614 -11.141 1 25.33 620 VAL A C 1
ATOM 4889 O O . VAL A 1 620 ? -9.812 1.263 -10.906 1 25.33 620 VAL A O 1
ATOM 4892 N N . ASP A 1 621 ? -7.73 1.357 -11.07 1 25.62 621 ASP A N 1
ATOM 4893 C CA . ASP A 1 621 ? -7.863 2.582 -11.852 1 25.62 621 ASP A CA 1
ATOM 4894 C C . ASP A 1 621 ? -8.93 2.43 -12.938 1 25.62 621 ASP A C 1
ATOM 4896 O O . ASP A 1 621 ? -8.633 1.989 -14.047 1 25.62 621 ASP A O 1
ATOM 4900 N N . LEU A 1 622 ? -10 2.109 -12.555 1 26.73 622 LEU A N 1
ATOM 4901 C CA . LEU A 1 622 ? -11.234 1.945 -13.32 1 26.73 622 LEU A CA 1
ATOM 4902 C C . LEU A 1 622 ? -11.422 3.107 -14.289 1 26.73 622 LEU A C 1
ATOM 4904 O O . LEU A 1 622 ? -12.141 2.979 -15.289 1 26.73 622 LEU A O 1
ATOM 4908 N N . ASP A 1 623 ? -10.961 4.277 -13.773 1 27.84 623 ASP A N 1
ATOM 4909 C CA . ASP A 1 623 ? -11.172 5.352 -14.742 1 27.84 623 ASP A CA 1
ATOM 4910 C C . ASP A 1 623 ? -10.406 5.082 -16.031 1 27.84 623 ASP A C 1
ATOM 4912 O O . ASP A 1 623 ? -10.945 5.25 -17.125 1 27.84 623 ASP A O 1
ATOM 4916 N N . ASP A 1 624 ? -9.094 4.785 -15.805 1 28.17 624 ASP A N 1
ATOM 4917 C CA . ASP A 1 624 ? -8.383 4.488 -17.047 1 28.17 624 ASP A CA 1
ATOM 4918 C C . ASP A 1 624 ? -8.836 3.152 -17.625 1 28.17 624 ASP A C 1
ATOM 4920 O O . ASP A 1 624 ? -8.961 3.012 -18.844 1 28.17 624 ASP A O 1
ATOM 4924 N N . VAL A 1 625 ? -9.203 2.24 -16.797 1 28.14 625 VAL A N 1
ATOM 4925 C CA . VAL A 1 625 ? -9.766 0.99 -17.297 1 28.14 625 VAL A CA 1
ATOM 4926 C C . VAL A 1 625 ? -11.234 1.195 -17.656 1 28.14 625 VAL A C 1
ATOM 4928 O O . VAL A 1 625 ? -11.688 0.719 -18.703 1 28.14 625 VAL A O 1
ATOM 4931 N N . ALA A 1 626 ? -11.945 1.92 -16.875 1 27.7 626 ALA A N 1
ATOM 4932 C CA . ALA A 1 626 ? -13.32 2.217 -17.266 1 27.7 626 ALA A CA 1
ATOM 4933 C C . ALA A 1 626 ? -13.352 3.105 -18.5 1 27.7 626 ALA A C 1
ATOM 4935 O O . ALA A 1 626 ? -14.141 2.873 -19.422 1 27.7 626 ALA A O 1
ATOM 4936 N N . ALA A 1 627 ? -12.617 4.195 -18.438 1 27.31 627 ALA A N 1
ATOM 4937 C CA . ALA A 1 627 ? -12.531 4.965 -19.688 1 27.31 627 ALA A CA 1
ATOM 4938 C C . ALA A 1 627 ? -12.062 4.09 -20.844 1 27.31 627 ALA A C 1
ATOM 4940 O O . ALA A 1 627 ? -12.586 4.188 -21.953 1 27.31 627 ALA A O 1
ATOM 4941 N N . ASP A 1 628 ? -11.148 3.303 -20.562 1 27.23 628 ASP A N 1
ATOM 4942 C CA . ASP A 1 628 ? -10.734 2.373 -21.609 1 27.23 628 ASP A CA 1
ATOM 4943 C C . ASP A 1 628 ? -11.828 1.348 -21.891 1 27.23 628 ASP A C 1
ATOM 4945 O O . ASP A 1 628 ? -12.023 0.947 -23.047 1 27.23 628 ASP A O 1
ATOM 4949 N N . ILE A 1 629 ? -12.547 1.019 -20.891 1 27.75 629 ILE A N 1
ATOM 4950 C CA . ILE A 1 629 ? -13.672 0.111 -21.125 1 27.75 629 ILE A CA 1
ATOM 4951 C C . ILE A 1 629 ? -14.797 0.855 -21.828 1 27.75 629 ILE A C 1
ATOM 4953 O O . ILE A 1 629 ? -15.406 0.327 -22.766 1 27.75 629 ILE A O 1
ATOM 4957 N N . ILE A 1 630 ? -15.219 2.078 -21.297 1 28.05 630 ILE A N 1
ATOM 4958 C CA . ILE A 1 630 ? -16.344 2.781 -21.906 1 28.05 630 ILE A CA 1
ATOM 4959 C C . ILE A 1 630 ? -15.984 3.158 -23.344 1 28.05 630 ILE A C 1
ATOM 4961 O O . ILE A 1 630 ? -16.844 3.127 -24.234 1 28.05 630 ILE A O 1
ATOM 4965 N N . ASN A 1 631 ? -14.844 3.744 -23.5 1 27.03 631 ASN A N 1
ATOM 4966 C CA . ASN A 1 631 ? -14.492 4.082 -24.875 1 27.03 631 ASN A CA 1
ATOM 4967 C C . ASN A 1 631 ? -14.273 2.832 -25.719 1 27.03 631 ASN A C 1
ATOM 4969 O O . ASN A 1 631 ? -13.789 2.92 -26.859 1 27.03 631 ASN A O 1
ATOM 4973 N N . LEU A 1 632 ? -14.367 1.782 -25.078 1 25.36 632 LEU A N 1
ATOM 4974 C CA . LEU A 1 632 ? -14.367 0.588 -25.906 1 25.36 632 LEU A CA 1
ATOM 4975 C C . LEU A 1 632 ? -15.703 0.415 -26.609 1 25.36 632 LEU A C 1
ATOM 4977 O O . LEU A 1 632 ? -16.766 0.497 -25.984 1 25.36 632 LEU A O 1
ATOM 4981 N N . MET B 1 1 ? -6.383 -5.238 24.781 1 91.94 1 MET B N 1
ATOM 4982 C CA . MET B 1 1 ? -6.355 -5.727 23.406 1 91.94 1 MET B CA 1
ATOM 4983 C C . MET B 1 1 ? -6.684 -4.609 22.422 1 91.94 1 MET B C 1
ATOM 4985 O O . MET B 1 1 ? -6.039 -4.477 21.391 1 91.94 1 MET B O 1
ATOM 4989 N N . ILE B 1 2 ? -7.672 -3.809 22.672 1 94.81 2 ILE B N 1
ATOM 4990 C CA . ILE B 1 2 ? -8.016 -2.719 21.766 1 94.81 2 ILE B CA 1
ATOM 4991 C C . ILE B 1 2 ? -6.906 -1.669 21.781 1 94.81 2 ILE B C 1
ATOM 4993 O O . ILE B 1 2 ? -6.598 -1.074 20.75 1 94.81 2 ILE B O 1
ATOM 4997 N N . HIS B 1 3 ? -6.297 -1.404 22.953 1 94.94 3 HIS B N 1
ATOM 4998 C CA . HIS B 1 3 ? -5.176 -0.475 23.031 1 94.94 3 HIS B CA 1
ATOM 4999 C C . HIS B 1 3 ? -4.008 -0.943 22.172 1 94.94 3 HIS B C 1
ATOM 5001 O O . HIS B 1 3 ? -3.391 -0.142 21.469 1 94.94 3 HIS B O 1
ATOM 5007 N N . LEU B 1 4 ? -3.771 -2.213 22.281 1 94.25 4 LEU B N 1
ATOM 5008 C CA . LEU B 1 4 ? -2.674 -2.76 21.484 1 94.25 4 LEU B CA 1
ATOM 5009 C C . LEU B 1 4 ? -2.984 -2.676 20 1 94.25 4 LEU B C 1
ATOM 5011 O O . LEU B 1 4 ? -2.109 -2.348 19.188 1 94.25 4 LEU B O 1
ATOM 5015 N N . THR B 1 5 ? -4.215 -3.041 19.578 1 95.06 5 THR B N 1
ATOM 5016 C CA . THR B 1 5 ? -4.645 -2.977 18.188 1 95.06 5 THR B CA 1
ATOM 5017 C C . THR B 1 5 ? -4.457 -1.569 17.625 1 95.06 5 THR B C 1
ATOM 5019 O O . THR B 1 5 ? -3.936 -1.398 16.516 1 95.06 5 THR B O 1
ATOM 5022 N N . ALA B 1 6 ? -4.832 -0.561 18.375 1 95.12 6 ALA B N 1
ATOM 5023 C CA . ALA B 1 6 ? -4.754 0.83 17.938 1 95.12 6 ALA B CA 1
ATOM 5024 C C . ALA B 1 6 ? -3.314 1.331 17.953 1 95.12 6 ALA B C 1
ATOM 5026 O O . ALA B 1 6 ? -2.834 1.884 16.953 1 95.12 6 ALA B O 1
ATOM 5027 N N . SER B 1 7 ? -2.621 1.163 19.031 1 94.06 7 SER B N 1
ATOM 5028 C CA . SER B 1 7 ? -1.275 1.695 19.219 1 94.06 7 SER B CA 1
ATOM 5029 C C . SER B 1 7 ? -0.311 1.141 18.172 1 94.06 7 SER B C 1
ATOM 5031 O O . SER B 1 7 ? 0.521 1.875 17.641 1 94.06 7 SER B O 1
ATOM 5033 N N . ALA B 1 8 ? -0.408 -0.149 17.875 1 92.56 8 ALA B N 1
ATOM 5034 C CA . ALA B 1 8 ? 0.509 -0.783 16.938 1 92.56 8 ALA B CA 1
ATOM 5035 C C . ALA B 1 8 ? -0.07 -0.782 15.523 1 92.56 8 ALA B C 1
ATOM 5037 O O . ALA B 1 8 ? 0.599 -1.191 14.57 1 92.56 8 ALA B O 1
ATOM 5038 N N . GLY B 1 9 ? -1.248 -0.331 15.367 1 90.62 9 GLY B N 1
ATOM 5039 C CA . GLY B 1 9 ? -1.875 -0.288 14.062 1 90.62 9 GLY B CA 1
ATOM 5040 C C . GLY B 1 9 ? -2.17 -1.663 13.492 1 90.62 9 GLY B C 1
ATOM 5041 O O . GLY B 1 9 ? -1.978 -1.903 12.297 1 90.62 9 GLY B O 1
ATOM 5042 N N . LEU B 1 10 ? -2.607 -2.615 14.289 1 93.25 10 LEU B N 1
ATOM 5043 C CA . LEU B 1 10 ? -2.838 -3.996 13.875 1 93.25 10 LEU B CA 1
ATOM 5044 C C . LEU B 1 10 ? -4.234 -4.156 13.281 1 93.25 10 LEU B C 1
ATOM 5046 O O . LEU B 1 10 ? -5.164 -3.445 13.664 1 93.25 10 LEU B O 1
ATOM 5050 N N . PRO B 1 11 ? -4.363 -5.125 12.305 1 91 11 PRO B N 1
ATOM 5051 C CA . PRO B 1 11 ? -5.715 -5.438 11.836 1 91 11 PRO B CA 1
ATOM 5052 C C . PRO B 1 11 ? -6.578 -6.094 12.906 1 91 11 PRO B C 1
ATOM 5054 O O . PRO B 1 11 ? -6.055 -6.781 13.789 1 91 11 PRO B O 1
ATOM 5057 N N . PHE B 1 12 ? -7.898 -5.922 12.875 1 91.94 12 PHE B N 1
ATOM 5058 C CA . PHE B 1 12 ? -8.797 -6.48 13.883 1 91.94 12 PHE B CA 1
ATOM 5059 C C . PHE B 1 12 ? -8.789 -8 13.828 1 91.94 12 PHE B C 1
ATOM 5061 O O . PHE B 1 12 ? -9.109 -8.664 14.812 1 91.94 12 PHE B O 1
ATOM 5068 N N . SER B 1 13 ? -8.391 -8.562 12.719 1 89.5 13 SER B N 1
ATOM 5069 C CA . SER B 1 13 ? -8.453 -10.008 12.516 1 89.5 13 SER B CA 1
ATOM 5070 C C . SER B 1 13 ? -7.402 -10.727 13.359 1 89.5 13 SER B C 1
ATOM 5072 O O . SER B 1 13 ? -7.492 -11.938 13.57 1 89.5 13 SER B O 1
ATOM 5074 N N . TRP B 1 14 ? -6.387 -10 13.875 1 91.56 14 TRP B N 1
ATOM 5075 C CA . TRP B 1 14 ? -5.316 -10.656 14.617 1 91.56 14 TRP B CA 1
ATOM 5076 C C . TRP B 1 14 ? -5.848 -11.281 15.898 1 91.56 14 TRP B C 1
ATOM 5078 O O . TRP B 1 14 ? -5.289 -12.258 16.406 1 91.56 14 TRP B O 1
ATOM 5088 N N . ILE B 1 15 ? -6.965 -10.781 16.438 1 92.56 15 ILE B N 1
ATOM 5089 C CA . ILE B 1 15 ? -7.516 -11.242 17.703 1 92.56 15 ILE B CA 1
ATOM 5090 C C . ILE B 1 15 ? -8.102 -12.641 17.531 1 92.56 15 ILE B C 1
ATOM 5092 O O . ILE B 1 15 ? -8.203 -13.398 18.5 1 92.56 15 ILE B O 1
ATOM 5096 N N . GLU B 1 16 ? -8.5 -12.93 16.297 1 91.69 16 GLU B N 1
ATOM 5097 C CA . GLU B 1 16 ? -9.078 -14.242 16.031 1 91.69 16 GLU B CA 1
ATOM 5098 C C . GLU B 1 16 ? -8.047 -15.172 15.383 1 91.69 16 GLU B C 1
ATOM 5100 O O . GLU B 1 16 ? -8.391 -16.266 14.93 1 91.69 16 GLU B O 1
ATOM 5105 N N . ASN B 1 17 ? -6.852 -14.719 15.266 1 92.38 17 ASN B N 1
ATOM 5106 C CA . ASN B 1 17 ? -5.781 -15.562 14.742 1 92.38 17 ASN B CA 1
ATOM 5107 C C . ASN B 1 17 ? -5.57 -16.797 15.602 1 92.38 17 ASN B C 1
ATOM 5109 O O . ASN B 1 17 ? -5.504 -16.703 16.828 1 92.38 17 ASN B O 1
ATOM 5113 N N . PRO B 1 18 ? -5.492 -17.953 15.016 1 91.56 18 PRO B N 1
ATOM 5114 C CA . PRO B 1 18 ? -5.363 -19.203 15.781 1 91.56 18 PRO B CA 1
ATOM 5115 C C . PRO B 1 18 ? -4.141 -19.203 16.688 1 91.56 18 PRO B C 1
ATOM 5117 O O . PRO B 1 18 ? -4.184 -19.781 17.781 1 91.56 18 PRO B O 1
ATOM 5120 N N . VAL B 1 19 ? -3.027 -18.656 16.297 1 93.5 19 VAL B N 1
ATOM 5121 C CA . VAL B 1 19 ? -1.815 -18.625 17.109 1 93.5 19 VAL B CA 1
ATOM 5122 C C . VAL B 1 19 ? -2.059 -17.797 18.375 1 93.5 19 VAL B C 1
ATOM 5124 O O . VAL B 1 19 ? -1.626 -18.172 19.469 1 93.5 19 VAL B O 1
ATOM 5127 N N . TRP B 1 20 ? -2.773 -16.656 18.203 1 93 20 TRP B N 1
ATOM 5128 C CA . TRP B 1 20 ? -3.096 -15.812 19.359 1 93 20 TRP B CA 1
ATOM 5129 C C . TRP B 1 20 ? -4.027 -16.547 20.312 1 93 20 TRP B C 1
ATOM 5131 O O . TRP B 1 20 ? -3.836 -16.5 21.531 1 93 20 TRP B O 1
ATOM 5141 N N . LEU B 1 21 ? -5.023 -17.203 19.766 1 92 21 LEU B N 1
ATOM 5142 C CA . LEU B 1 21 ? -5.957 -17.953 20.609 1 92 21 LEU B CA 1
ATOM 5143 C C . LEU B 1 21 ? -5.23 -19.047 21.375 1 92 21 LEU B C 1
ATOM 5145 O O . LEU B 1 21 ? -5.508 -19.266 22.562 1 92 21 LEU B O 1
ATOM 5149 N N . SER B 1 22 ? -4.297 -19.75 20.688 1 91.19 22 SER B N 1
ATOM 5150 C CA . SER B 1 22 ? -3.496 -20.766 21.359 1 91.19 22 SER B CA 1
ATOM 5151 C C . SER B 1 22 ? -2.631 -20.141 22.453 1 91.19 22 SER B C 1
ATOM 5153 O O . SER B 1 22 ? -2.434 -20.75 23.516 1 91.19 22 SER B O 1
ATOM 5155 N N . PHE B 1 23 ? -2.088 -18.969 22.234 1 91.62 23 PHE B N 1
ATOM 5156 C CA . PHE B 1 23 ? -1.296 -18.234 23.203 1 91.62 23 PHE B CA 1
ATOM 5157 C C . PHE B 1 23 ? -2.123 -17.938 24.453 1 91.62 23 PHE B C 1
ATOM 5159 O O . PHE B 1 23 ? -1.662 -18.141 25.578 1 91.62 23 PHE B O 1
ATOM 5166 N N . CYS B 1 24 ? -3.348 -17.422 24.25 1 91.81 24 CYS B N 1
ATOM 5167 C CA . CYS B 1 24 ? -4.223 -17.062 25.375 1 91.81 24 CYS B CA 1
ATOM 5168 C C . CYS B 1 24 ? -4.621 -18.312 26.156 1 91.81 24 CYS B C 1
ATOM 5170 O O . CYS B 1 24 ? -4.695 -18.281 27.391 1 91.81 24 CYS B O 1
ATOM 5172 N N . ASP B 1 25 ? -4.844 -19.406 25.469 1 90.69 25 ASP B N 1
ATOM 5173 C CA . ASP B 1 25 ? -5.211 -20.641 26.125 1 90.69 25 ASP B CA 1
ATOM 5174 C C . ASP B 1 25 ? -4.078 -21.141 27.016 1 90.69 25 ASP B C 1
ATOM 5176 O O . ASP B 1 25 ? -4.32 -21.703 28.094 1 90.69 25 ASP B O 1
ATOM 5180 N N . GLU B 1 26 ? -2.906 -20.922 26.594 1 89.94 26 GLU B N 1
ATOM 5181 C CA . GLU B 1 26 ? -1.743 -21.438 27.312 1 89.94 26 GLU B CA 1
ATOM 5182 C C . GLU B 1 26 ? -1.364 -20.531 28.469 1 89.94 26 GLU B C 1
ATOM 5184 O O . GLU B 1 26 ? -1.085 -21.016 29.578 1 89.94 26 GLU B O 1
ATOM 5189 N N . PHE B 1 27 ? -1.356 -19.219 28.281 1 89.12 27 PHE B N 1
ATOM 5190 C CA . PHE B 1 27 ? -0.769 -18.328 29.266 1 89.12 27 PHE B CA 1
ATOM 5191 C C . PHE B 1 27 ? -1.854 -17.578 30.031 1 89.12 27 PHE B C 1
ATOM 5193 O O . PHE B 1 27 ? -1.615 -17.078 31.125 1 89.12 27 PHE B O 1
ATOM 5200 N N . LEU B 1 28 ? -3.084 -17.422 29.328 1 89.56 28 LEU B N 1
ATOM 5201 C CA . LEU B 1 28 ? -4.195 -16.719 29.953 1 89.56 28 LEU B CA 1
ATOM 5202 C C . LEU B 1 28 ? -5.477 -17.531 29.875 1 89.56 28 LEU B C 1
ATOM 5204 O O . LEU B 1 28 ? -6.48 -17.062 29.328 1 89.56 28 LEU B O 1
ATOM 5208 N N . PRO B 1 29 ? -5.512 -18.641 30.484 1 86.5 29 PRO B N 1
ATOM 5209 C CA . PRO B 1 29 ? -6.645 -19.547 30.312 1 86.5 29 PRO B CA 1
ATOM 5210 C C . PRO B 1 29 ? -7.957 -18.969 30.828 1 86.5 29 PRO B C 1
ATOM 5212 O O . PRO B 1 29 ? -9.031 -19.328 30.344 1 86.5 29 PRO B O 1
ATOM 5215 N N . SER B 1 30 ? -7.895 -18.062 31.719 1 86.56 30 SER B N 1
ATOM 5216 C CA . SER B 1 30 ? -9.109 -17.516 32.312 1 86.56 30 SER B CA 1
ATOM 5217 C C . SER B 1 30 ? -9.625 -16.312 31.516 1 86.56 30 SER B C 1
ATOM 5219 O O . SER B 1 30 ? -10.727 -15.82 31.766 1 86.56 30 SER B O 1
ATOM 5221 N N . ALA B 1 31 ? -8.852 -15.945 30.609 1 85.38 31 ALA B N 1
ATOM 5222 C CA . ALA B 1 31 ? -9.219 -14.75 29.859 1 85.38 31 ALA B CA 1
ATOM 5223 C C . ALA B 1 31 ? -10.133 -15.086 28.688 1 85.38 31 ALA B C 1
ATOM 5225 O O . ALA B 1 31 ? -9.945 -16.109 28.016 1 85.38 31 ALA B O 1
ATOM 5226 N N . LYS B 1 32 ? -11.227 -14.414 28.656 1 87.12 32 LYS B N 1
ATOM 5227 C CA . LYS B 1 32 ? -12.094 -14.531 27.484 1 87.12 32 LYS B CA 1
ATOM 5228 C C . LYS B 1 32 ? -11.664 -13.562 26.375 1 87.12 32 LYS B C 1
ATOM 5230 O O . LYS B 1 32 ? -11.633 -12.344 26.594 1 87.12 32 LYS B O 1
ATOM 5235 N N . VAL B 1 33 ? -11.305 -14.141 25.281 1 90.19 33 VAL B N 1
ATOM 5236 C CA . VAL B 1 33 ? -10.859 -13.312 24.172 1 90.19 33 VAL B CA 1
ATOM 5237 C C . VAL B 1 33 ? -12.07 -12.734 23.438 1 90.19 33 VAL B C 1
ATOM 5239 O O . VAL B 1 33 ? -12.984 -13.469 23.062 1 90.19 33 VAL B O 1
ATOM 5242 N N . PRO B 1 34 ? -12.102 -11.414 23.281 1 91.69 34 PRO B N 1
ATOM 5243 C CA . PRO B 1 34 ? -13.227 -10.805 22.562 1 91.69 34 PRO B CA 1
ATOM 5244 C C . PRO B 1 34 ? -13.227 -11.141 21.078 1 91.69 34 PRO B C 1
ATOM 5246 O O . PRO B 1 34 ? -12.188 -11.516 20.531 1 91.69 34 PRO B O 1
ATOM 5249 N N . SER B 1 35 ? -14.359 -11.062 20.484 1 91.5 35 SER B N 1
ATOM 5250 C CA . SER B 1 35 ? -14.461 -11.227 19.047 1 91.5 35 SER B CA 1
ATOM 5251 C C . SER B 1 35 ? -14.055 -9.953 18.312 1 91.5 35 SER B C 1
ATOM 5253 O O . SER B 1 35 ? -13.945 -8.891 18.922 1 91.5 35 SER B O 1
ATOM 5255 N N . ARG B 1 36 ? -13.82 -10.148 17.094 1 89.81 36 ARG B N 1
ATOM 5256 C CA . ARG B 1 36 ? -13.477 -9.008 16.25 1 89.81 36 ARG B CA 1
ATOM 5257 C C . ARG B 1 36 ? -14.57 -7.949 16.281 1 89.81 36 ARG B C 1
ATOM 5259 O O . ARG B 1 36 ? -14.281 -6.75 16.359 1 89.81 36 ARG B O 1
ATOM 5266 N N . THR B 1 37 ? -15.758 -8.328 16.297 1 89.75 37 THR B N 1
ATOM 5267 C CA . THR B 1 37 ? -16.906 -7.43 16.297 1 89.75 37 THR B CA 1
ATOM 5268 C C . THR B 1 37 ? -17.016 -6.703 17.641 1 89.75 37 THR B C 1
ATOM 5270 O O . THR B 1 37 ? -17.281 -5.5 17.672 1 89.75 37 THR B O 1
ATOM 5273 N N . THR B 1 38 ? -16.828 -7.453 18.703 1 92.75 38 THR B N 1
ATOM 5274 C CA . THR B 1 38 ? -16.875 -6.84 20.016 1 92.75 38 THR B CA 1
ATOM 5275 C C . THR B 1 38 ? -15.75 -5.82 20.188 1 92.75 38 THR B C 1
ATOM 5277 O O . THR B 1 38 ? -15.961 -4.75 20.75 1 92.75 38 THR B O 1
ATOM 5280 N N . LEU B 1 39 ? -14.625 -6.18 19.688 1 93.38 39 LEU B N 1
ATOM 5281 C CA . LEU B 1 39 ? -13.469 -5.293 19.797 1 93.38 39 LEU B CA 1
ATOM 5282 C C . LEU B 1 39 ? -13.711 -3.992 19.047 1 93.38 39 LEU B C 1
ATOM 5284 O O . LEU B 1 39 ? -13.445 -2.908 19.562 1 93.38 39 LEU B O 1
ATOM 5288 N N . SER B 1 40 ? -14.211 -4.027 17.797 1 90.69 40 SER B N 1
ATOM 5289 C CA . SER B 1 40 ? -14.352 -2.865 16.922 1 90.69 40 SER B CA 1
ATOM 5290 C C . SER B 1 40 ? -15.609 -2.07 17.266 1 90.69 40 SER B C 1
ATOM 5292 O O . SER B 1 40 ? -15.602 -0.838 17.234 1 90.69 40 SER B O 1
ATOM 5294 N N . ARG B 1 41 ? -16.656 -2.695 17.672 1 89.12 41 ARG B N 1
ATOM 5295 C CA . ARG B 1 41 ? -17.938 -2.01 17.797 1 89.12 41 ARG B CA 1
ATOM 5296 C C . ARG B 1 41 ? -18.188 -1.552 19.234 1 89.12 41 ARG B C 1
ATOM 5298 O O . ARG B 1 41 ? -18.859 -0.54 19.453 1 89.12 41 ARG B O 1
ATOM 5305 N N . ARG B 1 42 ? -17.688 -2.23 20.125 1 92.81 42 ARG B N 1
ATOM 5306 C CA . ARG B 1 42 ? -18.016 -1.886 21.5 1 92.81 42 ARG B CA 1
ATOM 5307 C C . ARG B 1 42 ? -16.797 -1.339 22.234 1 92.81 42 ARG B C 1
ATOM 5309 O O . ARG B 1 42 ? -16.781 -0.18 22.656 1 92.81 42 ARG B O 1
ATOM 5316 N N . LEU B 1 43 ? -15.75 -2.121 22.328 1 95.31 43 LEU B N 1
ATOM 5317 C CA . LEU B 1 43 ? -14.594 -1.751 23.156 1 95.31 43 LEU B CA 1
ATOM 5318 C C . LEU B 1 43 ? -13.914 -0.502 22.594 1 95.31 43 LEU B C 1
ATOM 5320 O O . LEU B 1 43 ? -13.484 0.365 23.359 1 95.31 43 LEU B O 1
ATOM 5324 N N . LEU B 1 44 ? -13.773 -0.437 21.266 1 95.44 44 LEU B N 1
ATOM 5325 C CA . LEU B 1 44 ? -13.18 0.747 20.656 1 95.44 44 LEU B CA 1
ATOM 5326 C C . LEU B 1 44 ? -14.008 1.991 20.969 1 95.44 44 LEU B C 1
ATOM 5328 O O . LEU B 1 44 ? -13.461 3.021 21.375 1 95.44 44 LEU B O 1
ATOM 5332 N N . ARG B 1 45 ? -15.289 1.916 20.812 1 93.44 45 ARG B N 1
ATOM 5333 C CA . ARG B 1 45 ? -16.188 3.047 21.047 1 93.44 45 ARG B CA 1
ATOM 5334 C C . ARG B 1 45 ? -16.125 3.5 22.5 1 93.44 45 ARG B C 1
ATOM 5336 O O . ARG B 1 45 ? -16.125 4.699 22.781 1 93.44 45 ARG B O 1
ATOM 5343 N N . ASP B 1 46 ? -16.078 2.527 23.344 1 95.38 46 ASP B N 1
ATOM 5344 C CA . ASP B 1 46 ? -16.031 2.842 24.781 1 95.38 46 ASP B CA 1
ATOM 5345 C C . ASP B 1 46 ? -14.734 3.561 25.141 1 95.38 46 ASP B C 1
ATOM 5347 O O . ASP B 1 46 ? -14.75 4.535 25.891 1 95.38 46 ASP B O 1
ATOM 5351 N N . GLU B 1 47 ? -13.648 3.08 24.625 1 95.31 47 GLU B N 1
ATOM 5352 C CA . GLU B 1 47 ? -12.352 3.689 24.922 1 95.31 47 GLU B CA 1
ATOM 5353 C C . GLU B 1 47 ? -12.258 5.09 24.312 1 95.31 47 GLU B C 1
ATOM 5355 O O . GLU B 1 47 ? -11.688 5.996 24.922 1 95.31 47 GLU B O 1
ATOM 5360 N N . VAL B 1 48 ? -12.773 5.277 23.125 1 94.25 48 VAL B N 1
ATOM 5361 C CA . VAL B 1 48 ? -12.727 6.574 22.453 1 94.25 48 VAL B CA 1
ATOM 5362 C C . VAL B 1 48 ? -13.57 7.582 23.234 1 94.25 48 VAL B C 1
ATOM 5364 O O . VAL B 1 48 ? -13.172 8.742 23.406 1 94.25 48 VAL B O 1
ATOM 5367 N N . LYS B 1 49 ? -14.75 7.133 23.734 1 93.81 49 LYS B N 1
ATOM 5368 C CA . LYS B 1 49 ? -15.602 8.008 24.547 1 93.81 49 LYS B CA 1
ATOM 5369 C C . LYS B 1 49 ? -14.867 8.469 25.812 1 93.81 49 LYS B C 1
ATOM 5371 O O . LYS B 1 49 ? -14.961 9.633 26.188 1 93.81 49 LYS B O 1
ATOM 5376 N N . LEU B 1 50 ? -14.18 7.551 26.375 1 93.88 50 LEU B N 1
ATOM 5377 C CA . LEU B 1 50 ? -13.422 7.871 27.578 1 93.88 50 LEU B CA 1
ATOM 5378 C C . LEU B 1 50 ? -12.32 8.883 27.281 1 93.88 50 LEU B C 1
ATOM 5380 O O . LEU B 1 50 ? -12.148 9.859 28.016 1 93.88 50 LEU B O 1
ATOM 5384 N N . PHE B 1 51 ? -11.602 8.648 26.281 1 90.44 51 PHE B N 1
ATOM 5385 C CA . PHE B 1 51 ? -10.484 9.516 25.938 1 90.44 51 PHE B CA 1
ATOM 5386 C C . PHE B 1 51 ? -10.984 10.883 25.484 1 90.44 51 PHE B C 1
ATOM 5388 O O . PHE B 1 51 ? -10.344 11.906 25.766 1 90.44 51 PHE B O 1
ATOM 5395 N N . ARG B 1 52 ? -12.07 10.938 24.75 1 91.06 52 ARG B N 1
ATOM 5396 C CA . ARG B 1 52 ? -12.648 12.203 24.328 1 91.06 52 ARG B CA 1
ATOM 5397 C C . ARG B 1 52 ? -13.102 13.023 25.531 1 91.06 52 ARG B C 1
ATOM 5399 O O . ARG B 1 52 ? -12.938 14.242 25.562 1 91.06 52 ARG B O 1
ATOM 5406 N N . ALA B 1 53 ? -13.648 12.336 26.516 1 93.12 53 ALA B N 1
ATOM 5407 C CA . ALA B 1 53 ? -14.062 13.023 27.734 1 93.12 53 ALA B CA 1
ATOM 5408 C C . ALA B 1 53 ? -12.867 13.641 28.453 1 93.12 53 ALA B C 1
ATOM 5410 O O . ALA B 1 53 ? -12.961 14.758 28.969 1 93.12 53 ALA B O 1
ATOM 5411 N N . GLN B 1 54 ? -11.789 12.922 28.422 1 90.94 54 GLN B N 1
ATOM 5412 C CA . GLN B 1 54 ? -10.57 13.445 29.031 1 90.94 54 GLN B CA 1
ATOM 5413 C C . GLN B 1 54 ? -10.031 14.633 28.25 1 90.94 54 GLN B C 1
ATOM 5415 O O . GLN B 1 54 ? -9.562 15.609 28.844 1 90.94 54 GLN B O 1
ATOM 5420 N N . ALA B 1 55 ? -10.047 14.523 26.984 1 89.25 55 ALA B N 1
ATOM 5421 C CA . ALA B 1 55 ? -9.57 15.602 26.141 1 89.25 55 ALA B CA 1
ATOM 5422 C C . ALA B 1 55 ? -10.406 16.875 26.328 1 89.25 55 ALA B C 1
ATOM 5424 O O . ALA B 1 55 ? -9.859 17.969 26.391 1 89.25 55 ALA B O 1
ATOM 5425 N N . ILE B 1 56 ? -11.734 16.688 26.484 1 92.44 56 ILE B N 1
ATOM 5426 C CA . ILE B 1 56 ? -12.656 17.812 26.688 1 92.44 56 ILE B CA 1
ATOM 5427 C C . ILE B 1 56 ? -12.352 18.5 28.016 1 92.44 56 ILE B C 1
ATOM 5429 O O . ILE B 1 56 ? -12.297 19.719 28.078 1 92.44 56 ILE B O 1
ATOM 5433 N N . THR B 1 57 ? -12.078 17.703 28.984 1 91.88 57 THR B N 1
ATOM 5434 C CA . THR B 1 57 ? -11.781 18.25 30.297 1 91.88 57 THR B CA 1
ATOM 5435 C C . THR B 1 57 ? -10.461 19.016 30.297 1 91.88 57 THR B C 1
ATOM 5437 O O . THR B 1 57 ? -10.344 20.078 30.906 1 91.88 57 THR B O 1
ATOM 5440 N N . ARG B 1 58 ? -9.531 18.547 29.609 1 88.06 58 ARG B N 1
ATOM 5441 C CA . ARG B 1 58 ? -8.203 19.156 29.578 1 88.06 58 ARG B CA 1
ATOM 5442 C C . ARG B 1 58 ? -8.211 20.438 28.75 1 88.06 58 ARG B C 1
ATOM 5444 O O . ARG B 1 58 ? -7.43 21.359 29.031 1 88.06 58 ARG B O 1
ATOM 5451 N N . THR B 1 59 ? -9.047 20.531 27.797 1 91.19 59 THR B N 1
ATOM 5452 C CA . THR B 1 59 ? -9.023 21.656 26.875 1 91.19 59 THR B CA 1
ATOM 5453 C C . THR B 1 59 ? -10.07 22.703 27.25 1 91.19 59 THR B C 1
ATOM 5455 O O . THR B 1 59 ? -10.07 23.812 26.734 1 91.19 59 THR B O 1
ATOM 5458 N N . ALA B 1 60 ? -10.852 22.391 28.25 1 92.75 60 ALA B N 1
ATOM 5459 C CA . ALA B 1 60 ? -11.953 23.281 28.625 1 92.75 60 ALA B CA 1
ATOM 5460 C C . ALA B 1 60 ? -11.422 24.656 29.047 1 92.75 60 ALA B C 1
ATOM 5462 O O . ALA B 1 60 ? -10.422 24.75 29.766 1 92.75 60 ALA B O 1
ATOM 5463 N N . GLY B 1 61 ? -11.992 25.734 28.516 1 90.31 61 GLY B N 1
ATOM 5464 C CA . GLY B 1 61 ? -11.656 27.109 28.875 1 90.31 61 GLY B CA 1
ATOM 5465 C C . GLY B 1 61 ? -10.523 27.688 28.062 1 90.31 61 GLY B C 1
ATOM 5466 O O . GLY B 1 61 ? -10.164 28.859 28.219 1 90.31 61 GLY B O 1
ATOM 5467 N N . ALA B 1 62 ? -9.953 26.953 27.219 1 91.12 62 ALA B N 1
ATOM 5468 C CA . ALA B 1 62 ? -8.789 27.406 26.453 1 91.12 62 ALA B CA 1
ATOM 5469 C C . ALA B 1 62 ? -9.227 28.172 25.203 1 91.12 62 ALA B C 1
ATOM 5471 O O . ALA B 1 62 ? -10.344 28 24.719 1 91.12 62 ALA B O 1
ATOM 5472 N N . ASN B 1 63 ? -8.367 29.172 24.828 1 93.75 63 ASN B N 1
ATOM 5473 C CA . ASN B 1 63 ? -8.453 29.703 23.469 1 93.75 63 ASN B CA 1
ATOM 5474 C C . ASN B 1 63 ? -7.988 28.672 22.438 1 93.75 63 ASN B C 1
ATOM 5476 O O . ASN B 1 63 ? -6.887 28.141 22.531 1 93.75 63 ASN B O 1
ATOM 5480 N N . ALA B 1 64 ? -8.898 28.359 21.547 1 94.94 64 ALA B N 1
ATOM 5481 C CA . ALA B 1 64 ? -8.57 27.266 20.641 1 94.94 64 ALA B CA 1
ATOM 5482 C C . ALA B 1 64 ? -8.648 27.703 19.188 1 94.94 64 ALA B C 1
ATOM 5484 O O . ALA B 1 64 ? -9.32 28.672 18.859 1 94.94 64 ALA B O 1
ATOM 5485 N N . THR B 1 65 ? -7.871 27.094 18.375 1 96.25 65 THR B N 1
ATOM 5486 C CA . THR B 1 65 ? -7.926 27.234 16.922 1 96.25 65 THR B CA 1
ATOM 5487 C C . THR B 1 65 ? -8.547 26 16.281 1 96.25 65 THR B C 1
ATOM 5489 O O . THR B 1 65 ? -8.133 24.875 16.562 1 96.25 65 THR B O 1
ATOM 5492 N N . LEU B 1 66 ? -9.562 26.234 15.492 1 96.44 66 LEU B N 1
ATOM 5493 C CA . LEU B 1 66 ? -10.18 25.156 14.727 1 96.44 66 LEU B CA 1
ATOM 5494 C C . LEU B 1 66 ? -9.523 25.016 13.359 1 96.44 66 LEU B C 1
ATOM 5496 O O . LEU B 1 66 ? -9.266 26.016 12.68 1 96.44 66 LEU B O 1
ATOM 5500 N N . GLN B 1 67 ? -9.195 23.844 13.047 1 94.88 67 GLN B N 1
ATOM 5501 C CA . GLN B 1 67 ? -8.547 23.547 11.773 1 94.88 67 GLN B CA 1
ATOM 5502 C C . GLN B 1 67 ? -9.375 22.578 10.953 1 94.88 67 GLN B C 1
ATOM 5504 O O . GLN B 1 67 ? -10.023 21.688 11.5 1 94.88 67 GLN B O 1
ATOM 5509 N N . ALA B 1 68 ? -9.336 22.719 9.672 1 94.88 68 ALA B N 1
ATOM 5510 C CA . ALA B 1 68 ? -10.055 21.797 8.789 1 94.88 68 ALA B CA 1
ATOM 5511 C C . ALA B 1 68 ? -9.25 21.5 7.531 1 94.88 68 ALA B C 1
ATOM 5513 O O . ALA B 1 68 ? -8.539 22.375 7.02 1 94.88 68 ALA B O 1
ATOM 5514 N N . ASP B 1 69 ? -9.25 20.328 7.105 1 91.75 69 ASP B N 1
ATOM 5515 C CA . ASP B 1 69 ? -8.625 19.891 5.863 1 91.75 69 ASP B CA 1
ATOM 5516 C C . ASP B 1 69 ? -9.32 18.656 5.301 1 91.75 69 ASP B C 1
ATOM 5518 O O . ASP B 1 69 ? -10.031 17.953 6.023 1 91.75 69 ASP B O 1
ATOM 5522 N N . GLY B 1 70 ? -9.164 18.484 3.986 1 91 70 GLY B N 1
ATOM 5523 C CA . GLY B 1 70 ? -9.789 17.359 3.326 1 91 70 GLY B CA 1
ATOM 5524 C C . GLY B 1 70 ? -8.797 16.281 2.936 1 91 70 GLY B C 1
ATOM 5525 O O . GLY B 1 70 ? -7.617 16.562 2.711 1 91 70 GLY B O 1
ATOM 5526 N N . TRP B 1 71 ? -9.297 15.031 2.883 1 91.38 71 TRP B N 1
ATOM 5527 C CA . TRP B 1 71 ? -8.484 13.875 2.525 1 91.38 71 TRP B CA 1
ATOM 5528 C C . TRP B 1 71 ? -9.312 12.828 1.787 1 91.38 71 TRP B C 1
ATOM 5530 O O . TRP B 1 71 ? -10.461 12.57 2.154 1 91.38 71 TRP B O 1
ATOM 5540 N N . THR B 1 72 ? -8.766 12.289 0.772 1 90.5 72 THR B N 1
ATOM 5541 C CA . THR B 1 72 ? -9.406 11.188 0.058 1 90.5 72 THR B CA 1
ATOM 5542 C C . THR B 1 72 ? -8.625 9.891 0.246 1 90.5 72 THR B C 1
ATOM 5544 O O . THR B 1 72 ? -7.438 9.828 -0.086 1 90.5 72 THR B O 1
ATOM 5547 N N . GLY B 1 73 ? -9.273 8.922 0.746 1 88.12 73 GLY B N 1
ATOM 5548 C CA . GLY B 1 73 ? -8.641 7.645 1.004 1 88.12 73 GLY B CA 1
ATOM 5549 C C . GLY B 1 73 ? -8.594 6.742 -0.215 1 88.12 73 GLY B C 1
ATOM 5550 O O . GLY B 1 73 ? -9.195 7.055 -1.247 1 88.12 73 GLY B O 1
ATOM 5551 N N . ILE B 1 74 ? -7.816 5.613 -0.046 1 86.38 74 ILE B N 1
ATOM 5552 C CA . ILE B 1 74 ? -7.68 4.625 -1.109 1 86.38 74 ILE B CA 1
ATOM 5553 C C . ILE B 1 74 ? -9.047 4.039 -1.447 1 86.38 74 ILE B C 1
ATOM 5555 O O . ILE B 1 74 ? -9.25 3.504 -2.541 1 86.38 74 ILE B O 1
ATOM 5559 N N . ASN B 1 75 ? -9.945 4.094 -0.531 1 81.69 75 ASN B N 1
ATOM 5560 C CA . ASN B 1 75 ? -11.305 3.615 -0.747 1 81.69 75 ASN B CA 1
ATOM 5561 C C . ASN B 1 75 ? -12.164 4.668 -1.437 1 81.69 75 ASN B C 1
ATOM 5563 O O . ASN B 1 75 ? -13.383 4.508 -1.549 1 81.69 75 ASN B O 1
ATOM 5567 N N . ASN B 1 76 ? -11.648 5.875 -1.731 1 83.25 76 ASN B N 1
ATOM 5568 C CA . ASN B 1 76 ? -12.273 6.949 -2.494 1 83.25 76 ASN B CA 1
ATOM 5569 C C . ASN B 1 76 ? -13.289 7.719 -1.652 1 83.25 76 ASN B C 1
ATOM 5571 O O . ASN B 1 76 ? -14.148 8.414 -2.191 1 83.25 76 ASN B O 1
ATOM 5575 N N . HIS B 1 77 ? -13.25 7.504 -0.385 1 89.12 77 HIS B N 1
ATOM 5576 C CA . HIS B 1 77 ? -14.031 8.359 0.5 1 89.12 77 HIS B CA 1
ATOM 5577 C C . HIS B 1 77 ? -13.344 9.695 0.736 1 89.12 77 HIS B C 1
ATOM 5579 O O . HIS B 1 77 ? -12.125 9.742 0.947 1 89.12 77 HIS B O 1
ATOM 5585 N N . HIS B 1 78 ? -14.148 10.695 0.537 1 91.62 78 HIS B N 1
ATOM 5586 C CA . HIS B 1 78 ? -13.625 12.023 0.825 1 91.62 78 HIS B CA 1
ATOM 5587 C C . HIS B 1 78 ? -14.008 12.469 2.234 1 91.62 78 HIS B C 1
ATOM 5589 O O . HIS B 1 78 ? -15.18 12.703 2.521 1 91.62 78 HIS B O 1
ATOM 5595 N N . LEU B 1 79 ? -13.016 12.633 3.01 1 94.19 79 LEU B N 1
ATOM 5596 C CA . LEU B 1 79 ? -13.234 12.953 4.414 1 94.19 79 LEU B CA 1
ATOM 5597 C C . LEU B 1 79 ? -12.703 14.352 4.738 1 94.19 79 LEU B C 1
ATOM 5599 O O . LEU B 1 79 ? -11.664 14.758 4.23 1 94.19 79 LEU B O 1
ATOM 5603 N N . VAL B 1 80 ? -13.445 15.086 5.504 1 94.81 80 VAL B N 1
ATOM 5604 C CA . VAL B 1 80 ? -13.008 16.375 6.039 1 94.81 80 VAL B CA 1
ATOM 5605 C C . VAL B 1 80 ? -12.805 16.266 7.547 1 94.81 80 VAL B C 1
ATOM 5607 O O . VAL B 1 80 ? -13.734 15.93 8.281 1 94.81 80 VAL B O 1
ATOM 5610 N N . ALA B 1 81 ? -11.594 16.531 7.961 1 95.56 81 ALA B N 1
ATOM 5611 C CA . ALA B 1 81 ? -11.281 16.453 9.383 1 95.56 81 ALA B CA 1
ATOM 5612 C C . ALA B 1 81 ? -11.305 17.828 10.031 1 95.56 81 ALA B C 1
ATOM 5614 O O . ALA B 1 81 ? -10.852 18.812 9.438 1 95.56 81 ALA B O 1
ATOM 5615 N N . PHE B 1 82 ? -11.906 17.922 11.133 1 96.25 82 PHE B N 1
ATOM 5616 C CA . PHE B 1 82 ? -11.883 19.109 11.984 1 96.25 82 PHE B CA 1
ATOM 5617 C C . PHE B 1 82 ? -11.062 18.859 13.242 1 96.25 82 PHE B C 1
ATOM 5619 O O . PHE B 1 82 ? -11.414 18 14.055 1 96.25 82 PHE B O 1
ATOM 5626 N N . MET B 1 83 ? -9.992 19.578 13.336 1 95.06 83 MET B N 1
ATOM 5627 C CA . MET B 1 83 ? -9.086 19.438 14.469 1 95.06 83 MET B CA 1
ATOM 5628 C C . MET B 1 83 ? -9.102 20.703 15.336 1 95.06 83 MET B C 1
ATOM 5630 O O . MET B 1 83 ? -9.367 21.797 14.844 1 95.06 83 MET B O 1
ATOM 5634 N N . LEU B 1 84 ? -8.852 20.484 16.578 1 93.94 84 LEU B N 1
ATOM 5635 C CA . LEU B 1 84 ? -8.836 21.578 17.547 1 93.94 84 LEU B CA 1
ATOM 5636 C C . LEU B 1 84 ? -7.484 21.656 18.25 1 93.94 84 LEU B C 1
ATOM 5638 O O . LEU B 1 84 ? -6.973 20.641 18.734 1 93.94 84 LEU B O 1
ATOM 5642 N N . THR B 1 85 ? -6.867 22.781 18.188 1 92.31 85 THR B N 1
ATOM 5643 C CA . THR B 1 85 ? -5.629 23.031 18.922 1 92.31 85 THR B CA 1
ATOM 5644 C C . THR B 1 85 ? -5.863 23.984 20.078 1 92.31 85 THR B C 1
ATOM 5646 O O . THR B 1 85 ? -6.344 25.109 19.875 1 92.31 85 THR B O 1
ATOM 5649 N N . GLY B 1 86 ? -5.637 23.578 21.297 1 89.44 86 GLY B N 1
ATOM 5650 C CA . GLY B 1 86 ? -5.773 24.375 22.5 1 89.44 86 GLY B CA 1
ATOM 5651 C C . GLY B 1 86 ? -4.82 23.953 23.609 1 89.44 86 GLY B C 1
ATOM 5652 O O . GLY B 1 86 ? -4.551 22.75 23.781 1 89.44 86 GLY B O 1
ATOM 5653 N N . LYS B 1 87 ? -4.312 24.906 24.391 1 86.19 87 LYS B N 1
ATOM 5654 C CA . LYS B 1 87 ? -3.391 24.641 25.484 1 86.19 87 LYS B CA 1
ATOM 5655 C C . LYS B 1 87 ? -2.248 23.734 25.047 1 86.19 87 LYS B C 1
ATOM 5657 O O . LYS B 1 87 ? -1.922 22.766 25.734 1 86.19 87 LYS B O 1
ATOM 5662 N N . ARG B 1 88 ? -1.797 23.859 23.812 1 78.38 88 ARG B N 1
ATOM 5663 C CA . ARG B 1 88 ? -0.662 23.141 23.234 1 78.38 88 ARG B CA 1
ATOM 5664 C C . ARG B 1 88 ? -1.017 21.688 22.984 1 78.38 88 ARG B C 1
ATOM 5666 O O . ARG B 1 88 ? -0.13 20.828 22.875 1 78.38 88 ARG B O 1
ATOM 5673 N N . GLU B 1 89 ? -2.23 21.359 22.984 1 85.94 89 GLU B N 1
ATOM 5674 C CA . GLU B 1 89 ? -2.678 20.016 22.656 1 85.94 89 GLU B CA 1
ATOM 5675 C C . GLU B 1 89 ? -3.541 20.016 21.391 1 85.94 89 GLU B C 1
ATOM 5677 O O . GLU B 1 89 ? -4.223 21 21.109 1 85.94 89 GLU B O 1
ATOM 5682 N N . VAL B 1 90 ? -3.398 18.938 20.734 1 89.25 90 VAL B N 1
ATOM 5683 C CA . VAL B 1 90 ? -4.156 18.797 19.5 1 89.25 90 VAL B CA 1
ATOM 5684 C C . VAL B 1 90 ? -5.145 17.641 19.641 1 89.25 90 VAL B C 1
ATOM 5686 O O . VAL B 1 90 ? -4.785 16.562 20.109 1 89.25 90 VAL B O 1
ATOM 5689 N N . HIS B 1 91 ? -6.375 17.875 19.266 1 90.31 91 HIS B N 1
ATOM 5690 C CA . HIS B 1 91 ? -7.398 16.844 19.359 1 90.31 91 HIS B CA 1
ATOM 5691 C C . HIS B 1 91 ? -8.281 16.844 18.109 1 90.31 91 HIS B C 1
ATOM 5693 O O . HIS B 1 91 ? -8.5 17.891 17.5 1 90.31 91 HIS B O 1
ATOM 5699 N N . ALA B 1 92 ? -8.75 15.711 17.828 1 91.19 92 ALA B N 1
ATOM 5700 C CA . ALA B 1 92 ? -9.734 15.602 16.75 1 91.19 92 ALA B CA 1
ATOM 5701 C C . ALA B 1 92 ? -11.148 15.859 17.266 1 91.19 92 ALA B C 1
ATOM 5703 O O . ALA B 1 92 ? -11.562 15.266 18.266 1 91.19 92 ALA B O 1
ATOM 5704 N N . VAL B 1 93 ? -11.844 16.766 16.672 1 92.19 93 VAL B N 1
ATOM 5705 C CA . VAL B 1 93 ? -13.219 17.047 17.062 1 92.19 93 VAL B CA 1
ATOM 5706 C C . VAL B 1 93 ? -14.172 16.109 16.312 1 92.19 93 VAL B C 1
ATOM 5708 O O . VAL B 1 93 ? -14.977 15.414 16.938 1 92.19 93 VAL B O 1
ATOM 5711 N N . CYS B 1 94 ? -14.055 16.125 15.016 1 91.94 94 CYS B N 1
ATOM 5712 C CA . CYS B 1 94 ? -14.883 15.211 14.227 1 91.94 94 CYS B CA 1
ATOM 5713 C C . CYS B 1 94 ? -14.328 15.062 12.812 1 91.94 94 CYS B C 1
ATOM 5715 O O . CYS B 1 94 ? -13.531 15.891 12.367 1 91.94 94 CYS B O 1
ATOM 5717 N N . VAL B 1 95 ? -14.648 14.039 12.219 1 94.5 95 VAL B N 1
ATOM 5718 C CA . VAL B 1 95 ? -14.367 13.758 10.812 1 94.5 95 VAL B CA 1
ATOM 5719 C C . VAL B 1 95 ? -15.672 13.539 10.055 1 94.5 95 VAL B C 1
ATOM 5721 O O . VAL B 1 95 ? -16.469 12.664 10.422 1 94.5 95 VAL B O 1
ATOM 5724 N N . VAL B 1 96 ? -15.891 14.32 9.047 1 94.12 96 VAL B N 1
ATOM 5725 C CA . VAL B 1 96 ? -17.141 14.266 8.305 1 94.12 96 VAL B CA 1
ATOM 5726 C C . VAL B 1 96 ? -16.906 13.633 6.934 1 94.12 96 VAL B C 1
ATOM 5728 O O . VAL B 1 96 ? -15.961 13.992 6.23 1 94.12 96 VAL B O 1
ATOM 5731 N N . ASP B 1 97 ? -17.719 12.672 6.641 1 92.25 97 ASP B N 1
ATOM 5732 C CA . ASP B 1 97 ? -17.688 12.062 5.316 1 92.25 97 ASP B CA 1
ATOM 5733 C C . ASP B 1 97 ? -18.469 12.898 4.309 1 92.25 97 ASP B C 1
ATOM 5735 O O . ASP B 1 97 ? -19.703 12.938 4.344 1 92.25 97 ASP B O 1
ATOM 5739 N N . THR B 1 98 ? -17.766 13.539 3.494 1 91.12 98 THR B N 1
ATOM 5740 C CA . THR B 1 98 ? -18.391 14.414 2.51 1 91.12 98 THR B CA 1
ATOM 5741 C C . THR B 1 98 ? -18.391 13.766 1.128 1 91.12 98 THR B C 1
ATOM 5743 O O . THR B 1 98 ? -18.406 14.461 0.11 1 91.12 98 THR B O 1
ATOM 5746 N N . SER B 1 99 ? -18.297 12.477 1.076 1 85.06 99 SER B N 1
ATOM 5747 C CA . SER B 1 99 ? -18.203 11.758 -0.189 1 85.06 99 SER B CA 1
ATOM 5748 C C . SER B 1 99 ? -19.422 12.023 -1.066 1 85.06 99 SER B C 1
ATOM 5750 O O . SER B 1 99 ? -19.312 12.07 -2.293 1 85.06 99 SER B O 1
ATOM 5752 N N . HIS B 1 100 ? -20.562 12.289 -0.426 1 79.56 100 HIS B N 1
ATOM 5753 C CA . HIS B 1 100 ? -21.812 12.414 -1.178 1 79.56 100 HIS B CA 1
ATOM 5754 C C . HIS B 1 100 ? -22.25 13.867 -1.271 1 79.56 100 HIS B C 1
ATOM 5756 O O . HIS B 1 100 ? -23.359 14.156 -1.724 1 79.56 100 HIS B O 1
ATOM 5762 N N . GLU B 1 101 ? -21.391 14.711 -0.834 1 82.19 101 GLU B N 1
ATOM 5763 C CA . GLU B 1 101 ? -21.734 16.141 -0.871 1 82.19 101 GLU B CA 1
ATOM 5764 C C . GLU B 1 101 ? -20.891 16.875 -1.9 1 82.19 101 GLU B C 1
ATOM 5766 O O . GLU B 1 101 ? -19.734 16.516 -2.141 1 82.19 101 GLU B O 1
ATOM 5771 N N . ARG B 1 102 ? -21.547 17.828 -2.535 1 77.12 102 ARG B N 1
ATOM 5772 C CA . ARG B 1 102 ? -20.781 18.688 -3.43 1 77.12 102 ARG B CA 1
ATOM 5773 C C . ARG B 1 102 ? -19.797 19.547 -2.648 1 77.12 102 ARG B C 1
ATOM 5775 O O . ARG B 1 102 ? -20.109 20.047 -1.567 1 77.12 102 ARG B O 1
ATOM 5782 N N . LYS B 1 103 ? -18.688 19.703 -3.229 1 80.75 103 LYS B N 1
ATOM 5783 C CA . LYS B 1 103 ? -17.656 20.5 -2.586 1 80.75 103 LYS B CA 1
ATOM 5784 C C . LYS B 1 103 ? -17.875 21.984 -2.834 1 80.75 103 LYS B C 1
ATOM 5786 O O . LYS B 1 103 ? -17.203 22.594 -3.674 1 80.75 103 LYS B O 1
ATOM 5791 N N . THR B 1 104 ? -18.781 22.578 -2.061 1 83.75 104 THR B N 1
ATOM 5792 C CA . THR B 1 104 ? -19.078 24 -2.178 1 83.75 104 THR B CA 1
ATOM 5793 C C . THR B 1 104 ? -18.688 24.734 -0.898 1 83.75 104 THR B C 1
ATOM 5795 O O . THR B 1 104 ? -18.578 24.125 0.168 1 83.75 104 THR B O 1
ATOM 5798 N N . ALA B 1 105 ? -18.516 26 -1.092 1 90.12 105 ALA B N 1
ATOM 5799 C CA . ALA B 1 105 ? -18.172 26.859 0.053 1 90.12 105 ALA B CA 1
ATOM 5800 C C . ALA B 1 105 ? -19.312 26.859 1.076 1 90.12 105 ALA B C 1
ATOM 5802 O O . ALA B 1 105 ? -19.062 26.844 2.285 1 90.12 105 ALA B O 1
ATOM 5803 N N . ASP B 1 106 ? -20.5 26.797 0.605 1 90.94 106 ASP B N 1
ATOM 5804 C CA . ASP B 1 106 ? -21.656 26.844 1.496 1 90.94 106 ASP B CA 1
ATOM 5805 C C . ASP B 1 106 ? -21.734 25.594 2.365 1 90.94 106 ASP B C 1
ATOM 5807 O O . ASP B 1 106 ? -22.016 25.688 3.562 1 90.94 106 ASP B O 1
ATOM 5811 N N . ASN B 1 107 ? -21.547 24.484 1.697 1 92.06 107 ASN B N 1
ATOM 5812 C CA . ASN B 1 107 ? -21.562 23.234 2.465 1 92.06 107 ASN B CA 1
ATOM 5813 C C . ASN B 1 107 ? -20.438 23.219 3.498 1 92.06 107 ASN B C 1
ATOM 5815 O O . ASN B 1 107 ? -20.641 22.734 4.621 1 92.06 107 ASN B O 1
ATOM 5819 N N . PHE B 1 108 ? -19.344 23.719 3.076 1 93.88 108 PHE B N 1
ATOM 5820 C CA . PHE B 1 108 ? -18.203 23.766 3.984 1 93.88 108 PHE B CA 1
ATOM 5821 C C . PHE B 1 108 ? -18.484 24.672 5.176 1 93.88 108 PHE B C 1
ATOM 5823 O O . PHE B 1 108 ? -18.188 24.312 6.316 1 93.88 108 PHE B O 1
ATOM 5830 N N . VAL B 1 109 ? -19.078 25.859 4.945 1 95.81 109 VAL B N 1
ATOM 5831 C CA . VAL B 1 109 ? -19.406 26.797 6.004 1 95.81 109 VAL B CA 1
ATOM 5832 C C . VAL B 1 109 ? -20.406 26.156 6.965 1 95.81 109 VAL B C 1
ATOM 5834 O O . VAL B 1 109 ? -20.312 26.344 8.18 1 95.81 109 VAL B O 1
ATOM 5837 N N . LYS B 1 110 ? -21.297 25.391 6.395 1 95.19 110 LYS B N 1
ATOM 5838 C CA . LYS B 1 110 ? -22.281 24.688 7.23 1 95.19 110 LYS B CA 1
ATOM 5839 C C . LYS B 1 110 ? -21.594 23.734 8.195 1 95.19 110 LYS B C 1
ATOM 5841 O O . LYS B 1 110 ? -21.938 23.672 9.375 1 95.19 110 LYS B O 1
ATOM 5846 N N . HIS B 1 111 ? -20.672 23 7.648 1 95.25 111 HIS B N 1
ATOM 5847 C CA . HIS B 1 111 ? -19.938 22.062 8.492 1 95.25 111 HIS B CA 1
ATOM 5848 C C . HIS B 1 111 ? -19.141 22.781 9.57 1 95.25 111 HIS B C 1
ATOM 5850 O O . HIS B 1 111 ? -19.094 22.344 10.719 1 95.25 111 HIS B O 1
ATOM 5856 N N . VAL B 1 112 ? -18.516 23.906 9.219 1 96.25 112 VAL B N 1
ATOM 5857 C CA . VAL B 1 112 ? -17.719 24.672 10.172 1 96.25 112 VAL B CA 1
ATOM 5858 C C . VAL B 1 112 ? -18.609 25.203 11.289 1 96.25 112 VAL B C 1
ATOM 5860 O O . VAL B 1 112 ? -18.25 25.156 12.461 1 96.25 112 VAL B O 1
ATOM 5863 N N . GLU B 1 113 ? -19.75 25.672 10.93 1 96.56 113 GLU B N 1
ATOM 5864 C CA . GLU B 1 113 ? -20.672 26.234 11.914 1 96.56 113 GLU B CA 1
ATOM 5865 C C . GLU B 1 113 ? -21.156 25.156 12.875 1 96.56 113 GLU B C 1
ATOM 5867 O O . GLU B 1 113 ? -21.297 25.406 14.078 1 96.56 113 GLU B O 1
ATOM 5872 N N . GLU B 1 114 ? -21.406 24.016 12.305 1 95.94 114 GLU B N 1
ATOM 5873 C CA . GLU B 1 114 ? -21.812 22.891 13.156 1 95.94 114 GLU B CA 1
ATOM 5874 C C . GLU B 1 114 ? -20.719 22.547 14.164 1 95.94 114 GLU B C 1
ATOM 5876 O O . GLU B 1 114 ? -21 22.281 15.328 1 95.94 114 GLU B O 1
ATOM 5881 N N . VAL B 1 115 ? -19.531 22.578 13.688 1 96.25 115 VAL B N 1
ATOM 5882 C CA . VAL B 1 115 ? -18.406 22.219 14.547 1 96.25 115 VAL B CA 1
ATOM 5883 C C . VAL B 1 115 ? -18.156 23.328 15.562 1 96.25 115 VAL B C 1
ATOM 5885 O O . VAL B 1 115 ? -17.812 23.062 16.719 1 96.25 115 VAL B O 1
ATOM 5888 N N . LEU B 1 116 ? -18.312 24.625 15.156 1 96.19 116 LEU B N 1
ATOM 5889 C CA . LEU B 1 116 ? -18.188 25.75 16.078 1 96.19 116 LEU B CA 1
ATOM 5890 C C . LEU B 1 116 ? -19.188 25.625 17.234 1 96.19 116 LEU B C 1
ATOM 5892 O O . LEU B 1 116 ? -18.844 25.875 18.391 1 96.19 116 LEU B O 1
ATOM 5896 N N . GLN B 1 117 ? -20.359 25.172 16.859 1 95.06 117 GLN B N 1
ATOM 5897 C CA . GLN B 1 117 ? -21.391 24.969 17.875 1 95.06 117 GLN B CA 1
ATOM 5898 C C . GLN B 1 117 ? -21.031 23.812 18.797 1 95.06 117 GLN B C 1
ATOM 5900 O O . GLN B 1 117 ? -21.156 23.938 20.016 1 95.06 117 GLN B O 1
ATOM 5905 N N . GLU B 1 118 ? -20.578 22.781 18.219 1 94.38 118 GLU B N 1
ATOM 5906 C CA . GLU B 1 118 ? -20.203 21.609 19 1 94.38 118 GLU B CA 1
ATOM 5907 C C . GLU B 1 118 ? -19.047 21.922 19.938 1 94.38 118 GLU B C 1
ATOM 5909 O O . GLU B 1 118 ? -19.047 21.469 21.094 1 94.38 118 GLU B O 1
ATOM 5914 N N . THR B 1 119 ? -18.047 22.578 19.484 1 95.12 119 THR B N 1
ATOM 5915 C CA . THR B 1 119 ? -16.891 22.891 20.312 1 95.12 119 THR B CA 1
ATOM 5916 C C . THR B 1 119 ? -17.266 23.844 21.438 1 95.12 119 THR B C 1
ATOM 5918 O O . THR B 1 119 ? -16.734 23.75 22.547 1 95.12 119 THR B O 1
ATOM 5921 N N . GLY B 1 120 ? -18.172 24.781 21.219 1 93.25 120 GLY B N 1
ATOM 5922 C CA . GLY B 1 120 ? -18.641 25.688 22.25 1 93.25 120 GLY B CA 1
ATOM 5923 C C . GLY B 1 120 ? -19.469 25 23.312 1 93.25 120 GLY B C 1
ATOM 5924 O O . GLY B 1 120 ? -19.281 25.25 24.5 1 93.25 120 GLY B O 1
ATOM 5925 N N . GLU B 1 121 ? -20.297 24.078 22.922 1 93 121 GLU B N 1
ATOM 5926 C CA . GLU B 1 121 ? -21.25 23.453 23.828 1 93 121 GLU B CA 1
ATOM 5927 C C . GLU B 1 121 ? -20.625 22.25 24.531 1 93 121 GLU B C 1
ATOM 5929 O O . GLU B 1 121 ? -20.719 22.109 25.75 1 93 121 GLU B O 1
ATOM 5934 N N . LYS B 1 122 ? -20.031 21.469 23.766 1 91.62 122 LYS B N 1
ATOM 5935 C CA . LYS B 1 122 ? -19.531 20.203 24.312 1 91.62 122 LYS B CA 1
ATOM 5936 C C . LYS B 1 122 ? -18.109 20.344 24.828 1 91.62 122 LYS B C 1
ATOM 5938 O O . LYS B 1 122 ? -17.797 19.906 25.938 1 91.62 122 LYS B O 1
ATOM 5943 N N . TRP B 1 123 ? -17.281 20.953 24.078 1 92.69 123 TRP B N 1
ATOM 5944 C CA . TRP B 1 123 ? -15.875 21.078 24.453 1 92.69 123 TRP B CA 1
ATOM 5945 C C . TRP B 1 123 ? -15.656 22.25 25.391 1 92.69 123 TRP B C 1
ATOM 5947 O O . TRP B 1 123 ? -14.648 22.328 26.094 1 92.69 123 TRP B O 1
ATOM 5957 N N . LYS B 1 124 ? -16.547 23.234 25.375 1 92.94 124 LYS B N 1
ATOM 5958 C CA . LYS B 1 124 ? -16.484 24.422 26.219 1 92.94 124 LYS B CA 1
ATOM 5959 C C . LYS B 1 124 ? -15.203 25.203 25.969 1 92.94 124 LYS B C 1
ATOM 5961 O O . LYS B 1 124 ? -14.523 25.594 26.922 1 92.94 124 LYS B O 1
ATOM 5966 N N . VAL B 1 125 ? -14.828 25.281 24.734 1 94.31 125 VAL B N 1
ATOM 5967 C CA . VAL B 1 125 ? -13.664 26.062 24.344 1 94.31 125 VAL B CA 1
ATOM 5968 C C . VAL B 1 125 ? -14.117 27.297 23.578 1 94.31 125 VAL B C 1
ATOM 5970 O O . VAL B 1 125 ? -15.234 27.344 23.062 1 94.31 125 VAL B O 1
ATOM 5973 N N . LYS B 1 126 ? -13.297 28.297 23.641 1 94 126 LYS B N 1
ATOM 5974 C CA . LYS B 1 126 ? -13.531 29.484 22.828 1 94 126 LYS B CA 1
ATOM 5975 C C . LYS B 1 126 ? -12.703 29.438 21.531 1 94 126 LYS B C 1
ATOM 5977 O O . LYS B 1 126 ? -11.492 29.625 21.562 1 94 126 LYS B O 1
ATOM 5982 N N . VAL B 1 127 ? -13.414 29.234 20.469 1 96.5 127 VAL B N 1
ATOM 5983 C CA . VAL B 1 127 ? -12.711 29.203 19.188 1 96.5 127 VAL B CA 1
ATOM 5984 C C . VAL B 1 127 ? -12.398 30.641 18.734 1 96.5 127 VAL B C 1
ATOM 5986 O O . VAL B 1 127 ? -13.312 31.438 18.531 1 96.5 127 VAL B O 1
ATOM 5989 N N . ILE B 1 128 ? -11.141 30.906 18.625 1 97.06 128 ILE B N 1
ATOM 5990 C CA . ILE B 1 128 ? -10.742 32.281 18.328 1 97.06 128 ILE B CA 1
ATOM 5991 C C . ILE B 1 128 ? -10.219 32.375 16.906 1 97.06 128 ILE B C 1
ATOM 5993 O O . ILE B 1 128 ? -10.094 33.469 16.359 1 97.06 128 ILE B O 1
ATOM 5997 N N . ALA B 1 129 ? -9.898 31.234 16.359 1 97 129 ALA B N 1
ATOM 5998 C CA . ALA B 1 129 ? -9.328 31.25 15.016 1 97 129 ALA B CA 1
ATOM 5999 C C . ALA B 1 129 ? -9.742 30.016 14.227 1 97 129 ALA B C 1
ATOM 6001 O O . ALA B 1 129 ? -10.102 28.984 14.812 1 97 129 ALA B O 1
ATOM 6002 N N . PHE B 1 130 ? -9.766 30.141 12.914 1 95.94 130 PHE B N 1
ATOM 6003 C CA . PHE B 1 130 ? -10.062 29.047 11.992 1 95.94 130 PHE B CA 1
ATOM 6004 C C . PHE B 1 130 ? -9.039 28.984 10.867 1 95.94 130 PHE B C 1
ATOM 6006 O O . PHE B 1 130 ? -8.758 30.016 10.227 1 95.94 130 PHE B O 1
ATOM 6013 N N . THR B 1 131 ? -8.469 27.828 10.672 1 94.12 131 THR B N 1
ATOM 6014 C CA . THR B 1 131 ? -7.445 27.656 9.648 1 94.12 131 THR B CA 1
ATOM 6015 C C . THR B 1 131 ? -7.832 26.531 8.688 1 94.12 131 THR B C 1
ATOM 6017 O O . THR B 1 131 ? -8.289 25.469 9.109 1 94.12 131 THR B O 1
ATOM 6020 N N . SER B 1 132 ? -7.734 26.719 7.418 1 91.5 132 SER B N 1
ATOM 6021 C CA . SER B 1 132 ? -7.973 25.719 6.391 1 91.5 132 SER B CA 1
ATOM 6022 C C . SER B 1 132 ? -7.012 25.891 5.219 1 91.5 132 SER B C 1
ATOM 6024 O O . SER B 1 132 ? -6.234 26.844 5.18 1 91.5 132 SER B O 1
ATOM 6026 N N . ASP B 1 133 ? -7 24.969 4.344 1 83.94 133 ASP B N 1
ATOM 6027 C CA . ASP B 1 133 ? -6.113 25.062 3.186 1 83.94 133 ASP B CA 1
ATOM 6028 C C . ASP B 1 133 ? -6.574 26.156 2.227 1 83.94 133 ASP B C 1
ATOM 6030 O O . ASP B 1 133 ? -7.609 26.781 2.447 1 83.94 133 ASP B O 1
ATOM 6034 N N . ALA B 1 134 ? -5.824 26.438 1.222 1 76.31 134 ALA B N 1
ATOM 6035 C CA . ALA B 1 134 ? -6.055 27.578 0.35 1 76.31 134 ALA B CA 1
ATOM 6036 C C . ALA B 1 134 ? -6.832 27.172 -0.898 1 76.31 134 ALA B C 1
ATOM 6038 O O . ALA B 1 134 ? -6.785 27.859 -1.918 1 76.31 134 ALA B O 1
ATOM 6039 N N . SER B 1 135 ? -7.547 26.094 -0.805 1 77.62 135 SER B N 1
ATOM 6040 C CA . SER B 1 135 ? -8.336 25.703 -1.969 1 77.62 135 SER B CA 1
ATOM 6041 C C . SER B 1 135 ? -9.414 26.734 -2.275 1 77.62 135 SER B C 1
ATOM 6043 O O . SER B 1 135 ? -9.75 27.562 -1.421 1 77.62 135 SER B O 1
ATOM 6045 N N . GLY B 1 136 ? -9.914 26.797 -3.494 1 75.5 136 GLY B N 1
ATOM 6046 C CA . GLY B 1 136 ? -10.906 27.781 -3.895 1 75.5 136 GLY B CA 1
ATOM 6047 C C . GLY B 1 136 ? -12.148 27.75 -3.023 1 75.5 136 GLY B C 1
ATOM 6048 O O . GLY B 1 136 ? -12.609 28.797 -2.557 1 75.5 136 GLY B O 1
ATOM 6049 N N . GLU B 1 137 ? -12.617 26.641 -2.814 1 81.94 137 GLU B N 1
ATOM 6050 C CA . GLU B 1 137 ? -13.812 26.5 -1.979 1 81.94 137 GLU B CA 1
ATOM 6051 C C . GLU B 1 137 ? -13.516 26.906 -0.535 1 81.94 137 GLU B C 1
ATOM 6053 O O . GLU B 1 137 ? -14.359 27.516 0.123 1 81.94 137 GLU B O 1
ATOM 6058 N N . SER B 1 138 ? -12.352 26.578 -0.063 1 86.75 138 SER B N 1
ATOM 6059 C CA . SER B 1 138 ? -11.977 26.906 1.309 1 86.75 138 SER B CA 1
ATOM 6060 C C . SER B 1 138 ? -11.789 28.422 1.479 1 86.75 138 SER B C 1
ATOM 6062 O O . SER B 1 138 ? -12.141 28.969 2.521 1 86.75 138 SER B O 1
ATOM 6064 N N . ARG B 1 139 ? -11.289 29.047 0.47 1 85.88 139 ARG B N 1
ATOM 6065 C CA . ARG B 1 139 ? -11.102 30.5 0.515 1 85.88 139 ARG B CA 1
ATOM 6066 C C . ARG B 1 139 ? -12.445 31.219 0.575 1 85.88 139 ARG B C 1
ATOM 6068 O O . ARG B 1 139 ? -12.633 32.125 1.373 1 85.88 139 ARG B O 1
ATOM 6075 N N . ALA B 1 140 ? -13.344 30.781 -0.321 1 89 140 ALA B N 1
ATOM 6076 C CA . ALA B 1 140 ? -14.68 31.375 -0.314 1 89 140 ALA B CA 1
ATOM 6077 C C . ALA B 1 140 ? -15.375 31.141 1.025 1 89 140 ALA B C 1
ATOM 6079 O O . ALA B 1 140 ? -16.078 32.031 1.524 1 89 140 ALA B O 1
ATOM 6080 N N . ALA B 1 141 ? -15.18 30.047 1.55 1 92.12 141 ALA B N 1
ATOM 6081 C CA . ALA B 1 141 ? -15.766 29.719 2.844 1 92.12 141 ALA B CA 1
ATOM 6082 C C . ALA B 1 141 ? -15.188 30.594 3.951 1 92.12 141 ALA B C 1
ATOM 6084 O O . ALA B 1 141 ? -15.914 31.047 4.844 1 92.12 141 ALA B O 1
ATOM 6085 N N . ARG B 1 142 ? -13.945 30.859 3.918 1 91.19 142 ARG B N 1
ATOM 6086 C CA . ARG B 1 142 ? -13.297 31.703 4.922 1 91.19 142 ARG B CA 1
ATOM 6087 C C . ARG B 1 142 ? -13.828 33.125 4.875 1 91.19 142 ARG B C 1
ATOM 6089 O O . ARG B 1 142 ? -14.055 33.75 5.914 1 91.19 142 ARG B O 1
ATOM 6096 N N . ILE B 1 143 ? -14.055 33.531 3.711 1 88.25 143 ILE B N 1
ATOM 6097 C CA . ILE B 1 143 ? -14.594 34.875 3.549 1 88.25 143 ILE B CA 1
ATOM 6098 C C . ILE B 1 143 ? -16 34.969 4.137 1 88.25 143 ILE B C 1
ATOM 6100 O O . ILE B 1 143 ? -16.328 35.906 4.863 1 88.25 143 ILE B O 1
ATOM 6104 N N . LYS B 1 144 ? -16.75 34 3.855 1 92.56 144 LYS B N 1
ATOM 6105 C CA . LYS B 1 144 ? -18.109 33.938 4.395 1 92.56 144 LYS B CA 1
ATOM 6106 C C . LYS B 1 144 ? -18.094 33.844 5.918 1 92.56 144 LYS B C 1
ATOM 6108 O O . LYS B 1 144 ? -18.922 34.469 6.59 1 92.56 144 LYS B O 1
ATOM 6113 N N . LEU B 1 145 ? -17.203 33.125 6.406 1 93.62 145 LEU B N 1
ATOM 6114 C CA . LEU B 1 145 ? -17.094 32.969 7.852 1 93.62 145 LEU B CA 1
ATOM 6115 C C . LEU B 1 145 ? -16.688 34.281 8.523 1 93.62 145 LEU B C 1
ATOM 6117 O O . LEU B 1 145 ? -17.172 34.594 9.617 1 93.62 145 LEU B O 1
ATOM 6121 N N . LEU B 1 146 ? -15.758 34.969 7.887 1 90.56 146 LEU B N 1
ATOM 6122 C CA . LEU B 1 146 ? -15.312 36.25 8.422 1 90.56 146 LEU B CA 1
ATOM 6123 C C . LEU B 1 146 ? -16.469 37.25 8.516 1 90.56 146 LEU B C 1
ATOM 6125 O O . LEU B 1 146 ? -16.547 38.031 9.461 1 90.56 146 LEU B O 1
ATOM 6129 N N . PHE B 1 147 ? -17.406 37.219 7.602 1 89.75 147 PHE B N 1
ATOM 6130 C CA . PHE B 1 147 ? -18.562 38.125 7.594 1 89.75 147 PHE B CA 1
ATOM 6131 C C . PHE B 1 147 ? -19.562 37.719 8.688 1 89.75 147 PHE B C 1
ATOM 6133 O O . PHE B 1 147 ? -20.125 38.594 9.352 1 89.75 147 PHE B O 1
ATOM 6140 N N . LYS B 1 148 ? -19.703 36.5 8.812 1 91.69 148 LYS B N 1
ATOM 6141 C CA . LYS B 1 148 ? -20.672 36 9.773 1 91.69 148 LYS B CA 1
ATOM 6142 C C . LYS B 1 148 ? -20.141 36.125 11.203 1 91.69 148 LYS B C 1
ATOM 6144 O O . LYS B 1 148 ? -20.891 36.406 12.133 1 91.69 148 LYS B O 1
ATOM 6149 N N . TYR B 1 149 ? -18.828 35.844 11.297 1 93.19 149 TYR B N 1
ATOM 6150 C CA . TYR B 1 149 ? -18.172 35.875 12.602 1 93.19 149 TYR B CA 1
ATOM 6151 C C . TYR B 1 149 ? -16.938 36.75 12.586 1 93.19 149 TYR B C 1
ATOM 6153 O O . TYR B 1 149 ? -15.812 36.281 12.586 1 93.19 149 TYR B O 1
ATOM 6161 N N . PRO B 1 150 ? -17.047 38 12.766 1 89.25 150 PRO B N 1
ATOM 6162 C CA . PRO B 1 150 ? -15.93 38.938 12.617 1 89.25 150 PRO B CA 1
ATOM 6163 C C . PRO B 1 150 ? -14.867 38.781 13.703 1 89.25 150 PRO B C 1
ATOM 6165 O O . PRO B 1 150 ? -13.719 39.188 13.523 1 89.25 150 PRO B O 1
ATOM 6168 N N . TYR B 1 151 ? -15.211 38.219 14.82 1 91.94 151 TYR B N 1
ATOM 6169 C CA . TYR B 1 151 ? -14.258 38.062 15.914 1 91.94 151 TYR B CA 1
ATOM 6170 C C . TYR B 1 151 ? -13.273 36.938 15.625 1 91.94 151 TYR B C 1
ATOM 6172 O O . TYR B 1 151 ? -12.227 36.844 16.266 1 91.94 151 TYR B O 1
ATOM 6180 N N . LEU B 1 152 ? -13.602 36.125 14.641 1 94.44 152 LEU B N 1
ATOM 6181 C CA . LEU B 1 152 ? -12.773 34.969 14.312 1 94.44 152 LEU B CA 1
ATOM 6182 C C . LEU B 1 152 ? -11.586 35.375 13.453 1 94.44 152 LEU B C 1
ATOM 6184 O O . LEU B 1 152 ? -11.742 36.125 12.484 1 94.44 152 LEU B O 1
ATOM 6188 N N . ILE B 1 153 ? -10.414 34.969 13.875 1 95.44 153 ILE B N 1
ATOM 6189 C CA . ILE B 1 153 ? -9.242 35.156 13.031 1 95.44 153 ILE B CA 1
ATOM 6190 C C . ILE B 1 153 ? -9.188 34.062 11.969 1 95.44 153 ILE B C 1
ATOM 6192 O O . ILE B 1 153 ? -9.047 32.875 12.289 1 95.44 153 ILE B O 1
ATOM 6196 N N . ILE B 1 154 ? -9.359 34.375 10.766 1 93.75 154 ILE B N 1
ATOM 6197 C CA . ILE B 1 154 ? -9.422 33.406 9.672 1 93.75 154 ILE B CA 1
ATOM 6198 C C . ILE B 1 154 ? -8.086 33.375 8.945 1 93.75 154 ILE B C 1
ATOM 6200 O O . ILE B 1 154 ? -7.559 34.406 8.531 1 93.75 154 ILE B O 1
ATOM 6204 N N . LEU B 1 155 ? -7.555 32.156 8.812 1 92.06 155 LEU B N 1
ATOM 6205 C CA . LEU B 1 155 ? -6.199 32.031 8.281 1 92.06 155 LEU B CA 1
ATOM 6206 C C . LEU B 1 155 ? -6.145 31 7.172 1 92.06 155 LEU B C 1
ATOM 6208 O O . LEU B 1 155 ? -6.879 30 7.207 1 92.06 155 LEU B O 1
ATOM 6212 N N . ASP B 1 156 ? -5.258 31.266 6.258 1 88.69 156 ASP B N 1
ATOM 6213 C CA . ASP B 1 156 ? -4.789 30.234 5.336 1 88.69 156 ASP B CA 1
ATOM 6214 C C . ASP B 1 156 ? -3.717 29.375 5.984 1 88.69 156 ASP B C 1
ATOM 6216 O O . ASP B 1 156 ? -3.01 29.812 6.891 1 88.69 156 ASP B O 1
ATOM 6220 N N . CYS B 1 157 ? -3.68 28.125 5.562 1 85.94 157 CYS B N 1
ATOM 6221 C CA . CYS B 1 157 ? -2.635 27.281 6.113 1 85.94 157 CYS B CA 1
ATOM 6222 C C . CYS B 1 157 ? -1.271 27.641 5.539 1 85.94 157 CYS B C 1
ATOM 6224 O O . CYS B 1 157 ? -1.072 27.594 4.324 1 85.94 157 CYS B O 1
ATOM 6226 N N . TYR B 1 158 ? -0.361 27.969 6.348 1 84 158 TYR B N 1
ATOM 6227 C CA . TYR B 1 158 ? 0.958 28.391 5.895 1 84 158 TYR B CA 1
ATOM 6228 C C . TYR B 1 158 ? 1.916 27.219 5.809 1 84 158 TYR B C 1
ATOM 6230 O O . TYR B 1 158 ? 3.078 27.375 5.434 1 84 158 TYR B O 1
ATOM 6238 N N . ALA B 1 159 ? 1.433 25.969 6.129 1 71.5 159 ALA B N 1
ATOM 6239 C CA . ALA B 1 159 ? 2.275 24.781 6.098 1 71.5 159 ALA B CA 1
ATOM 6240 C C . ALA B 1 159 ? 2.123 24.031 4.777 1 71.5 159 ALA B C 1
ATOM 6242 O O . ALA B 1 159 ? 2.898 23.125 4.477 1 71.5 159 ALA B O 1
ATOM 6243 N N . HIS B 1 160 ? 1.167 24.188 3.949 1 60.81 160 HIS B N 1
ATOM 6244 C CA . HIS B 1 160 ? 0.841 23.344 2.812 1 60.81 160 HIS B CA 1
ATOM 6245 C C . HIS B 1 160 ? 1.918 23.422 1.736 1 60.81 160 HIS B C 1
ATOM 6247 O O . HIS B 1 160 ? 1.766 22.844 0.656 1 60.81 160 HIS B O 1
ATOM 6253 N N . GLN B 1 161 ? 3.096 23.922 2.07 1 58.22 161 GLN B N 1
ATOM 6254 C CA . GLN B 1 161 ? 4.141 24 1.054 1 58.22 161 GLN B CA 1
ATOM 6255 C C . GLN B 1 161 ? 5.109 22.828 1.175 1 58.22 161 GLN B C 1
ATOM 6257 O O . GLN B 1 161 ? 6.328 23.016 1.18 1 58.22 161 GLN B O 1
ATOM 6262 N N . THR B 1 162 ? 4.559 21.516 1.354 1 52.94 162 THR B N 1
ATOM 6263 C CA . THR B 1 162 ? 5.309 20.328 1.765 1 52.94 162 THR B CA 1
ATOM 6264 C C . THR B 1 162 ? 6.184 19.812 0.624 1 52.94 162 THR B C 1
ATOM 6266 O O . THR B 1 162 ? 7.219 19.188 0.86 1 52.94 162 THR B O 1
ATOM 6269 N N . ARG B 1 163 ? 6.117 20.312 -0.511 1 63.56 163 ARG B N 1
ATOM 6270 C CA . ARG B 1 163 ? 6.82 19.734 -1.654 1 63.56 163 ARG B CA 1
ATOM 6271 C C . ARG B 1 163 ? 8.25 20.25 -1.732 1 63.56 163 ARG B C 1
ATOM 6273 O O . ARG B 1 163 ? 9.141 19.562 -2.229 1 63.56 163 ARG B O 1
ATOM 6280 N N . TRP B 1 164 ? 8.578 21.438 -1.045 1 74.12 164 TRP B N 1
ATOM 6281 C CA . TRP B 1 164 ? 9.914 22.016 -1.098 1 74.12 164 TRP B CA 1
ATOM 6282 C C . TRP B 1 164 ? 10.898 21.188 -0.281 1 74.12 164 TRP B C 1
ATOM 6284 O O . TRP B 1 164 ? 12.047 20.984 -0.695 1 74.12 164 TRP B O 1
ATOM 6294 N N . THR B 1 165 ? 10.422 20.719 0.789 1 74.94 165 THR B N 1
ATOM 6295 C CA . THR B 1 165 ? 11.289 19.938 1.653 1 74.94 165 THR B CA 1
ATOM 6296 C C . THR B 1 165 ? 11.664 18.609 0.979 1 74.94 165 THR B C 1
ATOM 6298 O O . THR B 1 165 ? 12.82 18.188 1.044 1 74.94 165 THR B O 1
ATOM 6301 N N . SER B 1 166 ? 10.68 18.078 0.319 1 74.31 166 SER B N 1
ATOM 6302 C CA . SER B 1 166 ? 10.945 16.812 -0.362 1 74.31 166 SER B CA 1
ATOM 6303 C C . SER B 1 166 ? 11.977 17 -1.478 1 74.31 166 SER B C 1
ATOM 6305 O O . SER B 1 166 ? 12.867 16.172 -1.642 1 74.31 166 SER B O 1
ATOM 6307 N N . HIS B 1 167 ? 11.898 18.031 -2.176 1 76.56 167 HIS B N 1
ATOM 6308 C CA . HIS B 1 167 ? 12.859 18.312 -3.24 1 76.56 167 HIS B CA 1
ATOM 6309 C C . HIS B 1 167 ? 14.242 18.594 -2.674 1 76.56 167 HIS B C 1
ATOM 6311 O O . HIS B 1 167 ? 15.25 18.141 -3.225 1 76.56 167 HIS B O 1
ATOM 6317 N N . TYR B 1 168 ? 14.211 19.375 -1.657 1 82.44 168 TYR B N 1
ATOM 6318 C CA . TYR B 1 168 ? 15.484 19.672 -1.012 1 82.44 168 TYR B CA 1
ATOM 6319 C C . TYR B 1 168 ? 16.188 18.406 -0.579 1 82.44 168 TYR B C 1
ATOM 6321 O O . TYR B 1 168 ? 17.391 18.219 -0.847 1 82.44 168 TYR B O 1
ATOM 6329 N N . LEU B 1 169 ? 15.438 17.453 -0.063 1 77.75 169 LEU B N 1
ATOM 6330 C CA . LEU B 1 169 ? 16.016 16.219 0.441 1 77.75 169 LEU B CA 1
ATOM 6331 C C . LEU B 1 169 ? 16.469 15.328 -0.708 1 77.75 169 LEU B C 1
ATOM 6333 O O . LEU B 1 169 ? 17.516 14.672 -0.62 1 77.75 169 LEU B O 1
ATOM 6337 N N . ALA B 1 170 ? 15.734 15.305 -1.714 1 81 170 ALA B N 1
ATOM 6338 C CA . ALA B 1 170 ? 16.094 14.492 -2.879 1 81 170 ALA B CA 1
ATOM 6339 C C . ALA B 1 170 ? 17.391 14.984 -3.508 1 81 170 ALA B C 1
ATOM 6341 O O . ALA B 1 170 ? 18.266 14.18 -3.828 1 81 170 ALA B O 1
ATOM 6342 N N . PHE B 1 171 ? 17.547 16.281 -3.615 1 83.31 171 PHE B N 1
ATOM 6343 C CA . PHE B 1 171 ? 18.734 16.844 -4.23 1 83.31 171 PHE B CA 1
ATOM 6344 C C . PHE B 1 171 ? 19.953 16.688 -3.316 1 83.31 171 PHE B C 1
ATOM 6346 O O . PHE B 1 171 ? 21.047 16.391 -3.785 1 83.31 171 PHE B O 1
ATOM 6353 N N . LYS B 1 172 ? 19.656 16.891 -2.092 1 84.69 172 LYS B N 1
ATOM 6354 C CA . LYS B 1 172 ? 20.734 16.672 -1.127 1 84.69 172 LYS B CA 1
ATOM 6355 C C . LYS B 1 172 ? 21.25 15.242 -1.19 1 84.69 172 LYS B C 1
ATOM 6357 O O . LYS B 1 172 ? 22.453 15.008 -1.186 1 84.69 172 LYS B O 1
ATOM 6362 N N . ARG B 1 173 ? 20.375 14.336 -1.369 1 84.31 173 ARG B N 1
ATOM 6363 C CA . ARG B 1 173 ? 20.75 12.93 -1.443 1 84.31 173 ARG B CA 1
ATOM 6364 C C . ARG B 1 173 ? 21.453 12.617 -2.756 1 84.31 173 ARG B C 1
ATOM 6366 O O . ARG B 1 173 ? 22.438 11.867 -2.779 1 84.31 173 ARG B O 1
ATOM 6373 N N . LEU B 1 174 ? 20.984 13.141 -3.766 1 85 174 LEU B N 1
ATOM 6374 C CA . LEU B 1 174 ? 21.609 12.914 -5.07 1 85 174 LEU B CA 1
ATOM 6375 C C . LEU B 1 174 ? 23.031 13.438 -5.086 1 85 174 LEU B C 1
ATOM 6377 O O . LEU B 1 174 ? 23.922 12.805 -5.66 1 85 174 LEU B O 1
ATOM 6381 N N . LEU B 1 175 ? 23.25 14.555 -4.477 1 88.19 175 LEU B N 1
ATOM 6382 C CA . LEU B 1 175 ? 24.578 15.133 -4.402 1 88.19 175 LEU B CA 1
ATOM 6383 C C . LEU B 1 175 ? 25.5 14.273 -3.545 1 88.19 175 LEU B C 1
ATOM 6385 O O . LEU B 1 175 ? 26.688 14.109 -3.863 1 88.19 175 LEU B O 1
ATOM 6389 N N . LYS B 1 176 ? 24.922 13.727 -2.564 1 86.56 176 LYS B N 1
ATOM 6390 C CA . LYS B 1 176 ? 25.703 12.82 -1.72 1 86.56 176 LYS B CA 1
ATOM 6391 C C . LYS B 1 176 ? 26.078 11.555 -2.48 1 86.56 176 LYS B C 1
ATOM 6393 O O . LYS B 1 176 ? 27.156 10.984 -2.248 1 86.56 176 LYS B O 1
ATOM 6398 N N . LEU B 1 177 ? 25.281 11.172 -3.412 1 87.19 177 LEU B N 1
ATOM 6399 C CA . LEU B 1 177 ? 25.5 9.938 -4.16 1 87.19 177 LEU B CA 1
ATOM 6400 C C . LEU B 1 177 ? 26.375 10.188 -5.387 1 87.19 177 LEU B C 1
ATOM 6402 O O . LEU B 1 177 ? 26.719 9.25 -6.113 1 87.19 177 LEU B O 1
ATOM 6406 N N . GLN B 1 178 ? 26.781 11.406 -5.605 1 88.19 178 GLN B N 1
ATOM 6407 C CA . GLN B 1 178 ? 27.531 11.773 -6.805 1 88.19 178 GLN B CA 1
ATOM 6408 C C . GLN B 1 178 ? 28.812 10.953 -6.926 1 88.19 178 GLN B C 1
ATOM 6410 O O . GLN B 1 178 ? 29.094 10.406 -7.988 1 88.19 178 GLN B O 1
ATOM 6415 N N . PRO B 1 179 ? 29.516 10.773 -5.832 1 87.88 179 PRO B N 1
ATOM 6416 C CA . PRO B 1 179 ? 30.75 9.984 -5.965 1 87.88 179 PRO B CA 1
ATOM 6417 C C . PRO B 1 179 ? 30.469 8.516 -6.293 1 87.88 179 PRO B C 1
ATOM 6419 O O . PRO B 1 179 ? 31.203 7.902 -7.066 1 87.88 179 PRO B O 1
ATOM 6422 N N . ALA B 1 180 ? 29.469 7.965 -5.688 1 87.75 180 ALA B N 1
ATOM 6423 C CA . ALA B 1 180 ? 29.109 6.578 -5.969 1 87.75 180 ALA B CA 1
ATOM 6424 C C . ALA B 1 180 ? 28.688 6.406 -7.426 1 87.75 180 ALA B C 1
ATOM 6426 O O 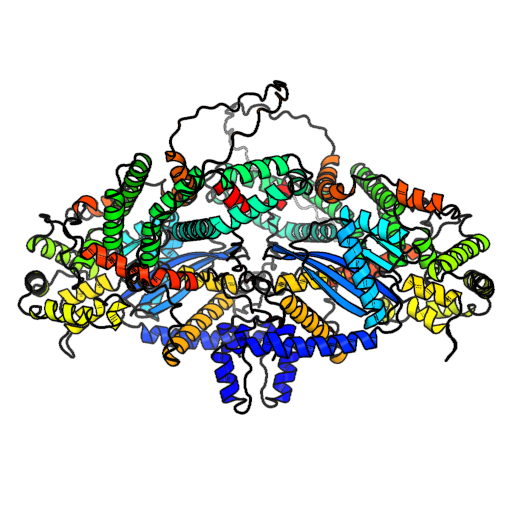. ALA B 1 180 ? 29.047 5.422 -8.07 1 87.75 180 ALA B O 1
ATOM 6427 N N . ILE B 1 181 ? 27.953 7.355 -7.965 1 87.44 181 ILE B N 1
ATOM 6428 C CA . ILE B 1 181 ? 27.5 7.32 -9.352 1 87.44 181 ILE B CA 1
ATOM 6429 C C . ILE B 1 181 ? 28.703 7.426 -10.289 1 87.44 181 ILE B C 1
ATOM 6431 O O . ILE B 1 181 ? 28.797 6.691 -11.273 1 87.44 181 ILE B O 1
ATOM 6435 N N . ALA B 1 182 ? 29.594 8.312 -9.945 1 86.06 182 ALA B N 1
ATOM 6436 C CA . ALA B 1 182 ? 30.812 8.484 -10.742 1 86.06 182 ALA B CA 1
ATOM 6437 C C . ALA B 1 182 ? 31.641 7.203 -10.773 1 86.06 182 ALA B C 1
ATOM 6439 O O . ALA B 1 182 ? 32.188 6.84 -11.805 1 86.06 182 ALA B O 1
ATOM 6440 N N . ALA B 1 183 ? 31.609 6.48 -9.695 1 87.38 183 ALA B N 1
ATOM 6441 C CA . ALA B 1 183 ? 32.375 5.227 -9.602 1 87.38 183 ALA B CA 1
ATOM 6442 C C . ALA B 1 183 ? 31.719 4.145 -10.469 1 87.38 183 ALA B C 1
ATOM 6444 O O . ALA B 1 183 ? 32.438 3.381 -11.133 1 87.38 183 ALA B O 1
ATOM 6445 N N . ILE B 1 184 ? 30.453 4.086 -10.453 1 82.56 184 ILE B N 1
ATOM 6446 C CA . ILE B 1 184 ? 29.734 3.094 -11.242 1 82.56 184 ILE B CA 1
ATOM 6447 C C . ILE B 1 184 ? 29.969 3.357 -12.727 1 82.56 184 ILE B C 1
ATOM 6449 O O . ILE B 1 184 ? 30.172 2.424 -13.508 1 82.56 184 ILE B O 1
ATOM 6453 N N . LEU B 1 185 ? 29.953 4.605 -13.109 1 82 185 LEU B N 1
ATOM 6454 C CA . LEU B 1 185 ? 30.172 4.98 -14.5 1 82 185 LEU B CA 1
ATOM 6455 C C . LEU B 1 185 ? 31.594 4.656 -14.938 1 82 185 LEU B C 1
ATOM 6457 O O . LEU B 1 185 ? 31.812 4.195 -16.062 1 82 185 LEU B O 1
ATOM 6461 N N . ALA B 1 186 ? 32.469 4.879 -14.078 1 82.44 186 ALA B N 1
ATOM 6462 C CA . ALA B 1 186 ? 33.875 4.574 -14.383 1 82.44 186 ALA B CA 1
ATOM 6463 C C . ALA B 1 186 ? 34.062 3.076 -14.578 1 82.44 186 ALA B C 1
ATOM 6465 O O . ALA B 1 186 ? 34.781 2.654 -15.477 1 82.44 186 ALA B O 1
ATOM 6466 N N . GLU B 1 187 ? 33.438 2.283 -13.781 1 78.5 187 GLU B N 1
ATOM 6467 C CA . GLU B 1 187 ? 33.531 0.832 -13.891 1 78.5 187 GLU B CA 1
ATOM 6468 C C . GLU B 1 187 ? 32.906 0.334 -15.195 1 78.5 187 GLU B C 1
ATOM 6470 O O . GLU B 1 187 ? 33.438 -0.585 -15.828 1 78.5 187 GLU B O 1
ATOM 6475 N N . ASP B 1 188 ? 31.828 0.923 -15.492 1 74.81 188 ASP B N 1
ATOM 6476 C CA . ASP B 1 188 ? 31.141 0.533 -16.719 1 74.81 188 ASP B CA 1
ATOM 6477 C C . ASP B 1 188 ? 31.969 0.892 -17.953 1 74.81 188 ASP B C 1
ATOM 6479 O O . ASP B 1 188 ? 31.969 0.153 -18.938 1 74.81 188 ASP B O 1
ATOM 6483 N N . GLU B 1 189 ? 32.562 2.025 -17.906 1 74.62 189 GLU B N 1
ATOM 6484 C CA . GLU B 1 189 ? 33.438 2.447 -19.016 1 74.62 189 GLU B CA 1
ATOM 6485 C C . GLU B 1 189 ? 34.625 1.508 -19.172 1 74.62 189 GLU B C 1
ATOM 6487 O O . GLU B 1 189 ? 35.062 1.24 -20.297 1 74.62 189 GLU B O 1
ATOM 6492 N N . LEU B 1 190 ? 34.969 0.949 -18.078 1 72.38 190 LEU B N 1
ATOM 6493 C CA . LEU B 1 190 ? 36.094 0.013 -18.125 1 72.38 190 LEU B CA 1
ATOM 6494 C C . LEU B 1 190 ? 35.688 -1.316 -18.734 1 72.38 190 LEU B C 1
ATOM 6496 O O . LEU B 1 190 ? 36.469 -1.965 -19.422 1 72.38 190 LEU B O 1
ATOM 6500 N N . ARG B 1 191 ? 34.438 -1.725 -18.453 1 68.75 191 ARG B N 1
ATOM 6501 C CA . ARG B 1 191 ? 33.969 -3.002 -18.969 1 68.75 191 ARG B CA 1
ATOM 6502 C C . ARG B 1 191 ? 33.594 -2.902 -20.453 1 68.75 191 ARG B C 1
ATOM 6504 O O . ARG B 1 191 ? 33.469 -3.92 -21.125 1 68.75 191 ARG B O 1
ATOM 6511 N N . GLY B 1 192 ? 33.562 -1.798 -21.062 1 61.34 192 GLY B N 1
ATOM 6512 C CA . GLY B 1 192 ? 33.281 -1.576 -22.484 1 61.34 192 GLY B CA 1
ATOM 6513 C C . GLY B 1 192 ? 31.844 -1.251 -22.75 1 61.34 192 GLY B C 1
ATOM 6514 O O . GLY B 1 192 ? 30.953 -1.658 -22 1 61.34 192 GLY B O 1
ATOM 6515 N N . GLU B 1 193 ? 31.453 -0.354 -23.625 1 56.88 193 GLU B N 1
ATOM 6516 C CA . GLU B 1 193 ? 30.141 0.168 -23.984 1 56.88 193 GLU B CA 1
ATOM 6517 C C . GLU B 1 193 ? 29.156 -0.962 -24.281 1 56.88 193 GLU B C 1
ATOM 6519 O O . GLU B 1 193 ? 27.969 -0.846 -24 1 56.88 193 GLU B O 1
ATOM 6524 N N . SER B 1 194 ? 29.641 -1.981 -24.875 1 53.69 194 SER B N 1
ATOM 6525 C CA . SER B 1 194 ? 28.812 -3.082 -25.359 1 53.69 194 SER B CA 1
ATOM 6526 C C . SER B 1 194 ? 28.125 -3.801 -24.203 1 53.69 194 SER B C 1
ATOM 6528 O O . SER B 1 194 ? 27 -4.281 -24.344 1 53.69 194 SER B O 1
ATOM 6530 N N . THR B 1 195 ? 28.766 -3.836 -23.234 1 53.22 195 THR B N 1
ATOM 6531 C CA . THR B 1 195 ? 28.266 -4.652 -22.125 1 53.22 195 THR B CA 1
ATOM 6532 C C . THR B 1 195 ? 27.125 -3.945 -21.406 1 53.22 195 THR B C 1
ATOM 6534 O O . THR B 1 195 ? 26.172 -4.59 -20.984 1 53.22 195 THR B O 1
ATOM 6537 N N . PHE B 1 196 ? 27.344 -2.633 -21.297 1 54.53 196 PHE B N 1
ATOM 6538 C CA . PHE B 1 196 ? 26.359 -1.876 -20.547 1 54.53 196 PHE B CA 1
ATOM 6539 C C . PHE B 1 196 ? 25.016 -1.839 -21.281 1 54.53 196 PHE B C 1
ATOM 6541 O O . PHE B 1 196 ? 23.969 -1.953 -20.656 1 54.53 196 PHE B O 1
ATOM 6548 N N . MET B 1 197 ? 25.109 -1.743 -22.594 1 56.72 197 MET B N 1
ATOM 6549 C CA . MET B 1 197 ? 23.922 -1.586 -23.438 1 56.72 197 MET B CA 1
ATOM 6550 C C . MET B 1 197 ? 23.375 -2.943 -23.859 1 56.72 197 MET B C 1
ATOM 6552 O O . MET B 1 197 ? 22.312 -3.02 -24.5 1 56.72 197 MET B O 1
ATOM 6556 N N . ALA B 1 198 ? 24.125 -3.887 -23.562 1 53.97 198 ALA B N 1
ATOM 6557 C CA . ALA B 1 198 ? 23.766 -5.207 -24.078 1 53.97 198 ALA B CA 1
ATOM 6558 C C . ALA B 1 198 ? 22.406 -5.66 -23.516 1 53.97 198 ALA B C 1
ATOM 6560 O O . ALA B 1 198 ? 21.641 -6.336 -24.219 1 53.97 198 ALA B O 1
ATOM 6561 N N . GLY B 1 199 ? 22.141 -5.254 -22.312 1 54.12 199 GLY B N 1
ATOM 6562 C CA . GLY B 1 199 ? 20.875 -5.73 -21.781 1 54.12 199 GLY B CA 1
ATOM 6563 C C . GLY B 1 199 ? 19.672 -4.949 -22.281 1 54.12 199 GLY B C 1
ATOM 6564 O O . GLY B 1 199 ? 18.531 -5.367 -22.094 1 54.12 199 GLY B O 1
ATOM 6565 N N . LEU B 1 200 ? 20 -3.73 -22.891 1 59.44 200 LEU B N 1
ATOM 6566 C CA . LEU B 1 200 ? 18.922 -2.9 -23.391 1 59.44 200 LEU B CA 1
ATOM 6567 C C . LEU B 1 200 ? 18.672 -3.156 -24.875 1 59.44 200 LEU B C 1
ATOM 6569 O O . LEU B 1 200 ? 19.562 -2.934 -25.703 1 59.44 200 LEU B O 1
ATOM 6573 N N . THR B 1 201 ? 17.75 -4.055 -25.125 1 56.38 201 THR B N 1
ATOM 6574 C CA . THR B 1 201 ? 17.484 -4.449 -26.5 1 56.38 201 THR B CA 1
ATOM 6575 C C . THR B 1 201 ? 16.797 -3.322 -27.266 1 56.38 201 THR B C 1
ATOM 6577 O O . THR B 1 201 ? 17 -3.176 -28.469 1 56.38 201 THR B O 1
ATOM 6580 N N . LYS B 1 202 ? 15.992 -2.512 -26.547 1 63.94 202 LYS B N 1
ATOM 6581 C CA . LYS B 1 202 ? 15.203 -1.499 -27.25 1 63.94 202 LYS B CA 1
ATOM 6582 C C . LYS B 1 202 ? 16.031 -0.247 -27.516 1 63.94 202 LYS B C 1
ATOM 6584 O O . LYS B 1 202 ? 16.797 0.196 -26.656 1 63.94 202 LYS B O 1
ATOM 6589 N N . ALA B 1 203 ? 16.062 0.181 -28.719 1 67.81 203 ALA B N 1
ATOM 6590 C CA . ALA B 1 203 ? 16.812 1.355 -29.172 1 67.81 203 ALA B CA 1
ATOM 6591 C C . ALA B 1 203 ? 16.484 2.574 -28.312 1 67.81 203 ALA B C 1
ATOM 6593 O O . ALA B 1 203 ? 17.391 3.354 -27.984 1 67.81 203 ALA B O 1
ATOM 6594 N N . ASP B 1 204 ? 15.258 2.727 -28 1 72.12 204 ASP B N 1
ATOM 6595 C CA . ASP B 1 204 ? 14.836 3.861 -27.188 1 72.12 204 ASP B CA 1
ATOM 6596 C C . ASP B 1 204 ? 15.469 3.807 -25.797 1 72.12 204 ASP B C 1
ATOM 6598 O O . ASP B 1 204 ? 15.898 4.832 -25.266 1 72.12 204 ASP B O 1
ATOM 6602 N N . ALA B 1 205 ? 15.602 2.635 -25.281 1 73.62 205 ALA B N 1
ATOM 6603 C CA . ALA B 1 205 ? 16.203 2.469 -23.953 1 73.62 205 ALA B CA 1
ATOM 6604 C C . ALA B 1 205 ? 17.703 2.787 -24 1 73.62 205 ALA B C 1
ATOM 6606 O O . ALA B 1 205 ? 18.234 3.385 -23.062 1 73.62 205 ALA B O 1
ATOM 6607 N N . LYS B 1 206 ? 18.312 2.441 -25.109 1 75.25 206 LYS B N 1
ATOM 6608 C CA . LYS B 1 206 ? 19.734 2.729 -25.25 1 75.25 206 LYS B CA 1
ATOM 6609 C C . LYS B 1 206 ? 19.984 4.23 -25.391 1 75.25 206 LYS B C 1
ATOM 6611 O O . LYS B 1 206 ? 20.922 4.762 -24.812 1 75.25 206 LYS B O 1
ATOM 6616 N N . ALA B 1 207 ? 19.094 4.816 -26.125 1 78 207 ALA B N 1
ATOM 6617 C CA . ALA B 1 207 ? 19.203 6.262 -26.297 1 78 207 ALA B CA 1
ATOM 6618 C C . ALA B 1 207 ? 19.031 6.984 -24.969 1 78 207 ALA B C 1
ATOM 6620 O O . ALA B 1 207 ? 19.766 7.918 -24.656 1 78 207 ALA B O 1
ATOM 6621 N N . LYS B 1 208 ? 18.078 6.539 -24.25 1 81.12 208 LYS B N 1
ATOM 6622 C CA . LYS B 1 208 ? 17.828 7.137 -22.938 1 81.12 208 LYS B CA 1
ATOM 6623 C C . LYS B 1 208 ? 19.016 6.914 -22 1 81.12 208 LYS B C 1
ATOM 6625 O O . LYS B 1 208 ? 19.391 7.812 -21.25 1 81.12 208 LYS B O 1
ATOM 6630 N N . ALA B 1 209 ? 19.578 5.789 -22.047 1 77.69 209 ALA B N 1
ATOM 6631 C CA . ALA B 1 209 ? 20.734 5.477 -21.203 1 77.69 209 ALA B CA 1
ATOM 6632 C C . ALA B 1 209 ? 21.922 6.363 -21.547 1 77.69 209 ALA B C 1
ATOM 6634 O O . ALA B 1 209 ? 22.609 6.852 -20.656 1 77.69 209 ALA B O 1
ATOM 6635 N N . ARG B 1 210 ? 22.172 6.57 -22.781 1 80.06 210 ARG B N 1
ATOM 6636 C CA . ARG B 1 210 ? 23.281 7.43 -23.219 1 80.06 210 ARG B CA 1
ATOM 6637 C C . ARG B 1 210 ? 23.062 8.867 -22.75 1 80.06 210 ARG B C 1
ATOM 6639 O O . ARG B 1 210 ? 24.016 9.539 -22.344 1 80.06 210 ARG B O 1
ATOM 6646 N N . GLN B 1 211 ? 21.781 9.219 -22.859 1 84 211 GLN B N 1
ATOM 6647 C CA . GLN B 1 211 ? 21.453 10.562 -22.406 1 84 211 GLN B CA 1
ATOM 6648 C C . GLN B 1 211 ? 21.703 10.711 -20.906 1 84 211 GLN B C 1
ATOM 6650 O O . GLN B 1 211 ? 22.25 11.719 -20.469 1 84 211 GLN B O 1
ATOM 6655 N N . MET B 1 212 ? 21.297 9.719 -20.203 1 85.19 212 MET B N 1
ATOM 6656 C CA . MET B 1 212 ? 21.453 9.766 -18.75 1 85.19 212 MET B CA 1
ATOM 6657 C C . MET B 1 212 ? 22.922 9.734 -18.359 1 85.19 212 MET B C 1
ATOM 6659 O O . MET B 1 212 ? 23.344 10.43 -17.438 1 85.19 212 MET B O 1
ATOM 6663 N N . ILE B 1 213 ? 23.672 9.023 -19.047 1 82.56 213 ILE B N 1
ATOM 6664 C CA . ILE B 1 213 ? 25.109 8.953 -18.781 1 82.56 213 ILE B CA 1
ATOM 6665 C C . ILE B 1 213 ? 25.75 10.305 -19.094 1 82.56 213 ILE B C 1
ATOM 6667 O O . ILE B 1 213 ? 26.625 10.766 -18.344 1 82.56 213 ILE B O 1
ATOM 6671 N N . GLY B 1 214 ? 25.297 10.891 -20.109 1 84.88 214 GLY B N 1
ATOM 6672 C CA . GLY B 1 214 ? 25.781 12.219 -20.438 1 84.88 214 GLY B CA 1
ATOM 6673 C C . GLY B 1 214 ? 25.5 13.242 -19.359 1 84.88 214 GLY B C 1
ATOM 6674 O O . GLY B 1 214 ? 26.359 14.055 -19.016 1 84.88 214 GLY B O 1
ATOM 6675 N N . LEU B 1 215 ? 24.344 13.141 -18.797 1 88.06 215 LEU B N 1
ATOM 6676 C CA . LEU B 1 215 ? 23.953 14.062 -17.734 1 88.06 215 LEU B CA 1
ATOM 6677 C C . LEU B 1 215 ? 24.766 13.82 -16.484 1 88.06 215 LEU B C 1
ATOM 6679 O O . LEU B 1 215 ? 25.172 14.766 -15.797 1 88.06 215 LEU B O 1
ATOM 6683 N N . MET B 1 216 ? 25.047 12.594 -16.219 1 87.5 216 MET B N 1
ATOM 6684 C CA . MET B 1 216 ? 25.766 12.227 -14.992 1 87.5 216 MET B CA 1
ATOM 6685 C C . MET B 1 216 ? 27.234 12.625 -15.078 1 87.5 216 MET B C 1
ATOM 6687 O O . MET B 1 216 ? 27.875 12.883 -14.055 1 87.5 216 MET B O 1
ATOM 6691 N N . LYS B 1 217 ? 27.688 12.703 -16.281 1 87.5 217 LYS B N 1
ATOM 6692 C CA . LYS B 1 217 ? 29.094 13.07 -16.453 1 87.5 217 LYS B CA 1
ATOM 6693 C C . LYS B 1 217 ? 29.25 14.578 -16.625 1 87.5 217 LYS B C 1
ATOM 6695 O O . LYS B 1 217 ? 30.375 15.102 -16.531 1 87.5 217 LYS B O 1
ATOM 6700 N N . ASP B 1 218 ? 28.156 15.281 -16.75 1 88.25 218 ASP B N 1
ATOM 6701 C CA . ASP B 1 218 ? 28.172 16.719 -16.984 1 88.25 218 ASP B CA 1
ATOM 6702 C C . ASP B 1 218 ? 28.422 17.484 -15.688 1 88.25 218 ASP B C 1
ATOM 6704 O O . ASP B 1 218 ? 27.578 17.484 -14.781 1 88.25 218 ASP B O 1
ATOM 6708 N N . GLY B 1 219 ? 29.516 18.188 -15.508 1 86.31 219 GLY B N 1
ATOM 6709 C CA . GLY B 1 219 ? 29.875 18.969 -14.336 1 86.31 219 GLY B CA 1
ATOM 6710 C C . GLY B 1 219 ? 28.906 20.125 -14.086 1 86.31 219 GLY B C 1
ATOM 6711 O O . GLY B 1 219 ? 28.641 20.469 -12.938 1 86.31 219 GLY B O 1
ATOM 6712 N N . THR B 1 220 ? 28.438 20.672 -15.164 1 86.56 220 THR B N 1
ATOM 6713 C CA . THR B 1 220 ? 27.5 21.781 -15.047 1 86.56 220 THR B CA 1
ATOM 6714 C C . THR B 1 220 ? 26.219 21.312 -14.367 1 86.56 220 THR B C 1
ATOM 6716 O O . THR B 1 220 ? 25.578 22.094 -13.648 1 86.56 220 THR B O 1
ATOM 6719 N N . PHE B 1 221 ? 25.859 20.078 -14.688 1 88.31 221 PHE B N 1
ATOM 6720 C CA . PHE B 1 221 ? 24.672 19.516 -14.055 1 88.31 221 PHE B CA 1
ATOM 6721 C C . PHE B 1 221 ? 24.812 19.5 -12.539 1 88.31 221 PHE B C 1
ATOM 6723 O O . PHE B 1 221 ? 23.922 19.953 -11.812 1 88.31 221 PHE B O 1
ATOM 6730 N N . TRP B 1 222 ? 25.922 19.094 -12.078 1 88.5 222 TRP B N 1
ATOM 6731 C CA . TRP B 1 222 ? 26.141 18.953 -10.641 1 88.5 222 TRP B CA 1
ATOM 6732 C C . TRP B 1 222 ? 26.297 20.328 -9.977 1 88.5 222 TRP B C 1
ATOM 6734 O O . TRP B 1 222 ? 25.828 20.531 -8.852 1 88.5 222 TRP B O 1
ATOM 6744 N N . HIS B 1 223 ? 26.844 21.219 -10.641 1 86.56 223 HIS B N 1
ATOM 6745 C CA . HIS B 1 223 ? 26.969 22.578 -10.125 1 86.56 223 HIS B CA 1
ATOM 6746 C C . HIS B 1 223 ? 25.594 23.25 -10.008 1 86.56 223 HIS B C 1
ATOM 6748 O O . HIS B 1 223 ? 25.312 23.938 -9.016 1 86.56 223 HIS B O 1
ATOM 6754 N N . SER B 1 224 ? 24.875 23.016 -11.062 1 84.62 224 SER B N 1
ATOM 6755 C CA . SER B 1 224 ? 23.516 23.562 -11.031 1 84.62 224 SER B CA 1
ATOM 6756 C C . SER B 1 224 ? 22.703 22.938 -9.898 1 84.62 224 SER B C 1
ATOM 6758 O O . SER B 1 224 ? 21.891 23.625 -9.266 1 84.62 224 SER B O 1
ATOM 6760 N N . LEU B 1 225 ? 22.906 21.688 -9.68 1 87.94 225 LEU B N 1
ATOM 6761 C CA . LEU B 1 225 ? 22.188 21 -8.617 1 87.94 225 LEU B CA 1
ATOM 6762 C C . LEU B 1 225 ? 22.578 21.562 -7.25 1 87.94 225 LEU B C 1
ATOM 6764 O O . LEU B 1 225 ? 21.734 21.688 -6.363 1 87.94 225 LEU B O 1
ATOM 6768 N N . THR B 1 226 ? 23.766 21.859 -7.082 1 87.19 226 THR B N 1
ATOM 6769 C CA . THR B 1 226 ? 24.25 22.438 -5.832 1 87.19 226 THR B CA 1
ATOM 6770 C C . THR B 1 226 ? 23.625 23.828 -5.621 1 87.19 226 THR B C 1
ATOM 6772 O O . THR B 1 226 ? 23.234 24.172 -4.5 1 87.19 226 THR B O 1
ATOM 6775 N N . ARG B 1 227 ? 23.531 24.531 -6.645 1 85.19 227 ARG B N 1
ATOM 6776 C CA . ARG B 1 227 ? 22.922 25.844 -6.578 1 85.19 227 ARG B CA 1
ATOM 6777 C C . ARG B 1 227 ? 21.453 25.75 -6.18 1 85.19 227 ARG B C 1
ATOM 6779 O O . ARG B 1 227 ? 20.984 26.5 -5.316 1 85.19 227 ARG B O 1
ATOM 6786 N N . ILE B 1 228 ? 20.797 24.812 -6.758 1 85.31 228 ILE B N 1
ATOM 6787 C CA . ILE B 1 228 ? 19.375 24.641 -6.465 1 85.31 228 ILE B CA 1
ATOM 6788 C C . ILE B 1 228 ? 19.203 24.203 -5.016 1 85.31 228 ILE B C 1
ATOM 6790 O O . ILE B 1 228 ? 18.25 24.625 -4.34 1 85.31 228 ILE B O 1
ATOM 6794 N N . LYS B 1 229 ? 20.031 23.359 -4.621 1 85.81 229 LYS B N 1
ATOM 6795 C CA . LYS B 1 229 ? 19.984 22.922 -3.229 1 85.81 229 LYS B CA 1
ATOM 6796 C C . LYS B 1 229 ? 20.109 24.109 -2.279 1 85.81 229 LYS B C 1
ATOM 6798 O O . LYS B 1 229 ? 19.422 24.188 -1.268 1 85.81 229 LYS B O 1
ATOM 6803 N N . GLN B 1 230 ? 20.891 25 -2.604 1 84.62 230 GLN B N 1
ATOM 6804 C CA . GLN B 1 230 ? 21.125 26.172 -1.767 1 84.62 230 GLN B CA 1
ATOM 6805 C C . GLN B 1 230 ? 19.891 27.094 -1.768 1 84.62 230 GLN B C 1
ATOM 6807 O O . GLN B 1 230 ? 19.594 27.734 -0.759 1 84.62 230 GLN B O 1
ATOM 6812 N N . HIS B 1 231 ? 19.25 27.125 -2.898 1 85.38 231 HIS B N 1
ATOM 6813 C CA . HIS B 1 231 ? 18.031 27.906 -2.992 1 85.38 231 HIS B CA 1
ATOM 6814 C C . HIS B 1 231 ? 16.891 27.266 -2.201 1 85.38 231 HIS B C 1
ATOM 6816 O O . HIS B 1 231 ? 16.047 27.953 -1.645 1 85.38 231 HIS B O 1
ATOM 6822 N N . LEU B 1 232 ? 16.922 25.938 -2.105 1 86.06 232 LEU B N 1
ATOM 6823 C CA . LEU B 1 232 ? 15.812 25.219 -1.488 1 86.06 232 LEU B CA 1
ATOM 6824 C C . LEU B 1 232 ? 16 25.125 0.023 1 86.06 232 LEU B C 1
ATOM 6826 O O . LEU B 1 232 ? 15.023 24.953 0.761 1 86.06 232 LEU B O 1
ATOM 6830 N N . GLU B 1 233 ? 17.141 25.297 0.485 1 84.62 233 GLU B N 1
ATOM 6831 C CA . GLU B 1 233 ? 17.438 25.094 1.897 1 84.62 233 GLU B CA 1
ATOM 6832 C C . GLU B 1 233 ? 16.641 26.062 2.779 1 84.62 233 GLU B C 1
ATOM 6834 O O . GLU B 1 233 ? 15.984 25.625 3.725 1 84.62 233 GLU B O 1
ATOM 6839 N N . PRO B 1 234 ? 16.672 27.375 2.457 1 85.81 234 PRO B N 1
ATOM 6840 C CA . PRO B 1 234 ? 15.867 28.281 3.291 1 85.81 234 PRO B CA 1
ATOM 6841 C C . PRO B 1 234 ? 14.375 27.953 3.25 1 85.81 234 PRO B C 1
ATOM 6843 O O . PRO B 1 234 ? 13.672 28.125 4.25 1 85.81 234 PRO B O 1
ATOM 6846 N N . LEU B 1 235 ? 13.93 27.531 2.127 1 85.19 235 LEU B N 1
ATOM 6847 C CA . LEU B 1 235 ? 12.531 27.156 2 1 85.19 235 LEU B CA 1
ATOM 6848 C C . LEU B 1 235 ? 12.219 25.938 2.842 1 85.19 235 LEU B C 1
ATOM 6850 O O . LEU B 1 235 ? 11.141 25.828 3.434 1 85.19 235 LEU B O 1
ATOM 6854 N N . ALA B 1 236 ? 13.125 25.016 2.865 1 82.44 236 ALA B N 1
ATOM 6855 C CA . ALA B 1 236 ? 12.961 23.828 3.686 1 82.44 236 ALA B CA 1
ATOM 6856 C C . ALA B 1 236 ? 12.938 24.172 5.172 1 82.44 236 ALA B C 1
ATOM 6858 O O . ALA B 1 236 ? 12.148 23.609 5.938 1 82.44 236 ALA B O 1
ATOM 6859 N N . ILE B 1 237 ? 13.727 25.094 5.543 1 81.81 237 ILE B N 1
ATOM 6860 C CA . ILE B 1 237 ? 13.773 25.547 6.926 1 81.81 237 ILE B CA 1
ATOM 6861 C C . ILE B 1 237 ? 12.445 26.219 7.293 1 81.81 237 ILE B C 1
ATOM 6863 O O . ILE B 1 237 ? 11.875 25.938 8.352 1 81.81 237 ILE B O 1
ATOM 6867 N N . ALA B 1 238 ? 12.008 27.062 6.406 1 84.69 238 ALA B N 1
ATOM 6868 C CA . ALA B 1 238 ? 10.742 27.75 6.625 1 84.69 238 ALA B CA 1
ATOM 6869 C C . ALA B 1 238 ? 9.586 26.766 6.746 1 84.69 238 ALA B C 1
ATOM 6871 O O . ALA B 1 238 ? 8.695 26.938 7.582 1 84.69 238 ALA B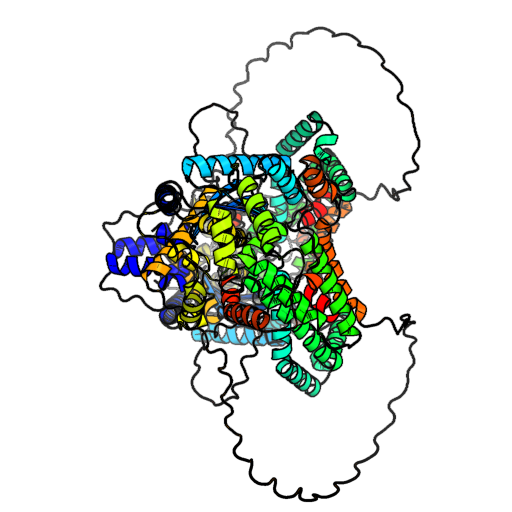 O 1
ATOM 6872 N N . ALA B 1 239 ? 9.586 25.781 5.875 1 82.19 239 ALA B N 1
ATOM 6873 C CA . ALA B 1 239 ? 8.531 24.766 5.914 1 82.19 239 ALA B CA 1
ATOM 6874 C C . ALA B 1 239 ? 8.547 24.016 7.238 1 82.19 239 ALA B C 1
ATOM 6876 O O . ALA B 1 239 ? 7.492 23.641 7.762 1 82.19 239 ALA B O 1
ATOM 6877 N N . ASN B 1 240 ? 9.648 23.781 7.773 1 78.69 240 ASN B N 1
ATOM 6878 C CA . ASN B 1 240 ? 9.789 23.078 9.047 1 78.69 240 ASN B CA 1
ATOM 6879 C C . ASN B 1 240 ? 9.18 23.891 10.195 1 78.69 240 ASN B C 1
ATOM 6881 O O . ASN B 1 240 ? 8.562 23.312 11.102 1 78.69 240 ASN B O 1
ATOM 6885 N N . VAL B 1 241 ? 9.344 25.156 10.133 1 80.25 241 VAL B N 1
ATOM 6886 C CA . VAL B 1 241 ? 8.773 26.031 11.156 1 80.25 241 VAL B CA 1
ATOM 6887 C C . VAL B 1 241 ? 7.254 26.062 11.016 1 80.25 241 VAL B C 1
ATOM 6889 O O . VAL B 1 241 ? 6.535 25.938 12.016 1 80.25 241 VAL B O 1
ATOM 6892 N N . ALA B 1 242 ? 6.844 26.172 9.82 1 82.5 242 ALA B N 1
ATOM 6893 C CA . ALA B 1 242 ? 5.418 26.344 9.555 1 82.5 242 ALA B CA 1
ATOM 6894 C C . ALA B 1 242 ? 4.652 25.047 9.844 1 82.5 242 ALA B C 1
ATOM 6896 O O . ALA B 1 242 ? 3.453 25.078 10.125 1 82.5 242 ALA B O 1
ATOM 6897 N N . GLN B 1 243 ? 5.32 23.953 9.844 1 79.69 243 GLN B N 1
ATOM 6898 C CA . GLN B 1 243 ? 4.633 22.672 9.984 1 79.69 243 GLN B CA 1
ATOM 6899 C C . GLN B 1 243 ? 4.641 22.188 11.43 1 79.69 243 GLN B C 1
ATOM 6901 O O . GLN B 1 243 ? 4.078 21.141 11.75 1 79.69 243 GLN B O 1
ATOM 6906 N N . THR B 1 244 ? 5.219 22.922 12.266 1 77.06 244 THR B N 1
ATOM 6907 C CA . THR B 1 244 ? 5.199 22.562 13.68 1 77.06 244 THR B CA 1
ATOM 6908 C C . THR B 1 244 ? 3.764 22.469 14.195 1 77.06 244 THR B C 1
ATOM 6910 O O . THR B 1 244 ? 2.863 23.109 13.641 1 77.06 244 THR B O 1
ATOM 6913 N N . ALA B 1 245 ? 3.51 21.688 15.219 1 73.75 245 ALA B N 1
ATOM 6914 C CA . ALA B 1 245 ? 2.17 21.453 15.758 1 73.75 245 ALA B CA 1
ATOM 6915 C C . ALA B 1 245 ? 1.528 22.766 16.203 1 73.75 245 ALA B C 1
ATOM 6917 O O . ALA B 1 245 ? 0.314 22.953 16.078 1 73.75 245 ALA B O 1
ATOM 6918 N N . HIS B 1 246 ? 2.439 23.609 16.719 1 81.12 246 HIS B N 1
ATOM 6919 C CA . HIS B 1 246 ? 1.902 24.906 17.156 1 81.12 246 HIS B CA 1
ATOM 6920 C C . HIS B 1 246 ? 2.645 26.062 16.5 1 81.12 246 HIS B C 1
ATOM 6922 O O . HIS B 1 246 ? 3.414 26.766 17.156 1 81.12 246 HIS B O 1
ATOM 6928 N N . CYS B 1 247 ? 2.326 26.25 15.273 1 88.25 247 CYS B N 1
ATOM 6929 C CA . CYS B 1 247 ? 2.887 27.391 14.555 1 88.25 247 CYS B CA 1
ATOM 6930 C C . CYS B 1 247 ? 2.117 28.672 14.867 1 88.25 247 CYS B C 1
ATOM 6932 O O . CYS B 1 247 ? 0.951 28.797 14.5 1 88.25 247 CYS B O 1
ATOM 6934 N N . ARG B 1 248 ? 2.777 29.594 15.469 1 92.44 248 ARG B N 1
ATOM 6935 C CA . ARG B 1 248 ? 2.131 30.828 15.898 1 92.44 248 ARG B CA 1
ATOM 6936 C C . ARG B 1 248 ? 2.145 31.875 14.789 1 92.44 248 ARG B C 1
ATOM 6938 O O . ARG B 1 248 ? 2.883 31.734 13.805 1 92.44 248 ARG B O 1
ATOM 6945 N N . LEU B 1 249 ? 1.367 32.906 15 1 94.88 249 LEU B N 1
ATOM 6946 C CA . LEU B 1 249 ? 1.263 33.969 14.031 1 94.88 249 LEU B CA 1
ATOM 6947 C C . LEU B 1 249 ? 2.584 34.719 13.914 1 94.88 249 LEU B C 1
ATOM 6949 O O . LEU B 1 249 ? 2.994 35.094 12.812 1 94.88 249 LEU B O 1
ATOM 6953 N N . ASP B 1 250 ? 3.268 34.969 15.031 1 94.5 250 ASP B N 1
ATOM 6954 C CA . ASP B 1 250 ? 4.523 35.719 15.016 1 94.5 250 ASP B CA 1
ATOM 6955 C C . ASP B 1 250 ? 5.602 34.969 14.25 1 94.5 250 ASP B C 1
ATOM 6957 O O . ASP B 1 250 ? 6.379 35.562 13.508 1 94.5 250 ASP B O 1
ATOM 6961 N N . GLN B 1 251 ? 5.582 33.688 14.438 1 91.38 251 GLN B N 1
ATOM 6962 C CA . GLN B 1 251 ? 6.578 32.844 13.766 1 91.38 251 GLN B CA 1
ATOM 6963 C C . GLN B 1 251 ? 6.418 32.906 12.25 1 91.38 251 GLN B C 1
ATOM 6965 O O . GLN B 1 251 ? 7.406 32.906 11.516 1 91.38 251 GLN B O 1
ATOM 6970 N N . VAL B 1 252 ? 5.176 32.938 11.828 1 92.25 252 VAL B N 1
ATOM 6971 C CA . VAL B 1 252 ? 4.91 33.031 10.398 1 92.25 252 VAL B CA 1
ATOM 6972 C C . VAL B 1 252 ? 5.469 34.344 9.836 1 92.25 252 VAL B C 1
ATOM 6974 O O . VAL B 1 252 ? 6.164 34.344 8.82 1 92.25 252 VAL B O 1
ATOM 6977 N N . LEU B 1 253 ? 5.184 35.438 10.492 1 93.94 253 LEU B N 1
ATOM 6978 C CA . LEU B 1 253 ? 5.66 36.719 10.039 1 93.94 253 LEU B CA 1
ATOM 6979 C C . LEU B 1 253 ? 7.184 36.781 10.039 1 93.94 253 LEU B C 1
ATOM 6981 O O . LEU B 1 253 ? 7.789 37.25 9.07 1 93.94 253 LEU B O 1
ATOM 6985 N N . LEU B 1 254 ? 7.789 36.312 11.047 1 92.38 254 LEU B N 1
ATOM 6986 C CA . LEU B 1 254 ? 9.242 36.312 11.148 1 92.38 254 LEU B CA 1
ATOM 6987 C C . LEU B 1 254 ? 9.867 35.406 10.078 1 92.38 254 LEU B C 1
ATOM 6989 O O . LEU B 1 254 ? 10.938 35.719 9.555 1 92.38 254 LEU B O 1
ATOM 6993 N N . THR B 1 255 ? 9.188 34.344 9.836 1 90.81 255 THR B N 1
ATOM 6994 C CA . THR B 1 255 ? 9.664 33.469 8.797 1 90.81 255 THR B CA 1
ATOM 6995 C C . THR B 1 255 ? 9.609 34.125 7.43 1 90.81 255 THR B C 1
ATOM 6997 O O . THR B 1 255 ? 10.508 33.969 6.605 1 90.81 255 THR B O 1
ATOM 7000 N N . PHE B 1 256 ? 8.531 34.906 7.156 1 92.19 256 PHE B N 1
ATOM 7001 C CA . PHE B 1 256 ? 8.477 35.688 5.93 1 92.19 256 PHE B CA 1
ATOM 7002 C C . PHE B 1 256 ? 9.648 36.656 5.844 1 92.19 256 PHE B C 1
ATOM 7004 O O . PHE B 1 256 ? 10.273 36.781 4.789 1 92.19 256 PHE B O 1
ATOM 7011 N N . GLY B 1 257 ? 9.898 37.281 6.98 1 91.88 257 GLY B N 1
ATOM 7012 C CA . GLY B 1 257 ? 11.031 38.188 7.023 1 91.88 257 GLY B CA 1
ATOM 7013 C C . GLY B 1 257 ? 12.359 37.5 6.766 1 91.88 257 GLY B C 1
ATOM 7014 O O . GLY B 1 257 ? 13.195 38.031 6.02 1 91.88 257 GLY B O 1
ATOM 7015 N N . PHE B 1 258 ? 12.547 36.375 7.312 1 90.38 258 PHE B N 1
ATOM 7016 C CA . PHE B 1 258 ? 13.742 35.562 7.129 1 90.38 258 PHE B CA 1
ATOM 7017 C C . PHE B 1 258 ? 13.922 35.188 5.66 1 90.38 258 PHE B C 1
ATOM 7019 O O . PHE B 1 258 ? 15.008 35.344 5.102 1 90.38 258 PHE B O 1
ATOM 7026 N N . LEU B 1 259 ? 12.82 34.719 5.09 1 90.38 259 LEU B N 1
ATOM 7027 C CA . LEU B 1 259 ? 12.883 34.281 3.695 1 90.38 259 LEU B CA 1
ATOM 7028 C C . LEU B 1 259 ? 13.203 35.469 2.783 1 90.38 259 LEU B C 1
ATOM 7030 O O . LEU B 1 259 ? 14.023 35.344 1.87 1 90.38 259 LEU B O 1
ATOM 7034 N N . TYR B 1 260 ? 12.57 36.531 3.072 1 91.62 260 TYR B N 1
ATOM 7035 C CA . TYR B 1 260 ? 12.812 37.719 2.256 1 91.62 260 TYR B CA 1
ATOM 7036 C C . TYR B 1 260 ? 14.266 38.156 2.365 1 91.62 260 TYR B C 1
ATOM 7038 O O . TYR B 1 260 ? 14.898 38.5 1.363 1 91.62 260 TYR B O 1
ATOM 7046 N N . HIS B 1 261 ? 14.805 38.156 3.533 1 90.75 261 HIS B N 1
ATOM 7047 C CA . HIS B 1 261 ? 16.188 38.531 3.773 1 90.75 261 HIS B CA 1
ATOM 7048 C C . HIS B 1 261 ? 17.156 37.625 3.031 1 90.75 261 HIS B C 1
ATOM 7050 O O . HIS B 1 261 ? 18.109 38.094 2.395 1 90.75 261 HIS B O 1
ATOM 7056 N N . ARG B 1 262 ? 16.922 36.406 3.146 1 88.38 262 ARG B N 1
ATOM 7057 C CA . ARG B 1 262 ? 17.812 35.406 2.551 1 88.38 262 ARG B CA 1
ATOM 7058 C C . ARG B 1 262 ? 17.812 35.531 1.029 1 88.38 262 ARG B C 1
ATOM 7060 O O . ARG B 1 262 ? 18.859 35.438 0.391 1 88.38 262 ARG B O 1
ATOM 7067 N N . PHE B 1 263 ? 16.703 35.719 0.441 1 89.81 263 PHE B N 1
ATOM 7068 C CA . PHE B 1 263 ? 16.594 35.688 -1.013 1 89.81 263 PHE B CA 1
ATOM 7069 C C . PHE B 1 263 ? 16.906 37.062 -1.603 1 89.81 263 PHE B C 1
ATOM 7071 O O . PHE B 1 263 ? 17.359 37.156 -2.744 1 89.81 263 PHE B O 1
ATOM 7078 N N . SER B 1 264 ? 16.656 38.062 -0.839 1 88.5 264 SER B N 1
ATOM 7079 C CA . SER B 1 264 ? 17.016 39.406 -1.321 1 88.5 264 SER B CA 1
ATOM 7080 C C . SER B 1 264 ? 18.531 39.625 -1.31 1 88.5 264 SER B C 1
ATOM 7082 O O . SER B 1 264 ? 19.047 40.469 -2.037 1 88.5 264 SER B O 1
ATOM 7084 N N . ASN B 1 265 ? 19.25 38.812 -0.554 1 85.38 265 ASN B N 1
ATOM 7085 C CA . ASN B 1 265 ? 20.703 38.969 -0.421 1 85.38 265 ASN B CA 1
ATOM 7086 C C . ASN B 1 265 ? 21.453 37.906 -1.196 1 85.38 265 ASN B C 1
ATOM 7088 O O . ASN B 1 265 ? 22.641 37.656 -0.935 1 85.38 265 ASN B O 1
ATOM 7092 N N . LEU B 1 266 ? 20.797 37.281 -2.068 1 84.5 266 LEU B N 1
ATOM 7093 C CA . LEU B 1 266 ? 21.5 36.312 -2.908 1 84.5 266 LEU B CA 1
ATOM 7094 C C . LEU B 1 266 ? 22.5 37 -3.828 1 84.5 266 LEU B C 1
ATOM 7096 O O . LEU B 1 266 ? 22.266 38.156 -4.254 1 84.5 266 LEU B O 1
ATOM 7100 N N . PRO B 1 267 ? 23.578 36.281 -4.031 1 76 267 PRO B N 1
ATOM 7101 C CA . PRO B 1 267 ? 24.578 36.875 -4.914 1 76 267 PRO B CA 1
ATOM 7102 C C . PRO B 1 267 ? 24.016 37.219 -6.293 1 76 267 PRO B C 1
ATOM 7104 O O . PRO B 1 267 ? 23.094 36.562 -6.77 1 76 267 PRO B O 1
ATOM 7107 N N . PRO B 1 268 ? 24.531 38.344 -6.848 1 71.06 268 PRO B N 1
ATOM 7108 C CA . PRO B 1 268 ? 23.953 38.938 -8.055 1 71.06 268 PRO B CA 1
ATOM 7109 C C . PRO B 1 268 ? 24.219 38.094 -9.312 1 71.06 268 PRO B C 1
ATOM 7111 O O . PRO B 1 268 ? 24.062 38.594 -10.43 1 71.06 268 PRO B O 1
ATOM 7114 N N . ASP B 1 269 ? 24.328 36.875 -9.102 1 69.88 269 ASP B N 1
ATOM 7115 C CA . ASP B 1 269 ? 24.375 36.125 -10.352 1 69.88 269 ASP B CA 1
ATOM 7116 C C . ASP B 1 269 ? 23 36.062 -11.023 1 69.88 269 ASP B C 1
ATOM 7118 O O . ASP B 1 269 ? 21.984 36.125 -10.344 1 69.88 269 ASP B O 1
ATOM 7122 N N . VAL B 1 270 ? 23 36.219 -12.344 1 62.44 270 VAL B N 1
ATOM 7123 C CA . VAL B 1 270 ? 21.781 36.375 -13.141 1 62.44 270 VAL B CA 1
ATOM 7124 C C . VAL B 1 270 ? 20.781 35.281 -12.719 1 62.44 270 VAL B C 1
ATOM 7126 O O . VAL B 1 270 ? 19.594 35.594 -12.5 1 62.44 270 VAL B O 1
ATOM 7129 N N . ALA B 1 271 ? 21.312 34.031 -12.672 1 66.75 271 ALA B N 1
ATOM 7130 C CA . ALA B 1 271 ? 20.391 32.969 -12.336 1 66.75 271 ALA B CA 1
ATOM 7131 C C . ALA B 1 271 ? 19.844 33.125 -10.922 1 66.75 271 ALA B C 1
ATOM 7133 O O . ALA B 1 271 ? 18.656 32.844 -10.68 1 66.75 271 ALA B O 1
ATOM 7134 N N . ASP B 1 272 ? 20.547 33.75 -10.188 1 79.12 272 ASP B N 1
ATOM 7135 C CA . ASP B 1 272 ? 20.141 33.938 -8.797 1 79.12 272 ASP B CA 1
ATOM 7136 C C . ASP B 1 272 ? 19.219 35.125 -8.648 1 79.12 272 ASP B C 1
ATOM 7138 O O . ASP B 1 272 ? 18.344 35.156 -7.766 1 79.12 272 ASP B O 1
ATOM 7142 N N . ALA B 1 273 ? 19.344 36 -9.641 1 82.38 273 ALA B N 1
ATOM 7143 C CA . ALA B 1 273 ? 18.516 37.219 -9.586 1 82.38 273 ALA B CA 1
ATOM 7144 C C . ALA B 1 273 ? 17.062 36.875 -9.906 1 82.38 273 ALA B C 1
ATOM 7146 O O . ALA B 1 273 ? 16.141 37.438 -9.305 1 82.38 273 ALA B O 1
ATOM 7147 N N . GLU B 1 274 ? 16.922 36.031 -10.781 1 81.5 274 GLU B N 1
ATOM 7148 C CA . GLU B 1 274 ? 15.57 35.656 -11.148 1 81.5 274 GLU B CA 1
ATOM 7149 C C . GLU B 1 274 ? 14.875 34.906 -10.008 1 81.5 274 GLU B C 1
ATOM 7151 O O . GLU B 1 274 ? 13.688 35.125 -9.75 1 81.5 274 GLU B O 1
ATOM 7156 N N . VAL B 1 275 ? 15.625 34.094 -9.422 1 84.06 275 VAL B N 1
ATOM 7157 C CA . VAL B 1 275 ? 15.07 33.344 -8.305 1 84.06 275 VAL B CA 1
ATOM 7158 C C . VAL B 1 275 ? 14.742 34.281 -7.156 1 84.06 275 VAL B C 1
ATOM 7160 O O . VAL B 1 275 ? 13.68 34.188 -6.531 1 84.06 275 VAL B O 1
ATOM 7163 N N . SER B 1 276 ? 15.617 35.188 -7 1 87.94 276 SER B N 1
ATOM 7164 C CA . SER B 1 276 ? 15.414 36.156 -5.941 1 87.94 276 SER B CA 1
ATOM 7165 C C . SER B 1 276 ? 14.148 36.969 -6.172 1 87.94 276 SER B C 1
ATOM 7167 O O . SER B 1 276 ? 13.312 37.094 -5.273 1 87.94 276 SER B O 1
ATOM 7169 N N . SER B 1 277 ? 13.945 37.406 -7.359 1 88.44 277 SER B N 1
ATOM 7170 C CA . SER B 1 277 ? 12.781 38.25 -7.676 1 88.44 277 SER B CA 1
ATOM 7171 C C . SER B 1 277 ? 11.492 37.438 -7.609 1 88.44 277 SER B C 1
ATOM 7173 O O . SER B 1 277 ? 10.477 37.906 -7.09 1 88.44 277 SER B O 1
ATOM 7175 N N . ALA B 1 278 ? 11.578 36.312 -8.094 1 86 278 ALA B N 1
ATOM 7176 C CA . ALA B 1 278 ? 10.391 35.469 -8.117 1 86 278 ALA B CA 1
ATOM 7177 C C . ALA B 1 278 ? 9.945 35.094 -6.707 1 86 278 ALA B C 1
ATOM 7179 O O . ALA B 1 278 ? 8.758 35.188 -6.383 1 86 278 ALA B O 1
ATOM 7180 N N . VAL B 1 279 ? 10.828 34.719 -5.879 1 87.75 279 VAL B N 1
ATOM 7181 C CA . VAL B 1 279 ? 10.5 34.312 -4.523 1 87.75 279 VAL B CA 1
ATOM 7182 C C . VAL B 1 279 ? 10.039 35.5 -3.703 1 87.75 279 VAL B C 1
ATOM 7184 O O . VAL B 1 279 ? 9.047 35.438 -2.977 1 87.75 279 VAL B O 1
ATOM 7187 N N . CYS B 1 280 ? 10.734 36.594 -3.826 1 90.75 280 CYS B N 1
ATOM 7188 C CA . CYS B 1 280 ? 10.375 37.781 -3.084 1 90.75 280 CYS B CA 1
ATOM 7189 C C . CYS B 1 280 ? 8.992 38.281 -3.484 1 90.75 280 CYS B C 1
ATOM 7191 O O . CYS B 1 280 ? 8.203 38.688 -2.631 1 90.75 280 CYS B O 1
ATOM 7193 N N . ASN B 1 281 ? 8.742 38.188 -4.746 1 89.62 281 ASN B N 1
ATOM 7194 C CA . ASN B 1 281 ? 7.414 38.594 -5.207 1 89.62 281 ASN B CA 1
ATOM 7195 C C . ASN B 1 281 ? 6.328 37.656 -4.672 1 89.62 281 ASN B C 1
ATOM 7197 O O . ASN B 1 281 ? 5.23 38.094 -4.332 1 89.62 281 ASN B O 1
ATOM 7201 N N . SER B 1 282 ? 6.645 36.438 -4.66 1 87.94 282 SER B N 1
ATOM 7202 C CA . SER B 1 282 ? 5.691 35.469 -4.133 1 87.94 282 SER B CA 1
ATOM 7203 C C . SER B 1 282 ? 5.43 35.719 -2.646 1 87.94 282 SER B C 1
ATOM 7205 O O . SER B 1 282 ? 4.293 35.594 -2.186 1 87.94 282 SER B O 1
ATOM 7207 N N . ILE B 1 283 ? 6.43 36.031 -1.913 1 90 283 ILE B N 1
ATOM 7208 C CA . ILE B 1 283 ? 6.305 36.281 -0.485 1 90 283 ILE B CA 1
ATOM 7209 C C . ILE B 1 283 ? 5.422 37.531 -0.27 1 90 283 ILE B C 1
ATOM 7211 O O . ILE B 1 283 ? 4.504 37.5 0.555 1 90 283 ILE B O 1
ATOM 7215 N N . GLU B 1 284 ? 5.719 38.5 -1.056 1 92.06 284 GLU B N 1
ATOM 7216 C CA . GLU B 1 284 ? 4.949 39.75 -0.937 1 92.06 284 GLU B CA 1
ATOM 7217 C C . GLU B 1 284 ? 3.486 39.531 -1.313 1 92.06 284 GLU B C 1
ATOM 7219 O O . GLU B 1 284 ? 2.588 40.094 -0.699 1 92.06 284 GLU B O 1
ATOM 7224 N N . GLU B 1 285 ? 3.305 38.719 -2.256 1 86.25 285 GLU B N 1
ATOM 7225 C CA . GLU B 1 285 ? 1.938 38.438 -2.678 1 86.25 285 GLU B CA 1
ATOM 7226 C C . GLU B 1 285 ? 1.173 37.688 -1.586 1 86.25 285 GLU B C 1
ATOM 7228 O O . GLU B 1 285 ? 0.02 38.031 -1.297 1 86.25 285 GLU B O 1
ATOM 7233 N N . ARG B 1 286 ? 1.72 36.75 -0.962 1 85.44 286 ARG B N 1
ATOM 7234 C CA . ARG B 1 286 ? 1.079 36 0.108 1 85.44 286 ARG B CA 1
ATOM 7235 C C . ARG B 1 286 ? 0.833 36.875 1.329 1 85.44 286 ARG B C 1
ATOM 7237 O O . ARG B 1 286 ? -0.215 36.781 1.972 1 85.44 286 ARG B O 1
ATOM 7244 N N . TRP B 1 287 ? 1.807 37.656 1.597 1 89.5 287 TRP B N 1
ATOM 7245 C CA . TRP B 1 287 ? 1.701 38.562 2.734 1 89.5 287 TRP B CA 1
ATOM 7246 C C . TRP B 1 287 ? 0.604 39.594 2.506 1 89.5 287 TRP B C 1
ATOM 7248 O O . TRP B 1 287 ? -0.094 39.969 3.443 1 89.5 287 TRP B O 1
ATOM 7258 N N . SER B 1 288 ? 0.505 39.938 1.295 1 87.69 288 SER B N 1
ATOM 7259 C CA . SER B 1 288 ? -0.484 40.969 0.991 1 87.69 288 SER B CA 1
ATOM 7260 C C . SER B 1 288 ? -1.9 40.469 1.258 1 87.69 288 SER B C 1
ATOM 7262 O O . SER B 1 288 ? -2.797 41.25 1.561 1 87.69 288 SER B O 1
ATOM 7264 N N . LYS B 1 289 ? -2.107 39.188 1.268 1 81.69 289 LYS B N 1
ATOM 7265 C CA . LYS B 1 289 ? -3.428 38.594 1.47 1 81.69 289 LYS B CA 1
ATOM 7266 C C . LYS B 1 289 ? -3.689 38.312 2.949 1 81.69 289 LYS B C 1
ATOM 7268 O O . LYS B 1 289 ? -4.824 38.062 3.346 1 81.69 289 LYS B O 1
ATOM 7273 N N . ALA B 1 290 ? -2.723 38.469 3.781 1 87.75 290 ALA B N 1
ATOM 7274 C CA . ALA B 1 290 ? -2.826 38.125 5.195 1 87.75 290 ALA B CA 1
ATOM 7275 C C . ALA B 1 290 ? -3.455 39.25 6 1 87.75 290 ALA B C 1
ATOM 7277 O O . ALA B 1 290 ? -3.434 40.406 5.578 1 87.75 290 ALA B O 1
ATOM 7278 N N . ASP B 1 291 ? -4.113 38.875 7.055 1 89.44 291 ASP B N 1
ATOM 7279 C CA . ASP B 1 291 ? -4.531 39.844 8.062 1 89.44 291 ASP B CA 1
ATOM 7280 C C . ASP B 1 291 ? -3.328 40.406 8.812 1 89.44 291 ASP B C 1
ATOM 7282 O O . ASP B 1 291 ? -3.045 40 9.938 1 89.44 291 ASP B O 1
ATOM 7286 N N . GLN B 1 292 ? -2.684 41.406 8.25 1 92.69 292 GLN B N 1
ATOM 7287 C CA . GLN B 1 292 ? -1.376 41.906 8.695 1 92.69 292 GLN B CA 1
ATOM 7288 C C . GLN B 1 292 ? -1.441 42.438 10.117 1 92.69 292 GLN B C 1
ATOM 7290 O O . GLN B 1 292 ? -0.492 42.281 10.891 1 92.69 292 GLN B O 1
ATOM 7295 N N . ALA B 1 293 ? -2.562 43.094 10.477 1 93.44 293 ALA B N 1
ATOM 7296 C CA . ALA B 1 293 ? -2.711 43.688 11.805 1 93.44 293 ALA B CA 1
ATOM 7297 C C . ALA B 1 293 ? -2.531 42.625 12.891 1 93.44 293 ALA B C 1
ATOM 7299 O O . ALA B 1 293 ? -1.832 42.875 13.883 1 93.44 293 ALA B O 1
ATOM 7300 N N . VAL B 1 294 ? -3.117 41.5 12.672 1 95.25 294 VAL B N 1
ATOM 7301 C CA . VAL B 1 294 ? -3.078 40.438 13.672 1 95.25 294 VAL B CA 1
ATOM 7302 C C . VAL B 1 294 ? -1.661 39.875 13.773 1 95.25 294 VAL B C 1
ATOM 7304 O O . VAL B 1 294 ? -1.169 39.625 14.875 1 95.25 294 VAL B O 1
ATOM 7307 N N . PHE B 1 295 ? -0.986 39.688 12.633 1 95.81 295 PHE B N 1
ATOM 7308 C CA . PHE B 1 295 ? 0.365 39.156 12.602 1 95.81 295 PHE B CA 1
ATOM 7309 C C . PHE B 1 295 ? 1.351 40.125 13.266 1 95.81 295 PHE B C 1
ATOM 7311 O O . PHE B 1 295 ? 2.189 39.688 14.062 1 95.81 295 PHE B O 1
ATOM 7318 N N . VAL B 1 296 ? 1.275 41.344 12.961 1 95.75 296 VAL B N 1
ATOM 7319 C CA . VAL B 1 296 ? 2.182 42.344 13.5 1 95.75 296 VAL B CA 1
ATOM 7320 C C . VAL B 1 296 ? 1.97 42.5 15.008 1 95.75 296 VAL B C 1
ATOM 7322 O O . VAL B 1 296 ? 2.934 42.562 15.773 1 95.75 296 VAL B O 1
ATOM 7325 N N . ALA B 1 297 ? 0.695 42.562 15.383 1 96.88 297 ALA B N 1
ATOM 7326 C CA . ALA B 1 297 ? 0.387 42.625 16.812 1 96.88 297 ALA B CA 1
ATOM 7327 C C . ALA B 1 297 ? 0.972 41.438 17.562 1 96.88 297 ALA B C 1
ATOM 7329 O O . ALA B 1 297 ? 1.536 41.594 18.641 1 96.88 297 ALA B O 1
ATOM 7330 N N . ALA B 1 298 ? 0.83 40.25 17 1 97.25 298 ALA B N 1
ATOM 7331 C CA . ALA B 1 298 ? 1.363 39.062 17.641 1 97.25 298 ALA B CA 1
ATOM 7332 C C . ALA B 1 298 ? 2.881 39.125 17.781 1 97.25 298 ALA B C 1
ATOM 7334 O O . ALA B 1 298 ? 3.439 38.719 18.797 1 97.25 298 ALA B O 1
ATOM 7335 N N . ALA B 1 299 ? 3.549 39.625 16.766 1 96.06 299 ALA B N 1
ATOM 7336 C CA . ALA B 1 299 ? 5.004 39.75 16.812 1 96.06 299 ALA B CA 1
ATOM 7337 C C . ALA B 1 299 ? 5.434 40.75 17.859 1 96.06 299 ALA B C 1
ATOM 7339 O O . ALA B 1 299 ? 6.398 40.531 18.594 1 96.06 299 ALA B O 1
ATOM 7340 N N . ILE B 1 300 ? 4.707 41.875 17.938 1 96.56 300 ILE B N 1
ATOM 7341 C CA . ILE B 1 300 ? 5.012 42.938 18.906 1 96.56 300 ILE B CA 1
ATOM 7342 C C . ILE B 1 300 ? 4.812 42.406 20.312 1 96.56 300 ILE B C 1
ATOM 7344 O O . ILE B 1 300 ? 5.586 42.719 21.219 1 96.56 300 ILE B O 1
ATOM 7348 N N . LEU B 1 301 ? 3.836 41.594 20.469 1 97.38 301 LEU B N 1
ATOM 7349 C CA . LEU B 1 301 ? 3.461 41.125 21.797 1 97.38 301 LEU B CA 1
ATOM 7350 C C . LEU B 1 301 ? 4.301 39.906 22.203 1 97.38 301 LEU B C 1
ATOM 7352 O O . LEU B 1 301 ? 4.105 39.344 23.281 1 97.38 301 LEU B O 1
ATOM 7356 N N . ASN B 1 302 ? 5.129 39.438 21.328 1 95.94 302 ASN B N 1
ATOM 7357 C CA . ASN B 1 302 ? 6.156 38.5 21.734 1 95.94 302 ASN B CA 1
ATOM 7358 C C . ASN B 1 302 ? 7.32 39.188 22.438 1 95.94 302 ASN B C 1
ATOM 7360 O O . ASN B 1 302 ? 8.109 39.875 21.797 1 95.94 302 ASN B O 1
ATOM 7364 N N . PRO B 1 303 ? 7.438 38.938 23.719 1 94.94 303 PRO B N 1
ATOM 7365 C CA . PRO B 1 303 ? 8.43 39.656 24.5 1 94.94 303 PRO B CA 1
ATOM 7366 C C . PRO B 1 303 ? 9.859 39.406 24.047 1 94.94 303 PRO B C 1
ATOM 7368 O O . PRO B 1 303 ? 10.766 40.156 24.359 1 94.94 303 PRO B O 1
ATOM 7371 N N . VAL B 1 304 ? 10.133 38.406 23.312 1 90.75 304 VAL B N 1
ATOM 7372 C CA . VAL B 1 304 ? 11.477 38.062 22.844 1 90.75 304 VAL B CA 1
ATOM 7373 C C . VAL B 1 304 ? 11.891 39.031 21.734 1 90.75 304 VAL B C 1
ATOM 7375 O O . VAL B 1 304 ? 13.055 39.406 21.641 1 90.75 304 VAL B O 1
ATOM 7378 N N . TYR B 1 305 ? 10.906 39.438 20.938 1 91.88 305 TYR B N 1
ATOM 7379 C CA . TYR B 1 305 ? 11.227 40.219 19.75 1 91.88 305 TYR B CA 1
ATOM 7380 C C . TYR B 1 305 ? 10.766 41.656 19.922 1 91.88 305 TYR B C 1
ATOM 7382 O O . TYR B 1 305 ? 11.547 42.594 19.734 1 91.88 305 TYR B O 1
ATOM 7390 N N . MET B 1 306 ? 9.438 41.812 20.312 1 93.25 306 MET B N 1
ATOM 7391 C CA . MET B 1 306 ? 8.836 43.125 20.469 1 93.25 306 MET B CA 1
ATOM 7392 C C . MET B 1 306 ? 8.922 43.938 19.172 1 93.25 306 MET B C 1
ATOM 7394 O O . MET B 1 306 ? 8.406 43.5 18.141 1 93.25 306 MET B O 1
ATOM 7398 N N . LEU B 1 307 ? 9.797 45 19.156 1 93.12 307 LEU B N 1
ATOM 7399 C CA . LEU B 1 307 ? 9.867 45.844 17.969 1 93.12 307 LEU B CA 1
ATOM 7400 C C . LEU B 1 307 ? 11.188 45.625 17.234 1 93.12 307 LEU B C 1
ATOM 7402 O O . LEU B 1 307 ? 11.414 46.25 16.172 1 93.12 307 LEU B O 1
ATOM 7406 N N . LYS B 1 308 ? 12.039 44.688 17.625 1 90.44 308 LYS B N 1
ATOM 7407 C CA . LYS B 1 308 ? 13.391 44.5 17.094 1 90.44 308 LYS B CA 1
ATOM 7408 C C . LYS B 1 308 ? 13.359 44.094 15.625 1 90.44 308 LYS B C 1
ATOM 7410 O O . LYS B 1 308 ? 14.188 44.562 14.836 1 90.44 308 LYS B O 1
ATOM 7415 N N . PRO B 1 309 ? 12.383 43.312 15.227 1 93.19 309 PRO B N 1
ATOM 7416 C CA . PRO B 1 309 ? 12.406 42.844 13.836 1 93.19 309 PRO B CA 1
ATOM 7417 C C . PRO B 1 309 ? 11.883 43.906 12.867 1 93.19 309 PRO B C 1
ATOM 7419 O O . PRO B 1 309 ? 12.031 43.781 11.648 1 93.19 309 PRO B O 1
ATOM 7422 N N . PHE B 1 310 ? 11.336 45 13.398 1 94.06 310 PHE B N 1
ATOM 7423 C CA . PHE B 1 310 ? 10.625 45.938 12.539 1 94.06 310 PHE B CA 1
ATOM 7424 C C . PHE B 1 310 ? 11.484 47.156 12.242 1 94.06 310 PHE B C 1
ATOM 7426 O O . PHE B 1 310 ? 12.289 47.562 13.086 1 94.06 310 PHE B O 1
ATOM 7433 N N . ALA B 1 311 ? 11.242 47.656 11.102 1 92.31 311 ALA B N 1
ATOM 7434 C CA . ALA B 1 311 ? 11.891 48.906 10.711 1 92.31 311 ALA B CA 1
ATOM 7435 C C . ALA B 1 311 ? 11.258 50.094 11.414 1 92.31 311 ALA B C 1
ATOM 7437 O O . ALA B 1 311 ? 10.25 49.969 12.109 1 92.31 311 ALA B O 1
ATOM 7438 N N . ASP B 1 312 ? 12.016 51.156 11.344 1 90.19 312 ASP B N 1
ATOM 7439 C CA . ASP B 1 312 ? 11.492 52.406 11.914 1 90.19 312 ASP B CA 1
ATOM 7440 C C . ASP B 1 312 ? 10.359 52.969 11.055 1 90.19 312 ASP B C 1
ATOM 7442 O O . ASP B 1 312 ? 10.617 53.688 10.078 1 90.19 312 ASP B O 1
ATOM 7446 N N . LEU B 1 313 ? 9.18 52.656 11.461 1 90.94 313 LEU B N 1
ATOM 7447 C CA . LEU B 1 313 ? 8 53.062 10.688 1 90.94 313 LEU B CA 1
ATOM 7448 C C . LEU B 1 313 ? 7.09 53.969 11.508 1 90.94 313 LEU B C 1
ATOM 7450 O O . LEU B 1 313 ? 6.957 53.781 12.727 1 90.94 313 LEU B O 1
ATOM 7454 N N . PRO B 1 314 ? 6.473 54.812 10.852 1 89.69 314 PRO B N 1
ATOM 7455 C CA . PRO B 1 314 ? 5.551 55.719 11.57 1 89.69 314 PRO B CA 1
ATOM 7456 C C . PRO B 1 314 ? 4.344 54.969 12.141 1 89.69 314 PRO B C 1
ATOM 7458 O O . PRO B 1 314 ? 3.729 55.438 13.102 1 89.69 314 PRO B O 1
ATOM 7461 N N . GLU B 1 315 ? 4.043 53.906 11.57 1 88.62 315 GLU B N 1
ATOM 7462 C CA . GLU B 1 315 ? 2.891 53.094 12 1 88.62 315 GLU B CA 1
ATOM 7463 C C . GLU B 1 315 ? 3.195 52.344 13.289 1 88.62 315 GLU B C 1
ATOM 7465 O O . GLU B 1 315 ? 2.283 51.844 13.953 1 88.62 315 GLU B O 1
ATOM 7470 N N . LEU B 1 316 ? 4.434 52.406 13.742 1 92.31 316 LEU B N 1
ATOM 7471 C CA . LEU B 1 316 ? 4.812 51.594 14.898 1 92.31 316 LEU B CA 1
ATOM 7472 C C . LEU B 1 316 ? 5.215 52.5 16.062 1 92.31 316 LEU B C 1
ATOM 7474 O O . LEU B 1 316 ? 6.047 52.094 16.891 1 92.31 316 LEU B O 1
ATOM 7478 N N . THR B 1 317 ? 4.66 53.688 16.047 1 92.38 317 THR B N 1
ATOM 7479 C CA . THR B 1 317 ? 4.789 54.531 17.234 1 92.38 317 THR B CA 1
ATOM 7480 C C . THR B 1 317 ? 3.914 54 18.359 1 92.38 317 THR B C 1
ATOM 7482 O O . THR B 1 317 ? 3.002 53.188 18.125 1 92.38 317 THR B O 1
ATOM 7485 N N . VAL B 1 318 ? 4.188 54.438 19.531 1 93.31 318 VAL B N 1
ATOM 7486 C CA . VAL B 1 318 ? 3.439 53.969 20.703 1 93.31 318 VAL B CA 1
ATOM 7487 C C . VAL B 1 318 ? 1.955 54.25 20.516 1 93.31 318 VAL B C 1
ATOM 7489 O O . VAL B 1 318 ? 1.097 53.438 20.859 1 93.31 318 VAL B O 1
ATOM 7492 N N . ILE B 1 319 ? 1.647 55.406 19.953 1 91.75 319 ILE B N 1
ATOM 7493 C CA . ILE B 1 319 ? 0.271 55.844 19.75 1 91.75 319 ILE B CA 1
ATOM 7494 C C . ILE B 1 319 ? -0.418 54.906 18.75 1 91.75 319 ILE B C 1
ATOM 7496 O O . ILE B 1 319 ? -1.55 54.469 18.969 1 91.75 319 ILE B O 1
ATOM 7500 N N . LYS B 1 320 ? 0.279 54.656 17.703 1 93.19 320 LYS B N 1
ATOM 7501 C CA . LYS B 1 320 ? -0.31 53.812 16.656 1 93.19 320 LYS B CA 1
ATOM 7502 C C . LYS B 1 320 ? -0.427 52.375 17.094 1 93.19 320 LYS B C 1
ATOM 7504 O O . LYS B 1 320 ? -1.365 51.656 16.703 1 93.19 320 LYS B O 1
ATOM 7509 N N . ILE B 1 321 ? 0.553 51.906 17.844 1 95.19 321 ILE B N 1
ATOM 7510 C CA . ILE B 1 321 ? 0.478 50.562 18.391 1 95.19 321 ILE B CA 1
ATOM 7511 C C . ILE B 1 321 ? -0.718 50.438 19.344 1 95.19 321 ILE B C 1
ATOM 7513 O O . ILE B 1 321 ? -1.449 49.469 19.312 1 95.19 321 ILE B O 1
ATOM 7517 N N . ASP B 1 322 ? -0.847 51.438 20.188 1 95 322 ASP B N 1
ATOM 7518 C CA . ASP B 1 322 ? -1.991 51.5 21.094 1 95 322 ASP B CA 1
ATOM 7519 C C . ASP B 1 322 ? -3.307 51.469 20.312 1 95 322 ASP B C 1
ATOM 7521 O O . ASP B 1 322 ? -4.25 50.781 20.703 1 95 322 ASP B O 1
ATOM 7525 N N . THR B 1 323 ? -3.395 52.219 19.25 1 93.31 323 THR B N 1
ATOM 7526 C CA . THR B 1 323 ? -4.59 52.25 18.406 1 93.31 323 THR B CA 1
ATOM 7527 C C . THR B 1 323 ? -4.84 50.875 17.781 1 93.31 323 THR B C 1
ATOM 7529 O O . THR B 1 323 ? -5.977 50.406 17.75 1 93.31 323 THR B O 1
ATOM 7532 N N . LEU B 1 324 ? -3.777 50.312 17.281 1 94.25 324 LEU B N 1
ATOM 7533 C CA . LEU B 1 324 ? -3.861 48.969 16.672 1 94.25 324 LEU B CA 1
ATOM 7534 C C . LEU B 1 324 ? -4.379 47.938 17.672 1 94.25 324 LEU B C 1
ATOM 7536 O O . LEU B 1 324 ? -5.316 47.188 17.375 1 94.25 324 LEU B O 1
ATOM 7540 N N . LEU B 1 325 ? -3.812 47.844 18.844 1 96.62 325 LEU B N 1
ATOM 7541 C CA . LEU B 1 325 ? -4.176 46.875 19.859 1 96.62 325 LEU B CA 1
ATOM 7542 C C . LEU B 1 325 ? -5.578 47.125 20.391 1 96.62 325 LEU B C 1
ATOM 7544 O O . LEU B 1 325 ? -6.305 46.188 20.734 1 96.62 325 LEU B O 1
ATOM 7548 N N . SER B 1 326 ? -5.945 48.406 20.516 1 95.25 326 SER B N 1
ATOM 7549 C CA . SER B 1 326 ? -7.293 48.75 20.953 1 95.25 326 SER B CA 1
ATOM 7550 C C . SER B 1 326 ? -8.336 48.312 19.922 1 95.25 326 SER B C 1
ATOM 7552 O O . SER B 1 326 ? -9.398 47.812 20.297 1 95.25 326 SER B O 1
ATOM 7554 N N . HIS B 1 327 ? -7.992 48.531 18.719 1 93.44 327 HIS B N 1
ATOM 7555 C CA . HIS B 1 327 ? -8.883 48.094 17.641 1 93.44 327 HIS B CA 1
ATOM 7556 C C . HIS B 1 327 ? -9.055 46.562 17.672 1 93.44 327 HIS B C 1
ATOM 7558 O O . HIS B 1 327 ? -10.164 46.062 17.516 1 93.44 327 HIS B O 1
ATOM 7564 N N . LEU B 1 328 ? -7.996 45.875 17.828 1 95.38 328 LEU B N 1
ATOM 7565 C CA . LEU B 1 328 ? -8.047 44.406 17.875 1 95.38 328 LEU B CA 1
ATOM 7566 C C . LEU B 1 328 ? -8.82 43.938 19.094 1 95.38 328 LEU B C 1
ATOM 7568 O O . LEU B 1 328 ? -9.555 42.938 19.016 1 95.38 328 LEU B O 1
ATOM 7572 N N . TRP B 1 329 ? -8.633 44.625 20.234 1 96.19 329 TRP B N 1
ATOM 7573 C CA . TRP B 1 329 ? -9.406 44.281 21.422 1 96.19 329 TRP B CA 1
ATOM 7574 C C . TRP B 1 329 ? -10.906 44.375 21.141 1 96.19 329 TRP B C 1
ATOM 7576 O O . TRP B 1 329 ? -11.672 43.5 21.5 1 96.19 329 TRP B O 1
ATOM 7586 N N . THR B 1 330 ? -11.289 45.469 20.516 1 94.38 330 THR B N 1
ATOM 7587 C CA . THR B 1 330 ? -12.703 45.688 20.219 1 94.38 330 THR B CA 1
ATOM 7588 C C . THR B 1 330 ? -13.227 44.625 19.281 1 94.38 330 THR B C 1
ATOM 7590 O O . THR B 1 330 ? -14.352 44.125 19.438 1 94.38 330 THR B O 1
ATOM 7593 N N . ARG B 1 331 ? -12.453 44.219 18.391 1 92.19 331 ARG B N 1
ATOM 7594 C CA . ARG B 1 331 ? -12.836 43.219 17.406 1 92.19 331 ARG B CA 1
ATOM 7595 C C . ARG B 1 331 ? -13.031 41.875 18.078 1 92.19 331 ARG B C 1
ATOM 7597 O O . ARG B 1 331 ? -14.039 41.188 17.859 1 92.19 331 ARG B O 1
ATOM 7604 N N . PHE B 1 332 ? -12.148 41.469 18.953 1 95.19 332 PHE B N 1
ATOM 7605 C CA . PHE B 1 332 ? -12.109 40.094 19.469 1 95.19 332 PHE B CA 1
ATOM 7606 C C . PHE B 1 332 ? -13.023 39.969 20.688 1 95.19 332 PHE B C 1
ATOM 7608 O O . PHE B 1 332 ? -13.578 38.906 20.922 1 95.19 332 PHE B O 1
ATOM 7615 N N . PHE B 1 333 ? -13.117 41 21.422 1 94.56 333 PHE B N 1
ATOM 7616 C CA . PHE B 1 333 ? -13.852 40.906 22.688 1 94.56 333 PHE B CA 1
ATOM 7617 C C . PHE B 1 333 ? -15.164 41.688 22.609 1 94.56 333 PHE B C 1
ATOM 7619 O O . PHE B 1 333 ? -15.93 41.719 23.578 1 94.56 333 PHE B O 1
ATOM 7626 N N . SER B 1 334 ? -15.508 42.281 21.531 1 90.88 334 SER B N 1
ATOM 7627 C CA . SER B 1 334 ? -16.75 43 21.281 1 90.88 334 SER B CA 1
ATOM 7628 C C . SER B 1 334 ? -17.031 44 22.391 1 90.88 334 SER B C 1
ATOM 7630 O O . SER B 1 334 ? -18.172 44.156 22.828 1 90.88 334 SER B O 1
ATOM 7632 N N . SER B 1 335 ? -16.031 44.531 22.984 1 93 335 SER B N 1
ATOM 7633 C CA . SER B 1 335 ? -16.094 45.594 24 1 93 335 SER B CA 1
ATOM 7634 C C . SER B 1 335 ? -15.008 46.625 23.75 1 93 335 SER B C 1
ATOM 7636 O O . SER B 1 335 ? -13.961 46.344 23.172 1 93 335 SER B O 1
ATOM 7638 N N . PRO B 1 336 ? -15.359 47.781 24.141 1 93.12 336 PRO B N 1
ATOM 7639 C CA . PRO B 1 336 ? -14.32 48.812 23.969 1 93.12 336 PRO B CA 1
ATOM 7640 C C . PRO B 1 336 ? -13.07 48.5 24.797 1 93.12 336 PRO B C 1
ATOM 7642 O O . PRO B 1 336 ? -13.156 47.938 25.875 1 93.12 336 PRO B O 1
ATOM 7645 N N . ALA B 1 337 ? -11.961 48.93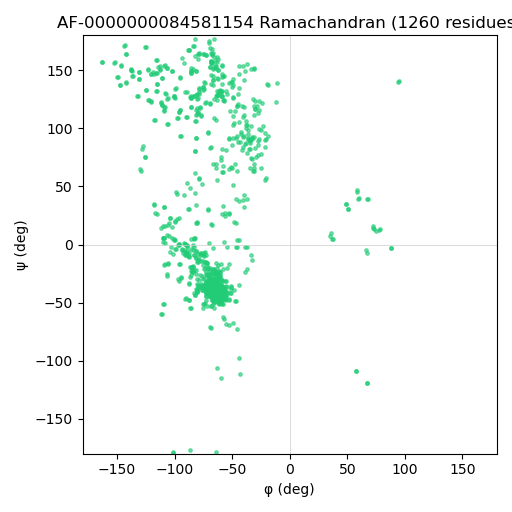8 24.281 1 95 337 ALA B N 1
ATOM 7646 C CA . ALA B 1 337 ? -10.688 48.719 24.953 1 95 337 ALA B CA 1
ATOM 7647 C C . ALA B 1 337 ? -10.664 49.406 26.328 1 95 337 ALA B C 1
ATOM 7649 O O . ALA B 1 337 ? -10.984 50.594 26.438 1 95 337 ALA B O 1
ATOM 7650 N N . PRO B 1 338 ? -10.336 48.719 27.312 1 95.75 338 PRO B N 1
ATOM 7651 C CA . PRO B 1 338 ? -10.234 49.344 28.641 1 95.75 338 PRO B CA 1
ATOM 7652 C C . PRO B 1 338 ? -9.078 50.344 28.75 1 95.75 338 PRO B C 1
ATOM 7654 O O . PRO B 1 338 ? -8.086 50.188 28.031 1 95.75 338 PRO B O 1
ATOM 7657 N N . LEU B 1 339 ? -9.195 51.219 29.656 1 94.12 339 LEU B N 1
ATOM 7658 C CA . LEU B 1 339 ? -8.164 52.219 29.875 1 94.12 339 LEU B CA 1
ATOM 7659 C C . LEU B 1 339 ? -6.863 51.594 30.344 1 94.12 339 LEU B C 1
ATOM 7661 O O . LEU B 1 339 ? -5.773 52.062 30.031 1 94.12 339 LEU B O 1
ATOM 7665 N N . GLU B 1 340 ? -7.008 50.562 31.016 1 94.81 340 GLU B N 1
ATOM 7666 C CA . GLU B 1 340 ? -5.844 49.844 31.531 1 94.81 340 GLU B CA 1
ATOM 7667 C C . GLU B 1 340 ? -4.98 49.312 30.391 1 94.81 340 GLU B C 1
ATOM 7669 O O . GLU B 1 340 ? -3.771 49.125 30.547 1 94.81 340 GLU B O 1
ATOM 7674 N N . LEU B 1 341 ? -5.645 49 29.25 1 97 341 LEU B N 1
ATOM 7675 C CA . LEU B 1 341 ? -4.898 48.5 28.094 1 97 341 LEU B CA 1
ATOM 7676 C C . LEU B 1 341 ? -3.885 49.531 27.625 1 97 341 LEU B C 1
ATOM 7678 O O . LEU B 1 341 ? -2.742 49.219 27.312 1 97 341 LEU B O 1
ATOM 7682 N N . ARG B 1 342 ? -4.238 50.781 27.625 1 94.75 342 ARG B N 1
ATOM 7683 C CA . ARG B 1 342 ? -3.365 51.875 27.188 1 94.75 342 ARG B CA 1
ATOM 7684 C C . ARG B 1 342 ? -2.16 52.031 28.109 1 94.75 342 ARG B C 1
ATOM 7686 O O . ARG B 1 342 ? -1.035 52.219 27.641 1 94.75 342 ARG B O 1
ATOM 7693 N N . GLU B 1 343 ? -2.461 51.938 29.375 1 95.19 343 GLU B N 1
ATOM 7694 C CA . GLU B 1 343 ? -1.384 52.031 30.344 1 95.19 343 GLU B CA 1
ATOM 7695 C C . GLU B 1 343 ? -0.406 50.875 30.203 1 95.19 343 GLU B C 1
ATOM 7697 O O . GLU B 1 343 ? 0.811 51.062 30.25 1 95.19 343 GLU B O 1
ATOM 7702 N N . ASP B 1 344 ? -0.987 49.75 30.016 1 96.25 344 ASP B N 1
ATOM 7703 C CA . ASP B 1 344 ? -0.169 48.531 29.875 1 96.25 344 ASP B CA 1
ATOM 7704 C C . ASP B 1 344 ? 0.704 48.625 28.625 1 96.25 344 ASP B C 1
ATOM 7706 O O . ASP B 1 344 ? 1.859 48.188 28.641 1 96.25 344 ASP B O 1
ATOM 7710 N N . VAL B 1 345 ? 0.1 49.062 27.484 1 96.75 345 VAL B N 1
ATOM 7711 C CA . VAL B 1 345 ? 0.828 49.188 26.219 1 96.75 345 VAL B CA 1
ATOM 7712 C C . VAL B 1 345 ? 2.023 50.125 26.391 1 96.75 345 VAL B C 1
ATOM 7714 O O . VAL B 1 345 ? 3.133 49.812 25.969 1 96.75 345 VAL B O 1
ATOM 7717 N N . LYS B 1 346 ? 1.802 51.219 27.062 1 95 346 LYS B N 1
ATOM 7718 C CA . LYS B 1 346 ? 2.871 52.188 27.297 1 95 346 LYS B CA 1
ATOM 7719 C C . LYS B 1 346 ? 3.979 51.594 28.156 1 95 346 LYS B C 1
ATOM 7721 O O . LYS B 1 346 ? 5.16 51.688 27.828 1 95 346 LYS B O 1
ATOM 7726 N N . ASP B 1 347 ? 3.592 50.969 29.219 1 95.5 347 ASP B N 1
ATOM 7727 C CA . ASP B 1 347 ? 4.559 50.344 30.109 1 95.5 347 ASP B CA 1
ATOM 7728 C C . ASP B 1 347 ? 5.34 49.25 29.406 1 95.5 347 ASP B C 1
ATOM 7730 O O . ASP B 1 347 ? 6.543 49.094 29.625 1 95.5 347 ASP B O 1
ATOM 7734 N N . TYR B 1 348 ? 4.617 48.469 28.562 1 96.31 348 TYR B N 1
ATOM 7735 C CA . TYR B 1 348 ? 5.227 47.344 27.859 1 96.31 348 TYR B CA 1
ATOM 7736 C C . TYR B 1 348 ? 6.262 47.844 26.859 1 96.31 348 TYR B C 1
ATOM 7738 O O . TYR B 1 348 ? 7.383 47.312 26.812 1 96.31 348 TYR B O 1
ATOM 7746 N N . ILE B 1 349 ? 5.906 48.812 26.031 1 95 349 ILE B N 1
ATOM 7747 C CA . ILE B 1 349 ? 6.781 49.281 24.969 1 95 349 ILE B CA 1
ATOM 7748 C C . ILE B 1 349 ? 7.98 50 25.578 1 95 349 ILE B C 1
ATOM 7750 O O . ILE B 1 349 ? 9.109 49.875 25.094 1 95 349 ILE B O 1
ATOM 7754 N N . HIS B 1 350 ? 7.766 50.75 26.734 1 94.06 350 HIS B N 1
ATOM 7755 C CA . HIS B 1 350 ? 8.836 51.5 27.375 1 94.06 350 HIS B CA 1
ATOM 7756 C C . HIS B 1 350 ? 9.578 50.656 28.406 1 94.06 350 HIS B C 1
ATOM 7758 O O . HIS B 1 350 ? 10.586 51.125 28.953 1 94.06 350 HIS B O 1
ATOM 7764 N N . LYS B 1 351 ? 9.102 49.531 28.594 1 93.94 351 LYS B N 1
ATOM 7765 C CA . LYS B 1 351 ? 9.711 48.656 29.578 1 93.94 351 LYS B CA 1
ATOM 7766 C C . LYS B 1 351 ? 9.727 49.281 30.969 1 93.94 351 LYS B C 1
ATOM 7768 O O . LYS B 1 351 ? 10.766 49.312 31.625 1 93.94 351 LYS B O 1
ATOM 7773 N N . THR B 1 352 ? 8.57 49.844 31.312 1 94.25 352 THR B N 1
ATOM 7774 C CA . THR B 1 352 ? 8.43 50.5 32.625 1 94.25 352 THR B CA 1
ATOM 7775 C C . THR B 1 352 ? 7.242 49.906 33.375 1 94.25 352 THR B C 1
ATOM 7777 O O . THR B 1 352 ? 6.504 49.094 32.844 1 94.25 352 THR B O 1
ATOM 7780 N N . GLY B 1 353 ? 7.191 50.281 34.594 1 91.94 353 GLY B N 1
ATOM 7781 C CA . GLY B 1 353 ? 6.059 49.875 35.406 1 91.94 353 GLY B CA 1
ATOM 7782 C C . GLY B 1 353 ? 6.047 48.375 35.656 1 91.94 353 GLY B C 1
ATOM 7783 O O . GLY B 1 353 ? 7.043 47.812 36.125 1 91.94 353 GLY B O 1
ATOM 7784 N N . ARG B 1 354 ? 5.051 47.781 35.219 1 89.06 354 ARG B N 1
ATOM 7785 C CA . ARG B 1 354 ? 4.848 46.344 35.5 1 89.06 354 ARG B CA 1
ATOM 7786 C C . ARG B 1 354 ? 5.781 45.5 34.625 1 89.06 354 ARG B C 1
ATOM 7788 O O . ARG B 1 354 ? 6.059 44.344 34.969 1 89.06 354 ARG B O 1
ATOM 7795 N N . PHE B 1 355 ? 6.285 46.094 33.594 1 94.31 355 PHE B N 1
ATOM 7796 C CA . PHE B 1 355 ? 7.082 45.312 32.625 1 94.31 355 PHE B CA 1
ATOM 7797 C C . PHE B 1 355 ? 8.547 45.719 32.719 1 94.31 355 PHE B C 1
ATOM 7799 O O . PHE B 1 355 ? 9.328 45.406 31.812 1 94.31 355 PHE B O 1
ATOM 7806 N N . GLU B 1 356 ? 8.969 46.344 33.688 1 93.69 356 GLU B N 1
ATOM 7807 C CA . GLU B 1 356 ? 10.336 46.844 33.875 1 93.69 356 GLU B CA 1
ATOM 7808 C C . GLU B 1 356 ? 11.328 45.656 33.906 1 93.69 356 GLU B C 1
ATOM 7810 O O . GLU B 1 356 ? 12.422 45.75 33.375 1 93.69 356 GLU B O 1
ATOM 7815 N N . GLN B 1 357 ? 10.906 44.562 34.5 1 93.69 357 GLN B N 1
ATOM 7816 C CA . GLN B 1 357 ? 11.797 43.438 34.688 1 93.69 357 GLN B CA 1
ATOM 7817 C C . GLN B 1 357 ? 11.641 42.406 33.594 1 93.69 357 GLN B C 1
ATOM 7819 O O . GLN B 1 357 ? 12.359 41.406 33.531 1 93.69 357 GLN B O 1
ATOM 7824 N N . LEU B 1 358 ? 10.789 42.656 32.688 1 93 358 LEU B N 1
ATOM 7825 C CA . LEU B 1 358 ? 10.453 41.688 31.656 1 93 358 LEU B CA 1
ATOM 7826 C C . LEU B 1 358 ? 11.664 41.406 30.766 1 93 358 LEU B C 1
ATOM 7828 O O . LEU B 1 358 ? 11.953 40.25 30.469 1 93 358 LEU B O 1
ATOM 7832 N N . PRO B 1 359 ? 12.414 42.406 30.359 1 92.12 359 PRO B N 1
ATOM 7833 C CA . PRO B 1 359 ? 13.57 42.125 29.516 1 92.12 359 PRO B CA 1
ATOM 7834 C C . PRO B 1 359 ? 14.602 41.219 30.188 1 92.12 359 PRO B C 1
ATOM 7836 O O . PRO B 1 359 ? 15.156 40.312 29.562 1 92.12 359 PRO B O 1
ATOM 7839 N N . ARG B 1 360 ? 14.812 41.469 31.391 1 92.62 360 ARG B N 1
ATOM 7840 C CA . ARG B 1 360 ? 15.758 40.625 32.156 1 92.62 360 ARG B CA 1
ATOM 7841 C C . ARG B 1 360 ? 15.234 39.219 32.312 1 92.62 360 ARG B C 1
ATOM 7843 O O . ARG B 1 360 ? 16 38.25 32.25 1 92.62 360 ARG B O 1
ATOM 7850 N N . TYR B 1 361 ? 14.023 39.156 32.562 1 92.44 361 TYR B N 1
ATOM 7851 C CA . TYR B 1 361 ? 13.391 37.875 32.688 1 92.44 361 TYR B CA 1
ATOM 7852 C C . TYR B 1 361 ? 13.484 37.062 31.391 1 92.44 361 TYR B C 1
ATOM 7854 O O . TYR B 1 361 ? 13.766 35.875 31.406 1 92.44 361 TYR B O 1
ATOM 7862 N N . VAL B 1 362 ? 13.227 37.719 30.266 1 91.62 362 VAL B N 1
ATOM 7863 C CA . VAL B 1 362 ? 13.297 37.062 28.938 1 91.62 362 VAL B CA 1
ATOM 7864 C C . VAL B 1 362 ? 14.719 36.625 28.656 1 91.62 362 VAL B C 1
ATOM 7866 O O . VAL B 1 362 ? 14.938 35.531 28.141 1 91.62 362 VAL B O 1
ATOM 7869 N N . GLU B 1 363 ? 15.695 37.406 28.969 1 88.88 363 GLU B N 1
ATOM 7870 C CA . GLU B 1 363 ? 17.094 37.031 28.766 1 88.88 363 GLU B CA 1
ATOM 7871 C C . GLU B 1 363 ? 17.484 35.812 29.594 1 88.88 363 GLU B C 1
ATOM 7873 O O . GLU B 1 363 ? 18.25 34.969 29.125 1 88.88 363 GLU B O 1
ATOM 7878 N N . ALA B 1 364 ? 16.984 35.781 30.781 1 88.94 364 ALA B N 1
ATOM 7879 C CA . ALA B 1 364 ? 17.25 34.625 31.641 1 88.94 364 ALA B CA 1
ATOM 7880 C C . ALA B 1 364 ? 16.656 33.344 31.062 1 88.94 364 ALA B C 1
ATOM 7882 O O . ALA B 1 364 ? 17.25 32.281 31.141 1 88.94 364 ALA B O 1
ATOM 7883 N N . GLU B 1 365 ? 15.477 33.531 30.531 1 87.25 365 GLU B N 1
ATOM 7884 C CA . GLU B 1 365 ? 14.805 32.375 29.922 1 87.25 365 GLU B CA 1
ATOM 7885 C C . GLU B 1 365 ? 15.547 31.906 28.672 1 87.25 365 GLU B C 1
ATOM 7887 O O . GLU B 1 365 ? 15.578 30.703 28.391 1 87.25 365 GLU B O 1
ATOM 7892 N N . LEU B 1 366 ? 16.031 32.812 27.922 1 83.56 366 LEU B N 1
ATOM 7893 C CA . LEU B 1 366 ? 16.75 32.469 26.703 1 83.56 366 LEU B CA 1
ATOM 7894 C C . LEU B 1 366 ? 18.062 31.766 27.016 1 83.56 366 LEU B C 1
ATOM 7896 O O . LEU B 1 366 ? 18.578 31.016 26.172 1 83.56 366 LEU B O 1
ATOM 7900 N N . GLN B 1 367 ? 18.578 31.953 28.141 1 81.19 367 GLN B N 1
ATOM 7901 C CA . GLN B 1 367 ? 19.859 31.375 28.531 1 81.19 367 GLN B CA 1
ATOM 7902 C C . GLN B 1 367 ? 19.672 29.984 29.125 1 81.19 367 GLN B C 1
ATOM 7904 O O . GLN B 1 367 ? 20.641 29.219 29.266 1 81.19 367 GLN B O 1
ATOM 7909 N N . LEU B 1 368 ? 18.469 29.641 29.359 1 79.38 368 LEU B N 1
ATOM 7910 C CA . LEU B 1 368 ? 18.219 28.297 29.891 1 79.38 368 LEU B CA 1
ATOM 7911 C C . LEU B 1 368 ? 18.547 27.234 28.844 1 79.38 368 LEU B C 1
ATOM 7913 O O . LEU B 1 368 ? 18.312 27.422 27.656 1 79.38 368 LEU B O 1
ATOM 7917 N N . PRO B 1 369 ? 19.172 26.172 29.219 1 61.12 369 PRO B N 1
ATOM 7918 C CA . PRO B 1 369 ? 19.594 25.094 28.312 1 61.12 369 PRO B CA 1
ATOM 7919 C C . PRO B 1 369 ? 18.438 24.531 27.484 1 61.12 369 PRO B C 1
ATOM 7921 O O . PRO B 1 369 ? 18.625 24.172 26.312 1 61.12 369 PRO B O 1
ATOM 7924 N N . GLN B 1 370 ? 17.344 24.484 28.156 1 59.16 370 GLN B N 1
ATOM 7925 C CA . GLN B 1 370 ? 16.203 23.906 27.453 1 59.16 370 GLN B CA 1
ATOM 7926 C C . GLN B 1 370 ? 15.82 24.75 26.25 1 59.16 370 GLN B C 1
ATOM 7928 O O . GLN B 1 370 ? 15.328 24.219 25.25 1 59.16 370 GLN B O 1
ATOM 7933 N N . SER B 1 371 ? 16.141 26 26.453 1 55.56 371 SER B N 1
ATOM 7934 C CA . SER B 1 371 ? 15.75 26.953 25.422 1 55.56 371 SER B CA 1
ATOM 7935 C C . SER B 1 371 ? 16.719 26.922 24.234 1 55.56 371 SER B C 1
ATOM 7937 O O . SER B 1 371 ? 16.406 27.422 23.156 1 55.56 371 SER B O 1
ATOM 7939 N N . GLN B 1 372 ? 17.766 26.297 24.531 1 52.41 372 GLN B N 1
ATOM 7940 C CA . GLN B 1 372 ? 18.734 26.172 23.438 1 52.41 372 GLN B CA 1
ATOM 7941 C C . GLN B 1 372 ? 18.219 25.234 22.359 1 52.41 372 GLN B C 1
ATOM 7943 O O . GLN B 1 372 ? 18.578 25.375 21.188 1 52.41 372 GLN B O 1
ATOM 7948 N N . CYS B 1 373 ? 17.344 24.359 22.891 1 53.78 373 CYS B N 1
ATOM 7949 C CA . CYS B 1 373 ? 16.875 23.375 21.906 1 53.78 373 CYS B CA 1
ATOM 7950 C C . CYS B 1 373 ? 15.445 23.688 21.484 1 53.78 373 CYS B C 1
ATOM 7952 O O . CYS B 1 373 ? 14.961 23.156 20.484 1 53.78 373 CYS B O 1
ATOM 7954 N N . ARG B 1 374 ? 14.859 24.594 22.422 1 61.28 374 ARG B N 1
ATOM 7955 C CA . ARG B 1 374 ? 13.477 24.922 22.109 1 61.28 374 ARG B CA 1
ATOM 7956 C C . ARG B 1 374 ? 13.234 26.422 22.141 1 61.28 374 ARG B C 1
ATOM 7958 O O . ARG B 1 374 ? 13.977 27.156 22.797 1 61.28 374 ARG B O 1
ATOM 7965 N N . SER B 1 375 ? 12.391 26.875 21.188 1 68.12 375 SER B N 1
ATOM 7966 C CA . SER B 1 375 ? 12.023 28.281 21.203 1 68.12 375 SER B CA 1
ATOM 7967 C C . SER B 1 375 ? 11.25 28.641 22.469 1 68.12 375 SER B C 1
ATOM 7969 O O . SER B 1 375 ? 10.477 27.828 22.984 1 68.12 375 SER B O 1
ATOM 7971 N N . VAL B 1 376 ? 11.711 29.703 23.172 1 80.25 376 VAL B N 1
ATOM 7972 C CA . VAL B 1 376 ? 11.016 30.219 24.344 1 80.25 376 VAL B CA 1
ATOM 7973 C C . VAL B 1 376 ? 9.539 30.422 24.016 1 80.25 376 VAL B C 1
ATOM 7975 O O . VAL B 1 376 ? 9.195 30.953 22.953 1 80.25 376 VAL B O 1
ATOM 7978 N N . ASP B 1 377 ? 8.672 30.047 24.906 1 85.56 377 ASP B N 1
ATOM 7979 C CA . ASP B 1 377 ? 7.227 30.156 24.703 1 85.56 377 ASP B CA 1
ATOM 7980 C C . ASP B 1 377 ? 6.711 31.5 25.203 1 85.56 377 ASP B C 1
ATOM 7982 O O . ASP B 1 377 ? 6.688 31.766 26.406 1 85.56 377 ASP B O 1
ATOM 7986 N N . PRO B 1 378 ? 6.34 32.312 24.297 1 92.25 378 PRO B N 1
ATOM 7987 C CA . PRO B 1 378 ? 5.848 33.625 24.719 1 92.25 378 PRO B CA 1
ATOM 7988 C C . PRO B 1 378 ? 4.578 33.531 25.562 1 92.25 378 PRO B C 1
ATOM 7990 O O . PRO B 1 378 ? 4.328 34.406 26.391 1 92.25 378 PRO B O 1
ATOM 7993 N N . LEU B 1 379 ? 3.787 32.531 25.406 1 91.06 379 LEU B N 1
ATOM 7994 C CA . LEU B 1 379 ? 2.582 32.375 26.203 1 91.06 379 LEU B CA 1
ATOM 7995 C C . LEU B 1 379 ? 2.932 32.156 27.672 1 91.06 379 LEU B C 1
ATOM 7997 O O . LEU B 1 379 ? 2.26 32.688 28.562 1 91.06 379 LEU B O 1
ATOM 8001 N N . GLY B 1 380 ? 3.914 31.359 27.844 1 89.31 380 GLY B N 1
ATOM 8002 C CA . GLY B 1 380 ? 4.387 31.141 29.203 1 89.31 380 GLY B CA 1
ATOM 8003 C C . GLY B 1 380 ? 4.875 32.438 29.859 1 89.31 380 GLY B C 1
ATOM 8004 O O . GLY B 1 380 ? 4.625 32.656 31.047 1 89.31 380 GLY B O 1
ATOM 8005 N N . LEU B 1 381 ? 5.551 33.281 29.094 1 92.62 381 LEU B N 1
ATOM 8006 C CA . LEU B 1 381 ? 6.055 34.562 29.609 1 92.62 381 LEU B CA 1
ATOM 8007 C C . LEU B 1 381 ? 4.91 35.469 30.047 1 92.62 381 LEU B C 1
ATOM 8009 O O . LEU B 1 381 ? 4.992 36.125 31.094 1 92.62 381 LEU B O 1
ATOM 8013 N N . TRP B 1 382 ? 3.881 35.531 29.25 1 94.31 382 TRP B N 1
ATOM 8014 C CA . TRP B 1 382 ? 2.738 36.375 29.578 1 94.31 382 TRP B CA 1
ATOM 8015 C C . TRP B 1 382 ? 1.967 35.812 30.766 1 94.31 382 TRP B C 1
ATOM 8017 O O . TRP B 1 382 ? 1.464 36.594 31.594 1 94.31 382 TRP B O 1
ATOM 8027 N N . GLU B 1 383 ? 1.889 34.531 30.859 1 89.56 383 GLU B N 1
ATOM 8028 C CA . GLU B 1 383 ? 1.233 33.906 32 1 89.56 383 GLU B CA 1
ATOM 8029 C C . GLU B 1 383 ? 1.972 34.219 33.312 1 89.56 383 GLU B C 1
ATOM 8031 O O . GLU B 1 383 ? 1.351 34.375 34.344 1 89.56 383 GLU B O 1
ATOM 8036 N N . ASP B 1 384 ? 3.227 34.344 33.156 1 90.06 384 ASP B N 1
ATOM 8037 C CA . ASP B 1 384 ? 4.066 34.625 34.312 1 90.06 384 ASP B CA 1
ATOM 8038 C C . ASP B 1 384 ? 3.891 36.062 34.781 1 90.06 384 ASP B C 1
ATOM 8040 O O . ASP B 1 384 ? 4.27 36.406 35.906 1 90.06 384 ASP B O 1
ATOM 8044 N N . THR B 1 385 ? 3.299 36.938 33.969 1 90 385 THR B N 1
ATOM 8045 C CA . THR B 1 385 ? 3.047 38.312 34.375 1 90 385 THR B CA 1
ATOM 8046 C C . THR B 1 385 ? 1.782 38.406 35.219 1 90 385 THR B C 1
ATOM 8048 O O . THR B 1 385 ? 1.487 39.469 35.781 1 90 385 THR B O 1
ATOM 8051 N N . ARG B 1 386 ? 1.171 37.312 35.281 1 89.06 386 ARG B N 1
ATOM 8052 C CA . ARG B 1 386 ? -0.065 37.281 36.062 1 89.06 386 ARG B CA 1
ATOM 8053 C C . ARG B 1 386 ? 0.225 37.281 37.562 1 89.06 386 ARG B C 1
ATOM 8055 O O . ARG B 1 386 ? 1.165 36.656 38.031 1 89.06 386 ARG B O 1
ATOM 8062 N N . VAL B 1 387 ? -0.559 38.125 38.312 1 86.44 387 VAL B N 1
ATOM 8063 C CA . VAL B 1 387 ? -0.542 38.062 39.75 1 86.44 387 VAL B CA 1
ATOM 8064 C C . VAL B 1 387 ? -1.388 36.906 40.25 1 86.44 387 VAL B C 1
ATOM 8066 O O . VAL B 1 387 ? -2.475 36.656 39.719 1 86.44 387 VAL B O 1
ATOM 8069 N N . ALA B 1 388 ? -0.837 36.156 41.188 1 84.69 388 ALA B N 1
ATOM 8070 C CA . ALA B 1 388 ? -1.477 34.938 41.656 1 84.69 388 ALA B CA 1
ATOM 8071 C C . ALA B 1 388 ? -2.943 35.188 42 1 84.69 388 ALA B C 1
ATOM 8073 O O . ALA B 1 388 ? -3.273 36.188 42.688 1 84.69 388 ALA B O 1
ATOM 8074 N N . ASP B 1 389 ? -3.834 34.406 41.438 1 84.19 389 ASP B N 1
ATOM 8075 C CA . ASP B 1 389 ? -5.262 34.344 41.719 1 84.19 389 ASP B CA 1
ATOM 8076 C C . ASP B 1 389 ? -6 35.562 41.156 1 84.19 389 ASP B C 1
ATOM 8078 O O . ASP B 1 389 ? -7.109 35.875 41.594 1 84.19 389 ASP B O 1
ATOM 8082 N N . ARG B 1 390 ? -5.344 36.344 40.281 1 87.56 390 ARG B N 1
ATOM 8083 C CA . ARG B 1 390 ? -6.004 37.438 39.594 1 87.56 390 ARG B CA 1
ATOM 8084 C C . ARG B 1 390 ? -6.09 37.188 38.094 1 87.56 390 ARG B C 1
ATOM 8086 O O . ARG B 1 390 ? -5.297 36.406 37.531 1 87.56 390 ARG B O 1
ATOM 8093 N N . PRO B 1 391 ? -7.066 37.781 37.594 1 89.38 391 PRO B N 1
ATOM 8094 C CA . PRO B 1 391 ? -7.152 37.625 36.125 1 89.38 391 PRO B CA 1
ATOM 8095 C C . PRO B 1 391 ? -6.027 38.344 35.375 1 89.38 391 PRO B C 1
ATOM 8097 O O . PRO B 1 391 ? -5.406 39.25 35.938 1 89.38 391 PRO B O 1
ATOM 8100 N N . LEU B 1 392 ? -5.754 37.938 34.219 1 92.19 392 LEU B N 1
ATOM 8101 C CA . LEU B 1 392 ? -4.758 38.594 33.375 1 92.19 392 LEU B CA 1
ATOM 8102 C C . LEU B 1 392 ? -5.164 40.031 33.062 1 92.19 392 LEU B C 1
ATOM 8104 O O . LEU B 1 392 ? -6.348 40.312 32.844 1 92.19 392 LEU B O 1
ATOM 8108 N N . ARG B 1 393 ? -4.23 40.844 33.031 1 94.19 393 ARG B N 1
ATOM 8109 C CA . ARG B 1 393 ? -4.473 42.25 32.594 1 94.19 393 ARG B CA 1
ATOM 8110 C C . ARG B 1 393 ? -4.836 42.312 31.125 1 94.19 393 ARG B C 1
ATOM 8112 O O . ARG B 1 393 ? -4.59 41.344 30.375 1 94.19 393 ARG B O 1
ATOM 8119 N N . PRO B 1 394 ? -5.363 43.375 30.719 1 95.62 394 PRO B N 1
ATOM 8120 C CA . PRO B 1 394 ? -5.898 43.469 29.359 1 95.62 394 PRO B CA 1
ATOM 8121 C C . PRO B 1 394 ? -4.84 43.188 28.281 1 95.62 394 PRO B C 1
ATOM 8123 O O . PRO B 1 394 ? -5.109 42.469 27.328 1 95.62 394 PRO B O 1
ATOM 8126 N N . LEU B 1 395 ? -3.668 43.781 28.5 1 97.06 395 LEU B N 1
ATOM 8127 C CA . LEU B 1 395 ? -2.639 43.531 27.484 1 97.06 395 LEU B CA 1
ATOM 8128 C C . LEU B 1 395 ? -2.248 42.062 27.438 1 97.06 395 LEU B C 1
ATOM 8130 O O . LEU B 1 395 ? -2.076 41.531 26.344 1 97.06 395 LEU B O 1
ATOM 8134 N N . ALA B 1 396 ? -2.09 41.469 28.594 1 96.38 396 ALA B N 1
ATOM 8135 C CA . ALA B 1 396 ? -1.749 40.031 28.672 1 96.38 396 ALA B CA 1
ATOM 8136 C C . ALA B 1 396 ? -2.863 39.188 28.078 1 96.38 396 ALA B C 1
ATOM 8138 O O . ALA B 1 396 ? -2.596 38.156 27.438 1 96.38 396 ALA B O 1
ATOM 8139 N N . THR B 1 397 ? -4.066 39.594 28.328 1 96 397 THR B N 1
ATOM 8140 C CA . THR B 1 397 ? -5.215 38.875 27.797 1 96 397 THR B CA 1
ATOM 8141 C C . THR B 1 397 ? -5.191 38.875 26.266 1 96 397 THR B C 1
ATOM 8143 O O . THR B 1 397 ? -5.395 37.844 25.625 1 96 397 THR B O 1
ATOM 8146 N N . LEU B 1 398 ? -4.973 40.031 25.719 1 97.25 398 LEU B N 1
ATOM 8147 C CA . LEU B 1 398 ? -4.902 40.156 24.266 1 97.25 398 LEU B CA 1
ATOM 8148 C C . LEU B 1 398 ? -3.715 39.406 23.703 1 97.25 398 LEU B C 1
ATOM 8150 O O . LEU B 1 398 ? -3.826 38.75 22.656 1 97.25 398 LEU B O 1
ATOM 8154 N N . ALA B 1 399 ? -2.553 39.469 24.406 1 97.56 399 ALA B N 1
ATOM 8155 C CA . ALA B 1 399 ? -1.354 38.75 23.969 1 97.56 399 ALA B CA 1
ATOM 8156 C C . ALA B 1 399 ? -1.599 37.25 23.938 1 97.56 399 ALA B C 1
ATOM 8158 O O . ALA B 1 399 ? -1.247 36.594 22.969 1 97.56 399 ALA B O 1
ATOM 8159 N N . CYS B 1 400 ? -2.209 36.75 24.969 1 95.44 400 CYS B N 1
ATOM 8160 C CA . CYS B 1 400 ? -2.5 35.312 25.047 1 95.44 400 CYS B CA 1
ATOM 8161 C C . CYS B 1 400 ? -3.492 34.906 23.953 1 95.44 400 CYS B C 1
ATOM 8163 O O . CYS B 1 400 ? -3.389 33.812 23.391 1 95.44 400 CYS B O 1
ATOM 8165 N N . HIS B 1 401 ? -4.438 35.781 23.688 1 96.5 401 HIS B N 1
ATOM 8166 C CA . HIS B 1 401 ? -5.414 35.562 22.625 1 96.5 401 HIS B CA 1
ATOM 8167 C C . HIS B 1 401 ? -4.73 35.375 21.281 1 96.5 401 HIS B C 1
ATOM 8169 O O . HIS B 1 401 ? -5.004 34.406 20.547 1 96.5 401 HIS B O 1
ATOM 8175 N N . LEU B 1 402 ? -3.811 36.188 20.969 1 96.81 402 LEU B N 1
ATOM 8176 C CA . LEU B 1 402 ? -3.164 36.219 19.656 1 96.81 402 LEU B CA 1
ATOM 8177 C C . LEU B 1 402 ? -2.1 35.125 19.562 1 96.81 402 LEU B C 1
ATOM 8179 O O . LEU B 1 402 ? -1.962 34.469 18.516 1 96.81 402 LEU B O 1
ATOM 8183 N N . LEU B 1 403 ? -1.367 34.906 20.625 1 95.56 403 LEU B N 1
ATOM 8184 C CA . LEU B 1 403 ? -0.232 34 20.594 1 95.56 403 LEU B CA 1
ATOM 8185 C C . LEU B 1 403 ? -0.696 32.562 20.734 1 95.56 403 LEU B C 1
ATOM 8187 O O . LEU B 1 403 ? 0.072 31.625 20.484 1 95.56 403 LEU B O 1
ATOM 8191 N N . SER B 1 404 ? -1.942 32.312 21.094 1 94.38 404 SER B N 1
ATOM 8192 C CA . SER B 1 404 ? -2.498 30.984 21.188 1 94.38 404 SER B CA 1
ATOM 8193 C C . SER B 1 404 ? -2.969 30.484 19.828 1 94.38 404 SER B C 1
ATOM 8195 O O . SER B 1 404 ? -3.26 29.297 19.656 1 94.38 404 SER B O 1
ATOM 8197 N N . VAL B 1 405 ? -2.998 31.312 18.828 1 95.5 405 VAL B N 1
ATOM 8198 C CA . VAL B 1 405 ? -3.506 30.969 17.5 1 95.5 405 VAL B CA 1
ATOM 8199 C C . VAL B 1 405 ? -2.494 30.078 16.766 1 95.5 405 VAL B C 1
ATOM 8201 O O . VAL B 1 405 ? -1.289 30.344 16.828 1 95.5 405 VAL B O 1
ATOM 8204 N N . CYS B 1 406 ? -2.984 29.047 16.188 1 93.38 406 CYS B N 1
ATOM 8205 C CA . CYS B 1 406 ? -2.166 28.188 15.359 1 93.38 406 CYS B CA 1
ATOM 8206 C C . CYS B 1 406 ? -2.385 28.484 13.875 1 93.38 406 CYS B C 1
ATOM 8208 O O . CYS B 1 406 ? -3.502 28.359 13.375 1 93.38 406 CYS B O 1
ATOM 8210 N N . ALA B 1 407 ? -1.327 28.734 13.156 1 92.19 407 ALA B N 1
ATOM 8211 C CA . ALA B 1 407 ? -1.454 29.266 11.805 1 92.19 407 ALA B CA 1
ATOM 8212 C C . ALA B 1 407 ? -1.295 28.172 10.766 1 92.19 407 ALA B C 1
ATOM 8214 O O . ALA B 1 407 ? -0.896 28.422 9.625 1 92.19 407 ALA B O 1
ATOM 8215 N N . ASN B 1 408 ? -1.461 26.953 11.148 1 88.44 408 ASN B N 1
ATOM 8216 C CA . ASN B 1 408 ? -1.393 25.875 10.172 1 88.44 408 ASN B CA 1
ATOM 8217 C C . ASN B 1 408 ? -2.418 24.781 10.469 1 88.44 408 ASN B C 1
ATOM 8219 O O . ASN B 1 408 ? -3.07 24.797 11.508 1 88.44 408 ASN B O 1
ATOM 8223 N N . SER B 1 409 ? -2.654 23.938 9.477 1 87.75 409 SER B N 1
ATOM 8224 C CA . SER B 1 409 ? -3.529 22.781 9.617 1 87.75 409 SER B CA 1
ATOM 8225 C C . SER B 1 409 ? -2.734 21.484 9.602 1 87.75 409 SER B C 1
ATOM 8227 O O . SER B 1 409 ? -3.184 20.484 9.031 1 87.75 409 SER B O 1
ATOM 8229 N N . ALA B 1 410 ? -1.514 21.438 10.086 1 83.75 410 ALA B N 1
ATOM 8230 C CA . ALA B 1 410 ? -0.614 20.297 10.062 1 83.75 410 ALA B CA 1
ATOM 8231 C C . ALA B 1 410 ? -1.197 19.125 10.859 1 83.75 410 ALA B C 1
ATOM 8233 O O . ALA B 1 410 ? -0.901 17.969 10.57 1 83.75 410 ALA B O 1
ATOM 8234 N N . SER B 1 411 ? -2.051 19.453 11.859 1 87.69 411 SER B N 1
ATOM 8235 C CA . SER B 1 411 ? -2.664 18.391 12.664 1 87.69 411 SER B CA 1
ATOM 8236 C C . SER B 1 411 ? -3.553 17.5 11.805 1 87.69 411 SER B C 1
ATOM 8238 O O . SER B 1 411 ? -3.635 16.281 12.039 1 87.69 411 SER B O 1
ATOM 8240 N N . CYS B 1 412 ? -4.211 18.094 10.836 1 90.44 412 CYS B N 1
ATOM 8241 C CA . CYS B 1 412 ? -5.02 17.297 9.922 1 90.44 412 CYS B CA 1
ATOM 8242 C C . CYS B 1 412 ? -4.148 16.344 9.117 1 90.44 412 CYS B C 1
ATOM 8244 O O . CYS B 1 412 ? -4.512 15.18 8.914 1 90.44 412 CYS B O 1
ATOM 8246 N N . GLU B 1 413 ? -3.045 16.797 8.664 1 83.44 413 GLU B N 1
ATOM 8247 C CA . GLU B 1 413 ? -2.131 15.969 7.887 1 83.44 413 GLU B CA 1
ATOM 8248 C C . GLU B 1 413 ? -1.619 14.789 8.711 1 83.44 413 GLU B C 1
ATOM 8250 O O . GLU B 1 413 ? -1.437 13.688 8.18 1 83.44 413 GLU B O 1
ATOM 8255 N N . ARG B 1 414 ? -1.35 15.094 9.945 1 83.75 414 ARG B N 1
ATOM 8256 C CA . ARG B 1 414 ? -0.905 14.016 10.82 1 83.75 414 ARG B CA 1
ATOM 8257 C C . ARG B 1 414 ? -1.993 12.961 10.984 1 83.75 414 ARG B C 1
ATOM 8259 O O . ARG B 1 414 ? -1.707 11.766 10.984 1 83.75 414 ARG B O 1
ATOM 8266 N N . LEU B 1 415 ? -3.178 13.445 11.172 1 90.69 415 LEU B N 1
ATOM 8267 C CA . LEU B 1 415 ? -4.312 12.539 11.258 1 90.69 415 LEU B CA 1
ATOM 8268 C C . LEU B 1 415 ? -4.445 11.703 9.992 1 90.69 415 LEU B C 1
ATOM 8270 O O . LEU B 1 415 ? -4.621 10.484 10.055 1 90.69 415 LEU B O 1
ATOM 8274 N N . PHE B 1 416 ? -4.332 12.383 8.844 1 90.94 416 PHE B N 1
ATOM 8275 C CA . PHE B 1 416 ? -4.508 11.711 7.566 1 90.94 416 PHE B CA 1
ATOM 8276 C C . PHE B 1 416 ? -3.365 10.734 7.309 1 90.94 416 PHE B C 1
ATOM 8278 O O . PHE B 1 416 ? -3.559 9.695 6.672 1 90.94 416 PHE B O 1
ATOM 8285 N N . SER B 1 417 ? -2.219 11.109 7.793 1 86.5 417 SER B N 1
ATOM 8286 C CA . SER B 1 417 ? -1.106 10.172 7.695 1 86.5 417 SER B CA 1
ATOM 8287 C C . SER B 1 417 ? -1.435 8.852 8.391 1 86.5 417 SER B C 1
ATOM 8289 O O . SER B 1 417 ? -1.159 7.773 7.852 1 86.5 417 SER B O 1
ATOM 8291 N N . VAL B 1 418 ? -1.994 8.891 9.508 1 90.62 418 VAL B N 1
ATOM 8292 C CA . VAL B 1 418 ? -2.385 7.691 10.234 1 90.62 418 VAL B CA 1
ATOM 8293 C C . VAL B 1 418 ? -3.51 6.977 9.492 1 90.62 418 VAL B C 1
ATOM 8295 O O . VAL B 1 418 ? -3.523 5.746 9.406 1 90.62 418 VAL B O 1
ATOM 8298 N N . PHE B 1 419 ? -4.465 7.789 8.945 1 93.19 419 PHE B N 1
ATOM 8299 C CA . PHE B 1 419 ? -5.512 7.203 8.117 1 93.19 419 PHE B CA 1
ATOM 8300 C C . PHE B 1 419 ? -4.91 6.352 7.004 1 93.19 419 PHE B C 1
ATOM 8302 O O . PHE B 1 419 ? -5.332 5.215 6.789 1 93.19 419 PHE B O 1
ATOM 8309 N N . GLY B 1 420 ? -3.955 6.949 6.395 1 89.94 420 GLY B N 1
ATOM 8310 C CA . GLY B 1 420 ? -3.318 6.277 5.27 1 89.94 420 GLY B CA 1
ATOM 8311 C C . GLY B 1 420 ? -2.615 4.992 5.664 1 89.94 420 GLY B C 1
ATOM 8312 O O . GLY B 1 420 ? -2.543 4.051 4.871 1 89.94 420 GLY B O 1
ATOM 8313 N N . GLN B 1 421 ? -2.111 4.918 6.812 1 87.38 421 GLN B N 1
ATOM 8314 C CA . GLN B 1 421 ? -1.416 3.729 7.293 1 87.38 421 GLN B CA 1
ATOM 8315 C C . GLN B 1 421 ? -2.404 2.625 7.664 1 87.38 421 GLN B C 1
ATOM 8317 O O . GLN B 1 421 ? -2.1 1.438 7.516 1 87.38 421 GLN B O 1
ATOM 8322 N N . LEU B 1 422 ? -3.473 3.023 8.172 1 90.38 422 LEU B N 1
ATOM 8323 C CA . LEU B 1 422 ? -4.461 2.053 8.625 1 90.38 422 LEU B CA 1
ATOM 8324 C C . LEU B 1 422 ? -5.293 1.533 7.457 1 90.38 422 LEU B C 1
ATOM 8326 O O . LEU B 1 422 ? -5.637 0.351 7.414 1 90.38 422 LEU B O 1
ATOM 8330 N N . LEU B 1 423 ? -5.617 2.498 6.59 1 89.31 423 LEU B N 1
ATOM 8331 C CA . LEU B 1 423 ? -6.418 2.133 5.426 1 89.31 423 LEU B CA 1
ATOM 8332 C C . LEU B 1 423 ? -5.547 1.532 4.332 1 89.31 423 LEU B C 1
ATOM 8334 O O . LEU B 1 423 ? -5.012 2.258 3.49 1 89.31 423 LEU B O 1
ATOM 8338 N N . THR B 1 424 ? -5.41 0.267 4.328 1 83.94 424 THR B N 1
ATOM 8339 C CA . THR B 1 424 ? -4.629 -0.445 3.324 1 83.94 424 THR B CA 1
ATOM 8340 C C . THR B 1 424 ? -5.543 -1.078 2.279 1 83.94 424 THR B C 1
ATOM 8342 O O . THR B 1 424 ? -6.77 -0.996 2.387 1 83.94 424 THR B O 1
ATOM 8345 N N . LYS B 1 425 ? -4.93 -1.762 1.336 1 78.5 425 LYS B N 1
ATOM 8346 C CA . LYS B 1 425 ? -5.711 -2.443 0.308 1 78.5 425 LYS B CA 1
ATOM 8347 C C . LYS B 1 425 ? -6.574 -3.547 0.913 1 78.5 425 LYS B C 1
ATOM 8349 O O . LYS B 1 425 ? -7.691 -3.791 0.454 1 78.5 425 LYS B O 1
ATOM 8354 N N . LEU B 1 426 ? -6.043 -4.125 1.979 1 80 426 LEU B N 1
ATOM 8355 C CA . LEU B 1 426 ? -6.75 -5.23 2.613 1 80 426 LEU B CA 1
ATOM 8356 C C . LEU B 1 426 ? -7.797 -4.715 3.594 1 80 426 LEU B C 1
ATOM 8358 O O . LEU B 1 426 ? -8.719 -5.445 3.965 1 80 426 LEU B O 1
ATOM 8362 N N . ARG B 1 427 ? -7.629 -3.461 4.004 1 84.94 427 ARG B N 1
ATOM 8363 C CA . ARG B 1 427 ? -8.531 -2.873 4.992 1 84.94 427 ARG B CA 1
ATOM 8364 C C . ARG B 1 427 ? -9.273 -1.673 4.41 1 84.94 427 ARG B C 1
ATOM 8366 O O . ARG B 1 427 ? -9.477 -0.671 5.102 1 84.94 427 ARG B O 1
ATOM 8373 N N . ASN B 1 428 ? -9.57 -1.701 3.203 1 81.12 428 ASN B N 1
ATOM 8374 C CA . ASN B 1 428 ? -10.148 -0.549 2.52 1 81.12 428 ASN B CA 1
ATOM 8375 C C . ASN B 1 428 ? -11.656 -0.455 2.748 1 81.12 428 ASN B C 1
ATOM 8377 O O . ASN B 1 428 ? -12.312 0.449 2.229 1 81.12 428 ASN B O 1
ATOM 8381 N N . ARG B 1 429 ? -12.195 -1.368 3.625 1 81 429 ARG B N 1
ATOM 8382 C CA . ARG B 1 429 ? -13.633 -1.354 3.9 1 81 429 ARG B CA 1
ATOM 8383 C C . ARG B 1 429 ? -13.914 -0.866 5.316 1 81 429 ARG B C 1
ATOM 8385 O O . ARG B 1 429 ? -15.055 -0.899 5.777 1 81 429 ARG B O 1
ATOM 8392 N N . LEU B 1 430 ? -12.922 -0.463 5.957 1 86.88 430 LEU B N 1
ATOM 8393 C CA . LEU B 1 430 ? -13.086 0.09 7.297 1 86.88 430 LEU B CA 1
ATOM 8394 C C . LEU B 1 430 ? -14.023 1.289 7.281 1 86.88 430 LEU B C 1
ATOM 8396 O O . LEU B 1 430 ? -13.867 2.197 6.461 1 86.88 430 LEU B O 1
ATOM 8400 N N . GLY B 1 431 ? -15.023 1.228 8.164 1 88.75 431 GLY B N 1
ATOM 8401 C CA . GLY B 1 431 ? -15.93 2.363 8.273 1 88.75 431 GLY B CA 1
ATOM 8402 C C . GLY B 1 431 ? -15.242 3.621 8.773 1 88.75 431 GLY B C 1
ATOM 8403 O O . GLY B 1 431 ? -14.25 3.547 9.5 1 88.75 431 GLY B O 1
ATOM 8404 N N . THR B 1 432 ? -15.789 4.727 8.398 1 89.19 432 THR B N 1
ATOM 8405 C CA . THR B 1 432 ? -15.203 6.016 8.758 1 89.19 432 THR B CA 1
ATOM 8406 C C . THR B 1 432 ? -15.133 6.184 10.273 1 89.19 432 THR B C 1
ATOM 8408 O O . THR B 1 432 ? -14.125 6.648 10.805 1 89.19 432 THR B O 1
ATOM 8411 N N . ASP B 1 433 ? -16.156 5.793 10.969 1 90.25 433 ASP B N 1
ATOM 8412 C CA . ASP B 1 433 ? -16.188 5.934 12.422 1 90.25 433 ASP B CA 1
ATOM 8413 C C . ASP B 1 433 ? -15.125 5.066 13.086 1 90.25 433 ASP B C 1
ATOM 8415 O O . ASP B 1 433 ? -14.461 5.5 14.031 1 90.25 433 ASP B O 1
ATOM 8419 N N . THR B 1 434 ? -15.039 3.867 12.578 1 93.06 434 THR B N 1
ATOM 8420 C CA . THR B 1 434 ? -14.039 2.953 13.117 1 93.06 434 THR B CA 1
ATOM 8421 C C . THR B 1 434 ? -12.633 3.459 12.82 1 93.06 434 THR B C 1
ATOM 8423 O O . THR B 1 434 ? -11.75 3.412 13.68 1 93.06 434 THR B O 1
ATOM 8426 N N . LEU B 1 435 ? -12.469 3.893 11.594 1 93.5 435 LEU B N 1
ATOM 8427 C CA . LEU B 1 435 ? -11.18 4.449 11.188 1 93.5 435 LEU B CA 1
ATOM 8428 C C . LEU B 1 435 ? -10.805 5.637 12.07 1 93.5 435 LEU B C 1
ATOM 8430 O O . LEU B 1 435 ? -9.672 5.719 12.547 1 93.5 435 LEU B O 1
ATOM 8434 N N . THR B 1 436 ? -11.734 6.535 12.281 1 92.88 436 THR B N 1
ATOM 8435 C CA . THR B 1 436 ? -11.508 7.723 13.094 1 92.88 436 THR B CA 1
ATOM 8436 C C . THR B 1 436 ? -11.227 7.34 14.547 1 92.88 436 THR B C 1
ATOM 8438 O O . THR B 1 436 ? -10.289 7.852 15.164 1 92.88 436 THR B O 1
ATOM 8441 N N . GLY B 1 437 ? -12.062 6.445 15.039 1 93.69 437 GLY B N 1
ATOM 8442 C CA . GLY B 1 437 ? -11.875 6.004 16.422 1 93.69 437 GLY B CA 1
ATOM 8443 C C . GLY B 1 437 ? -10.523 5.363 16.656 1 93.69 437 GLY B C 1
ATOM 8444 O O . GLY B 1 437 ? -9.859 5.652 17.656 1 93.69 437 GLY B O 1
ATOM 8445 N N . LEU B 1 438 ? -10.133 4.516 15.758 1 94.56 438 LEU B N 1
ATOM 8446 C CA . LEU B 1 438 ? -8.836 3.852 15.859 1 94.56 438 LEU B CA 1
ATOM 8447 C C . LEU B 1 438 ? -7.699 4.867 15.828 1 94.56 438 LEU B C 1
ATOM 8449 O O . LEU B 1 438 ? -6.73 4.746 16.578 1 94.56 438 LEU B O 1
ATOM 8453 N N . THR B 1 439 ? -7.789 5.789 14.961 1 93.56 439 THR B N 1
ATOM 8454 C CA . THR B 1 439 ? -6.75 6.801 14.797 1 93.56 439 THR B CA 1
ATOM 8455 C C . THR B 1 439 ? -6.652 7.684 16.031 1 93.56 439 THR B C 1
ATOM 8457 O O . THR B 1 439 ? -5.555 7.961 16.516 1 93.56 439 THR B O 1
ATOM 8460 N N . GLU B 1 440 ? -7.82 8.156 16.516 1 92.5 440 GLU B N 1
ATOM 8461 C CA . GLU B 1 440 ? -7.84 8.977 17.719 1 92.5 440 GLU B CA 1
ATOM 8462 C C . GLU B 1 440 ? -7.211 8.234 18.906 1 92.5 440 GLU B C 1
ATOM 8464 O O . GLU B 1 440 ? -6.41 8.805 19.641 1 92.5 440 GLU B O 1
ATOM 8469 N N . LEU B 1 441 ? -7.645 7.012 19.016 1 93.81 441 LEU B N 1
ATOM 8470 C CA . LEU B 1 441 ? -7.109 6.203 20.109 1 93.81 441 LEU B CA 1
ATOM 8471 C C . LEU B 1 441 ? -5.598 6.043 19.969 1 93.81 441 LEU B C 1
ATOM 8473 O O . LEU B 1 441 ? -4.867 6.137 20.969 1 93.81 441 LEU B O 1
ATOM 8477 N N . LYS B 1 442 ? -5.102 5.789 18.781 1 93.12 442 LYS B N 1
ATOM 8478 C CA . LYS B 1 442 ? -3.672 5.648 18.531 1 93.12 442 LYS B CA 1
ATOM 8479 C C . LYS B 1 442 ? -2.916 6.918 18.922 1 93.12 442 LYS B C 1
ATOM 8481 O O . LYS B 1 442 ? -1.882 6.852 19.578 1 93.12 442 LYS B O 1
ATOM 8486 N N . MET B 1 443 ? -3.416 7.996 18.5 1 88.06 443 MET B N 1
ATOM 8487 C CA . MET B 1 443 ? -2.768 9.273 18.781 1 88.06 443 MET B CA 1
ATOM 8488 C C . MET B 1 443 ? -2.75 9.555 20.281 1 88.06 443 MET B C 1
ATOM 8490 O O . MET B 1 443 ? -1.745 10.023 20.812 1 88.06 443 MET B O 1
ATOM 8494 N N . HIS B 1 444 ? -3.834 9.227 20.984 1 88.38 444 HIS B N 1
ATOM 8495 C CA . HIS B 1 444 ? -3.908 9.438 22.438 1 88.38 444 HIS B CA 1
ATOM 8496 C C . HIS B 1 444 ? -2.9 8.562 23.172 1 88.38 444 HIS B C 1
ATOM 8498 O O . HIS B 1 444 ? -2.234 9.023 24.094 1 88.38 444 HIS B O 1
ATOM 8504 N N . LEU B 1 445 ? -2.9 7.352 22.781 1 89.94 445 LEU B N 1
ATOM 8505 C CA . LEU B 1 445 ? -1.979 6.422 23.438 1 89.94 445 LEU B CA 1
ATOM 8506 C C . LEU B 1 445 ? -0.532 6.852 23.219 1 89.94 445 LEU B C 1
ATOM 8508 O O . LEU B 1 445 ? 0.296 6.742 24.125 1 89.94 445 LEU B O 1
ATOM 8512 N N . ARG B 1 446 ? -0.223 7.277 22.047 1 85.5 446 ARG B N 1
ATOM 8513 C CA . ARG B 1 446 ? 1.115 7.773 21.734 1 85.5 446 ARG B CA 1
ATOM 8514 C C . ARG B 1 446 ? 1.481 8.945 22.656 1 85.5 446 ARG B C 1
ATOM 8516 O O . ARG B 1 446 ? 2.578 8.977 23.219 1 85.5 446 ARG B O 1
ATOM 8523 N N . ASP B 1 447 ? 0.561 9.844 22.797 1 81.75 447 ASP B N 1
ATOM 8524 C CA . ASP B 1 447 ? 0.81 11.016 23.625 1 81.75 447 ASP B CA 1
ATOM 8525 C C . ASP B 1 447 ? 0.942 10.633 25.109 1 81.75 447 ASP B C 1
ATOM 8527 O O . ASP B 1 447 ? 1.777 11.188 25.828 1 81.75 447 ASP B O 1
ATOM 8531 N N . GLU B 1 448 ? 0.096 9.766 25.547 1 82.5 448 GLU B N 1
ATOM 8532 C CA . GLU B 1 448 ? 0.128 9.328 26.938 1 82.5 448 GLU B CA 1
ATOM 8533 C C . GLU B 1 448 ? 1.456 8.648 27.266 1 82.5 448 GLU B C 1
ATOM 8535 O O . GLU B 1 448 ? 2.049 8.922 28.312 1 82.5 448 GLU B O 1
ATOM 8540 N N . TYR B 1 449 ? 1.867 7.809 26.453 1 83.31 449 TYR B N 1
ATOM 8541 C CA . TYR B 1 449 ? 3.111 7.094 26.719 1 83.31 449 TYR B CA 1
ATOM 8542 C C . TYR B 1 449 ? 4.316 8.008 26.531 1 83.31 449 TYR B C 1
ATOM 8544 O O . TYR B 1 449 ? 5.348 7.828 27.172 1 83.31 449 TYR B O 1
ATOM 8552 N N . ALA B 1 450 ? 4.211 8.945 25.609 1 76.19 450 ALA B N 1
ATOM 8553 C CA . ALA B 1 450 ? 5.27 9.938 25.469 1 76.19 450 ALA B CA 1
ATOM 8554 C C . ALA B 1 450 ? 5.398 10.781 26.734 1 76.19 450 ALA B C 1
ATOM 8556 O O . ALA B 1 450 ? 6.508 11.125 27.141 1 76.19 450 ALA B O 1
ATOM 8557 N N . ARG B 1 451 ? 4.277 11.07 27.375 1 71.56 451 ARG B N 1
ATOM 8558 C CA . ARG B 1 451 ? 4.262 11.844 28.609 1 71.56 451 ARG B CA 1
ATOM 8559 C C . ARG B 1 451 ? 4.793 11.016 29.781 1 71.56 451 ARG B C 1
ATOM 8561 O O . ARG B 1 451 ? 5.523 11.531 30.625 1 71.56 451 ARG B O 1
ATOM 8568 N N . ALA B 1 452 ? 4.312 9.75 29.812 1 68.56 452 ALA B N 1
ATOM 8569 C CA . ALA B 1 452 ? 4.695 8.883 30.922 1 68.56 452 ALA B CA 1
ATOM 8570 C C . ALA B 1 452 ? 6.18 8.531 30.859 1 68.56 452 ALA B C 1
ATOM 8572 O O . ALA B 1 452 ? 6.859 8.477 31.891 1 68.56 452 ALA B O 1
ATOM 8573 N N . GLN B 1 453 ? 6.625 7.648 29.875 1 57.44 453 GLN B N 1
ATOM 8574 C CA . GLN B 1 453 ? 8.008 7.176 29.797 1 57.44 453 GLN B CA 1
ATOM 8575 C C . GLN B 1 453 ? 8.984 8.344 29.703 1 57.44 453 GLN B C 1
ATOM 8577 O O . GLN B 1 453 ? 10.188 8.164 29.891 1 57.44 453 GLN B O 1
ATOM 8582 N N . GLY B 1 454 ? 8.703 9.672 30.25 1 47.12 454 GLY B N 1
ATOM 8583 C CA . GLY B 1 454 ? 9.789 10.578 29.906 1 47.12 454 GLY B CA 1
ATOM 8584 C C . GLY B 1 454 ? 10.375 10.312 28.531 1 47.12 454 GLY B C 1
ATOM 8585 O O . GLY B 1 454 ? 11.578 10.086 28.391 1 47.12 454 GLY B O 1
ATOM 8586 N N . MET B 1 455 ? 9.758 9.578 27.953 1 41.28 455 MET B N 1
ATOM 8587 C CA . MET B 1 455 ? 10.227 8.922 26.734 1 41.28 455 MET B CA 1
ATOM 8588 C C . MET B 1 455 ? 11.375 9.703 26.109 1 41.28 455 MET B C 1
ATOM 8590 O O . MET B 1 455 ? 11.266 10.906 25.875 1 41.28 455 MET B O 1
ATOM 8594 N N . LYS B 1 456 ? 12.609 9.328 26.516 1 35.91 456 LYS B N 1
ATOM 8595 C CA . LYS B 1 456 ? 13.883 9.766 25.938 1 35.91 456 LYS B CA 1
ATOM 8596 C C . LYS B 1 456 ? 13.688 10.281 24.516 1 35.91 456 LYS B C 1
ATOM 8598 O O . LYS B 1 456 ? 13.023 9.641 23.703 1 35.91 456 LYS B O 1
ATOM 8603 N N . GLU B 1 457 ? 13.57 11.508 24.484 1 33.81 457 GLU B N 1
ATOM 8604 C CA . GLU B 1 457 ? 13.805 12.062 23.141 1 33.81 457 GLU B CA 1
ATOM 8605 C C . GLU B 1 457 ? 14.688 11.141 22.312 1 33.81 457 GLU B C 1
ATOM 8607 O O . GLU B 1 457 ? 15.82 10.852 22.688 1 33.81 457 GLU B O 1
ATOM 8612 N N . ARG B 1 458 ? 14.312 10.07 21.984 1 31.59 458 ARG B N 1
ATOM 8613 C CA . ARG B 1 458 ? 15.156 9.258 21.109 1 31.59 458 ARG B CA 1
ATOM 8614 C C . ARG B 1 458 ? 16.297 10.086 20.547 1 31.59 458 ARG B C 1
ATOM 8616 O O . ARG B 1 458 ? 16.172 11.297 20.375 1 31.59 458 ARG B O 1
ATOM 8623 N N . LEU B 1 459 ? 17.562 9.398 20.516 1 28.58 459 LEU B N 1
ATOM 8624 C CA . LEU B 1 459 ? 18.906 9.805 20.109 1 28.58 459 LEU B CA 1
ATOM 8625 C C . LEU B 1 459 ? 18.844 10.812 18.969 1 28.58 459 LEU B C 1
ATOM 8627 O O . LEU B 1 459 ? 18.234 10.539 17.922 1 28.58 459 LEU B O 1
ATOM 8631 N N . LYS B 1 460 ? 18.828 12.047 19.281 1 30.11 460 LYS B N 1
ATOM 8632 C CA . LYS B 1 460 ? 19.359 13.117 18.438 1 30.11 460 LYS B CA 1
ATOM 8633 C C . LYS B 1 460 ? 20.531 12.617 17.609 1 30.11 460 LYS B C 1
ATOM 8635 O O . LYS B 1 460 ? 21.562 12.219 18.156 1 30.11 460 LYS B O 1
ATOM 8640 N N . ARG B 1 461 ? 20.359 11.719 16.766 1 28.11 461 ARG B N 1
ATOM 8641 C CA . ARG B 1 461 ? 21.562 11.438 16.016 1 28.11 461 ARG B CA 1
ATOM 8642 C C . ARG B 1 461 ? 22.438 12.688 15.867 1 28.11 461 ARG B C 1
ATOM 8644 O O . ARG B 1 461 ? 21.906 13.797 15.758 1 28.11 461 ARG B O 1
ATOM 8651 N N . HIS B 1 462 ? 23.734 12.656 16.406 1 25.83 462 HIS B N 1
ATOM 8652 C CA . HIS B 1 462 ? 24.891 13.562 16.375 1 25.83 462 HIS B CA 1
ATOM 8653 C C . HIS B 1 462 ? 24.953 14.336 15.062 1 25.83 462 HIS B C 1
ATOM 8655 O O . HIS B 1 462 ? 25.297 13.766 14.031 1 25.83 462 HIS B O 1
ATOM 8661 N N . CYS B 1 463 ? 23.969 15.141 14.797 1 25.88 463 CYS B N 1
ATOM 8662 C CA . CYS B 1 463 ? 24.562 16.031 13.805 1 25.88 463 CYS B CA 1
ATOM 8663 C C . CYS B 1 463 ? 25.953 16.484 14.227 1 25.88 463 CYS B C 1
ATOM 8665 O O . CYS B 1 463 ? 26.219 16.641 15.422 1 25.88 463 CYS B O 1
ATOM 8667 N N . GLY B 1 464 ? 26.906 16.391 13.445 1 24.77 464 GLY B N 1
ATOM 8668 C CA . GLY B 1 464 ? 28.297 16.797 13.633 1 24.77 464 GLY B CA 1
ATOM 8669 C C . GLY B 1 464 ? 28.438 18.062 14.445 1 24.77 464 GLY B C 1
ATOM 8670 O O . GLY B 1 464 ? 27.625 18.984 14.32 1 24.77 464 GLY B O 1
ATOM 8671 N N . ARG B 1 465 ? 28.578 18.031 15.727 1 25.7 465 ARG B N 1
ATOM 8672 C CA . ARG B 1 465 ? 29.281 19.203 16.234 1 25.7 465 ARG B CA 1
ATOM 8673 C C . ARG B 1 465 ? 30.203 19.797 15.172 1 25.7 465 ARG B C 1
ATOM 8675 O O . ARG B 1 465 ? 30.766 19.078 14.359 1 25.7 465 ARG B O 1
ATOM 8682 N N . PRO B 1 466 ? 30.078 21.016 14.82 1 22.92 466 PRO B N 1
ATOM 8683 C CA . PRO B 1 466 ? 31.297 21.422 14.109 1 22.92 466 PRO B CA 1
ATOM 8684 C C . PRO B 1 466 ? 32.562 20.828 14.727 1 22.92 466 PRO B C 1
ATOM 8686 O O . PRO B 1 466 ? 32.656 20.703 15.945 1 22.92 466 PRO B O 1
ATOM 8689 N N . ALA B 1 467 ? 33.125 19.828 14.234 1 25.42 467 ALA B N 1
ATOM 8690 C CA . ALA B 1 467 ? 34.5 19.578 14.672 1 25.42 467 ALA B CA 1
ATOM 8691 C C . ALA B 1 467 ? 35.156 20.859 15.227 1 25.42 467 ALA B C 1
ATOM 8693 O O . ALA B 1 467 ? 35.031 21.922 14.625 1 25.42 467 ALA B O 1
ATOM 8694 N N . GLU B 1 468 ? 35.062 21.156 16.484 1 22.48 468 GLU B N 1
ATOM 8695 C CA . GLU B 1 468 ? 36.062 22.125 16.922 1 22.48 468 GLU B CA 1
ATOM 8696 C C . GLU B 1 468 ? 37.219 22.172 15.945 1 22.48 468 GLU B C 1
ATOM 8698 O O . GLU B 1 468 ? 37.531 21.188 15.289 1 22.48 468 GLU B O 1
ATOM 8703 N N . ASP B 1 469 ? 37.719 23.375 15.625 1 23.16 469 ASP B N 1
ATOM 8704 C CA . ASP B 1 469 ? 38.938 23.734 14.938 1 23.16 469 ASP B CA 1
ATOM 8705 C C . ASP B 1 469 ? 40.094 22.828 15.367 1 23.16 469 ASP B C 1
ATOM 8707 O O . ASP B 1 469 ? 40.594 22.953 16.484 1 23.16 469 ASP B O 1
ATOM 8711 N N . ASN B 1 470 ? 40.031 21.516 15.531 1 22.23 470 ASN B N 1
ATOM 8712 C CA . ASN B 1 470 ? 41.406 21.078 15.602 1 22.23 470 ASN B CA 1
ATOM 8713 C C . ASN B 1 470 ? 42.312 21.891 14.664 1 22.23 470 ASN B C 1
ATOM 8715 O O . ASN B 1 470 ? 42.094 21.922 13.461 1 22.23 470 ASN B O 1
ATOM 8719 N N . CYS B 1 471 ? 42.844 22.922 15.188 1 20.25 471 CYS B N 1
ATOM 8720 C CA . CYS B 1 471 ? 44 23.625 14.633 1 20.25 471 CYS B CA 1
ATOM 8721 C C . CYS B 1 471 ? 44.906 22.672 13.875 1 20.25 471 CYS B C 1
ATOM 8723 O O . CYS B 1 471 ? 45.344 21.656 14.414 1 20.25 471 CYS B O 1
ATOM 8725 N N . PRO B 1 472 ? 44.562 22.375 12.555 1 23.06 472 PRO B N 1
ATOM 8726 C CA . PRO B 1 472 ? 45.719 21.75 11.883 1 23.06 472 PRO B CA 1
ATOM 8727 C C . PRO B 1 472 ? 47.062 22.156 12.477 1 23.06 472 PRO B C 1
ATOM 8729 O O . PRO B 1 472 ? 47.25 23.328 12.828 1 23.06 472 PRO B O 1
ATOM 8732 N N . ILE B 1 473 ? 47.562 21.391 13.469 1 24.17 473 ILE B N 1
ATOM 8733 C CA . ILE B 1 473 ? 49 21.594 13.648 1 24.17 473 ILE B CA 1
ATOM 8734 C C . ILE B 1 473 ? 49.625 21.922 12.305 1 24.17 473 ILE B C 1
ATOM 8736 O O . ILE B 1 473 ? 49.25 21.359 11.273 1 24.17 473 ILE B O 1
ATOM 8740 N N . PRO B 1 474 ? 50.312 23 12.242 1 22.31 474 PRO B N 1
ATOM 8741 C CA . PRO B 1 474 ? 50.938 23.469 11.008 1 22.31 474 PRO B CA 1
ATOM 8742 C C . PRO B 1 474 ? 51.562 22.344 10.195 1 22.31 474 PRO B C 1
ATOM 8744 O O . PRO B 1 474 ? 52.281 21.484 10.75 1 22.31 474 PRO B O 1
ATOM 8747 N N . PRO B 1 475 ? 50.594 21.625 9.312 1 23.06 475 PRO B N 1
ATOM 8748 C CA . PRO B 1 475 ? 51.375 20.594 8.641 1 23.06 475 PRO B CA 1
ATOM 8749 C C . PRO B 1 475 ? 52.844 21 8.422 1 23.06 475 PRO B C 1
ATOM 8751 O O . PRO B 1 475 ? 53.125 22.188 8.336 1 23.06 475 PRO B O 1
ATOM 8754 N N . PRO B 1 476 ? 53.688 20.25 9.047 1 21.89 476 PRO B N 1
ATOM 8755 C CA . PRO B 1 476 ? 55.062 20.672 8.852 1 21.89 476 PRO B CA 1
ATOM 8756 C C . PRO B 1 476 ? 55.344 21.141 7.426 1 21.89 476 PRO B C 1
ATOM 8758 O O . PRO B 1 476 ? 54.594 20.844 6.508 1 21.89 476 PRO B O 1
ATOM 8761 N N . ALA B 1 477 ? 56.188 21.984 7.285 1 20.25 477 ALA B N 1
ATOM 8762 C CA . ALA B 1 477 ? 56.781 22.656 6.121 1 20.25 477 ALA B CA 1
ATOM 8763 C C . ALA B 1 477 ? 56.906 21.688 4.949 1 20.25 477 ALA B C 1
ATOM 8765 O O . ALA B 1 477 ? 57.344 20.531 5.129 1 20.25 477 ALA B O 1
ATOM 8766 N N . GLU B 1 478 ? 55.781 21.766 4.035 1 20.14 478 GLU B N 1
ATOM 8767 C CA . GLU B 1 478 ? 55.812 21.047 2.766 1 20.14 478 GLU B CA 1
ATOM 8768 C C . GLU B 1 478 ? 57.219 20.922 2.236 1 20.14 478 GLU B C 1
ATOM 8770 O O . GLU B 1 478 ? 57.938 21.922 2.094 1 20.14 478 GLU B O 1
ATOM 8775 N N . PRO B 1 479 ? 57.844 19.766 2.623 1 20.03 479 PRO B N 1
ATOM 8776 C CA . PRO B 1 479 ? 59.156 19.844 1.972 1 20.03 479 PRO B CA 1
ATOM 8777 C C . PRO B 1 479 ? 59.062 20.188 0.486 1 20.03 479 PRO B C 1
ATOM 8779 O O . PRO B 1 479 ? 58 19.984 -0.129 1 20.03 479 PRO B O 1
ATOM 8782 N N . ALA B 1 480 ? 59.906 20.938 -0.014 1 19.36 480 ALA B N 1
ATOM 8783 C CA . ALA B 1 480 ? 60.188 21.516 -1.321 1 19.36 480 ALA B CA 1
ATOM 8784 C C . ALA B 1 480 ? 59.938 20.516 -2.441 1 19.36 480 ALA B C 1
ATOM 8786 O O . ALA B 1 480 ? 60.125 19.312 -2.252 1 19.36 480 ALA B O 1
ATOM 8787 N N . PRO B 1 481 ? 58.938 20.891 -3.371 1 18.23 481 PRO B N 1
ATOM 8788 C CA . PRO B 1 481 ? 58.469 20.281 -4.617 1 18.23 481 PRO B CA 1
ATOM 8789 C C . PRO B 1 481 ? 59.594 19.562 -5.371 1 18.23 481 PRO B C 1
ATOM 8791 O O . PRO B 1 481 ? 60.562 20.188 -5.805 1 18.23 481 PRO B O 1
ATOM 8794 N N . THR B 1 482 ? 60 18.359 -4.809 1 18.27 482 THR B N 1
ATOM 8795 C CA . THR B 1 482 ? 61.094 17.938 -5.676 1 18.27 482 THR B CA 1
ATOM 8796 C C . THR B 1 482 ? 60.625 17.781 -7.113 1 18.27 482 THR B C 1
ATOM 8798 O O . THR B 1 482 ? 59.469 17.391 -7.352 1 18.27 482 THR B O 1
ATOM 8801 N N . GLN B 1 483 ? 61.312 18.188 -8.164 1 16.52 483 GLN B N 1
ATOM 8802 C CA . GLN B 1 483 ? 61.438 18.453 -9.594 1 16.52 483 GLN B CA 1
ATOM 8803 C C . GLN B 1 483 ? 61.188 17.203 -10.414 1 16.52 483 GLN B C 1
ATOM 8805 O O . GLN B 1 483 ? 61.469 17.172 -11.617 1 16.52 483 GLN B O 1
ATOM 8810 N N . SER B 1 484 ? 60.25 16.25 -9.93 1 16.7 484 SER B N 1
ATOM 8811 C CA . SER B 1 484 ? 60.594 15.07 -10.703 1 16.7 484 SER B CA 1
ATOM 8812 C C . SER B 1 484 ? 60.312 15.273 -12.195 1 16.7 484 SER B C 1
ATOM 8814 O O . SER B 1 484 ? 59.438 16.047 -12.562 1 16.7 484 SER B O 1
ATOM 8816 N N . ALA B 1 485 ? 60.969 14.398 -13.062 1 17.53 485 ALA B N 1
ATOM 8817 C CA . ALA B 1 485 ? 61.469 14.289 -14.422 1 17.53 485 ALA B CA 1
ATOM 8818 C C . ALA B 1 485 ? 60.375 13.906 -15.398 1 17.53 485 ALA B C 1
ATOM 8820 O O . ALA B 1 485 ? 59.344 13.336 -15.008 1 17.53 485 ALA B O 1
ATOM 8821 N N . ALA B 1 486 ? 60.469 14.07 -16.781 1 16.64 486 ALA B N 1
ATOM 8822 C CA . ALA B 1 486 ? 59.969 14.367 -18.109 1 16.64 486 ALA B CA 1
ATOM 8823 C C . ALA B 1 486 ? 59.375 13.117 -18.766 1 16.64 486 ALA B C 1
ATOM 8825 O O . ALA B 1 486 ? 58.844 13.18 -19.875 1 16.64 486 ALA B O 1
ATOM 8826 N N . PRO B 1 487 ? 58.406 12.211 -18.109 1 16.97 487 PRO B N 1
ATOM 8827 C CA . PRO B 1 487 ? 58.5 10.992 -18.906 1 16.97 487 PRO B CA 1
ATOM 8828 C C . PRO B 1 487 ? 57.969 11.172 -20.328 1 16.97 487 PRO B C 1
ATOM 8830 O O . PRO B 1 487 ? 57.156 12.07 -20.578 1 16.97 487 PRO B O 1
ATOM 8833 N N . PRO B 1 488 ? 58.188 10.188 -21.344 1 16.77 488 PRO B N 1
ATOM 8834 C CA . PRO B 1 488 ? 58.375 10.125 -22.797 1 16.77 488 PRO B CA 1
ATOM 8835 C C . PRO B 1 488 ? 57.062 10.031 -23.547 1 16.77 488 PRO B C 1
ATOM 8837 O O . PRO B 1 488 ? 56.031 9.648 -22.984 1 16.77 488 PRO B O 1
ATOM 8840 N N . ARG B 1 489 ? 57 10.219 -24.938 1 16.58 489 ARG B N 1
ATOM 8841 C CA . ARG B 1 489 ? 56.344 10.68 -26.156 1 16.58 489 ARG B CA 1
ATOM 8842 C C . ARG B 1 489 ? 55.5 9.562 -26.781 1 16.58 489 ARG B C 1
ATOM 8844 O O . ARG B 1 489 ? 54.969 9.711 -27.875 1 16.58 489 ARG B O 1
ATOM 8851 N N . GLY B 1 490 ? 54.656 8.664 -26.094 1 16.59 490 GLY B N 1
ATOM 8852 C CA . GLY B 1 490 ? 54.375 7.484 -26.891 1 16.59 490 GLY B CA 1
ATOM 8853 C C . GLY B 1 490 ? 53.5 7.781 -28.094 1 16.59 490 GLY B C 1
ATOM 8854 O O . GLY B 1 490 ? 52.844 8.836 -28.156 1 16.59 490 GLY B O 1
ATOM 8855 N N . PRO B 1 491 ? 53.281 6.82 -29.156 1 16.81 491 PRO B N 1
ATOM 8856 C CA . PRO B 1 491 ? 53.125 6.852 -30.609 1 16.81 491 PRO B CA 1
ATOM 8857 C C . PRO B 1 491 ? 51.688 7.098 -31.047 1 16.81 491 PRO B C 1
ATOM 8859 O O . PRO B 1 491 ? 50.75 6.941 -30.234 1 16.81 491 PRO B O 1
ATOM 8862 N N . GLU B 1 492 ? 51.281 7.102 -32.438 1 16.47 492 GLU B N 1
ATOM 8863 C CA . GLU B 1 492 ? 50.625 7.777 -33.531 1 16.47 492 GLU B CA 1
ATOM 8864 C C . GLU B 1 492 ? 49.344 7.066 -33.938 1 16.47 492 GLU B C 1
ATOM 8866 O O . GLU B 1 492 ? 48.594 7.551 -34.781 1 16.47 492 GLU B O 1
ATOM 8871 N N . SER B 1 493 ? 48.656 6.125 -33.281 1 16.75 493 SER B N 1
ATOM 8872 C CA . SER B 1 493 ? 47.969 5.184 -34.156 1 16.75 493 SER B CA 1
ATOM 8873 C C . SER B 1 493 ? 46.875 5.863 -34.938 1 16.75 493 SER B C 1
ATOM 8875 O O . SER B 1 493 ? 46.375 6.918 -34.562 1 16.75 493 SER B O 1
ATOM 8877 N N . ALA B 1 494 ? 46.062 5.043 -36 1 17.69 494 ALA B N 1
ATOM 8878 C CA . ALA B 1 494 ? 45.562 5.109 -37.375 1 17.69 494 ALA B CA 1
ATOM 8879 C C . ALA B 1 494 ? 44.125 5.652 -37.406 1 17.69 494 ALA B C 1
ATOM 8881 O O . ALA B 1 494 ? 43.406 5.559 -36.438 1 17.69 494 ALA B O 1
ATOM 8882 N N . PRO B 1 495 ? 43.531 6.215 -38.625 1 17.09 495 PRO B N 1
ATOM 8883 C CA . PRO B 1 495 ? 42.594 7.207 -39.156 1 17.09 495 PRO B CA 1
ATOM 8884 C C . PRO B 1 495 ? 41.188 6.664 -39.281 1 17.09 495 PRO B C 1
ATOM 8886 O O . PRO B 1 495 ? 40.938 5.766 -40.094 1 17.09 495 PRO B O 1
ATOM 8889 N N . PHE B 1 496 ? 40.469 6.07 -38.344 1 16.5 496 PHE B N 1
ATOM 8890 C CA . PHE B 1 496 ? 39.188 5.434 -38.625 1 16.5 496 PHE B CA 1
ATOM 8891 C C . PHE B 1 496 ? 38.188 6.43 -39.25 1 16.5 496 PHE B C 1
ATOM 8893 O O . PHE B 1 496 ? 38.125 7.578 -38.781 1 16.5 496 PHE B O 1
ATOM 8900 N N . GLY B 1 497 ? 37.562 6.23 -40.469 1 16.88 497 GLY B N 1
ATOM 8901 C CA . GLY B 1 497 ? 36.812 6.883 -41.531 1 16.88 497 GLY B CA 1
ATOM 8902 C C . GLY B 1 497 ? 35.438 7.348 -41.094 1 16.88 497 GLY B C 1
ATOM 8903 O O . GLY B 1 497 ? 34.938 6.891 -40.062 1 16.88 497 GLY B O 1
ATOM 8904 N N . ASN B 1 498 ? 34.625 8.391 -41.906 1 16.56 498 ASN B N 1
ATOM 8905 C CA . ASN B 1 498 ? 33.812 9.594 -41.875 1 16.56 498 ASN B CA 1
ATOM 8906 C C . ASN B 1 498 ? 32.312 9.266 -42.031 1 16.56 498 ASN B C 1
ATOM 8908 O O . ASN B 1 498 ? 31.469 10.164 -42.062 1 16.56 498 ASN B O 1
ATOM 8912 N N . ASN B 1 499 ? 31.719 8.094 -42.219 1 18.17 499 ASN B N 1
ATOM 8913 C CA . ASN B 1 499 ? 30.516 8.133 -43.031 1 18.17 499 ASN B CA 1
ATOM 8914 C C . ASN B 1 499 ? 29.422 8.984 -42.344 1 18.17 499 ASN B C 1
ATOM 8916 O O . ASN B 1 499 ? 29.203 8.875 -41.156 1 18.17 499 ASN B O 1
ATOM 8920 N N . ASP B 1 500 ? 28.656 10.039 -43.062 1 17.38 500 ASP B N 1
ATOM 8921 C CA . ASP B 1 500 ? 27.953 11.312 -43.031 1 17.38 500 ASP B CA 1
ATOM 8922 C C . ASP B 1 500 ? 26.469 11.102 -42.688 1 17.38 500 ASP B C 1
ATOM 8924 O O . ASP B 1 500 ? 25.688 12.047 -42.719 1 17.38 500 ASP B O 1
ATOM 8928 N N . LEU B 1 501 ? 25.828 9.977 -42.469 1 18.28 501 LEU B N 1
ATOM 8929 C CA . LEU B 1 501 ? 24.406 9.969 -42.75 1 18.28 501 LEU B CA 1
ATOM 8930 C C . LEU B 1 501 ? 23.703 11.086 -42 1 18.28 501 LEU B C 1
ATOM 8932 O O . LEU B 1 501 ? 24.047 11.375 -40.844 1 18.28 501 LEU B O 1
ATOM 8936 N N . GLU B 1 502 ? 22.812 11.992 -42.656 1 17.38 502 GLU B N 1
ATOM 8937 C CA . GLU B 1 502 ? 22.109 13.273 -42.531 1 17.38 502 GLU B CA 1
ATOM 8938 C C . GLU B 1 502 ? 21.062 13.234 -41.438 1 17.38 502 GLU B C 1
ATOM 8940 O O . GLU B 1 502 ? 20.062 12.516 -41.531 1 17.38 502 GLU B O 1
ATOM 8945 N N . TRP B 1 503 ? 21.344 13.164 -40.125 1 17.03 503 TRP B N 1
ATOM 8946 C CA . TRP B 1 503 ? 20.516 13.305 -38.938 1 17.03 503 TRP B CA 1
ATOM 8947 C C . TRP B 1 503 ? 19.781 14.641 -38.938 1 17.03 503 TRP B C 1
ATOM 8949 O O . TRP B 1 503 ? 20.406 15.703 -38.969 1 17.03 503 TRP B O 1
ATOM 8959 N N . ASP B 1 504 ? 18.641 14.805 -39.656 1 18.42 504 ASP B N 1
ATOM 8960 C CA . ASP B 1 504 ? 17.875 16.047 -39.781 1 18.42 504 ASP B CA 1
ATOM 8961 C C . ASP B 1 504 ? 17.875 16.812 -38.438 1 18.42 504 ASP B C 1
ATOM 8963 O O . ASP B 1 504 ? 18.047 16.219 -37.375 1 18.42 504 ASP B O 1
ATOM 8967 N N . ALA B 1 505 ? 17.656 18.266 -38.531 1 18.56 505 ALA B N 1
ATOM 8968 C CA . ALA B 1 505 ? 18.047 19.594 -38.031 1 18.56 505 ALA B CA 1
ATOM 8969 C C . ALA B 1 505 ? 17.328 19.922 -36.719 1 18.56 505 ALA B C 1
ATOM 8971 O O . ALA B 1 505 ? 16.094 20.094 -36.719 1 18.56 505 ALA B O 1
ATOM 8972 N N . LEU B 1 506 ? 17.469 19.219 -35.656 1 18.25 506 LEU B N 1
ATOM 8973 C CA . LEU B 1 506 ? 17.016 19.703 -34.375 1 18.25 506 LEU B CA 1
ATOM 8974 C C . LEU B 1 506 ? 17.266 21.203 -34.219 1 18.25 506 LEU B C 1
ATOM 8976 O O . LEU B 1 506 ? 18.406 21.656 -34.375 1 18.25 506 LEU B O 1
ATOM 8980 N N . ASP B 1 507 ? 16.281 22.062 -34.688 1 19.31 507 ASP B N 1
ATOM 8981 C CA . ASP B 1 507 ? 16.344 23.516 -34.562 1 19.31 507 ASP B CA 1
ATOM 8982 C C . ASP B 1 507 ? 16.953 23.938 -33.219 1 19.31 507 ASP B C 1
ATOM 8984 O O . ASP B 1 507 ? 16.5 23.484 -32.156 1 19.31 507 ASP B O 1
ATOM 8988 N N . ARG B 1 508 ? 18.203 24.438 -33.125 1 23.39 508 ARG B N 1
ATOM 8989 C CA . ARG B 1 508 ? 19.25 25.047 -32.281 1 23.39 508 ARG B CA 1
ATOM 8990 C C . ARG B 1 508 ? 18.75 26.328 -31.625 1 23.39 508 ARG B C 1
ATOM 8992 O O . ARG B 1 508 ? 19.531 27.234 -31.344 1 23.39 508 ARG B O 1
ATOM 8999 N N . SER B 1 509 ? 17.484 26.766 -31.797 1 22.44 509 SER B N 1
ATOM 9000 C CA . SER B 1 509 ? 17.469 28.047 -31.109 1 22.44 509 SER B CA 1
ATOM 9001 C C . SER B 1 509 ? 18.047 27.938 -29.719 1 22.44 509 SER B C 1
ATOM 9003 O O . SER B 1 509 ? 17.594 27.125 -28.906 1 22.44 509 SER B O 1
ATOM 9005 N N . THR B 1 510 ? 19.375 28.156 -29.469 1 23.3 510 THR B N 1
ATOM 9006 C CA . THR B 1 510 ? 20.562 28.172 -28.609 1 23.3 510 THR B CA 1
ATOM 9007 C C . THR B 1 510 ? 20.234 28.812 -27.266 1 23.3 510 THR B C 1
ATOM 9009 O O . THR B 1 510 ? 20.656 28.328 -26.203 1 23.3 510 THR B O 1
ATOM 9012 N N . ASP B 1 511 ? 20.062 30.172 -27.266 1 21.2 511 ASP B N 1
ATOM 9013 C CA . ASP B 1 511 ? 20.438 31.062 -26.172 1 21.2 511 ASP B CA 1
ATOM 9014 C C . ASP B 1 511 ? 19.438 30.984 -25.031 1 21.2 511 ASP B C 1
ATOM 9016 O O . ASP B 1 511 ? 19.344 31.891 -24.203 1 21.2 511 ASP B O 1
ATOM 9020 N N . ARG B 1 512 ? 18.312 30.312 -25.172 1 25.84 512 ARG B N 1
ATOM 9021 C CA . ARG B 1 512 ? 17.359 30.75 -24.156 1 25.84 512 ARG B CA 1
ATOM 9022 C C . ARG B 1 512 ? 17.844 30.375 -22.75 1 25.84 512 ARG B C 1
ATOM 9024 O O . ARG B 1 512 ? 18.172 29.203 -22.5 1 25.84 512 ARG B O 1
ATOM 9031 N N . PRO B 1 513 ? 18.281 31.391 -21.922 1 24.41 513 PRO B N 1
ATOM 9032 C CA . PRO B 1 513 ? 18.875 31.297 -20.578 1 24.41 513 PRO B CA 1
ATOM 9033 C C . PRO B 1 513 ? 18.141 30.312 -19.672 1 24.41 513 PRO B C 1
ATOM 9035 O O . PRO B 1 513 ? 16.984 29.969 -19.938 1 24.41 513 PRO B O 1
ATOM 9038 N N . ALA B 1 514 ? 18.875 29.719 -18.656 1 29.02 514 ALA B N 1
ATOM 9039 C CA . ALA B 1 514 ? 18.703 28.844 -17.5 1 29.02 514 ALA B CA 1
ATOM 9040 C C . ALA B 1 514 ? 17.391 29.188 -16.766 1 29.02 514 ALA B C 1
ATOM 9042 O O . ALA B 1 514 ? 17.125 28.641 -15.688 1 29.02 514 ALA B O 1
ATOM 9043 N N . ARG B 1 515 ? 16.688 30.234 -17.281 1 33.22 515 ARG B N 1
ATOM 9044 C CA . ARG B 1 515 ? 15.547 30.781 -16.562 1 33.22 515 ARG B CA 1
ATOM 9045 C C . ARG B 1 515 ? 14.438 29.75 -16.422 1 33.22 515 ARG B C 1
ATOM 9047 O O . ARG B 1 515 ? 13.445 29.984 -15.734 1 33.22 515 ARG B O 1
ATOM 9054 N N . GLY B 1 516 ? 14.531 28.781 -17.297 1 32.12 516 GLY B N 1
ATOM 9055 C CA . GLY B 1 516 ? 13.305 28.062 -17.594 1 32.12 516 GLY B CA 1
ATOM 9056 C C . GLY B 1 516 ? 12.984 27 -16.547 1 32.12 516 GLY B C 1
ATOM 9057 O O . GLY B 1 516 ? 11.852 26.516 -16.484 1 32.12 516 GLY B O 1
ATOM 9058 N N . GLU B 1 517 ? 14.102 26.609 -15.938 1 35.38 517 GLU B N 1
ATOM 9059 C CA . GLU B 1 517 ? 13.852 25.375 -15.188 1 35.38 517 GLU B CA 1
ATOM 9060 C C . GLU B 1 517 ? 13.023 25.656 -13.938 1 35.38 517 GLU B C 1
ATOM 9062 O O . GLU B 1 517 ? 12.094 24.906 -13.625 1 35.38 517 GLU B O 1
ATOM 9067 N N . LEU B 1 518 ? 13.516 26.703 -13.242 1 35.62 518 LEU B N 1
ATOM 9068 C CA . LEU B 1 518 ? 12.734 27.062 -12.062 1 35.62 518 LEU B CA 1
ATOM 9069 C C . LEU B 1 518 ? 11.305 27.438 -12.461 1 35.62 518 LEU B C 1
ATOM 9071 O O . LEU B 1 518 ? 10.359 27.172 -11.719 1 35.62 518 LEU B O 1
ATOM 9075 N N . ARG B 1 519 ? 11.266 28 -13.656 1 38.19 519 ARG B N 1
ATOM 9076 C CA . ARG B 1 519 ? 9.953 28.391 -14.133 1 38.19 519 ARG B CA 1
ATOM 9077 C C . ARG B 1 519 ? 9.055 27.172 -14.359 1 38.19 519 ARG B C 1
ATOM 9079 O O . ARG B 1 519 ? 7.863 27.219 -14.047 1 38.19 519 ARG B O 1
ATOM 9086 N N . ALA B 1 520 ? 9.688 26.156 -14.781 1 40.44 520 ALA B N 1
ATOM 9087 C CA . ALA B 1 520 ? 8.875 24.969 -15.055 1 40.44 520 ALA B CA 1
ATOM 9088 C C . ALA B 1 520 ? 8.406 24.312 -13.766 1 40.44 520 ALA B C 1
ATOM 9090 O O . ALA B 1 520 ? 7.254 23.875 -13.664 1 40.44 520 ALA B O 1
ATOM 9091 N N . ILE B 1 521 ? 9.242 24.297 -12.805 1 41.94 521 ILE B N 1
ATOM 9092 C CA . ILE B 1 521 ? 8.836 23.859 -11.477 1 41.94 521 ILE B CA 1
ATOM 9093 C C . ILE B 1 521 ? 7.738 24.766 -10.938 1 41.94 521 ILE B C 1
ATOM 9095 O O . ILE B 1 521 ? 6.738 24.297 -10.406 1 41.94 521 ILE B O 1
ATOM 9099 N N . HIS B 1 522 ? 8.039 26.094 -11.117 1 39.94 522 HIS B N 1
ATOM 9100 C CA . HIS B 1 522 ? 7.051 27.078 -10.711 1 39.94 522 HIS B CA 1
ATOM 9101 C C . HIS B 1 522 ? 5.734 26.875 -11.453 1 39.94 522 HIS B C 1
ATOM 9103 O O . HIS B 1 522 ? 4.66 26.969 -10.852 1 39.94 522 HIS B O 1
ATOM 9109 N N . GLU B 1 523 ? 5.875 26.609 -12.672 1 43.91 523 GLU B N 1
ATOM 9110 C CA . GLU B 1 523 ? 4.66 26.453 -13.469 1 43.91 523 GLU B CA 1
ATOM 9111 C C . GLU B 1 523 ? 3.918 25.172 -13.086 1 43.91 523 GLU B C 1
ATOM 9113 O O . GLU B 1 523 ? 2.689 25.172 -12.977 1 43.91 523 GLU B O 1
ATOM 9118 N N . ALA B 1 524 ? 4.652 24.172 -12.938 1 41.5 524 ALA B N 1
ATOM 9119 C CA . ALA B 1 524 ? 4.016 22.922 -12.516 1 41.5 524 ALA B CA 1
ATOM 9120 C C . ALA B 1 524 ? 3.434 23.047 -11.109 1 41.5 524 ALA B C 1
ATOM 9122 O O . ALA B 1 524 ? 2.32 22.594 -10.852 1 41.5 524 ALA B O 1
ATOM 9123 N N . LEU B 1 525 ? 4.258 23.594 -10.273 1 39.16 525 LEU B N 1
ATOM 9124 C CA . LEU B 1 525 ? 3.77 23.844 -8.922 1 39.16 525 LEU B CA 1
ATOM 9125 C C . LEU B 1 525 ? 2.732 24.969 -8.93 1 39.16 525 LEU B C 1
ATOM 9127 O O . LEU B 1 525 ? 1.795 24.953 -8.125 1 39.16 525 LEU B O 1
ATOM 9131 N N . SER B 1 526 ? 3.025 25.953 -9.758 1 39.38 526 SER B N 1
ATOM 9132 C CA . SER B 1 526 ? 2.037 27.016 -9.922 1 39.38 526 SER B CA 1
ATOM 9133 C C . SER B 1 526 ? 0.737 26.469 -10.508 1 39.38 526 SER B C 1
ATOM 9135 O O . SER B 1 526 ? -0.343 27 -10.227 1 39.38 526 SER B O 1
ATOM 9137 N N . GLY B 1 527 ? 0.866 25.578 -11.484 1 36.28 527 GLY B N 1
ATOM 9138 C CA . GLY B 1 527 ? -0.373 24.969 -11.953 1 36.28 527 GLY B CA 1
ATOM 9139 C C . GLY B 1 527 ? -1.157 24.297 -10.844 1 36.28 527 GLY B C 1
ATOM 9140 O O . GLY B 1 527 ? -2.391 24.281 -10.867 1 36.28 527 GLY B O 1
ATOM 9141 N N . ALA B 1 528 ? -0.487 23.547 -10 1 36.44 528 ALA B N 1
ATOM 9142 C CA . ALA B 1 528 ? -1.183 23.016 -8.828 1 36.44 528 ALA B CA 1
ATOM 9143 C C . ALA B 1 528 ? -1.691 24.141 -7.934 1 36.44 528 ALA B C 1
ATOM 9145 O O . ALA B 1 528 ? -2.754 24.016 -7.316 1 36.44 528 ALA B O 1
ATOM 9146 N N . SER B 1 529 ? -0.884 25.203 -7.719 1 35.22 529 SER B N 1
ATOM 9147 C CA . SER B 1 529 ? -1.302 26.406 -6.996 1 35.22 529 SER B CA 1
ATOM 9148 C C . SER B 1 529 ? -2.287 27.234 -7.816 1 35.22 529 SER B C 1
ATOM 9150 O O . SER B 1 529 ? -3.012 28.062 -7.27 1 35.22 529 SER B O 1
ATOM 9152 N N . ASP B 1 530 ? -2.146 27.281 -9.094 1 34.72 530 ASP B N 1
ATOM 9153 C CA . ASP B 1 530 ? -3.039 28.094 -9.914 1 34.72 530 ASP B CA 1
ATOM 9154 C C . ASP B 1 530 ? -4.5 27.734 -9.664 1 34.72 530 ASP B C 1
ATOM 9156 O O . ASP B 1 530 ? -5.406 28.391 -10.172 1 34.72 530 ASP B O 1
ATOM 9160 N N . ARG B 1 531 ? -4.684 26.578 -9.141 1 34.12 531 ARG B N 1
ATOM 9161 C CA . ARG B 1 531 ? -6.086 26.484 -8.742 1 34.12 531 ARG B CA 1
ATOM 9162 C C . ARG B 1 531 ? -6.445 27.594 -7.758 1 34.12 531 ARG B C 1
ATOM 9164 O O . ARG B 1 531 ? -7.617 27.781 -7.43 1 34.12 531 ARG B O 1
ATOM 9171 N N . ASP B 1 532 ? -5.363 28.047 -7.195 1 31.05 532 ASP B N 1
ATOM 9172 C CA . ASP B 1 532 ? -5.582 29.094 -6.203 1 31.05 532 ASP B CA 1
ATOM 9173 C C . ASP B 1 532 ? -5.82 30.438 -6.871 1 31.05 532 ASP B C 1
ATOM 9175 O O . ASP B 1 532 ? -6.324 31.375 -6.238 1 31.05 532 ASP B O 1
ATOM 9179 N N . THR B 1 533 ? -5.25 30.75 -8.07 1 31.75 533 THR B N 1
ATOM 9180 C CA . THR B 1 533 ? -5.164 32.125 -8.547 1 31.75 533 THR B CA 1
ATOM 9181 C C . THR B 1 533 ? -6.516 32.594 -9.062 1 31.75 533 THR B C 1
ATOM 9183 O O . THR B 1 533 ? -6.648 33.75 -9.484 1 31.75 533 THR B O 1
ATOM 9186 N N . ASP B 1 534 ? -7.348 31.781 -9.508 1 31.77 534 ASP B N 1
ATOM 9187 C CA . ASP B 1 534 ? -8.32 32.469 -10.359 1 31.77 534 ASP B CA 1
ATOM 9188 C C . ASP B 1 534 ? -8.953 33.656 -9.625 1 31.77 534 ASP B C 1
ATOM 9190 O O . ASP B 1 534 ? -9.25 34.656 -10.242 1 31.77 534 ASP B O 1
ATOM 9194 N N . TYR B 1 535 ? -9.836 33.344 -8.523 1 31.05 535 TYR B N 1
ATOM 9195 C CA . TYR B 1 535 ? -10.766 34.438 -8.211 1 31.05 535 TYR B CA 1
ATOM 9196 C C . TYR B 1 535 ? -10.086 35.531 -7.414 1 31.05 535 TYR B C 1
ATOM 9198 O O . TYR B 1 535 ? -9.922 35.406 -6.195 1 31.05 535 TYR B O 1
ATOM 9206 N N . LEU B 1 536 ? -9.086 36.062 -7.891 1 31.45 536 LEU B N 1
ATOM 9207 C CA . LEU B 1 536 ? -8.492 37.281 -7.336 1 31.45 536 LEU B CA 1
ATOM 9208 C C . LEU B 1 536 ? -9.562 38.312 -6.992 1 31.45 536 LEU B C 1
ATOM 9210 O O . LEU B 1 536 ? -9.289 39.5 -6.934 1 31.45 536 LEU B O 1
ATOM 9214 N N . ASP B 1 537 ? -10.773 38.156 -7.082 1 31.38 537 ASP B N 1
ATOM 9215 C CA . ASP B 1 537 ? -11.484 39.375 -6.648 1 31.38 537 ASP B CA 1
ATOM 9216 C C . ASP B 1 537 ? -11.141 39.719 -5.203 1 31.38 537 ASP B C 1
ATOM 9218 O O . ASP B 1 537 ? -11.508 39 -4.277 1 31.38 537 ASP B O 1
ATOM 9222 N N . THR B 1 538 ? -9.945 40.219 -4.887 1 34.34 538 THR B N 1
ATOM 9223 C CA . THR B 1 538 ? -9.422 40.844 -3.686 1 34.34 538 THR B CA 1
ATOM 9224 C C . THR B 1 538 ? -10.508 41.656 -2.98 1 34.34 538 THR B C 1
ATOM 9226 O O . THR B 1 538 ? -10.242 42.344 -1.99 1 34.34 538 THR B O 1
ATOM 9229 N N . ARG B 1 539 ? -11.617 41.844 -3.57 1 36.81 539 ARG B N 1
ATOM 9230 C CA . ARG B 1 539 ? -12.609 42.844 -3.232 1 36.81 539 ARG B CA 1
ATOM 9231 C C . ARG B 1 539 ? -13.242 42.562 -1.875 1 36.81 539 ARG B C 1
ATOM 9233 O O . ARG B 1 539 ? -13.789 43.469 -1.233 1 36.81 539 ARG B O 1
ATOM 9240 N N . PRO B 1 540 ? -13.297 41.312 -1.724 1 36.12 540 PRO B N 1
ATOM 9241 C CA . PRO B 1 540 ? -14.219 41.281 -0.585 1 36.12 540 PRO B CA 1
ATOM 9242 C C . PRO B 1 540 ? -13.516 41.531 0.747 1 36.12 540 PRO B C 1
ATOM 9244 O O . PRO B 1 540 ? -14.133 42.031 1.681 1 36.12 540 PRO B O 1
ATOM 9247 N N . SER B 1 541 ? -12.32 41.031 0.962 1 39.19 541 SER B N 1
ATOM 9248 C CA . SER B 1 541 ? -11.734 41.406 2.236 1 39.19 541 SER B CA 1
ATOM 9249 C C . SER B 1 541 ? -11.516 42.938 2.299 1 39.19 541 SER B C 1
ATOM 9251 O O . SER B 1 541 ? -11.727 43.562 3.344 1 39.19 541 SER B O 1
ATOM 9253 N N . VAL B 1 542 ? -11.109 43.438 1.141 1 41.97 542 VAL B N 1
ATOM 9254 C CA . VAL B 1 542 ? -11.055 44.906 1.044 1 41.97 542 VAL B CA 1
ATOM 9255 C C . VAL B 1 542 ? -12.469 45.469 1.125 1 41.97 542 VAL B C 1
ATOM 9257 O O . VAL B 1 542 ? -12.688 46.5 1.781 1 41.97 542 VAL B O 1
ATOM 9260 N N . GLN B 1 543 ? -13.383 44.875 0.462 1 41.12 543 GLN B N 1
ATOM 9261 C CA . GLN B 1 543 ? -14.75 45.375 0.486 1 41.12 543 GLN B CA 1
ATOM 9262 C C . GLN B 1 543 ? -15.367 45.219 1.872 1 41.12 543 GLN B C 1
ATOM 9264 O O . GLN B 1 543 ? -16.109 46.094 2.322 1 41.12 543 GLN B O 1
ATOM 9269 N N . TYR B 1 544 ? -15.227 44.125 2.484 1 40.22 544 TYR B N 1
ATOM 9270 C CA . TYR B 1 544 ? -15.742 43.969 3.844 1 40.22 544 TYR B CA 1
ATOM 9271 C C . TYR B 1 544 ? -15.086 45 4.773 1 40.22 544 TYR B C 1
ATOM 9273 O O . TYR B 1 544 ? -15.758 45.594 5.625 1 40.22 544 TYR B O 1
ATOM 9281 N N . ARG B 1 545 ? -13.781 45.25 4.633 1 44.88 545 ARG B N 1
ATOM 9282 C CA . ARG B 1 545 ? -13.109 46.281 5.414 1 44.88 545 ARG B CA 1
ATOM 9283 C C . ARG B 1 545 ? -13.664 47.656 5.086 1 44.88 545 ARG B C 1
ATOM 9285 O O . ARG B 1 545 ? -13.82 48.5 5.977 1 44.88 545 ARG B O 1
ATOM 9292 N N . GLN B 1 546 ? -13.844 47.875 3.889 1 44.69 546 GLN B N 1
ATOM 9293 C CA . GLN B 1 546 ? -14.422 49.156 3.482 1 44.69 546 GLN B CA 1
ATOM 9294 C C . GLN B 1 546 ? -15.859 49.281 3.979 1 44.69 546 GLN B C 1
ATOM 9296 O O . GLN B 1 546 ? -16.297 50.375 4.348 1 44.69 546 GLN B O 1
ATOM 9301 N N . ALA B 1 547 ? -16.594 48.312 3.904 1 40.56 547 ALA B N 1
ATOM 9302 C CA . ALA B 1 547 ? -18 48.469 4.266 1 40.56 547 ALA B CA 1
ATOM 9303 C C . ALA B 1 547 ? -18.156 48.781 5.754 1 40.56 547 ALA B C 1
ATOM 9305 O O . ALA B 1 547 ? -19.078 49.469 6.156 1 40.56 547 ALA B O 1
ATOM 9306 N N . ASN B 1 548 ? -17.484 48.062 6.648 1 41.09 548 ASN B N 1
ATOM 9307 C CA . ASN B 1 548 ? -17.781 48.375 8.039 1 41.09 548 ASN B CA 1
ATOM 9308 C C . ASN B 1 548 ? -16.922 49.5 8.562 1 41.09 548 ASN B C 1
ATOM 9310 O O . ASN B 1 548 ? -16.703 49.625 9.773 1 41.09 548 ASN B O 1
ATOM 9314 N N . GLY B 1 549 ? -16.5 50.469 7.719 1 41.97 549 GLY B N 1
ATOM 9315 C CA . GLY B 1 549 ? -15.875 51.719 8.133 1 41.97 549 GLY B CA 1
ATOM 9316 C C . GLY B 1 549 ? -14.516 51.531 8.773 1 41.97 549 GLY B C 1
ATOM 9317 O O . GLY B 1 549 ? -14.047 52.375 9.523 1 41.97 549 GLY B O 1
ATOM 9318 N N . GLN B 1 550 ? -14.078 50.375 8.984 1 44.41 550 GLN B N 1
ATOM 9319 C CA . GLN B 1 550 ? -12.891 50.156 9.812 1 44.41 550 GLN B CA 1
ATOM 9320 C C . GLN B 1 550 ? -11.648 50.75 9.156 1 44.41 550 GLN B C 1
ATOM 9322 O O . GLN B 1 550 ? -11.539 50.781 7.93 1 44.41 550 GLN B O 1
ATOM 9327 N N . SER B 1 551 ? -10.891 51.688 9.945 1 45.06 551 SER B N 1
ATOM 9328 C CA . SER B 1 551 ? -9.625 52.375 9.695 1 45.06 551 SER B CA 1
ATOM 9329 C C . SER B 1 551 ? -8.695 51.531 8.836 1 45.06 551 SER B C 1
ATOM 9331 O O . SER B 1 551 ? -8.852 50.312 8.773 1 45.06 551 SER B O 1
ATOM 9333 N N . LYS B 1 552 ? -7.816 52.219 8.078 1 52.44 552 LYS B N 1
ATOM 9334 C CA . LYS B 1 552 ? -6.863 51.75 7.074 1 52.44 552 LYS B CA 1
ATOM 9335 C C . LYS B 1 552 ? -6.027 50.594 7.605 1 52.44 552 LYS B C 1
ATOM 9337 O O . LYS B 1 552 ? -5.367 50.719 8.641 1 52.44 552 LYS B O 1
ATOM 9342 N N . PRO B 1 553 ? -6.305 49.344 7.219 1 59.47 553 PRO B N 1
ATOM 9343 C CA . PRO B 1 553 ? -5.574 48.125 7.578 1 59.47 553 PRO B CA 1
ATOM 9344 C C . PRO B 1 553 ? -4.062 48.312 7.438 1 59.47 553 PRO B C 1
ATOM 9346 O O . PRO B 1 553 ? -3.592 49.125 6.656 1 59.47 553 PRO B O 1
ATOM 9349 N N . PHE B 1 554 ? -3.381 48.125 8.641 1 72.06 554 PHE B N 1
ATOM 9350 C CA . PHE B 1 554 ? -1.931 48 8.57 1 72.06 554 PHE B CA 1
ATOM 9351 C C . PHE B 1 554 ? -1.524 47.156 7.352 1 72.06 554 PHE B C 1
ATOM 9353 O O . PHE B 1 554 ? -1.839 45.969 7.266 1 72.06 554 PHE B O 1
ATOM 9360 N N . VAL B 1 555 ? -1.252 47.906 6.203 1 82.25 555 VAL B N 1
ATOM 9361 C CA . VAL B 1 555 ? -0.795 47.188 5.012 1 82.25 555 VAL B CA 1
ATOM 9362 C C . VAL B 1 555 ? 0.61 47.656 4.637 1 82.25 555 VAL B C 1
ATOM 9364 O O . VAL B 1 555 ? 0.816 48.844 4.324 1 82.25 555 VAL B O 1
ATOM 9367 N N . ARG B 1 556 ? 1.546 46.844 4.863 1 90.75 556 ARG B N 1
ATOM 9368 C CA . ARG B 1 556 ? 2.936 47.125 4.496 1 90.75 556 ARG B CA 1
ATOM 9369 C C . ARG B 1 556 ? 3.576 45.875 3.875 1 90.75 556 ARG B C 1
ATOM 9371 O O . ARG B 1 556 ? 3.236 44.75 4.234 1 90.75 556 ARG B O 1
ATOM 9378 N N . LYS B 1 557 ? 4.426 46.156 2.936 1 93.31 557 LYS B N 1
ATOM 9379 C CA . LYS B 1 557 ? 5.223 45.062 2.379 1 93.31 557 LYS B CA 1
ATOM 9380 C C . LYS B 1 557 ? 6.23 44.562 3.398 1 93.31 557 LYS B C 1
ATOM 9382 O O . LYS B 1 557 ? 6.613 45.281 4.32 1 93.31 557 LYS B O 1
ATOM 9387 N N . ILE B 1 558 ? 6.559 43.344 3.24 1 93.94 558 ILE B N 1
ATOM 9388 C CA . ILE B 1 558 ? 7.535 42.719 4.137 1 93.94 558 ILE B CA 1
ATOM 9389 C C . ILE B 1 558 ? 8.867 43.469 4.027 1 93.94 558 ILE B C 1
ATOM 9391 O O . ILE B 1 558 ? 9.562 43.656 5.027 1 93.94 558 ILE B O 1
ATOM 9395 N N . SER B 1 559 ? 9.25 43.875 2.85 1 92.31 559 SER B N 1
ATOM 9396 C CA . SER B 1 559 ? 10.5 44.594 2.58 1 92.31 559 SER B CA 1
ATOM 9397 C C . SER B 1 559 ? 10.562 45.906 3.342 1 92.31 559 SER B C 1
ATOM 9399 O O . SER B 1 559 ? 11.641 46.375 3.695 1 92.31 559 SER B O 1
ATOM 9401 N N . GLU B 1 560 ? 9.391 46.438 3.613 1 92.19 560 GLU B N 1
ATOM 9402 C CA . GLU B 1 560 ? 9.305 47.688 4.316 1 92.19 560 GLU B CA 1
ATOM 9403 C C . GLU B 1 560 ? 9.133 47.5 5.82 1 92.19 560 GLU B C 1
ATOM 9405 O O . GLU B 1 560 ? 9.516 48.344 6.617 1 92.19 560 GLU B O 1
ATOM 9410 N N . LEU B 1 561 ? 8.547 46.438 6.125 1 93.38 561 LEU B N 1
ATOM 9411 C CA . LEU B 1 561 ? 8.172 46.156 7.512 1 93.38 561 LEU B CA 1
ATOM 9412 C C . LEU B 1 561 ? 9.375 45.688 8.312 1 93.38 561 LEU B C 1
ATOM 9414 O O . LEU B 1 561 ? 9.531 46.062 9.484 1 93.38 561 LEU B O 1
ATOM 9418 N N . SER B 1 562 ? 10.219 44.969 7.766 1 91.38 562 SER B N 1
ATOM 9419 C CA . SER B 1 562 ? 11.289 44.281 8.484 1 91.38 562 SER B CA 1
ATOM 9420 C C . SER B 1 562 ? 12.578 45.125 8.438 1 91.38 562 SER B C 1
ATOM 9422 O O . SER B 1 562 ? 12.891 45.75 7.426 1 91.38 562 SER B O 1
ATOM 9424 N N . ASP B 1 563 ? 13.227 45.031 9.547 1 89.88 563 ASP B N 1
ATOM 9425 C CA . ASP B 1 563 ? 14.555 45.625 9.625 1 89.88 563 ASP B CA 1
ATOM 9426 C C . ASP B 1 563 ? 15.641 44.594 9.375 1 89.88 563 ASP B C 1
ATOM 9428 O O . ASP B 1 563 ? 15.898 43.75 10.227 1 89.88 563 ASP B O 1
ATOM 9432 N N . PHE B 1 564 ? 16.312 44.781 8.305 1 86.56 564 PHE B N 1
ATOM 9433 C CA . PHE B 1 564 ? 17.312 43.781 7.941 1 86.56 564 PHE B CA 1
ATOM 9434 C C . PHE B 1 564 ? 18.719 44.281 8.297 1 86.56 564 PHE B C 1
ATOM 9436 O O . PHE B 1 564 ? 19.703 43.594 8.023 1 86.56 564 PHE B O 1
ATOM 9443 N N . SER B 1 565 ? 18.828 45.375 8.93 1 82.88 565 SER B N 1
ATOM 9444 C CA . SER B 1 565 ? 20.125 45.938 9.289 1 82.88 565 SER B CA 1
ATOM 9445 C C . SER B 1 565 ? 20.75 45.219 10.469 1 82.88 565 SER B C 1
ATOM 9447 O O . SER B 1 565 ? 21.969 45.125 10.57 1 82.88 565 SER B O 1
ATOM 9449 N N . SER B 1 566 ? 19.969 44.75 11.43 1 76.31 566 SER B N 1
ATOM 9450 C CA . SER B 1 566 ? 20.453 43.906 12.523 1 76.31 566 SER B CA 1
ATOM 9451 C C . SER B 1 566 ? 20.016 42.469 12.344 1 76.31 566 SER B C 1
ATOM 9453 O O . SER B 1 566 ? 18.891 42.094 12.672 1 76.31 566 SER B O 1
ATOM 9455 N N . PRO B 1 567 ? 20.906 41.688 11.945 1 76.44 567 PRO B N 1
ATOM 9456 C CA . PRO B 1 567 ? 20.484 40.344 11.57 1 76.44 567 PRO B CA 1
ATOM 9457 C C . PRO B 1 567 ? 20.312 39.406 12.773 1 76.44 567 PRO B C 1
ATOM 9459 O O . PRO B 1 567 ? 20.203 38.219 12.609 1 76.44 567 PRO B O 1
ATOM 9462 N N . ASP B 1 568 ? 20.188 40 13.93 1 82 568 ASP B N 1
ATOM 9463 C CA . ASP B 1 568 ? 20.141 39.156 15.109 1 82 568 ASP B CA 1
ATOM 9464 C C . ASP B 1 568 ? 18.828 38.344 15.148 1 82 568 ASP B C 1
ATOM 9466 O O . ASP B 1 568 ? 18.844 37.156 15.445 1 82 568 ASP B O 1
ATOM 9470 N N . TRP B 1 569 ? 17.766 39.031 14.828 1 85.06 569 TRP B N 1
ATOM 9471 C CA . TRP B 1 569 ? 16.5 38.312 14.906 1 85.06 569 TRP B CA 1
ATOM 9472 C C . TRP B 1 569 ? 16.406 37.281 13.805 1 85.06 569 TRP B C 1
ATOM 9474 O O . TRP B 1 569 ? 15.812 36.219 14.016 1 85.06 569 TRP B O 1
ATOM 9484 N N . VAL B 1 570 ? 17.031 37.531 12.75 1 83.56 570 VAL B N 1
ATOM 9485 C CA . VAL B 1 570 ? 17.016 36.594 11.641 1 83.56 570 VAL B CA 1
ATOM 9486 C C . VAL B 1 570 ? 17.797 35.344 12.016 1 83.56 570 VAL B C 1
ATOM 9488 O O . VAL B 1 570 ? 17.375 34.219 11.719 1 83.56 570 VAL B O 1
ATOM 9491 N N . ARG B 1 571 ? 18.844 35.562 12.625 1 80.88 571 ARG B N 1
ATOM 9492 C CA . ARG B 1 571 ? 19.672 34.438 13.062 1 80.88 571 ARG B CA 1
ATOM 9493 C C . ARG B 1 571 ? 18.938 33.594 14.086 1 80.88 571 ARG B C 1
ATOM 9495 O O . ARG B 1 571 ? 19.094 32.344 14.102 1 80.88 571 ARG B O 1
ATOM 9502 N N . ARG B 1 572 ? 18.234 34.219 14.852 1 79.94 572 ARG B N 1
ATOM 9503 C CA . ARG B 1 572 ? 17.484 33.5 15.867 1 79.94 572 ARG B CA 1
ATOM 9504 C C . ARG B 1 572 ? 16.406 32.625 15.219 1 79.94 572 ARG B C 1
ATOM 9506 O O . ARG B 1 572 ? 16.172 31.484 15.648 1 79.94 572 ARG B O 1
ATOM 9513 N N . VAL B 1 573 ? 15.773 33.188 14.297 1 79.94 573 VAL B N 1
ATOM 9514 C CA . VAL B 1 573 ? 14.719 32.469 13.602 1 79.94 573 VAL B CA 1
ATOM 9515 C C . VAL B 1 573 ? 15.32 31.266 12.875 1 79.94 573 VAL B C 1
ATOM 9517 O O . VAL B 1 573 ? 14.766 30.156 12.914 1 79.94 573 VAL B O 1
ATOM 9520 N N . GLU B 1 574 ? 16.375 31.453 12.258 1 76.94 574 GLU B N 1
ATOM 9521 C CA . GLU B 1 574 ? 17.047 30.391 11.516 1 76.94 574 GLU B CA 1
ATOM 9522 C C . GLU B 1 574 ? 17.562 29.312 12.461 1 76.94 574 GLU B C 1
ATOM 9524 O O . GLU B 1 574 ? 17.5 28.109 12.141 1 76.94 574 GLU B O 1
ATOM 9529 N N . GLY B 1 575 ? 18.125 29.641 13.5 1 72.38 575 GLY B N 1
ATOM 9530 C CA . GLY B 1 575 ? 18.672 28.703 14.461 1 72.38 575 GLY B CA 1
ATOM 9531 C C . GLY B 1 575 ? 17.641 27.75 15.016 1 72.38 575 GLY B C 1
ATOM 9532 O O . GLY B 1 575 ? 17.906 26.547 15.125 1 72.38 575 GLY B O 1
ATOM 9533 N N . PHE B 1 576 ? 16.547 28.266 15.234 1 70.12 576 PHE B N 1
ATOM 9534 C CA . PHE B 1 576 ? 15.484 27.422 15.797 1 70.12 576 PHE B CA 1
ATOM 9535 C C . PHE B 1 576 ? 14.938 26.469 14.75 1 70.12 576 PHE B C 1
ATOM 9537 O O . PHE B 1 576 ? 14.609 25.328 15.055 1 70.12 576 PHE B O 1
ATOM 9544 N N . ALA B 1 577 ? 14.836 26.906 13.578 1 66.25 577 ALA B N 1
ATOM 9545 C CA . ALA B 1 577 ? 14.219 26.125 12.5 1 66.25 577 ALA B CA 1
ATOM 9546 C C . ALA B 1 577 ? 15.117 24.969 12.07 1 66.25 577 ALA B C 1
ATOM 9548 O O . ALA B 1 577 ? 14.633 23.938 11.594 1 66.25 577 ALA B O 1
ATOM 9549 N N . SER B 1 578 ? 16.391 25.141 12.148 1 62.56 578 SER B N 1
ATOM 9550 C CA . SER B 1 578 ? 17.344 24.141 11.688 1 62.56 578 SER B CA 1
ATOM 9551 C C . SER B 1 578 ? 17.391 22.938 12.633 1 62.56 578 SER B C 1
ATOM 9553 O O . SER B 1 578 ? 17.75 21.828 12.219 1 62.56 578 SER B O 1
ATOM 9555 N N . LEU B 1 579 ? 17.047 23.031 13.812 1 55.22 579 LEU B N 1
ATOM 9556 C CA . LEU B 1 579 ? 17.141 21.938 14.781 1 55.22 579 LEU B CA 1
ATOM 9557 C C . LEU B 1 579 ? 16.125 20.844 14.461 1 55.22 579 LEU B C 1
ATOM 9559 O O . LEU B 1 579 ? 16.375 19.672 14.711 1 55.22 579 LEU B O 1
ATOM 9563 N N . GLY B 1 580 ? 15 21.109 13.859 1 52.03 580 GLY B N 1
ATOM 9564 C CA . GLY B 1 580 ? 13.93 20.125 13.766 1 52.03 580 GLY B CA 1
ATOM 9565 C C . GLY B 1 580 ? 13.82 19.484 12.391 1 52.03 580 GLY B C 1
ATOM 9566 O O . GLY B 1 580 ? 12.969 18.625 12.164 1 52.03 580 GLY B O 1
ATOM 9567 N N . ILE B 1 581 ? 14.57 19.969 11.508 1 51.97 581 ILE B N 1
ATOM 9568 C CA . ILE B 1 581 ? 14.344 19.484 10.148 1 51.97 581 ILE B CA 1
ATOM 9569 C C . ILE B 1 581 ? 14.641 18 10.078 1 51.97 581 ILE B C 1
ATOM 9571 O O . ILE B 1 581 ? 13.922 17.25 9.414 1 51.97 581 ILE B O 1
ATOM 9575 N N . ASP B 1 582 ? 15.578 17.562 10.758 1 46.81 582 ASP B N 1
ATOM 9576 C CA . ASP B 1 582 ? 15.938 16.156 10.695 1 46.81 582 ASP B CA 1
ATOM 9577 C C . ASP B 1 582 ? 14.875 15.281 11.359 1 46.81 582 ASP B C 1
ATOM 9579 O O . ASP B 1 582 ? 14.555 14.195 10.867 1 46.81 582 ASP B O 1
ATOM 9583 N N . GLU B 1 583 ? 14.328 15.852 12.445 1 45.16 583 GLU B N 1
ATOM 9584 C CA . GLU B 1 583 ? 13.289 15.133 13.172 1 45.16 583 GLU B CA 1
ATOM 9585 C C . GLU B 1 583 ? 12.008 15.016 12.352 1 45.16 583 GLU B C 1
ATOM 9587 O O . GLU B 1 583 ? 11.344 13.984 12.375 1 45.16 583 GLU B O 1
ATOM 9592 N N . GLU B 1 584 ? 11.633 16.156 11.945 1 47.28 584 GLU B N 1
ATOM 9593 C CA . GLU B 1 584 ? 10.367 16.203 11.227 1 47.28 584 GLU B CA 1
ATOM 9594 C C . GLU B 1 584 ? 10.375 15.25 10.031 1 47.28 584 GLU B C 1
ATOM 9596 O O . GLU B 1 584 ? 9.352 14.672 9.688 1 47.28 584 GLU B O 1
ATOM 9601 N N . LEU B 1 585 ? 11.539 15.125 9.539 1 45.94 585 LEU B N 1
ATOM 9602 C CA . LEU B 1 585 ? 11.602 14.156 8.445 1 45.94 585 LEU B CA 1
ATOM 9603 C C . LEU B 1 585 ? 11.203 12.766 8.93 1 45.94 585 LEU B C 1
ATOM 9605 O O . LEU B 1 585 ? 10.625 11.984 8.172 1 45.94 585 LEU B O 1
ATOM 9609 N N . GLU B 1 586 ? 11.508 12.633 10.242 1 41.53 586 GLU B N 1
ATOM 9610 C CA . GLU B 1 586 ? 11.062 11.375 10.844 1 41.53 586 GLU B CA 1
ATOM 9611 C C . GLU B 1 586 ? 9.547 11.305 10.922 1 41.53 586 GLU B C 1
ATOM 9613 O O . GLU B 1 586 ? 8.953 10.234 10.742 1 41.53 586 GLU B O 1
ATOM 9618 N N . LEU B 1 587 ? 9.062 12.461 11.438 1 38.84 587 LEU B N 1
ATOM 9619 C CA . LEU B 1 587 ? 7.625 12.508 11.672 1 38.84 587 LEU B CA 1
ATOM 9620 C C . LEU B 1 587 ? 6.859 12.234 10.375 1 38.84 587 LEU B C 1
ATOM 9622 O O . LEU B 1 587 ? 5.844 11.531 10.391 1 38.84 587 LEU B O 1
ATOM 9626 N N . TYR B 1 588 ? 7.148 13.273 9.453 1 39.94 588 TYR B N 1
ATOM 9627 C CA . TYR B 1 588 ? 6.383 13.008 8.242 1 39.94 588 TYR B CA 1
ATOM 9628 C C . TYR B 1 588 ? 6.633 11.594 7.738 1 39.94 588 TYR B C 1
ATOM 9630 O O . TYR B 1 588 ? 6.164 11.211 6.66 1 39.94 588 TYR B O 1
ATOM 9638 N N . GLU B 1 589 ? 7.02 10.656 8.758 1 38.34 589 GLU B N 1
ATOM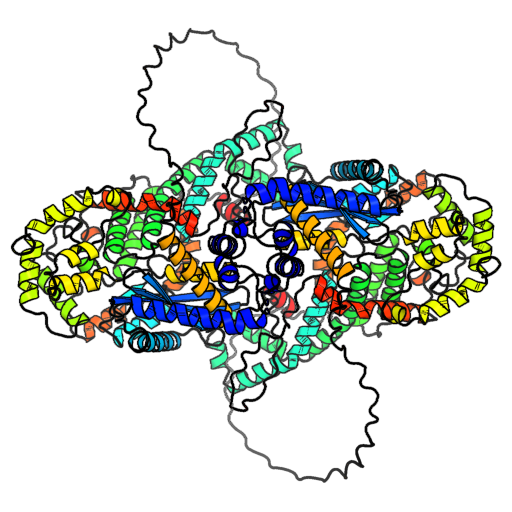 9639 C CA . GLU B 1 589 ? 7.199 9.25 8.43 1 38.34 589 GLU B CA 1
ATOM 9640 C C . GLU B 1 589 ? 7.824 9.078 7.043 1 38.34 589 GLU B C 1
ATOM 9642 O O . GLU B 1 589 ? 7.5 8.141 6.32 1 38.34 589 GLU B O 1
ATOM 9647 N N . LEU B 1 590 ? 8.195 10.133 6.387 1 36.06 590 LEU B N 1
ATOM 9648 C CA . LEU B 1 590 ? 9.141 9.961 5.285 1 36.06 590 LEU B CA 1
ATOM 9649 C C . LEU B 1 590 ? 10.336 9.125 5.727 1 36.06 590 LEU B C 1
ATOM 9651 O O . LEU B 1 590 ? 11.164 9.578 6.52 1 36.06 590 LEU B O 1
ATOM 9655 N N . LEU B 1 591 ? 10.016 8.008 6.305 1 32.47 591 LEU B N 1
ATOM 9656 C CA . LEU B 1 591 ? 10.82 6.977 6.949 1 32.47 591 LEU B CA 1
ATOM 9657 C C . LEU B 1 591 ? 12.227 6.934 6.355 1 32.47 591 LEU B C 1
ATOM 9659 O O . LEU B 1 591 ? 12.398 7.113 5.145 1 32.47 591 LEU B O 1
ATOM 9663 N N . ASP B 1 592 ? 13.188 7.301 7.16 1 31.34 592 ASP B N 1
ATOM 9664 C CA . ASP B 1 592 ? 14.609 7.004 7.012 1 31.34 592 ASP B CA 1
ATOM 9665 C C . ASP B 1 592 ? 14.82 5.684 6.277 1 31.34 592 ASP B C 1
ATOM 9667 O O . ASP B 1 592 ? 14.453 4.621 6.785 1 31.34 592 ASP B O 1
ATOM 9671 N N . PHE B 1 593 ? 14.672 5.617 5.176 1 29.23 593 PHE B N 1
ATOM 9672 C CA . PHE B 1 593 ? 15.219 4.504 4.402 1 29.23 593 PHE B CA 1
ATOM 9673 C C . PHE B 1 593 ? 16.578 4.094 4.93 1 29.23 593 PHE B C 1
ATOM 9675 O O . PHE B 1 593 ? 17.172 3.117 4.457 1 29.23 593 PHE B O 1
ATOM 9682 N N . ASP B 1 594 ? 17.219 5.008 5.633 1 28.33 594 ASP B N 1
ATOM 9683 C CA . ASP B 1 594 ? 18.578 4.754 6.074 1 28.33 594 ASP B CA 1
ATOM 9684 C C . ASP B 1 594 ? 18.594 3.928 7.359 1 28.33 594 ASP B C 1
ATOM 9686 O O . ASP B 1 594 ? 19.578 3.951 8.109 1 28.33 594 ASP B O 1
ATOM 9690 N N . ALA B 1 595 ? 17.453 3.453 7.863 1 29.58 595 ALA B N 1
ATOM 9691 C CA . ALA B 1 595 ? 17.781 2.621 9.023 1 29.58 595 ALA B CA 1
ATOM 9692 C C . ALA B 1 595 ? 18.734 1.49 8.641 1 29.58 595 ALA B C 1
ATOM 9694 O O . ALA B 1 595 ? 18.625 0.917 7.555 1 29.58 595 ALA B O 1
ATOM 9695 N N . PRO B 1 596 ? 19.844 1.428 9.32 1 27.8 596 PRO B N 1
ATOM 9696 C CA . PRO B 1 596 ? 20.812 0.378 9.008 1 27.8 596 PRO B CA 1
ATOM 9697 C C . PRO B 1 596 ? 20.156 -0.979 8.758 1 27.8 596 PRO B C 1
ATOM 9699 O O . PRO B 1 596 ? 19.203 -1.342 9.445 1 27.8 596 PRO B O 1
ATOM 9702 N N . GLY B 1 597 ? 19.938 -1.249 7.566 1 28.78 597 GLY B N 1
ATOM 9703 C CA . GLY B 1 597 ? 19.594 -2.633 7.281 1 28.78 597 GLY B CA 1
ATOM 9704 C C . GLY B 1 597 ? 20.156 -3.607 8.305 1 28.78 597 GLY B C 1
ATOM 9705 O O . GLY B 1 597 ? 21.109 -3.297 9.008 1 28.78 597 GLY B O 1
ATOM 9706 N N . GLU B 1 598 ? 19.312 -4.23 8.969 1 29.09 598 GLU B N 1
ATOM 9707 C CA . GLU B 1 598 ? 19.828 -5.273 9.844 1 29.09 598 GLU B CA 1
ATOM 9708 C C . GLU B 1 598 ? 21.062 -5.938 9.25 1 29.09 598 GLU B C 1
ATOM 9710 O O . GLU B 1 598 ? 21.016 -6.484 8.141 1 29.09 598 GLU B O 1
ATOM 9715 N N . GLU B 1 599 ? 22.297 -5.453 9.547 1 28.44 599 GLU B N 1
ATOM 9716 C CA . GLU B 1 599 ? 23.594 -5.992 9.203 1 28.44 599 GLU B CA 1
ATOM 9717 C C . GLU B 1 599 ? 23.656 -7.504 9.406 1 28.44 599 GLU B C 1
ATOM 9719 O O . GLU B 1 599 ? 23.406 -7.992 10.516 1 28.44 599 GLU B O 1
ATOM 9724 N N . THR B 1 600 ? 23.281 -8.328 8.406 1 27.81 600 THR B N 1
ATOM 9725 C CA . THR B 1 600 ? 23.734 -9.711 8.5 1 27.81 600 THR B CA 1
ATOM 9726 C C . THR B 1 600 ? 25.25 -9.773 8.711 1 27.81 600 THR B C 1
ATOM 9728 O O . THR B 1 600 ? 26.016 -9.25 7.906 1 27.81 600 THR B O 1
ATOM 9731 N N . GLN B 1 601 ? 25.797 -9.812 9.898 1 24.78 601 GLN B N 1
ATOM 9732 C CA . GLN B 1 601 ? 27.188 -10.062 10.242 1 24.78 601 GLN B CA 1
ATOM 9733 C C . GLN B 1 601 ? 27.688 -11.352 9.602 1 24.78 601 GLN B C 1
ATOM 9735 O O . GLN B 1 601 ? 27.391 -12.453 10.078 1 24.78 601 GLN B O 1
ATOM 9740 N N . THR B 1 602 ? 27.828 -11.594 8.273 1 25.59 602 THR B N 1
ATOM 9741 C CA . THR B 1 602 ? 28.703 -12.703 7.91 1 25.59 602 THR B CA 1
ATOM 9742 C C . THR B 1 602 ? 30.109 -12.469 8.461 1 25.59 602 THR B C 1
ATOM 9744 O O . THR B 1 602 ? 30.578 -11.328 8.547 1 25.59 602 THR B O 1
ATOM 9747 N N . ASP B 1 603 ? 30.812 -13.406 9.125 1 24.03 603 ASP B N 1
ATOM 9748 C CA . ASP B 1 603 ? 32.156 -13.484 9.703 1 24.03 603 ASP B CA 1
ATOM 9749 C C . ASP B 1 603 ? 33.188 -12.883 8.766 1 24.03 603 ASP B C 1
ATOM 9751 O O . ASP B 1 603 ? 34 -12.047 9.18 1 24.03 603 ASP B O 1
ATOM 9755 N N . GLY B 1 604 ? 34.125 -13.758 8.148 1 23.75 604 GLY B N 1
ATOM 9756 C CA . GLY B 1 604 ? 35.531 -13.602 7.938 1 23.75 604 GLY B CA 1
ATOM 9757 C C . GLY B 1 604 ? 35.875 -12.43 7.035 1 23.75 604 GLY B C 1
ATOM 9758 O O . GLY B 1 604 ? 36.719 -11.602 7.383 1 23.75 604 GLY B O 1
ATOM 9759 N N . SER B 1 605 ? 36.312 -12.734 5.664 1 23.33 605 SER B N 1
ATOM 9760 C CA . SER B 1 605 ? 37.312 -12.016 4.895 1 23.33 605 SER B CA 1
ATOM 9761 C C . SER B 1 605 ? 36.938 -10.547 4.727 1 23.33 605 SER B C 1
ATOM 9763 O O . SER B 1 605 ? 35.75 -10.188 4.816 1 23.33 605 SER B O 1
ATOM 9765 N N . GLU B 1 606 ? 38.031 -9.586 4.738 1 23.67 606 GLU B N 1
ATOM 9766 C CA . GLU B 1 606 ? 38.312 -8.156 4.648 1 23.67 606 GLU B CA 1
ATOM 9767 C C . GLU B 1 606 ? 37.531 -7.523 3.494 1 23.67 606 GLU B C 1
ATOM 9769 O O . GLU B 1 606 ? 37.906 -6.449 3.012 1 23.67 606 GLU B O 1
ATOM 9774 N N . VAL B 1 607 ? 36.781 -8.195 2.719 1 21.45 607 VAL B N 1
ATOM 9775 C CA . VAL B 1 607 ? 36.531 -7.402 1.52 1 21.45 607 VAL B CA 1
ATOM 9776 C C . VAL B 1 607 ? 36.062 -6.004 1.915 1 21.45 607 VAL B C 1
ATOM 9778 O O . VAL B 1 607 ? 35.469 -5.82 2.988 1 21.45 607 VAL B O 1
ATOM 9781 N N . LEU B 1 608 ? 36.594 -4.969 1.145 1 19.69 608 LEU B N 1
ATOM 9782 C CA . LEU B 1 608 ? 36.438 -3.521 1.161 1 19.69 608 LEU B CA 1
ATOM 9783 C C . LEU B 1 608 ? 35 -3.135 1.427 1 19.69 608 LEU B C 1
ATOM 9785 O O . LEU B 1 608 ? 34.062 -3.781 0.921 1 19.69 608 LEU B O 1
ATOM 9789 N N . ASN B 1 609 ? 34.781 -2.551 2.592 1 21.55 609 ASN B N 1
ATOM 9790 C CA . ASN B 1 609 ? 33.688 -1.861 3.252 1 21.55 609 ASN B CA 1
ATOM 9791 C C . ASN B 1 609 ? 32.938 -0.933 2.291 1 21.55 609 ASN B C 1
ATOM 9793 O O . ASN B 1 609 ? 33.344 0.221 2.111 1 21.55 609 ASN B O 1
ATOM 9797 N N . MET B 1 610 ? 32.812 -1.51 0.979 1 20.31 610 MET B N 1
ATOM 9798 C CA . MET B 1 610 ? 32.188 -0.476 0.174 1 20.31 610 MET B CA 1
ATOM 9799 C C . MET B 1 610 ? 31.016 0.156 0.93 1 20.31 610 MET B C 1
ATOM 9801 O O . MET B 1 610 ? 30.312 -0.529 1.666 1 20.31 610 MET B O 1
ATOM 9805 N N . ASP B 1 611 ? 31.141 1.429 1.12 1 20.98 611 ASP B N 1
ATOM 9806 C CA . ASP B 1 611 ? 30.297 2.529 1.584 1 20.98 611 ASP B CA 1
ATOM 9807 C C . ASP B 1 611 ? 28.859 2.352 1.119 1 20.98 611 ASP B C 1
ATOM 9809 O O . ASP B 1 611 ? 28.609 2.029 -0.044 1 20.98 611 ASP B O 1
ATOM 9813 N N . ALA B 1 612 ? 28.047 1.825 2.072 1 22.8 612 ALA B N 1
ATOM 9814 C CA . ALA B 1 612 ? 26.594 1.68 2.135 1 22.8 612 ALA B CA 1
ATOM 9815 C C . ALA B 1 612 ? 25.891 2.852 1.449 1 22.8 612 ALA B C 1
ATOM 9817 O O . ALA B 1 612 ? 25.891 3.969 1.97 1 22.8 612 ALA B O 1
ATOM 9818 N N . ASP B 1 613 ? 26.141 2.877 0.046 1 20.97 613 ASP B N 1
ATOM 9819 C CA . ASP B 1 613 ? 25.438 3.84 -0.795 1 20.97 613 ASP B CA 1
ATOM 9820 C C . ASP B 1 613 ? 23.938 3.82 -0.516 1 20.97 613 ASP B C 1
ATOM 9822 O O . ASP B 1 613 ? 23.344 2.752 -0.334 1 20.97 613 ASP B O 1
ATOM 9826 N N . SER B 1 614 ? 23.453 4.84 0.054 1 22.64 614 SER B N 1
ATOM 9827 C CA . SER B 1 614 ? 22.172 5.367 0.488 1 22.64 614 SER B CA 1
ATOM 9828 C C . SER B 1 614 ? 21.109 5.215 -0.602 1 22.64 614 SER B C 1
ATOM 9830 O O . SER B 1 614 ? 20.891 6.129 -1.397 1 22.64 614 SER B O 1
ATOM 9832 N N . GLY B 1 615 ? 21.125 4.035 -1.358 1 20.08 615 GLY B N 1
ATOM 9833 C CA . GLY B 1 615 ? 20.203 4.039 -2.482 1 20.08 615 GLY B CA 1
ATOM 9834 C C . GLY B 1 615 ? 18.75 4.137 -2.062 1 20.08 615 GLY B C 1
ATOM 9835 O O . GLY B 1 615 ? 18.172 3.162 -1.582 1 20.08 615 GLY B O 1
ATOM 9836 N N . LEU B 1 616 ? 18.375 5.062 -1.351 1 22.03 616 LEU B N 1
ATOM 9837 C CA . LEU B 1 616 ? 17 5.398 -1.005 1 22.03 616 LEU B CA 1
ATOM 9838 C C . LEU B 1 616 ? 16.109 5.414 -2.248 1 22.03 616 LEU B C 1
ATOM 9840 O O . LEU B 1 616 ? 16.25 6.289 -3.105 1 22.03 616 LEU B O 1
ATOM 9844 N N . ALA B 1 617 ? 15.859 4.273 -2.824 1 22.08 617 ALA B N 1
ATOM 9845 C CA . ALA B 1 617 ? 14.93 4.25 -3.953 1 22.08 617 ALA B CA 1
ATOM 9846 C C . ALA B 1 617 ? 13.57 4.812 -3.557 1 22.08 617 ALA B C 1
ATOM 9848 O O . ALA B 1 617 ? 12.875 4.238 -2.717 1 22.08 617 ALA B O 1
ATOM 9849 N N . LEU B 1 618 ? 13.453 5.961 -3.195 1 22.83 618 LEU B N 1
ATOM 9850 C CA . LEU B 1 618 ? 12.211 6.723 -3.188 1 22.83 618 LEU B CA 1
ATOM 9851 C C . LEU B 1 618 ? 11.32 6.328 -4.367 1 22.83 618 LEU B C 1
ATOM 9853 O O . LEU B 1 618 ? 11.758 6.375 -5.52 1 22.83 618 LEU B O 1
ATOM 9857 N N . ASP B 1 619 ? 10.633 5.293 -4.188 1 24.16 619 ASP B N 1
ATOM 9858 C CA . ASP B 1 619 ? 9.688 4.98 -5.254 1 24.16 619 ASP B CA 1
ATOM 9859 C C . ASP B 1 619 ? 8.906 6.219 -5.676 1 24.16 619 ASP B C 1
ATOM 9861 O O . ASP B 1 619 ? 7.754 6.398 -5.27 1 24.16 619 ASP B O 1
ATOM 9865 N N . VAL B 1 620 ? 9.383 7.367 -5.352 1 24.59 620 VAL B N 1
ATOM 9866 C CA . VAL B 1 620 ? 8.945 8.445 -6.234 1 24.59 620 VAL B CA 1
ATOM 9867 C C . VAL B 1 620 ? 9.094 8.008 -7.691 1 24.59 620 VAL B C 1
ATOM 9869 O O . VAL B 1 620 ? 10.125 7.457 -8.078 1 24.59 620 VAL B O 1
ATOM 9872 N N . ASP B 1 621 ? 8.039 7.457 -8.211 1 24.97 621 ASP B N 1
ATOM 9873 C CA . ASP B 1 621 ? 8.148 7.379 -9.664 1 24.97 621 ASP B CA 1
ATOM 9874 C C . ASP B 1 621 ? 9.18 8.383 -10.195 1 24.97 621 ASP B C 1
ATOM 9876 O O . ASP B 1 621 ? 8.844 9.531 -10.484 1 24.97 621 ASP B O 1
ATOM 9880 N N . LEU B 1 622 ? 10.273 8.258 -9.727 1 26.05 622 LEU B N 1
ATOM 9881 C CA . LEU B 1 622 ? 11.484 9 -10.047 1 26.05 622 LEU B CA 1
ATOM 9882 C C . LEU B 1 622 ? 11.695 9.07 -11.555 1 26.05 622 LEU B C 1
ATOM 9884 O O . LEU B 1 622 ? 12.383 9.969 -12.047 1 26.05 622 LEU B O 1
ATOM 9888 N N . ASP B 1 623 ? 11.352 7.883 -12.164 1 26.97 623 ASP B N 1
ATOM 9889 C CA . ASP B 1 623 ? 11.57 7.98 -13.602 1 26.97 623 ASP B CA 1
ATOM 9890 C C . ASP B 1 623 ? 10.734 9.102 -14.211 1 26.97 623 ASP B C 1
ATOM 9892 O O . ASP B 1 623 ? 11.227 9.867 -15.047 1 26.97 623 ASP B O 1
ATOM 9896 N N . ASP B 1 624 ? 9.438 9.031 -13.844 1 27.2 624 ASP B N 1
ATOM 9897 C CA . ASP B 1 624 ? 8.672 10.164 -14.367 1 27.2 624 ASP B CA 1
ATOM 9898 C C . ASP B 1 624 ? 9.094 11.469 -13.703 1 27.2 624 ASP B C 1
ATOM 9900 O O . ASP B 1 624 ? 9.164 12.516 -14.352 1 27.2 624 ASP B O 1
ATOM 9904 N N . VAL B 1 625 ? 9.516 11.336 -12.453 1 27.31 625 VAL B N 1
ATOM 9905 C CA . VAL B 1 625 ? 10.094 12.508 -11.805 1 27.31 625 VAL B CA 1
ATOM 9906 C C . VAL B 1 625 ? 11.562 12.648 -12.195 1 27.31 625 VAL B C 1
ATOM 9908 O O . VAL B 1 625 ? 12.031 13.75 -12.477 1 27.31 625 VAL B O 1
ATOM 9911 N N . ALA B 1 626 ? 12.289 11.555 -12.234 1 26.2 626 ALA B N 1
ATOM 9912 C CA . ALA B 1 626 ? 13.68 11.672 -12.688 1 26.2 626 ALA B CA 1
ATOM 9913 C C . ALA B 1 626 ? 13.742 12.078 -14.156 1 26.2 626 ALA B C 1
ATOM 9915 O O . ALA B 1 626 ? 14.555 12.922 -14.539 1 26.2 626 ALA B O 1
ATOM 9916 N N . ALA B 1 627 ? 13.07 11.305 -14.969 1 25.81 627 ALA B N 1
ATOM 9917 C CA . ALA B 1 627 ? 13 11.797 -16.344 1 25.81 627 ALA B CA 1
ATOM 9918 C C . ALA B 1 627 ? 12.523 13.25 -16.375 1 25.81 627 ALA B C 1
ATOM 9920 O O . ALA B 1 627 ? 13.039 14.055 -17.156 1 25.81 627 ALA B O 1
ATOM 9921 N N . ASP B 1 628 ? 11.648 13.477 -15.547 1 26.28 628 ASP B N 1
ATOM 9922 C CA . ASP B 1 628 ? 11.234 14.875 -15.414 1 26.28 628 ASP B CA 1
ATOM 9923 C C . ASP B 1 628 ? 12.344 15.711 -14.781 1 26.28 628 ASP B C 1
ATOM 9925 O O . ASP B 1 628 ? 12.531 16.875 -15.141 1 26.28 628 ASP B O 1
ATOM 9929 N N . ILE B 1 629 ? 13.094 15.07 -13.93 1 26.41 629 ILE B N 1
ATOM 9930 C CA . ILE B 1 629 ? 14.227 15.773 -13.336 1 26.41 629 ILE B CA 1
ATOM 9931 C C . ILE B 1 629 ? 15.352 15.898 -14.359 1 26.41 629 ILE B C 1
ATOM 9933 O O . ILE B 1 629 ? 15.969 16.953 -14.492 1 26.41 629 ILE B O 1
ATOM 9937 N N . ILE B 1 630 ? 15.805 14.734 -14.961 1 26.06 630 ILE B N 1
ATOM 9938 C CA . ILE B 1 630 ? 16.953 14.805 -15.859 1 26.06 630 ILE B CA 1
ATOM 9939 C C . ILE B 1 630 ? 16.641 15.758 -17.016 1 26.06 630 ILE B C 1
ATOM 9941 O O . ILE B 1 630 ? 17.516 16.484 -17.469 1 26.06 630 ILE B O 1
ATOM 9945 N N . ASN B 1 631 ? 15.477 15.586 -17.516 1 25.69 631 ASN B N 1
ATOM 9946 C CA . ASN B 1 631 ? 15.195 16.531 -18.594 1 25.69 631 ASN B CA 1
ATOM 9947 C C . ASN B 1 631 ? 15.008 17.953 -18.047 1 25.69 631 ASN B C 1
ATOM 9949 O O . ASN B 1 631 ? 14.547 18.844 -18.766 1 25.69 631 ASN B O 1
ATOM 9953 N N . LEU B 1 632 ? 15.164 18.047 -16.766 1 23.77 632 LEU B N 1
ATOM 9954 C CA . LEU B 1 632 ? 15.281 19.438 -16.312 1 23.77 632 LEU B CA 1
ATOM 9955 C C . LEU B 1 632 ? 16.625 20.016 -16.703 1 23.77 632 LEU B C 1
ATOM 9957 O O . LEU B 1 632 ? 17.672 19.406 -16.469 1 23.77 632 LEU B O 1
#